Protein 5GPE (pdb70)

Organism: Cupriavidus metallidurans (strain ATCC 43123 / DSM 2839 / NBRC 102507 / CH34) (NCBI:txid266264)

Foldseek 3Di:
DACLCVLCVLLVHDSVVLVVCVVLVQADAACGHHDPRRSVSSNLVVVCVVVVDDSVLSVVVSVCVVPVPDDCVVVVVSVVVVVVVVVVVVVVVVVVVVVVVVLVVQADDDDDPVPGRNNVVVD/DDDLCVLCVLLVHDSVVLVVCVVLVQADAAPDPGHHDPRRSVSSNLVVVCVVVVDDSVLSVVVVVVVVVVPDDCVVVVVSVVVVVVVVVVVVVVVVVVVVVVVVLVVQADPDDPVPGRNNVVVD/DDDLCVLCVLLVHDSVVLVVCVVLVQADAAPDCPPVGGHHDPRRSVSSNLVVVCVVVVDDSVLSVVVSVCVVVVPDDCVVVVVSVVVVVVVVVVVVVVVVVVVVVVVVLVVQADPDDPVPGRNNVVVD/DADLCVLCVLLVHDSVVLVVCVVLVQADAAPDDDVVDGHHDPRRSVSSNLVVVCVVVVDDSVLSVVVSVCVVPVPDDCVVVVVSVVVVVVVVVVVVVVVVVVVVVVVVLVVQADDDDDPVPGRNNVVVD/DDDLCVLCVLLVHDSVVLVVCVVLVQADDDVHHDPRRSVSSNLVVVCVVVVDDSVLSVVVSVCVVPVPDDCVVVVVSVVVVVVVVVVVVVVVVVVVVVVVVLVVQADDDDDPVPGRNNVVVD/DDDLCVLCVLLVHDSVVLVVCVVLVQADAAPDDVGGHHDPRRSVSSNLVVVCVVVVHDSVLSVVVSVVVVVVPDDCVVVVVSVVVVVVVVVVVVVVVVVVVVVVVVLVVQADPDDPVPGRNNVVVD/DADLCVLCVLLVHDSVVLVVCVVLVQADAAPDDDVVDGHHDPRRSVSSNLVVVCVVVVDDSVLSVVVSVCVVPVPDDCVVVVVSVVVVVVVVVVVVVVVVVVVVVVVVLVVQADDDDDPVPGRNNVVVD/DDDLCVLCVLLVHDSVVLVVCVVLVQADAAPDCPPVGGHHDPRRSVSSNLVVVCVVVVDDSVLSVVVSVVVVVVPDDCVVVVVSVVVVVVVVVVVVVVVVVVVVVVVVLVVQADPDDPVPGRNNVVVD

B-factor: mean 28.52, std 12.25, range [12.33, 99.63]

Sequence (1009 aa):
MMRIGELGKKADCLVQTVRFYESEGLLPEPFRLYDEVHLQRLLFIRRCRAKDMTLDEIRQLLNLRDRPELGCGEVNALVDAHIAQVRTKMKELRALERELMDLRRSCDSARTSRECGILNSLAMMRIGELGKKADCLVQTVRFYESEGLLPEPARFRLYDEVHLQRLLFIRRCRAKDMTLDEIRQLLNLRDRPELGCGEVNALVDAHIAQVRTKMKELRALERELMDLRRSCDARTSRECGILNSLAMMRIGELGKKADCLVQTVRFYESEGLLPEPARSEGNFRLYDEVHLQRLLFIRRCRAKDMTLDEIRQLLNNLRDRPELGCGEVNALVDAHIAQVRTKMKELRALERELMDLRRSCDARTSRECGILNSLAMMRIGELGKKADCLVQTVRFYESEGLLPEPARSEGNFRLYDEVHLQRLLFIRRCRAKDMTLDEIRQLLNLRDRPELGCGEVNALVDAHIAQVRTKMKELRALERELMDLRRSCDSARTSRECGILNSLAMMRIGELGKKADCLVQTVRFYESEGLLPEPRLYDEVHLQRLLFIRRCRAKDMTLDEIRQLLNLRDRPELGCGEVNALVDAHIAQVRTKMKELRALERELMDLRRSCDSARTSRECGILNSLAMMRIGELGKKADCLVQTVRFYESEGLLPEPARSNFRLYDEVHLQRLLFIRRCRAKDMTLDEIRQLLNLRDRPELGCGEVNALVDAHIAQVRTKMKELRALERELMDLRRSCDARTSRECGILNSLAMMRIGELGKKADCLVQTVRFYESEGLLPEPARSEGNFRLYDEVHLQRLLFIRRCRAKDMTLDEIRQLLNLRDRPELGCGEVNALVDAHIAQVRTKMKELRALERELMDLRRSCDSARTSRECGILNSLAMMRIGELGKKADCLVQTVRFYESEGLLPEPARSEGNFRLYDEVHLQRLLFIRRCRAKDMTLDEIRQLLNLRDRPELGCGEVNALVDAHIAQVRTKMKELRALERELMDLRRSCDARTSRECGILNSLA

Secondary structure (DSSP, 8-state):
-B-HHHHHHHHTS-HHHHHHHHHTT-S------B-HHHHHHHHHHHHHHHTT--HHHHHHHHHHHT-TTSB-HHHHHHHHHHHHHHHHHHHHHHHHHHHHHHHHHT--SS-BGGG-HHHHHH-/-B-HHHHHHHHTS-HHHHHHHHHTT-SPPP-----B-HHHHHHHHHHHHHHHTT--HHHHHHHHHHHT-TTSB-HHHHHHHHHHHHHHHHHHHHHHHHHHHHHHHHHT----BGGG-HHHHHH-/-B-HHHHHHHHTS-HHHHHHHHHTT-SPPPSB-GGG--BB-HHHHHHHHHHHHHHHTT--HHHHHHHHHHHT-TTSB-HHHHHHHHHHHHHHHHHHHHHHHHHHHHHHHHHT----BGGG-HHHHHH-/-B-HHHHHHHHTS-HHHHHHHHHTT-SPPPSEEETTEEEB-HHHHHHHHHHHHHHHTT--HHHHHHHHHHHT-TTSB-HHHHHHHHHHHHHHHHHHHHHHHHHHHHHHHHHT--SS-BGGG-HHHHHH-/-B-HHHHHHHHTS-HHHHHHHHHTT-S-----B-HHHHHHHHHHHHHHHTT--HHHHHHHHHHHT-TTSB-HHHHHHHHHHHHHHHHHHHHHHHHHHHHHHHHHT--SS-BGGG-HHHHHH-/-B-HHHHHHHHTS-HHHHHHHHHTT-SPPPSB----BB-HHHHHHHHHHHHHHHTT--HHHHHHHHHHHT-TTSB-HHHHHHHHHHHHHHHHHHHHHHHHHHHHHHHHHT----BGGG-HHHHHH-/-B-HHHHHHHHTS-HHHHHHHHHTT-SPPPSEEETTEEEB-HHHHHHHHHHHHHHHTT--HHHHHHHHHHHT-TTSB-HHHHHHHHHHHHHHHHHHHHHHHHHHHHHHHHHT--SS-BGGG-HHHHHH-/-B-HHHHHHHHTS-HHHHHHHHHTT-SPPPSB-GGG--BB-HHHHHHHHHHHHHHHTT--HHHHHHHHHHHT-TTSB-HHHHHHHHHHHHHHHHHHHHHHHHHHHHHHHHHT----BGGG-HHHHHH-

Radius of gyration: 35.72 Å; Cα contacts (8 Å, |Δi|>4): 1188; chains: 8; bounding box: 90×91×87 Å

InterPro domains:
  IPR000551 MerR-type HTH domain [PF00376] (3-40)
  IPR000551 MerR-type HTH domain [PR00040] (3-14)
  IPR000551 MerR-type HTH domain [PR00040] (14-27)
  IPR000551 MerR-type HTH domain [PR00040] (38-58)
  IPR000551 MerR-type HTH domain [PS50937] (1-70)
  IPR000551 MerR-type HTH domain [SM00422] (2-71)
  IPR009061 Putative DNA-binding domain superfamily [SSF46955] (2-128)
  IPR011791 Cd(II)/Pb(II)-responsive transcriptional regulator [TIGR02047] (2-128)
  IPR011791 Cd(II)/Pb(II)-responsive transcriptional regulator [cd04784] (2-128)
  IPR015358 Transcription regulator MerR, DNA binding [PF09278] (45-109)
  IPR047057 MerR transcriptional regulator [PTHR30204] (1-109)

Solvent-accessible surface area: 50642 Å² total; per-residue (Å²): 166,16,161,27,34,81,0,2,181,132,4,67,40,52,50,45,16,0,137,32,14,40,89,27,57,0,20,41,147,73,239,128,63,2,56,105,92,9,17,62,28,5,27,0,0,54,42,0,75,70,28,72,5,50,0,64,28,0,71,73,0,4,71,7,68,70,107,38,122,75,47,2,48,83,0,23,59,16,0,62,58,5,10,52,100,6,103,15,84,16,106,26,13,123,21,20,9,114,28,0,64,43,9,63,159,42,7,72,105,94,81,46,5,163,73,0,12,0,6,82,63,0,67,98,11,36,19,35,59,0,1,180,116,4,70,40,54,49,40,18,0,137,31,14,44,90,22,59,0,18,47,144,28,43,180,81,124,2,3,44,102,90,6,16,60,19,5,27,0,0,60,40,0,75,70,30,72,5,50,0,56,28,0,67,110,0,7,94,17,67,86,120,62,113,55,48,1,40,115,0,10,59,18,0,63,57,5,11,52,103,7,104,15,86,34,106,26,14,118,22,20,13,136,29,0,68,44,9,68,147,43,2,132,147,80,50,4,166,96,0,12,0,5,83,62,1,70,129,12,111,23,39,81,0,1,173,117,5,72,38,53,52,39,17,0,134,31,14,39,91,22,56,0,19,45,143,17,43,139,65,113,73,156,98,103,30,2,45,103,92,6,17,76,40,6,26,8,0,57,40,0,74,70,29,70,5,50,0,64,28,0,72,79,0,6,90,4,95,76,44,62,15,8,38,1,40,56,0,9,60,16,0,64,58,6,11,54,101,7,104,17,84,35,106,26,14,119,20,19,13,138,28,0,68,44,9,68,149,42,2,127,142,83,51,4,146,96,0,12,0,5,81,63,0,72,110,13,148,26,34,82,0,1,179,116,4,67,42,55,48,49,19,0,136,32,14,39,90,27,57,0,18,45,149,20,43,148,65,140,75,154,83,91,19,2,44,102,92,5,16,63,25,6,25,0,0,58,41,0,73,71,29,70,5,51,0,63,30,0,75,73,0,4,71,9,69,71,119,36,141,84,48,2,48,82,0,16,58,17,0,62,57,6,10,52,101,7,102,14,84,15,107,26,13,125,22,20,11,117,28,0,80,37,9,64,186,43,7,74,104,92,82,11,2,111,70,0,12,0,0,69,62,0,63,166,16,160,26,34,74,0,2,183,132,4,68,40,54,50,51,16,0,136,33,14,58,90,28,56,0,19,46,149,61,229,79,13,55,103,91,9,18,62,22,5,27,0,0,56,40,0,75,72,30,73,5,49,0,62,30,0,76,56,0,4,34,0,70,68,72,66,150,4,30,2,46,38,0,22,58,17,0,62,57,4,11,53,101,6,100,15,84,15,106,26,12,125,22,19,10,116,29,0,65,43,10,61,160,48,7,72,106,94,81,46,5,162,74,0,10,0,6,81,58,2,66,110,12,111,20,39,82,0,2,177,119,4,71,40,52,52,43,17,0,121,31,14,35,90,22,56,0,19,46,147,22,44,151,98,190,120,94,26,1,42,104,90,5,18,62,26,4,27,0,0,56,40,0,74,70,30,71,7,50,0,57,28,0,74,109,0,4,92,11,67,76,118,61,116,53,46,1,40,114,0,9,59,18,1,63,58,6,10,52,103,6,104,17,85,33,105,24,14,118,21,19,12,139,28,0,66,44,9,67,148,48,3,144,143,79,46,5,161,75,0,10,0,4,82,60,0,70,109,12,134,27,35,85,0,2,180,116,3,68,39,52,48,41,18,0,137,31,14,40,90,23,55,0,19,46,150,19,44,147,66,140,72,156,82,92,18,2,46,104,90,5,17,61,24,5,26,0,0,58,39,0,74,72,29,71,5,50,0,66,30,0,71,73,0,5,71,7,67,72,121,49,149,85,48,2,48,81,0,23,58,16,0,62,56,6,10,52,99,6,102,14,88,15,105,19,10,47,22,20,0,108,29,0,64,44,9,63,158,43,7,73,103,92,83,45,5,163,75,0,12,0,6,82,62,0,66,110,13,113,20,39,84,0,1,175,118,4,71,40,54,53,39,18,0,127,30,13,44,89,25,56,0,19,46,145,18,42,130,65,139,75,160,101,108,26,2,43,100,92,6,17,60,26,5,26,0,0,58,40,0,74,71,29,70,5,50,0,56,27,0,73,110,0,4,93,12,67,76,118,62,114,54,47,1,39,114,0,8,58,17,0,62,59,5,11,54,101,7,83,18,92,5,72,24,13,33,22,19,12,87,28,0,62,43,8,68,153,49,2,137,143,77,44,5,132,96,0,9,0,4,83,62,0,72

Structure (mmCIF, N/CA/C/O backbone):
data_5GPE
#
_entry.id   5GPE
#
_cell.length_a   62.938
_cell.length_b   67.903
_cell.length_c   89.723
_cell.angle_alpha   109.33
_cell.angle_beta   89.82
_cell.angle_gamma   90.32
#
_symmetry.space_group_name_H-M   'P 1'
#
loop_
_entity.id
_entity.type
_entity.pdbx_description
1 polymer 'Transcriptional regulator, MerR-family'
2 non-polymer 'LEAD (II) ION'
3 water water
#
loop_
_atom_site.group_PDB
_atom_site.id
_atom_site.type_symbol
_atom_site.label_atom_id
_atom_site.label_alt_id
_atom_site.label_comp_id
_atom_site.label_asym_id
_atom_site.label_entity_id
_atom_site.label_seq_id
_atom_site.pdbx_PDB_ins_code
_atom_site.Cartn_x
_atom_site.Cartn_y
_atom_site.Cartn_z
_atom_site.occupancy
_atom_site.B_iso_or_equiv
_atom_site.auth_seq_id
_atom_site.auth_comp_id
_atom_site.auth_asym_id
_atom_site.auth_atom_id
_atom_site.pdbx_PDB_model_num
ATOM 1 N N . MET A 1 1 ? 43.709 2.244 90.758 1.00 49.08 1 MET A N 1
ATOM 2 C CA . MET A 1 1 ? 43.017 1.784 89.517 1.00 46.83 1 MET A CA 1
ATOM 3 C C . MET A 1 1 ? 42.046 2.870 89.063 1.00 42.09 1 MET A C 1
ATOM 4 O O . MET A 1 1 ? 41.424 3.531 89.897 1.00 37.93 1 MET A O 1
ATOM 9 N N . MET A 1 2 ? 41.915 3.015 87.744 1.00 30.18 2 MET A N 1
ATOM 10 C CA . MET A 1 2 ? 41.156 4.098 87.111 1.00 26.86 2 MET A CA 1
ATOM 11 C C . MET A 1 2 ? 40.263 3.593 85.992 1.00 31.50 2 MET A C 1
ATOM 12 O O . MET A 1 2 ? 40.623 2.656 85.276 1.00 31.15 2 MET A O 1
ATOM 17 N N . ARG A 1 3 ? 39.111 4.236 85.826 1.00 24.61 3 ARG A N 1
ATOM 18 C CA . ARG A 1 3 ? 38.307 4.030 84.625 1.00 32.24 3 ARG A CA 1
ATOM 19 C C . ARG A 1 3 ? 38.888 4.899 83.526 1.00 29.77 3 ARG A C 1
ATOM 20 O O . ARG A 1 3 ? 39.687 5.807 83.793 1.00 25.80 3 ARG A O 1
ATOM 28 N N . ILE A 1 4 ? 38.470 4.615 82.305 1.00 28.16 4 ILE A N 1
ATOM 29 C CA . ILE A 1 4 ? 39.025 5.266 81.119 1.00 28.83 4 ILE A CA 1
ATOM 30 C C . ILE A 1 4 ? 38.898 6.797 81.164 1.00 28.27 4 ILE A C 1
ATOM 31 O O . ILE A 1 4 ? 39.827 7.513 80.778 1.00 29.97 4 ILE A O 1
ATOM 36 N N . GLY A 1 5 ? 37.770 7.287 81.674 1.00 29.62 5 GLY A N 1
ATOM 37 C CA . GLY A 1 5 ? 37.555 8.726 81.867 1.00 30.78 5 GLY A CA 1
ATOM 38 C C . GLY A 1 5 ? 38.620 9.395 82.738 1.00 29.88 5 GLY A C 1
ATOM 39 O O . GLY A 1 5 ? 39.099 10.487 82.416 1.00 29.16 5 GLY A O 1
ATOM 40 N N . GLU A 1 6 ? 38.974 8.736 83.843 1.00 29.33 6 GLU A N 1
ATOM 41 C CA . GLU A 1 6 ? 39.957 9.242 84.829 1.00 30.97 6 GLU A CA 1
ATOM 42 C C . GLU A 1 6 ? 41.360 9.160 84.204 1.00 29.20 6 GLU A C 1
ATOM 43 O O . GLU A 1 6 ? 42.167 10.095 84.328 1.00 26.69 6 GLU A O 1
ATOM 49 N N . LEU A 1 7 ? 41.621 8.079 83.469 1.00 28.94 7 LEU A N 1
ATOM 50 C CA . LEU A 1 7 ? 42.873 7.928 82.709 1.00 27.98 7 LEU A CA 1
ATOM 51 C C . LEU A 1 7 ? 43.056 9.069 81.713 1.00 27.32 7 LEU A C 1
ATOM 52 O O . LEU A 1 7 ? 44.123 9.670 81.642 1.00 23.57 7 LEU A O 1
ATOM 57 N N . GLY A 1 8 ? 42.012 9.330 80.928 1.00 28.48 8 GLY A N 1
ATOM 58 C CA . GLY A 1 8 ? 42.003 10.427 79.961 1.00 29.77 8 GLY A CA 1
ATOM 59 C C . GLY A 1 8 ? 42.285 11.788 80.587 1.00 30.26 8 GLY A C 1
ATOM 60 O O . GLY A 1 8 ? 43.077 12.574 80.065 1.00 29.75 8 GLY A O 1
ATOM 61 N N . LYS A 1 9 ? 41.612 12.064 81.700 1.00 30.89 9 LYS A N 1
ATOM 62 C CA . LYS A 1 9 ? 41.843 13.273 82.503 1.00 31.78 9 LYS A CA 1
ATOM 63 C C . LYS A 1 9 ? 43.313 13.416 82.904 1.00 28.88 9 LYS A C 1
ATOM 64 O O . LYS A 1 9 ? 43.922 14.465 82.705 1.00 27.92 9 LYS A O 1
ATOM 70 N N . LYS A 1 10 ? 43.870 12.344 83.462 1.00 30.03 10 LYS A N 1
ATOM 71 C CA . LYS A 1 10 ? 45.274 12.329 83.910 1.00 30.29 10 LYS A CA 1
ATOM 72 C C . LYS A 1 10 ? 46.293 12.452 82.779 1.00 28.43 10 LYS A C 1
ATOM 73 O O . LYS A 1 10 ? 47.347 13.053 82.961 1.00 29.96 10 LYS A O 1
ATOM 79 N N . ALA A 1 11 ? 45.975 11.885 81.620 1.00 28.39 11 ALA A N 1
ATOM 80 C CA . ALA A 1 11 ? 46.853 11.977 80.449 1.00 29.29 11 ALA A CA 1
ATOM 81 C C . ALA A 1 11 ? 46.611 13.236 79.600 1.00 29.29 11 ALA A C 1
ATOM 82 O O . ALA A 1 11 ? 47.325 13.472 78.628 1.00 30.67 11 ALA A O 1
ATOM 84 N N . ASP A 1 12 ? 45.604 14.026 79.960 1.00 28.86 12 ASP A N 1
ATOM 85 C CA . ASP A 1 12 ? 45.187 15.217 79.207 1.00 30.46 12 ASP A CA 1
ATOM 86 C C . ASP A 1 12 ? 44.809 14.871 77.755 1.00 29.39 12 ASP A C 1
ATOM 87 O O . ASP A 1 12 ? 45.256 15.507 76.802 1.00 30.22 12 ASP A O 1
ATOM 92 N N . CYS A 1 13 ? 43.997 13.829 77.604 1.00 29.78 13 CYS A N 1
ATOM 93 C CA . CYS A 1 13 ? 43.471 13.443 76.300 1.00 29.58 13 CYS A CA 1
ATOM 94 C C . CYS A 1 13 ? 42.054 12.896 76.404 1.00 28.84 13 CYS A C 1
ATOM 95 O O . CYS A 1 13 ? 41.603 12.504 77.480 1.00 29.12 13 CYS A O 1
ATOM 98 N N . LEU A 1 14 ? 41.364 12.873 75.270 1.00 26.38 14 LEU A N 1
ATOM 99 C CA . LEU A 1 14 ? 39.993 12.385 75.198 1.00 24.44 14 LEU A CA 1
ATOM 100 C C . LEU A 1 14 ? 39.910 10.867 75.368 1.00 23.74 14 LEU A C 1
ATOM 101 O O . LEU A 1 14 ? 40.836 10.139 75.017 1.00 23.76 14 LEU A O 1
ATOM 106 N N . VAL A 1 15 ? 38.781 10.415 75.915 1.00 23.50 15 VAL A N 1
ATOM 107 C CA . VAL A 1 15 ? 38.441 8.991 75.988 1.00 23.92 15 VAL A CA 1
ATOM 108 C C . VAL A 1 15 ? 38.505 8.355 74.591 1.00 23.67 15 VAL A C 1
ATOM 109 O O . VAL A 1 15 ? 39.118 7.300 74.417 1.00 22.35 15 VAL A O 1
ATOM 113 N N . GLN A 1 16 ? 37.904 9.009 73.602 1.00 22.68 16 GLN A N 1
ATOM 114 C CA . GLN A 1 16 ? 37.972 8.507 72.213 1.00 23.29 16 GLN A CA 1
ATOM 115 C C . GLN A 1 16 ? 39.417 8.350 71.682 1.00 22.36 16 GLN A C 1
ATOM 116 O O . GLN A 1 16 ? 39.699 7.465 70.872 1.00 21.46 16 GLN A O 1
ATOM 122 N N . THR A 1 17 ? 40.326 9.201 72.154 1.00 21.57 17 THR A N 1
ATOM 123 C CA . THR A 1 17 ? 41.741 9.097 71.783 1.00 22.46 17 THR A CA 1
ATOM 124 C C . THR A 1 17 ? 42.384 7.867 72.412 1.00 21.13 17 THR A C 1
ATOM 125 O O . THR A 1 17 ? 43.129 7.161 71.753 1.00 19.46 17 THR A O 1
ATOM 129 N N . VAL A 1 18 ? 42.093 7.621 73.686 1.00 21.54 18 VAL A N 1
ATOM 130 C CA . VAL A 1 18 ? 42.550 6.406 74.355 1.00 22.55 18 VAL A CA 1
ATOM 131 C C . VAL A 1 18 ? 42.046 5.165 73.596 1.00 21.25 18 VAL A C 1
ATOM 132 O O . VAL A 1 18 ? 42.818 4.252 73.337 1.00 23.09 18 VAL A O 1
ATOM 136 N N . ARG A 1 19 ? 40.769 5.161 73.230 1.00 20.00 19 ARG A N 1
ATOM 137 C CA . ARG A 1 19 ? 40.173 4.040 72.491 1.00 23.03 19 ARG A CA 1
ATOM 138 C C . ARG A 1 19 ? 40.762 3.865 71.094 1.00 20.89 19 ARG A C 1
ATOM 139 O O . ARG A 1 19 ? 40.916 2.750 70.620 1.00 19.04 19 ARG A O 1
ATOM 147 N N . PHE A 1 20 ? 41.106 4.972 70.454 1.00 20.82 20 PHE A N 1
ATOM 148 C CA . PHE A 1 20 ? 41.832 4.926 69.165 1.00 20.82 20 PHE A CA 1
ATOM 149 C C . PHE A 1 20 ? 43.179 4.202 69.321 1.00 20.00 20 PHE A C 1
ATOM 150 O O . PHE A 1 20 ? 43.506 3.297 68.548 1.00 20.93 20 PHE A O 1
ATOM 158 N N . TYR A 1 21 ? 43.939 4.588 70.338 1.00 18.91 21 TYR A N 1
ATOM 159 C CA . TYR A 1 21 ? 45.227 3.960 70.613 1.00 19.98 21 TYR A CA 1
ATOM 160 C C . TYR A 1 21 ? 45.078 2.484 70.945 1.00 20.00 21 TYR A C 1
ATOM 161 O O . TYR A 1 21 ? 45.924 1.682 70.550 1.00 21.72 21 TYR A O 1
ATOM 170 N N . GLU A 1 22 ? 44.019 2.132 71.668 1.00 20.84 22 GLU A N 1
ATOM 171 C CA . GLU A 1 22 ? 43.702 0.726 71.950 1.00 24.33 22 GLU A CA 1
ATOM 172 C C . GLU A 1 22 ? 43.440 -0.055 70.672 1.00 23.53 22 GLU A C 1
ATOM 173 O O . GLU A 1 22 ? 44.012 -1.121 70.475 1.00 23.81 22 GLU A O 1
ATOM 179 N N . SER A 1 23 ? 42.586 0.489 69.808 1.00 23.76 23 SER A N 1
ATOM 180 C CA . SER A 1 23 ? 42.260 -0.158 68.531 1.00 27.86 23 SER A CA 1
ATOM 181 C C . SER A 1 23 ? 43.494 -0.324 67.629 1.00 28.20 23 SER A C 1
ATOM 182 O O . SER A 1 23 ? 43.561 -1.261 66.852 1.00 29.53 23 SER A O 1
ATOM 185 N N . GLU A 1 24 ? 44.478 0.564 67.780 1.00 28.65 24 GLU A N 1
ATOM 186 C CA . GLU A 1 24 ? 45.741 0.493 67.029 1.00 29.56 24 GLU A CA 1
ATOM 187 C C . GLU A 1 24 ? 46.858 -0.353 67.678 1.00 29.44 24 GLU A C 1
ATOM 188 O O . GLU A 1 24 ? 47.987 -0.385 67.176 1.00 30.69 24 GLU A O 1
ATOM 194 N N . GLY A 1 25 ? 46.557 -1.010 68.797 1.00 27.15 25 GLY A N 1
ATOM 195 C CA . GLY A 1 25 ? 47.520 -1.877 69.466 1.00 24.63 25 GLY A CA 1
ATOM 196 C C . GLY A 1 25 ? 48.640 -1.166 70.205 1.00 24.68 25 GLY A C 1
ATOM 197 O O . GLY A 1 25 ? 49.689 -1.760 70.452 1.00 27.99 25 GLY A O 1
ATOM 198 N N . LEU A 1 26 ? 48.433 0.099 70.563 1.00 23.23 26 LEU A N 1
ATOM 199 C CA . LEU A 1 26 ? 49.470 0.889 71.263 1.00 26.09 26 LEU A CA 1
ATOM 200 C C . LEU A 1 26 ? 49.389 0.822 72.785 1.00 27.92 26 LEU A C 1
ATOM 201 O O . LEU A 1 26 ? 50.288 1.319 73.461 1.00 27.46 26 LEU A O 1
ATOM 206 N N . LEU A 1 27 ? 48.318 0.244 73.327 1.00 30.93 27 LEU A N 1
ATOM 207 C CA . LEU A 1 27 ? 48.167 0.130 74.790 1.00 35.70 27 LEU A CA 1
ATOM 208 C C . LEU A 1 27 ? 48.155 -1.316 75.275 1.00 40.35 27 LEU A C 1
ATOM 209 O O . LEU A 1 27 ? 47.556 -2.169 74.645 1.00 44.82 27 LEU A O 1
ATOM 214 N N . PRO A 1 28 ? 48.788 -1.586 76.432 1.00 46.62 28 PRO A N 1
ATOM 215 C CA . PRO A 1 28 ? 48.700 -2.939 76.967 1.00 50.29 28 PRO A CA 1
ATOM 216 C C . PRO A 1 28 ? 47.288 -3.214 77.462 1.00 53.92 28 PRO A C 1
ATOM 217 O O . PRO A 1 28 ? 46.494 -2.281 77.647 1.00 46.27 28 PRO A O 1
ATOM 221 N N . GLU A 1 29 ? 46.990 -4.486 77.699 1.00 59.13 29 GLU A N 1
ATOM 222 C CA . GLU A 1 29 ? 45.660 -4.892 78.173 1.00 62.75 29 GLU A CA 1
ATOM 223 C C . GLU A 1 29 ? 45.296 -4.177 79.481 1.00 58.87 29 GLU A C 1
ATOM 224 O O . GLU A 1 29 ? 46.197 -3.814 80.257 1.00 57.02 29 GLU A O 1
ATOM 230 N N . PRO A 1 30 ? 43.986 -3.960 79.727 1.00 59.21 30 PRO A N 1
ATOM 231 C CA . PRO A 1 30 ? 43.557 -3.308 80.982 1.00 60.83 30 PRO A CA 1
ATOM 232 C C . PRO A 1 30 ? 43.947 -4.079 82.247 1.00 60.94 30 PRO A C 1
ATOM 233 O O . PRO A 1 30 ? 44.113 -5.300 82.195 1.00 58.54 30 PRO A O 1
ATOM 237 N N . PHE A 1 37 ? 33.503 -4.450 82.513 1.00 84.09 37 PHE A N 1
ATOM 238 C CA . PHE A 1 37 ? 34.246 -3.195 82.716 1.00 80.73 37 PHE A CA 1
ATOM 239 C C . PHE A 1 37 ? 35.755 -3.452 82.805 1.00 76.89 37 PHE A C 1
ATOM 240 O O . PHE A 1 37 ? 36.237 -4.560 83.096 1.00 83.98 37 PHE A O 1
ATOM 248 N N . ARG A 1 38 ? 36.468 -2.381 82.503 1.00 71.33 38 ARG A N 1
ATOM 249 C CA . ARG A 1 38 ? 37.882 -2.336 82.184 1.00 63.80 38 ARG A CA 1
ATOM 250 C C . ARG A 1 38 ? 38.484 -1.319 83.125 1.00 52.39 38 ARG A C 1
ATOM 251 O O . ARG A 1 38 ? 37.911 -0.247 83.302 1.00 48.81 38 ARG A O 1
ATOM 259 N N . LEU A 1 39 ? 39.590 -1.682 83.770 1.00 42.40 39 LEU A N 1
ATOM 260 C CA . LEU A 1 39 ? 40.308 -0.769 84.657 1.00 42.31 39 LEU A CA 1
ATOM 261 C C . LEU A 1 39 ? 41.750 -0.600 84.210 1.00 40.90 39 LEU A C 1
ATOM 262 O O . LEU A 1 39 ? 42.355 -1.526 83.674 1.00 45.37 39 LEU A O 1
ATOM 267 N N . TYR A 1 40 ? 42.272 0.603 84.433 1.00 35.85 40 TYR A N 1
ATOM 268 C CA . TYR A 1 40 ? 43.618 0.989 84.019 1.00 36.13 40 TYR A CA 1
ATOM 269 C C . TYR A 1 40 ? 44.397 1.478 85.231 1.00 36.60 40 TYR A C 1
ATOM 270 O O . TYR A 1 40 ? 43.820 1.790 86.270 1.00 37.46 40 TYR A O 1
ATOM 279 N N . ASP A 1 41 ? 45.711 1.540 85.090 1.00 36.91 41 ASP A N 1
ATOM 280 C CA . ASP A 1 41 ? 46.608 1.957 86.172 1.00 41.97 41 ASP A CA 1
ATOM 281 C C . ASP A 1 41 ? 47.775 2.811 85.647 1.00 37.60 41 ASP A C 1
ATOM 282 O O . ASP A 1 41 ? 47.753 3.259 84.486 1.00 37.14 41 ASP A O 1
ATOM 287 N N . GLU A 1 42 ? 48.775 3.027 86.507 1.00 34.23 42 GLU A N 1
ATOM 288 C CA . GLU A 1 42 ? 49.918 3.913 86.240 1.00 36.75 42 GLU A CA 1
ATOM 289 C C . GLU A 1 42 ? 50.692 3.567 84.958 1.00 34.66 42 GLU A C 1
ATOM 290 O O . GLU A 1 42 ? 51.174 4.466 84.265 1.00 30.47 42 GLU A O 1
ATOM 296 N N . VAL A 1 43 ? 50.783 2.276 84.649 1.00 35.73 43 VAL A N 1
ATOM 297 C CA . VAL A 1 43 ? 51.472 1.802 83.435 1.00 37.34 43 VAL A CA 1
ATOM 298 C C . VAL A 1 43 ? 50.822 2.375 82.164 1.00 32.07 43 VAL A C 1
ATOM 299 O O . VAL A 1 43 ? 51.515 2.792 81.237 1.00 32.54 43 VAL A O 1
ATOM 303 N N . HIS A 1 44 ? 49.493 2.386 82.140 1.00 29.78 44 HIS A N 1
ATOM 304 C CA . HIS A 1 44 ? 48.732 2.916 80.999 1.00 30.54 44 HIS A CA 1
ATOM 305 C C . HIS A 1 44 ? 48.913 4.421 80.857 1.00 27.65 44 HIS A C 1
ATOM 306 O O . HIS A 1 44 ? 49.035 4.929 79.741 1.00 24.51 44 HIS A O 1
ATOM 313 N N . LEU A 1 45 ? 48.922 5.126 81.988 1.00 25.83 45 LEU A N 1
ATOM 314 C CA . LEU A 1 45 ? 49.150 6.567 81.994 1.00 25.95 45 LEU A CA 1
ATOM 315 C C . LEU A 1 45 ? 50.520 6.902 81.412 1.00 24.15 45 LEU A C 1
ATOM 316 O O . LEU A 1 45 ? 50.626 7.756 80.535 1.00 25.20 45 LEU A O 1
ATOM 321 N N . GLN A 1 46 ? 51.554 6.215 81.888 1.00 23.67 46 GLN A N 1
ATOM 322 C CA . GLN A 1 46 ? 52.924 6.458 81.403 1.00 26.54 46 GLN A CA 1
ATOM 323 C C . GLN A 1 46 ? 53.075 6.112 79.918 1.00 23.78 46 GLN A C 1
ATOM 324 O O . GLN A 1 46 ? 53.793 6.784 79.183 1.00 22.21 46 GLN A O 1
ATOM 330 N N . ARG A 1 47 ? 52.343 5.095 79.486 1.00 22.91 47 ARG A N 1
ATOM 331 C CA . ARG A 1 47 ? 52.266 4.741 78.073 1.00 23.85 47 ARG A CA 1
ATOM 332 C C . ARG A 1 47 ? 51.665 5.875 77.210 1.00 22.01 47 ARG A C 1
ATOM 333 O O . ARG A 1 47 ? 52.199 6.225 76.156 1.00 19.20 47 ARG A O 1
ATOM 341 N N . LEU A 1 48 ? 50.542 6.420 77.664 1.00 21.49 48 LEU A N 1
ATOM 342 C CA . LEU A 1 48 ? 49.887 7.540 76.978 1.00 21.76 48 LEU A CA 1
ATOM 343 C C . LEU A 1 48 ? 50.779 8.780 76.885 1.00 20.66 48 LEU A C 1
ATOM 344 O O . LEU A 1 48 ? 50.790 9.470 75.866 1.00 21.17 48 LEU A O 1
ATOM 349 N N . LEU A 1 49 ? 51.507 9.062 77.957 1.00 20.79 49 LEU A N 1
ATOM 350 C CA . LEU A 1 49 ? 52.432 10.190 77.971 1.00 21.60 49 LEU A CA 1
ATOM 351 C C . LEU A 1 49 ? 53.574 9.978 76.985 1.00 21.02 49 LEU A C 1
ATOM 352 O O . LEU A 1 49 ? 53.954 10.911 76.287 1.00 19.51 49 LEU A O 1
ATOM 357 N N . PHE A 1 50 ? 54.074 8.743 76.905 1.00 19.55 50 PHE A N 1
ATOM 358 C CA . PHE A 1 50 ? 55.096 8.376 75.929 1.00 20.36 50 PHE A CA 1
ATOM 359 C C . PHE A 1 50 ? 54.583 8.603 74.513 1.00 19.63 50 PHE A C 1
ATOM 360 O O . PHE A 1 50 ? 55.260 9.225 73.693 1.00 19.81 50 PHE A O 1
ATOM 368 N N . ILE A 1 51 ? 53.387 8.100 74.233 1.00 18.59 51 ILE A N 1
ATOM 369 C CA . ILE A 1 51 ? 52.732 8.300 72.916 1.00 18.58 51 ILE A CA 1
ATOM 370 C C . ILE A 1 51 ? 52.571 9.792 72.592 1.00 18.30 51 ILE A C 1
ATOM 371 O O . ILE A 1 51 ? 52.852 10.229 71.467 1.00 20.25 51 ILE A O 1
ATOM 376 N N . ARG A 1 52 ? 52.139 10.565 73.568 1.00 18.14 52 ARG A N 1
ATOM 377 C CA . ARG A 1 52 ? 51.966 11.987 73.420 1.00 19.43 52 ARG A CA 1
ATOM 378 C C . ARG A 1 52 ? 53.254 12.674 72.998 1.00 19.36 52 ARG A C 1
ATOM 379 O O . ARG A 1 52 ? 53.267 13.446 72.131 1.00 21.10 52 ARG A O 1
ATOM 387 N N . ARG A 1 53 ? 54.337 12.359 73.646 1.00 17.76 53 ARG A N 1
ATOM 388 C CA . ARG A 1 53 ? 55.629 12.997 73.342 1.00 18.87 53 ARG A CA 1
ATOM 389 C C . ARG A 1 53 ? 56.135 12.614 71.940 1.00 18.38 53 ARG A C 1
ATOM 390 O O . ARG A 1 53 ? 56.684 13.451 71.231 1.00 19.16 53 ARG A O 1
ATOM 398 N N . CYS A 1 54 ? 55.905 11.364 71.548 1.00 17.33 54 CYS A N 1
ATOM 399 C CA . CYS A 1 54 ? 56.260 10.902 70.206 1.00 17.75 54 CYS A CA 1
ATOM 400 C C . CYS A 1 54 ? 55.467 11.611 69.116 1.00 17.28 54 CYS A C 1
ATOM 401 O O . CYS A 1 54 ? 56.025 12.059 68.128 1.00 17.54 54 CYS A O 1
ATOM 404 N N . ARG A 1 55 ? 54.160 11.737 69.318 1.00 17.33 55 ARG A N 1
ATOM 405 C CA . ARG A 1 55 ? 53.305 12.401 68.332 1.00 18.28 55 ARG A CA 1
ATOM 406 C C . ARG A 1 55 ? 53.639 13.872 68.194 1.00 18.18 55 ARG A C 1
ATOM 407 O O . ARG A 1 55 ? 53.584 14.406 67.101 1.00 17.34 55 ARG A O 1
ATOM 415 N N . ALA A 1 56 ? 54.025 14.511 69.293 1.00 19.59 56 ALA A N 1
ATOM 416 C CA . ALA A 1 56 ? 54.495 15.912 69.264 1.00 20.79 56 ALA A CA 1
ATOM 417 C C . ALA A 1 56 ? 55.833 16.104 68.538 1.00 20.69 56 ALA A C 1
ATOM 418 O O . ALA A 1 56 ? 56.166 17.212 68.166 1.00 22.80 56 ALA A O 1
ATOM 420 N N . LYS A 1 57 ? 56.606 15.029 68.379 1.00 21.35 57 LYS A N 1
ATOM 421 C CA . LYS A 1 57 ? 57.806 15.037 67.535 1.00 21.12 57 LYS A CA 1
ATOM 422 C C . LYS A 1 57 ? 57.535 14.476 66.132 1.00 20.21 57 LYS A C 1
ATOM 423 O O . LYS A 1 57 ? 58.450 13.969 65.475 1.00 22.11 57 LYS A O 1
ATOM 429 N N . ASP A 1 58 ? 56.282 14.553 65.686 1.00 18.83 58 ASP A N 1
ATOM 430 C CA . ASP A 1 58 ? 55.880 14.231 64.295 1.00 19.47 58 ASP A CA 1
ATOM 431 C C . ASP A 1 58 ? 55.924 12.728 63.972 1.00 17.70 58 ASP A C 1
ATOM 432 O O . ASP A 1 58 ? 55.864 12.337 62.816 1.00 17.04 58 ASP A O 1
ATOM 437 N N . MET A 1 59 ? 56.021 11.878 64.985 1.00 18.79 59 MET A N 1
ATOM 438 C CA . MET A 1 59 ? 56.072 10.442 64.724 1.00 20.57 59 MET A CA 1
ATOM 439 C C . MET A 1 59 ? 54.713 9.862 64.338 1.00 19.10 59 MET A C 1
ATOM 440 O O . MET A 1 59 ? 53.694 10.167 64.932 1.00 20.34 59 MET A O 1
ATOM 445 N N . THR A 1 60 ? 54.726 8.991 63.344 1.00 18.32 60 THR A N 1
ATOM 446 C CA . THR A 1 60 ? 53.518 8.290 62.910 1.00 17.92 60 THR A CA 1
ATOM 447 C C . THR A 1 60 ? 53.225 7.142 63.866 1.00 18.96 60 THR A C 1
ATOM 448 O O . THR A 1 60 ? 54.092 6.734 64.652 1.00 19.86 60 THR A O 1
ATOM 452 N N . LEU A 1 61 ? 52.017 6.602 63.761 1.00 16.12 61 LEU A N 1
ATOM 453 C CA . LEU A 1 61 ? 51.624 5.434 64.547 1.00 20.36 61 LEU A CA 1
ATOM 454 C C . LEU A 1 61 ? 52.548 4.214 64.320 1.00 19.19 61 LEU A C 1
ATOM 455 O O . LEU A 1 61 ? 52.777 3.439 65.243 1.00 18.29 61 LEU A O 1
ATOM 460 N N . ASP A 1 62 ? 53.045 4.052 63.098 1.00 18.50 62 ASP A N 1
ATOM 461 C CA . ASP A 1 62 ? 53.977 2.953 62.772 1.00 20.03 62 ASP A CA 1
ATOM 462 C C . ASP A 1 62 ? 55.324 3.103 63.480 1.00 18.84 62 ASP A C 1
ATOM 463 O O . ASP A 1 62 ? 55.862 2.125 64.009 1.00 19.44 62 ASP A O 1
ATOM 468 N N . GLU A 1 63 ? 55.863 4.319 63.475 1.00 15.64 63 GLU A N 1
ATOM 469 C CA . GLU A 1 63 ? 57.099 4.622 64.194 1.00 18.97 63 GLU A CA 1
ATOM 470 C C . GLU A 1 63 ? 56.927 4.419 65.708 1.00 18.65 63 GLU A C 1
ATOM 471 O O . GLU A 1 63 ? 57.813 3.886 66.376 1.00 17.74 63 GLU A O 1
ATOM 477 N N . ILE A 1 64 ? 55.776 4.827 66.231 1.00 18.11 64 ILE A N 1
ATOM 478 C CA . ILE A 1 64 ? 55.492 4.707 67.666 1.00 18.64 64 ILE A CA 1
ATOM 479 C C . ILE A 1 64 ? 55.344 3.252 68.098 1.00 18.03 64 ILE A C 1
ATOM 480 O O . ILE A 1 64 ? 55.839 2.865 69.159 1.00 18.49 64 ILE A O 1
ATOM 485 N N . ARG A 1 65 ? 54.702 2.463 67.274 1.00 17.61 65 ARG A N 1
ATOM 486 C CA . ARG A 1 65 ? 54.543 1.058 67.510 1.00 19.42 65 ARG A CA 1
ATOM 487 C C . ARG A 1 65 ? 55.924 0.408 67.566 1.00 19.91 65 ARG A C 1
ATOM 488 O O . ARG A 1 65 ? 56.173 -0.347 68.415 1.00 21.46 65 ARG A O 1
ATOM 496 N N . GLN A 1 66 ? 56.818 0.744 66.647 1.00 21.41 66 GLN A N 1
ATOM 497 C CA . GLN A 1 66 ? 58.180 0.247 66.690 1.00 22.96 66 GLN A CA 1
ATOM 498 C C . GLN A 1 66 ? 58.929 0.670 67.965 1.00 22.87 66 GLN A C 1
ATOM 499 O O . GLN A 1 66 ? 59.617 -0.149 68.558 1.00 24.88 66 GLN A O 1
ATOM 505 N N . LEU A 1 67 ? 58.814 1.938 68.358 1.00 17.59 67 LEU A N 1
ATOM 506 C CA . LEU A 1 67 ? 59.498 2.423 69.559 1.00 21.91 67 LEU A CA 1
ATOM 507 C C . LEU A 1 67 ? 58.965 1.724 70.817 1.00 22.29 67 LEU A C 1
ATOM 508 O O . LEU A 1 67 ? 59.750 1.355 71.687 1.00 22.83 67 LEU A O 1
ATOM 513 N N . LEU A 1 68 ? 57.646 1.539 70.889 1.00 22.13 68 LEU A N 1
ATOM 514 C CA . LEU A 1 68 ? 57.005 0.829 72.012 1.00 22.38 68 LEU A CA 1
ATOM 515 C C . LEU A 1 68 ? 57.462 -0.621 72.121 1.00 21.97 68 LEU A C 1
ATOM 516 O O . LEU A 1 68 ? 57.751 -1.112 73.224 1.00 23.56 68 LEU A O 1
ATOM 521 N N . ASN A 1 69 ? 57.554 -1.293 70.984 1.00 20.92 69 ASN A N 1
ATOM 522 C CA . ASN A 1 69 ? 58.070 -2.661 70.966 1.00 22.84 69 ASN A CA 1
ATOM 523 C C . ASN A 1 69 ? 59.501 -2.753 71.530 1.00 23.20 69 ASN A C 1
ATOM 524 O O . ASN A 1 69 ? 59.830 -3.690 72.253 1.00 26.75 69 ASN A O 1
ATOM 529 N N . LEU A 1 70 ? 60.348 -1.784 71.180 1.00 25.11 70 LEU A N 1
ATOM 530 C CA . LEU A 1 70 ? 61.719 -1.706 71.701 1.00 26.13 70 LEU A CA 1
ATOM 531 C C . LEU A 1 70 ? 61.733 -1.365 73.188 1.00 27.64 70 LEU A C 1
ATOM 532 O O . LEU A 1 70 ? 62.508 -1.935 73.934 1.00 28.03 70 LEU A O 1
ATOM 537 N N . ARG A 1 71 ? 60.882 -0.435 73.599 1.00 28.94 71 ARG A N 1
ATOM 538 C CA . ARG A 1 71 ? 60.744 -0.060 75.015 1.00 31.30 71 ARG A CA 1
ATOM 539 C C . ARG A 1 71 ? 60.309 -1.254 75.882 1.00 31.03 71 ARG A C 1
ATOM 540 O O . ARG A 1 71 ? 60.825 -1.442 76.982 1.00 34.47 71 ARG A O 1
ATOM 548 N N . ASP A 1 72 ? 59.409 -2.083 75.354 1.00 30.73 72 ASP A N 1
ATOM 549 C CA . ASP A 1 72 ? 58.945 -3.298 76.049 1.00 31.43 72 ASP A CA 1
ATOM 550 C C . ASP A 1 72 ? 59.992 -4.416 76.168 1.00 30.65 72 ASP A C 1
ATOM 551 O O . ASP A 1 72 ? 59.766 -5.392 76.882 1.00 30.13 72 ASP A O 1
ATOM 556 N N . ARG A 1 73 ? 61.109 -4.284 75.449 1.00 32.06 73 ARG A N 1
ATOM 557 C CA . ARG A 1 73 ? 62.162 -5.302 75.397 1.00 30.58 73 ARG A CA 1
ATOM 558 C C . ARG A 1 73 ? 63.493 -4.640 75.702 1.00 30.63 73 ARG A C 1
ATOM 559 O O . ARG A 1 73 ? 64.286 -4.381 74.790 1.00 32.74 73 ARG A O 1
ATOM 567 N N . PRO A 1 74 ? 63.734 -4.337 76.987 1.00 31.74 74 PRO A N 1
ATOM 568 C CA . PRO A 1 74 ? 64.926 -3.587 77.388 1.00 32.52 74 PRO A CA 1
ATOM 569 C C . PRO A 1 74 ? 66.261 -4.258 77.041 1.00 31.61 74 PRO A C 1
ATOM 570 O O . PRO A 1 74 ? 67.273 -3.572 76.944 1.00 32.66 74 PRO A O 1
ATOM 574 N N . GLU A 1 75 ? 66.250 -5.575 76.840 1.00 32.10 75 GLU A N 1
ATOM 575 C CA . GLU A 1 75 ? 67.456 -6.338 76.483 1.00 37.14 75 GLU A CA 1
ATOM 576 C C . GLU A 1 75 ? 67.922 -6.168 75.030 1.00 34.56 75 GLU A C 1
ATOM 577 O O . GLU A 1 75 ? 69.056 -6.541 74.726 1.00 38.02 75 GLU A O 1
ATOM 583 N N . LEU A 1 76 ? 67.055 -5.653 74.147 1.00 31.89 76 LEU A N 1
ATOM 584 C CA . LEU A 1 76 ? 67.382 -5.508 72.704 1.00 29.83 76 LEU A CA 1
ATOM 585 C C . LEU A 1 76 ? 68.249 -4.294 72.428 1.00 25.87 76 LEU A C 1
ATOM 586 O O . LEU A 1 76 ? 68.227 -3.320 73.177 1.00 29.04 76 LEU A O 1
ATOM 591 N N . GLY A 1 77 ? 69.054 -4.375 71.368 1.00 22.43 77 GLY A N 1
ATOM 592 C CA . GLY A 1 77 ? 69.910 -3.274 70.980 1.00 24.06 77 GLY A CA 1
ATOM 593 C C . GLY A 1 77 ? 69.047 -2.099 70.596 1.00 25.08 77 GLY A C 1
ATOM 594 O O . GLY A 1 77 ? 67.945 -2.291 70.067 1.00 23.77 77 GLY A O 1
ATOM 595 N N . CYS A 1 78 ? 69.527 -0.888 70.873 1.00 25.39 78 CYS A N 1
ATOM 596 C CA . CYS A 1 78 ? 68.757 0.318 70.537 1.00 26.37 78 CYS A CA 1
ATOM 597 C C . CYS A 1 78 ? 69.209 1.064 69.263 1.00 26.53 78 CYS A C 1
ATOM 598 O O . CYS A 1 78 ? 68.688 2.144 68.977 1.00 22.54 78 CYS A O 1
ATOM 601 N N . GLY A 1 79 ? 70.136 0.478 68.501 1.00 23.67 79 GLY A N 1
ATOM 602 C CA . GLY A 1 79 ? 70.622 1.061 67.238 1.00 22.79 79 GLY A CA 1
ATOM 603 C C . GLY A 1 79 ? 69.530 1.441 66.253 1.00 22.46 79 GLY A C 1
ATOM 604 O O . GLY A 1 79 ? 69.598 2.479 65.599 1.00 21.44 79 GLY A O 1
ATOM 605 N N . GLU A 1 80 ? 68.493 0.619 66.164 1.00 22.19 80 GLU A N 1
ATOM 606 C CA . GLU A 1 80 ? 67.369 0.923 65.291 1.00 22.83 80 GLU A CA 1
ATOM 607 C C . GLU A 1 80 ? 66.557 2.142 65.712 1.00 21.28 80 GLU A C 1
ATOM 608 O O . GLU A 1 80 ? 65.851 2.703 64.897 1.00 21.37 80 GLU A O 1
ATOM 614 N N . VAL A 1 81 ? 66.623 2.522 66.978 1.00 20.59 81 VAL A N 1
ATOM 615 C CA . VAL A 1 81 ? 65.988 3.755 67.454 1.00 21.82 81 VAL A CA 1
ATOM 616 C C . VAL A 1 81 ? 66.689 4.973 66.828 1.00 19.83 81 VAL A C 1
ATOM 617 O O . VAL A 1 81 ? 66.021 5.891 66.364 1.00 20.26 81 VAL A O 1
ATOM 621 N N . ASN A 1 82 ? 68.019 4.967 66.853 1.00 19.23 82 ASN A N 1
ATOM 622 C CA . ASN A 1 82 ? 68.843 6.016 66.227 1.00 20.86 82 ASN A CA 1
ATOM 623 C C . ASN A 1 82 ? 68.540 6.126 64.733 1.00 20.37 82 ASN A C 1
ATOM 624 O O . ASN A 1 82 ? 68.371 7.221 64.220 1.00 20.36 82 ASN A O 1
ATOM 629 N N . ALA A 1 83 ? 68.446 4.974 64.068 1.00 21.30 83 ALA A N 1
ATOM 630 C CA . ALA A 1 83 ? 68.140 4.911 62.633 1.00 22.31 83 ALA A CA 1
ATOM 631 C C . ALA A 1 83 ? 66.750 5.474 62.310 1.00 21.25 83 ALA A C 1
ATOM 632 O O . ALA A 1 83 ? 66.554 6.120 61.289 1.00 18.95 83 ALA A O 1
ATOM 634 N N . LEU A 1 84 ? 65.788 5.224 63.188 1.00 20.73 84 LEU A N 1
ATOM 635 C CA . LEU A 1 84 ? 64.426 5.722 63.010 1.00 19.58 84 LEU A CA 1
ATOM 636 C C . LEU A 1 84 ? 64.412 7.258 63.064 1.00 18.24 84 LEU A C 1
ATOM 637 O O . LEU A 1 84 ? 63.773 7.909 62.255 1.00 16.29 84 LEU A O 1
ATOM 642 N N . VAL A 1 85 ? 65.096 7.821 64.056 1.00 16.23 85 VAL A N 1
ATOM 643 C CA . VAL A 1 85 ? 65.164 9.272 64.205 1.00 18.88 85 VAL A CA 1
ATOM 644 C C . VAL A 1 85 ? 65.963 9.904 63.055 1.00 17.72 85 VAL A C 1
ATOM 645 O O . VAL A 1 85 ? 65.574 10.934 62.546 1.00 16.63 85 VAL A O 1
ATOM 649 N N . ASP A 1 86 ? 67.078 9.285 62.675 1.00 18.48 86 ASP A N 1
ATOM 650 C CA . ASP A 1 86 ? 67.864 9.757 61.527 1.00 19.41 86 ASP A CA 1
ATOM 651 C C . ASP A 1 86 ? 67.051 9.793 60.240 1.00 17.87 86 ASP A C 1
ATOM 652 O O . ASP A 1 86 ? 67.151 10.747 59.480 1.00 18.47 86 ASP A O 1
ATOM 657 N N . ALA A 1 87 ? 66.263 8.749 59.997 1.00 17.73 87 ALA A N 1
ATOM 658 C CA . ALA A 1 87 ? 65.432 8.684 58.793 1.00 18.58 87 ALA A CA 1
ATOM 659 C C . ALA A 1 87 ? 64.356 9.769 58.824 1.00 18.23 87 ALA A C 1
ATOM 660 O O . ALA A 1 87 ? 64.018 10.348 57.789 1.00 17.85 87 ALA A O 1
ATOM 662 N N . HIS A 1 88 ? 63.828 10.053 60.013 1.00 17.20 88 HIS A N 1
ATOM 663 C CA . HIS A 1 88 ? 62.825 11.096 60.147 1.00 17.64 88 HIS A CA 1
ATOM 664 C C . HIS A 1 88 ? 63.416 12.476 59.866 1.00 16.82 88 HIS A C 1
ATOM 665 O O . HIS A 1 88 ? 62.806 13.289 59.184 1.00 18.06 88 HIS A O 1
ATOM 672 N N . ILE A 1 89 ? 64.608 12.723 60.403 1.00 16.53 89 ILE A N 1
ATOM 673 C CA . ILE A 1 89 ? 65.337 13.967 60.140 1.00 16.89 89 ILE A CA 1
ATOM 674 C C . ILE A 1 89 ? 65.579 14.147 58.625 1.00 17.89 89 ILE A C 1
ATOM 675 O O . ILE A 1 89 ? 65.330 15.229 58.078 1.00 16.18 89 ILE A O 1
ATOM 680 N N . ALA A 1 90 ? 66.035 13.090 57.963 1.00 18.35 90 ALA A N 1
ATOM 681 C CA . ALA A 1 90 ? 66.250 13.119 56.493 1.00 19.58 90 ALA A CA 1
ATOM 682 C C . ALA A 1 90 ? 64.962 13.471 55.738 1.00 20.53 90 ALA A C 1
ATOM 683 O O . ALA A 1 90 ? 64.976 14.276 54.804 1.00 21.01 90 ALA A O 1
ATOM 685 N N . GLN A 1 91 ? 63.857 12.859 56.159 1.00 21.61 91 GLN A N 1
ATOM 686 C CA . GLN A 1 91 ? 62.521 13.148 55.602 1.00 23.12 91 GLN A CA 1
ATOM 687 C C . GLN A 1 91 ? 62.108 14.619 55.714 1.00 18.57 91 GLN A C 1
ATOM 688 O O . GLN A 1 91 ? 61.607 15.213 54.763 1.00 17.51 91 GLN A O 1
ATOM 694 N N . VAL A 1 92 ? 62.307 15.179 56.893 1.00 16.33 92 VAL A N 1
ATOM 695 C CA . VAL A 1 92 ? 61.963 16.560 57.160 1.00 17.33 92 VAL A CA 1
ATOM 696 C C . VAL A 1 92 ? 62.820 17.525 56.322 1.00 16.10 92 VAL A C 1
ATOM 697 O O . VAL A 1 92 ? 62.315 18.529 55.819 1.00 16.00 92 VAL A O 1
ATOM 701 N N . ARG A 1 93 ? 64.095 17.203 56.169 1.00 15.50 93 ARG A N 1
ATOM 702 C CA . ARG A 1 93 ? 65.017 18.022 55.367 1.00 16.10 93 ARG A CA 1
ATOM 703 C C . ARG A 1 93 ? 64.622 18.066 53.889 1.00 16.87 93 ARG A C 1
ATOM 704 O O . ARG A 1 93 ? 64.663 19.116 53.261 1.00 17.21 93 ARG A O 1
ATOM 712 N N . THR A 1 94 ? 64.209 16.929 53.355 1.00 16.65 94 THR A N 1
ATOM 713 C CA . THR A 1 94 ? 63.736 16.864 51.968 1.00 17.45 94 THR A CA 1
ATOM 714 C C . THR A 1 94 ? 62.441 17.668 51.802 1.00 16.70 94 THR A C 1
ATOM 715 O O . THR A 1 94 ? 62.276 18.385 50.824 1.00 17.94 94 THR A O 1
ATOM 719 N N . LYS A 1 95 ? 61.529 17.541 52.756 1.00 14.25 95 LYS A N 1
ATOM 720 C CA . LYS A 1 95 ? 60.266 18.288 52.730 1.00 17.50 95 LYS A CA 1
ATOM 721 C C . LYS A 1 95 ? 60.507 19.805 52.759 1.00 17.01 95 LYS A C 1
ATOM 722 O O . LYS A 1 95 ? 59.861 20.536 52.029 1.00 17.01 95 LYS A O 1
ATOM 728 N N . MET A 1 96 ? 61.470 20.256 53.560 1.00 17.24 96 MET A N 1
ATOM 729 C CA . MET A 1 96 ? 61.830 21.686 53.611 1.00 18.52 96 MET A CA 1
ATOM 730 C C . MET A 1 96 ? 62.330 22.224 52.247 1.00 18.80 96 MET A C 1
ATOM 731 O O . MET A 1 96 ? 61.975 23.341 51.825 1.00 18.64 96 MET A O 1
ATOM 736 N N . LYS A 1 97 ? 63.135 21.425 51.562 1.00 17.57 97 LYS A N 1
ATOM 737 C CA . LYS A 1 97 ? 63.603 21.783 50.216 1.00 18.20 97 LYS A CA 1
ATOM 738 C C . LYS A 1 97 ? 62.451 21.905 49.232 1.00 17.40 97 LYS A C 1
ATOM 739 O O . LYS A 1 97 ? 62.377 22.867 48.470 1.00 16.32 97 LYS A O 1
ATOM 745 N N . GLU A 1 98 ? 61.559 20.920 49.258 1.00 16.05 98 GLU A N 1
ATOM 746 C CA . GLU A 1 98 ? 60.379 20.905 48.398 1.00 16.50 98 GLU A CA 1
ATOM 747 C C . GLU A 1 98 ? 59.463 22.100 48.678 1.00 15.55 98 GLU A C 1
ATOM 748 O O . GLU A 1 98 ? 58.972 22.731 47.747 1.00 14.54 98 GLU A O 1
ATOM 754 N N . LEU A 1 99 ? 59.241 22.409 49.955 1.00 14.54 99 LEU A N 1
ATOM 755 C CA . LEU A 1 99 ? 58.407 23.558 50.325 1.00 15.55 99 LEU A CA 1
ATOM 756 C C . LEU A 1 99 ? 58.984 24.900 49.901 1.00 14.94 99 LEU A C 1
ATOM 757 O O . LEU A 1 99 ? 58.233 25.770 49.481 1.00 16.10 99 LEU A O 1
ATOM 762 N N . ARG A 1 100 ? 60.296 25.071 49.988 1.00 14.06 100 ARG A N 1
ATOM 763 C CA . ARG A 1 100 ? 60.919 26.319 49.549 1.00 15.92 100 ARG A CA 1
ATOM 764 C C . ARG A 1 100 ? 60.742 26.473 48.037 1.00 16.19 100 ARG A C 1
ATOM 765 O O . ARG A 1 100 ? 60.428 27.562 47.558 1.00 15.87 100 ARG A O 1
ATOM 773 N N . ALA A 1 101 ? 60.933 25.384 47.304 1.00 16.43 101 ALA A N 1
ATOM 774 C CA . ALA A 1 101 ? 60.722 25.420 45.845 1.00 16.99 101 ALA A CA 1
ATOM 775 C C . ALA A 1 101 ? 59.262 25.752 45.534 1.00 16.27 101 ALA A C 1
ATOM 776 O O . ALA A 1 101 ? 58.988 26.516 44.631 1.00 16.58 101 ALA A O 1
ATOM 778 N N . LEU A 1 102 ? 58.332 25.202 46.316 1.00 14.98 102 LEU A N 1
ATOM 779 C CA . LEU A 1 102 ? 56.911 25.505 46.149 1.00 16.24 102 LEU A CA 1
ATOM 780 C C . LEU A 1 102 ? 56.640 26.984 46.405 1.00 16.58 102 LEU A C 1
ATOM 781 O O . LEU A 1 102 ? 55.915 27.631 45.638 1.00 18.52 102 LEU A O 1
ATOM 786 N N . GLU A 1 103 ? 57.214 27.519 47.483 1.00 14.29 103 GLU A N 1
ATOM 787 C CA . GLU A 1 103 ? 57.071 28.950 47.802 1.00 16.94 103 GLU A CA 1
ATOM 788 C C . GLU A 1 103 ? 57.503 29.819 46.616 1.00 16.77 103 GLU A C 1
ATOM 789 O O . GLU A 1 103 ? 56.790 30.743 46.235 1.00 16.02 103 GLU A O 1
ATOM 795 N N . ARG A 1 104 ? 58.668 29.520 46.059 1.00 16.37 104 ARG A N 1
ATOM 796 C CA . ARG A 1 104 ? 59.206 30.299 44.936 1.00 17.64 104 ARG A CA 1
ATOM 797 C C . ARG A 1 104 ? 58.306 30.176 43.701 1.00 17.18 104 ARG A C 1
ATOM 798 O O . ARG A 1 104 ? 58.123 31.135 42.963 1.00 17.72 104 ARG A O 1
ATOM 806 N N . GLU A 1 105 ? 57.746 28.987 43.498 1.00 16.96 105 GLU A N 1
ATOM 807 C CA . GLU A 1 105 ? 56.815 28.720 42.395 1.00 17.56 105 GLU A CA 1
ATOM 808 C C . GLU A 1 105 ? 55.534 29.560 42.538 1.00 16.85 105 GLU A C 1
ATOM 809 O O . GLU A 1 105 ? 55.059 30.164 41.586 1.00 16.25 105 GLU A O 1
ATOM 815 N N . LEU A 1 106 ? 54.988 29.588 43.748 1.00 14.41 106 LEU A N 1
ATOM 816 C CA . LEU A 1 106 ? 53.796 30.365 44.039 1.00 14.50 106 LEU A CA 1
ATOM 817 C C . LEU A 1 106 ? 54.031 31.862 43.952 1.00 14.73 106 LEU A C 1
ATOM 818 O O . LEU A 1 106 ? 53.168 32.591 43.502 1.00 14.77 106 LEU A O 1
ATOM 823 N N . MET A 1 107 ? 55.202 32.322 44.380 1.00 16.30 107 MET A N 1
ATOM 824 C CA . MET A 1 107 ? 55.584 33.740 44.226 1.00 17.81 107 MET A CA 1
ATOM 825 C C . MET A 1 107 ? 55.627 34.151 42.746 1.00 18.12 107 MET A C 1
ATOM 826 O O . MET A 1 107 ? 55.158 35.224 42.373 1.00 18.54 107 MET A O 1
ATOM 831 N N . ASP A 1 108 ? 56.164 33.276 41.908 1.00 18.91 108 ASP A N 1
ATOM 832 C CA . ASP A 1 108 ? 56.172 33.511 40.454 1.00 20.65 108 ASP A CA 1
ATOM 833 C C . ASP A 1 108 ? 54.734 33.576 39.898 1.00 19.59 108 ASP A C 1
ATOM 834 O O . ASP A 1 108 ? 54.406 34.462 39.117 1.00 19.73 108 ASP A O 1
ATOM 839 N N . LEU A 1 109 ? 53.881 32.652 40.344 1.00 19.04 109 LEU A N 1
ATOM 840 C CA . LEU A 1 109 ? 52.466 32.641 39.964 1.00 18.81 109 LEU A CA 1
ATOM 841 C C . LEU A 1 109 ? 51.794 33.956 40.341 1.00 17.90 109 LEU A C 1
ATOM 842 O O . LEU A 1 109 ? 51.195 34.607 39.494 1.00 17.60 109 LEU A O 1
ATOM 847 N N . ARG A 1 110 ? 51.977 34.386 41.592 1.00 18.24 110 ARG A N 1
ATOM 848 C CA . ARG A 1 110 ? 51.410 35.654 42.063 1.00 18.79 110 ARG A CA 1
ATOM 849 C C . ARG A 1 110 ? 51.859 36.878 41.252 1.00 19.95 110 ARG A C 1
ATOM 850 O O . ARG A 1 110 ? 51.049 37.782 40.988 1.00 21.40 110 ARG A O 1
ATOM 858 N N . ARG A 1 111 ? 53.139 36.915 40.879 1.00 21.15 111 ARG A N 1
ATOM 859 C CA . ARG A 1 111 ? 53.713 38.008 40.056 1.00 24.03 111 ARG A CA 1
ATOM 860 C C . ARG A 1 111 ? 53.083 38.140 38.664 1.00 22.58 111 ARG A C 1
ATOM 861 O O . ARG A 1 111 ? 53.204 39.193 38.042 1.00 22.87 111 ARG A O 1
ATOM 869 N N . SER A 1 112 ? 52.421 37.078 38.195 1.00 21.80 112 SER A N 1
ATOM 870 C CA . SER A 1 112 ? 51.828 37.045 36.861 1.00 22.41 112 SER A CA 1
ATOM 871 C C . SER A 1 112 ? 50.556 37.920 36.791 1.00 22.14 112 SER A C 1
ATOM 872 O O . SER A 1 112 ? 50.061 38.157 35.720 1.00 21.99 112 SER A O 1
ATOM 875 N N . CYS A 1 113 ? 50.010 38.375 37.918 1.00 22.23 113 CYS A N 1
ATOM 876 C CA . CYS A 1 113 ? 48.822 39.247 37.894 1.00 23.17 113 CYS A CA 1
ATOM 877 C C . CYS A 1 113 ? 48.929 40.435 38.835 1.00 28.47 113 CYS A C 1
ATOM 878 O O . CYS A 1 113 ? 49.577 40.360 39.850 1.00 28.96 113 CYS A O 1
ATOM 881 N N . ASP A 1 114 ? 48.148 41.466 38.526 1.00 38.07 114 ASP A N 1
ATOM 882 C CA . ASP A 1 114 ? 48.146 42.756 39.264 1.00 39.00 114 ASP A CA 1
ATOM 883 C C . ASP A 1 114 ? 46.793 42.974 39.961 1.00 44.09 114 ASP A C 1
ATOM 884 O O . ASP A 1 114 ? 45.938 42.096 39.893 1.00 34.47 114 ASP A O 1
ATOM 889 N N . SER A 1 115 ? 46.594 44.154 40.562 1.00 45.90 115 SER A N 1
ATOM 890 C CA . SER A 1 115 ? 45.368 44.502 41.311 1.00 47.74 115 SER A CA 1
ATOM 891 C C . SER A 1 115 ? 44.098 44.797 40.509 1.00 46.38 115 SER A C 1
ATOM 892 O O . SER A 1 115 ? 43.003 44.626 41.053 1.00 54.06 115 SER A O 1
ATOM 895 N N . ALA A 1 116 ? 44.212 45.257 39.259 1.00 42.21 116 ALA A N 1
ATOM 896 C CA . ALA A 1 116 ? 43.036 45.765 38.560 1.00 38.51 116 ALA A CA 1
ATOM 897 C C . ALA A 1 116 ? 42.741 45.042 37.229 1.00 32.41 116 ALA A C 1
ATOM 898 O O . ALA A 1 116 ? 42.894 45.623 36.179 1.00 30.71 116 ALA A O 1
ATOM 900 N N . ARG A 1 117 ? 42.268 43.795 37.297 1.00 29.80 117 ARG A N 1
ATOM 901 C CA . ARG A 1 117 ? 41.879 43.010 36.107 1.00 26.49 117 ARG A CA 1
ATOM 902 C C . ARG A 1 117 ? 40.605 42.201 36.308 1.00 21.38 117 ARG A C 1
ATOM 903 O O . ARG A 1 117 ? 40.118 42.026 37.423 1.00 21.66 117 ARG A O 1
ATOM 911 N N . THR A 1 118 ? 40.100 41.673 35.199 1.00 19.03 118 THR A N 1
ATOM 912 C CA . THR A 1 118 ? 38.981 40.749 35.207 1.00 18.88 118 THR A CA 1
ATOM 913 C C . THR A 1 118 ? 39.506 39.324 35.161 1.00 18.19 118 THR A C 1
ATOM 914 O O . THR A 1 118 ? 40.663 39.086 34.790 1.00 18.51 118 THR A O 1
ATOM 918 N N . SER A 1 119 ? 38.634 38.385 35.502 1.00 16.69 119 SER A N 1
ATOM 919 C CA . SER A 1 119 ? 38.910 36.956 35.407 1.00 17.40 119 SER A CA 1
ATOM 920 C C . SER A 1 119 ? 39.385 36.551 34.003 1.00 19.21 119 SER A C 1
ATOM 921 O O . SER A 1 119 ? 40.326 35.763 33.869 1.00 19.20 119 SER A O 1
ATOM 924 N N . ARG A 1 120 ? 38.740 37.093 32.974 1.00 20.41 120 ARG A N 1
ATOM 925 C CA . ARG A 1 120 ? 39.149 36.846 31.566 1.00 22.87 120 ARG A CA 1
ATOM 926 C C . ARG A 1 120 ? 40.636 37.164 31.318 1.00 22.47 120 ARG A C 1
ATOM 927 O O . ARG A 1 120 ? 41.310 36.446 30.598 1.00 22.99 120 ARG A O 1
ATOM 935 N N . GLU A 1 121 ? 41.121 38.249 31.917 1.00 23.05 121 GLU A N 1
ATOM 936 C CA . GLU A 1 121 ? 42.510 38.721 31.732 1.00 24.26 121 GLU A CA 1
ATOM 937 C C . GLU A 1 121 ? 43.480 38.276 32.841 1.00 22.86 121 GLU A C 1
ATOM 938 O O . GLU A 1 121 ? 44.664 38.608 32.804 1.00 22.54 121 GLU A O 1
ATOM 944 N N . CYS A 1 122 ? 42.976 37.566 33.842 1.00 21.00 122 CYS A N 1
ATOM 945 C CA . CYS A 1 122 ? 43.782 37.188 35.009 1.00 19.68 122 CYS A CA 1
ATOM 946 C C . CYS A 1 122 ? 45.038 36.375 34.642 1.00 17.83 122 CYS A C 1
ATOM 947 O O . CYS A 1 122 ? 44.946 35.329 34.017 1.00 18.31 122 CYS A O 1
ATOM 950 N N . GLY A 1 123 ? 46.204 36.886 35.031 1.00 16.22 123 GLY A N 1
ATOM 951 C CA . GLY A 1 123 ? 47.471 36.274 34.668 1.00 17.65 123 GLY A CA 1
ATOM 952 C C . GLY A 1 123 ? 47.672 34.927 35.350 1.00 17.87 123 GLY A C 1
ATOM 953 O O . GLY A 1 123 ? 48.314 34.042 34.793 1.00 18.10 123 GLY A O 1
ATOM 954 N N . ILE A 1 124 ? 47.112 34.781 36.556 1.00 18.62 124 ILE A N 1
ATOM 955 C CA . ILE A 1 124 ? 47.171 33.522 37.284 1.00 18.20 124 ILE A CA 1
ATOM 956 C C . ILE A 1 124 ? 46.305 32.446 36.612 1.00 17.81 124 ILE A C 1
ATOM 957 O O . ILE A 1 124 ? 46.800 31.356 36.306 1.00 18.79 124 ILE A O 1
ATOM 962 N N . LEU A 1 125 ? 45.037 32.766 36.362 1.00 16.93 125 LEU A N 1
ATOM 963 C CA . LEU A 1 125 ? 44.122 31.846 35.666 1.00 18.58 125 LEU A CA 1
ATOM 964 C C . LEU A 1 125 ? 44.628 31.500 34.264 1.00 18.47 125 LEU A C 1
ATOM 965 O O . LEU A 1 125 ? 44.549 30.348 33.848 1.00 17.85 125 LEU A O 1
ATOM 970 N N . ASN A 1 126 ? 45.159 32.491 33.563 1.00 18.50 126 ASN A N 1
ATOM 971 C CA . ASN A 1 126 ? 45.675 32.261 32.203 1.00 21.21 126 ASN A CA 1
ATOM 972 C C . ASN A 1 126 ? 46.949 31.411 32.179 1.00 20.78 126 ASN A C 1
ATOM 973 O O . ASN A 1 126 ? 47.123 30.610 31.274 1.00 22.64 126 ASN A O 1
ATOM 978 N N . SER A 1 127 ? 47.807 31.541 33.195 1.00 22.25 127 SER A N 1
ATOM 979 C CA . SER A 1 127 ? 49.006 30.692 33.273 1.00 24.44 127 SER A CA 1
ATOM 980 C C . SER A 1 127 ? 48.683 29.239 33.673 1.00 23.72 127 SER A C 1
ATOM 981 O O . SER A 1 127 ? 49.433 28.328 33.351 1.00 23.92 127 SER A O 1
ATOM 984 N N . LEU A 1 128 ? 47.565 29.035 34.357 1.00 24.49 128 LEU A N 1
ATOM 985 C CA . LEU A 1 128 ? 47.086 27.685 34.695 1.00 25.95 128 LEU A CA 1
ATOM 986 C C . LEU A 1 128 ? 46.295 27.019 33.563 1.00 28.00 128 LEU A C 1
ATOM 987 O O . LEU A 1 128 ? 46.065 25.814 33.597 1.00 25.39 128 LEU A O 1
ATOM 992 N N . ALA A 1 129 ? 45.853 27.808 32.593 1.00 30.17 129 ALA A N 1
ATOM 993 C CA . ALA A 1 129 ? 45.182 27.279 31.398 1.00 37.55 129 ALA A CA 1
ATOM 994 C C . ALA A 1 129 ? 46.196 26.894 30.311 1.00 46.24 129 ALA A C 1
ATOM 995 O O . ALA A 1 129 ? 47.415 26.988 30.468 1.00 49.46 129 ALA A O 1
ATOM 998 N N . MET B 1 1 ? 34.569 14.008 19.837 1.00 43.10 1 MET B N 1
ATOM 999 C CA . MET B 1 1 ? 33.951 13.468 21.089 1.00 40.08 1 MET B CA 1
ATOM 1000 C C . MET B 1 1 ? 34.716 12.222 21.519 1.00 34.37 1 MET B C 1
ATOM 1001 O O . MET B 1 1 ? 35.177 11.452 20.676 1.00 32.39 1 MET B O 1
ATOM 1006 N N . MET B 1 2 ? 34.837 12.047 22.831 1.00 31.90 2 MET B N 1
ATOM 1007 C CA . MET B 1 2 ? 35.677 11.011 23.442 1.00 30.24 2 MET B CA 1
ATOM 1008 C C . MET B 1 2 ? 34.945 10.292 24.558 1.00 24.09 2 MET B C 1
ATOM 1009 O O . MET B 1 2 ? 34.196 10.909 25.310 1.00 19.66 2 MET B O 1
ATOM 1014 N N . ARG B 1 3 ? 35.235 9.004 24.712 1.00 23.38 3 ARG B N 1
ATOM 1015 C CA . ARG B 1 3 ? 34.861 8.299 25.938 1.00 22.45 3 ARG B CA 1
ATOM 1016 C C . ARG B 1 3 ? 35.890 8.621 27.012 1.00 21.27 3 ARG B C 1
ATOM 1017 O O . ARG B 1 3 ? 36.990 9.114 26.731 1.00 18.66 3 ARG B O 1
ATOM 1025 N N . ILE B 1 4 ? 35.524 8.310 28.248 1.00 22.02 4 ILE B N 1
ATOM 1026 C CA . ILE B 1 4 ? 36.344 8.640 29.415 1.00 22.15 4 ILE B CA 1
ATOM 1027 C C . ILE B 1 4 ? 37.777 8.077 29.327 1.00 21.92 4 ILE B C 1
ATOM 1028 O O . ILE B 1 4 ? 38.732 8.754 29.717 1.00 24.45 4 ILE B O 1
ATOM 1033 N N . GLY B 1 5 ? 37.919 6.851 28.818 1.00 21.74 5 GLY B N 1
ATOM 1034 C CA . GLY B 1 5 ? 39.236 6.222 28.612 1.00 23.55 5 GLY B CA 1
ATOM 1035 C C . GLY B 1 5 ? 40.168 7.047 27.724 1.00 23.86 5 GLY B C 1
ATOM 1036 O O . GLY B 1 5 ? 41.349 7.222 28.031 1.00 23.75 5 GLY B O 1
ATOM 1037 N N . GLU B 1 6 ? 39.619 7.580 26.645 1.00 23.93 6 GLU B N 1
ATOM 1038 C CA . GLU B 1 6 ? 40.397 8.401 25.720 1.00 23.71 6 GLU B CA 1
ATOM 1039 C C . GLU B 1 6 ? 40.716 9.759 26.344 1.00 23.79 6 GLU B C 1
ATOM 1040 O O . GLU B 1 6 ? 41.809 10.286 26.144 1.00 25.99 6 GLU B O 1
ATOM 1046 N N . LEU B 1 7 ? 39.747 10.328 27.055 1.00 23.70 7 LEU B N 1
ATOM 1047 C CA . LEU B 1 7 ? 39.953 11.574 27.796 1.00 24.49 7 LEU B CA 1
ATOM 1048 C C . LEU B 1 7 ? 41.108 11.429 28.792 1.00 22.53 7 LEU B C 1
ATOM 1049 O O . LEU B 1 7 ? 41.995 12.269 28.836 1.00 20.44 7 LEU B O 1
ATOM 1054 N N . GLY B 1 8 ? 41.085 10.345 29.555 1.00 21.11 8 GLY B N 1
ATOM 1055 C CA . GLY B 1 8 ? 42.165 10.009 30.492 1.00 22.97 8 GLY B CA 1
ATOM 1056 C C . GLY B 1 8 ? 43.541 9.879 29.859 1.00 24.90 8 GLY B C 1
ATOM 1057 O O . GLY B 1 8 ? 44.521 10.439 30.362 1.00 26.20 8 GLY B O 1
ATOM 1058 N N . LYS B 1 9 ? 43.604 9.156 28.747 1.00 25.59 9 LYS B N 1
ATOM 1059 C CA . LYS B 1 9 ? 44.809 9.057 27.910 1.00 29.51 9 LYS B CA 1
ATOM 1060 C C . LYS B 1 9 ? 45.348 10.434 27.505 1.00 26.72 9 LYS B C 1
ATOM 1061 O O . LYS B 1 9 ? 46.526 10.730 27.687 1.00 25.24 9 LYS B O 1
ATOM 1067 N N . LYS B 1 10 ? 44.465 11.274 26.979 1.00 28.33 10 LYS B N 1
ATOM 1068 C CA . LYS B 1 10 ? 44.840 12.625 26.526 1.00 29.61 10 LYS B CA 1
ATOM 1069 C C . LYS B 1 10 ? 45.264 13.565 27.657 1.00 28.65 10 LYS B C 1
ATOM 1070 O O . LYS B 1 10 ? 46.128 14.414 27.457 1.00 27.46 10 LYS B O 1
ATOM 1076 N N . ALA B 1 11 ? 44.654 13.413 28.829 1.00 26.72 11 ALA B N 1
ATOM 1077 C CA . ALA B 1 11 ? 45.002 14.227 29.992 1.00 26.24 11 ALA B CA 1
ATOM 1078 C C . ALA B 1 11 ? 46.153 13.638 30.819 1.00 26.57 11 ALA B C 1
ATOM 1079 O O . ALA B 1 11 ? 46.598 14.256 31.783 1.00 24.66 11 ALA B O 1
ATOM 1081 N N . ASP B 1 12 ? 46.628 12.451 30.435 1.00 28.04 12 ASP B N 1
ATOM 1082 C CA . ASP B 1 12 ? 47.665 11.719 31.164 1.00 28.79 12 ASP B CA 1
ATOM 1083 C C . ASP B 1 12 ? 47.248 11.457 32.632 1.00 27.94 12 ASP B C 1
ATOM 1084 O O . ASP B 1 12 ? 48.005 11.696 33.570 1.00 27.47 12 ASP B O 1
ATOM 1089 N N . CYS B 1 13 ? 46.023 10.972 32.805 1.00 27.67 13 CYS B N 1
ATOM 1090 C CA . CYS B 1 13 ? 45.531 10.581 34.116 1.00 29.14 13 CYS B CA 1
ATOM 1091 C C . CYS B 1 13 ? 44.595 9.382 34.025 1.00 26.89 13 CYS B C 1
ATOM 1092 O O . CYS B 1 13 ? 44.080 9.051 32.951 1.00 30.51 13 CYS B O 1
ATOM 1095 N N . LEU B 1 14 ? 44.397 8.726 35.161 1.00 22.97 14 LEU B N 1
ATOM 1096 C CA . LEU B 1 14 ? 43.560 7.540 35.230 1.00 22.57 14 LEU B CA 1
ATOM 1097 C C . LEU B 1 14 ? 42.087 7.881 35.073 1.00 20.06 14 LEU B C 1
ATOM 1098 O O . LEU B 1 14 ? 41.639 8.969 35.449 1.00 22.82 14 LEU B O 1
ATOM 1103 N N . VAL B 1 15 ? 41.332 6.928 34.532 1.00 19.02 15 VAL B N 1
ATOM 1104 C CA . VAL B 1 15 ? 39.867 7.008 34.493 1.00 21.04 15 VAL B CA 1
ATOM 1105 C C . VAL B 1 15 ? 39.306 7.262 35.898 1.00 20.62 15 VAL B C 1
ATOM 1106 O O . VAL B 1 15 ? 38.440 8.116 36.086 1.00 20.53 15 VAL B O 1
ATOM 1110 N N . GLN B 1 16 ? 39.787 6.506 36.877 1.00 19.79 16 GLN B N 1
ATOM 1111 C CA . GLN B 1 16 ? 39.320 6.680 38.268 1.00 20.96 16 GLN B CA 1
ATOM 1112 C C . GLN B 1 16 ? 39.580 8.106 38.812 1.00 20.27 16 GLN B C 1
ATOM 1113 O O . GLN B 1 16 ? 38.813 8.613 39.626 1.00 18.70 16 GLN B O 1
ATOM 1119 N N . THR B 1 17 ? 40.658 8.737 38.349 1.00 20.04 17 THR B N 1
ATOM 1120 C CA . THR B 1 17 ? 40.956 10.117 38.709 1.00 19.79 17 THR B CA 1
ATOM 1121 C C . THR B 1 17 ? 39.949 11.093 38.086 1.00 18.68 17 THR B C 1
ATOM 1122 O O . THR B 1 17 ? 39.472 11.995 38.756 1.00 16.94 17 THR B O 1
ATOM 1126 N N . VAL B 1 18 ? 39.612 10.890 36.813 1.00 18.54 18 VAL B N 1
ATOM 1127 C CA . VAL B 1 18 ? 38.562 11.666 36.171 1.00 18.56 18 VAL B CA 1
ATOM 1128 C C . VAL B 1 18 ? 37.243 11.526 36.947 1.00 17.73 18 VAL B C 1
ATOM 1129 O O . VAL B 1 18 ? 36.565 12.521 37.208 1.00 17.97 18 VAL B O 1
ATOM 1133 N N . ARG B 1 19 ? 36.872 10.290 37.292 1.00 17.20 19 ARG B N 1
ATOM 1134 C CA . ARG B 1 19 ? 35.627 10.037 38.036 1.00 19.07 19 ARG B CA 1
ATOM 1135 C C . ARG B 1 19 ? 35.646 10.650 39.435 1.00 17.82 19 ARG B C 1
ATOM 1136 O O . ARG B 1 19 ? 34.623 11.104 39.935 1.00 19.66 19 ARG B O 1
ATOM 1144 N N . PHE B 1 20 ? 36.809 10.661 40.062 1.00 17.11 20 PHE B N 1
ATOM 1145 C CA . PHE B 1 20 ? 36.976 11.361 41.358 1.00 17.67 20 PHE B CA 1
ATOM 1146 C C . PHE B 1 20 ? 36.667 12.866 41.223 1.00 17.78 20 PHE B C 1
ATOM 1147 O O . PHE B 1 20 ? 35.896 13.426 41.999 1.00 17.73 20 PHE B O 1
ATOM 1155 N N . TYR B 1 21 ? 37.260 13.500 40.209 1.00 18.33 21 TYR B N 1
ATOM 1156 C CA . TYR B 1 21 ? 37.007 14.917 39.934 1.00 19.12 21 TYR B CA 1
ATOM 1157 C C . TYR B 1 21 ? 35.542 15.196 39.593 1.00 19.89 21 TYR B C 1
ATOM 1158 O O . TYR B 1 21 ? 34.994 16.210 40.018 1.00 22.81 21 TYR B O 1
ATOM 1167 N N . GLU B 1 22 ? 34.901 14.283 38.872 1.00 21.07 22 GLU B N 1
ATOM 1168 C CA . GLU B 1 22 ? 33.454 14.366 38.625 1.00 25.09 22 GLU B CA 1
ATOM 1169 C C . GLU B 1 22 ? 32.645 14.322 39.911 1.00 24.68 22 GLU B C 1
ATOM 1170 O O . GLU B 1 22 ? 31.770 15.159 40.126 1.00 27.89 22 GLU B O 1
ATOM 1176 N N . SER B 1 23 ? 32.935 13.340 40.761 1.00 25.12 23 SER B N 1
ATOM 1177 C CA . SER B 1 23 ? 32.231 13.204 42.051 1.00 28.06 23 SER B CA 1
ATOM 1178 C C . SER B 1 23 ? 32.423 14.435 42.953 1.00 28.93 23 SER B C 1
ATOM 1179 O O . SER B 1 23 ? 31.552 14.751 43.751 1.00 29.19 23 SER B O 1
ATOM 1182 N N . GLU B 1 24 ? 33.554 15.127 42.794 1.00 28.60 24 GLU B N 1
ATOM 1183 C CA . GLU B 1 24 ? 33.853 16.358 43.548 1.00 29.47 24 GLU B CA 1
ATOM 1184 C C . GLU B 1 24 ? 33.361 17.668 42.890 1.00 27.35 24 GLU B C 1
ATOM 1185 O O . GLU B 1 24 ? 33.616 18.749 43.409 1.00 27.35 24 GLU B O 1
ATOM 1191 N N . GLY B 1 25 ? 32.635 17.573 41.781 1.00 26.28 25 GLY B N 1
ATOM 1192 C CA . GLY B 1 25 ? 32.041 18.743 41.140 1.00 27.75 25 GLY B CA 1
ATOM 1193 C C . GLY B 1 25 ? 33.032 19.628 40.404 1.00 27.49 25 GLY B C 1
ATOM 1194 O O . GLY B 1 25 ? 32.738 20.792 40.155 1.00 29.52 25 GLY B O 1
ATOM 1195 N N . LEU B 1 26 ? 34.178 19.073 40.016 1.00 25.49 26 LEU B N 1
ATOM 1196 C CA . LEU B 1 26 ? 35.215 19.838 39.314 1.00 24.84 26 LEU B CA 1
ATOM 1197 C C . LEU B 1 26 ? 35.112 19.794 37.800 1.00 24.36 26 LEU B C 1
ATOM 1198 O O . LEU B 1 26 ? 35.829 20.519 37.116 1.00 23.14 26 LEU B O 1
ATOM 1203 N N . LEU B 1 27 ? 34.245 18.977 37.248 1.00 26.49 27 LEU B N 1
ATOM 1204 C CA . LEU B 1 27 ? 34.109 18.890 35.799 1.00 28.78 27 LEU B CA 1
ATOM 1205 C C . LEU B 1 27 ? 32.722 19.251 35.301 1.00 31.45 27 LEU B C 1
ATOM 1206 O O . LEU B 1 27 ? 31.777 18.869 35.882 1.00 32.23 27 LEU B O 1
ATOM 1211 N N . PRO B 1 28 ? 32.611 19.973 34.202 1.00 37.44 28 PRO B N 1
ATOM 1212 C CA . PRO B 1 28 ? 31.280 20.271 33.670 1.00 42.18 28 PRO B CA 1
ATOM 1213 C C . PRO B 1 28 ? 30.607 18.998 33.170 1.00 47.00 28 PRO B C 1
ATOM 1214 O O . PRO B 1 28 ? 31.271 17.959 32.999 1.00 46.54 28 PRO B O 1
ATOM 1218 N N . GLU B 1 29 ? 29.301 19.083 32.953 1.00 50.09 29 GLU B N 1
ATOM 1219 C CA . GLU B 1 29 ? 28.512 17.934 32.503 1.00 51.45 29 GLU B CA 1
ATOM 1220 C C . GLU B 1 29 ? 29.079 17.364 31.198 1.00 51.00 29 GLU B C 1
ATOM 1221 O O . GLU B 1 29 ? 29.675 18.113 30.409 1.00 42.04 29 GLU B O 1
ATOM 1227 N N . PRO B 1 30 ? 28.926 16.039 30.974 1.00 48.92 30 PRO B N 1
ATOM 1228 C CA . PRO B 1 30 ? 29.404 15.446 29.712 1.00 48.42 30 PRO B CA 1
ATOM 1229 C C . PRO B 1 30 ? 28.768 16.089 28.469 1.00 47.74 30 PRO B C 1
ATOM 1230 O O . PRO B 1 30 ? 27.623 16.532 28.521 1.00 43.52 30 PRO B O 1
ATOM 1234 N N . ALA B 1 31 ? 29.523 16.134 27.374 1.00 49.51 31 ALA B N 1
ATOM 1235 C CA . ALA B 1 31 ? 29.073 16.754 26.117 1.00 55.77 31 ALA B CA 1
ATOM 1236 C C . ALA B 1 31 ? 27.786 16.118 25.563 1.00 58.15 31 ALA B C 1
ATOM 1237 O O . ALA B 1 31 ? 26.930 16.812 25.020 1.00 58.41 31 ALA B O 1
ATOM 1239 N N . ARG B 1 32 ? 27.676 14.799 25.705 1.00 62.44 32 ARG B N 1
ATOM 1240 C CA . ARG B 1 32 ? 26.436 14.046 25.432 1.00 61.84 32 ARG B CA 1
ATOM 1241 C C . ARG B 1 32 ? 26.306 12.970 26.509 1.00 55.50 32 ARG B C 1
ATOM 1242 O O . ARG B 1 32 ? 27.316 12.391 26.928 1.00 47.46 32 ARG B O 1
ATOM 1250 N N . PHE B 1 37 ? 25.008 6.916 28.093 1.00 38.13 37 PHE B N 1
ATOM 1251 C CA . PHE B 1 37 ? 26.273 6.912 27.338 1.00 35.16 37 PHE B CA 1
ATOM 1252 C C . PHE B 1 37 ? 27.018 8.266 27.361 1.00 34.49 37 PHE B C 1
ATOM 1253 O O . PHE B 1 37 ? 26.772 9.131 26.529 1.00 34.49 37 PHE B O 1
ATOM 1261 N N . ARG B 1 38 ? 27.880 8.469 28.342 1.00 32.74 38 ARG B N 1
ATOM 1262 C CA . ARG B 1 38 ? 28.580 9.720 28.520 1.00 28.76 38 ARG B CA 1
ATOM 1263 C C . ARG B 1 38 ? 29.724 9.981 27.544 1.00 24.11 38 ARG B C 1
ATOM 1264 O O . ARG B 1 38 ? 30.541 9.161 27.383 1.00 24.71 38 ARG B O 1
ATOM 1272 N N . LEU B 1 39 ? 29.746 11.147 26.923 1.00 21.89 39 LEU B N 1
ATOM 1273 C CA . LEU B 1 39 ? 30.819 11.580 26.021 1.00 23.32 39 LEU B CA 1
ATOM 1274 C C . LEU B 1 39 ? 31.409 12.909 26.450 1.00 23.75 39 LEU B C 1
ATOM 1275 O O . LEU B 1 39 ? 30.716 13.762 27.000 1.00 25.39 39 LEU B O 1
ATOM 1280 N N . TYR B 1 40 ? 32.704 13.065 26.191 1.00 24.26 40 TYR B N 1
ATOM 1281 C CA . TYR B 1 40 ? 33.471 14.247 26.588 1.00 26.03 40 TYR B CA 1
ATOM 1282 C C . TYR B 1 40 ? 34.135 14.863 25.363 1.00 28.63 40 TYR B C 1
ATOM 1283 O O . TYR B 1 40 ? 34.263 14.225 24.328 1.00 28.25 40 TYR B O 1
ATOM 1292 N N . ASP B 1 41 ? 34.579 16.102 25.500 1.00 31.07 41 ASP B N 1
ATOM 1293 C CA . ASP B 1 41 ? 35.224 16.844 24.412 1.00 32.96 41 ASP B CA 1
ATOM 1294 C C . ASP B 1 41 ? 36.390 17.711 24.923 1.00 31.79 41 ASP B C 1
ATOM 1295 O O . ASP B 1 41 ? 36.826 17.569 26.083 1.00 28.52 41 ASP B O 1
ATOM 1300 N N . GLU B 1 42 ? 36.870 18.608 24.062 1.00 31.29 42 GLU B N 1
ATOM 1301 C CA . GLU B 1 42 ? 38.044 19.456 24.323 1.00 31.76 42 GLU B CA 1
ATOM 1302 C C . GLU B 1 42 ? 37.948 20.287 25.612 1.00 29.57 42 GLU B C 1
ATOM 1303 O O . GLU B 1 42 ? 38.959 20.507 26.288 1.00 26.97 42 GLU B O 1
ATOM 1309 N N . VAL B 1 43 ? 36.743 20.742 25.940 1.00 28.71 43 VAL B N 1
ATOM 1310 C CA . VAL B 1 43 ? 36.503 21.541 27.155 1.00 29.76 43 VAL B CA 1
ATOM 1311 C C . VAL B 1 43 ? 36.894 20.749 28.416 1.00 27.75 43 VAL B C 1
ATOM 1312 O O . VAL B 1 43 ? 37.495 21.300 29.338 1.00 27.11 43 VAL B O 1
ATOM 1316 N N . HIS B 1 44 ? 36.535 19.466 28.442 1.00 27.46 44 HIS B N 1
ATOM 1317 C CA . HIS B 1 44 ? 36.838 18.584 29.573 1.00 26.02 44 HIS B CA 1
ATOM 1318 C C . HIS B 1 44 ? 38.325 18.308 29.694 1.00 24.90 44 HIS B C 1
ATOM 1319 O O . HIS B 1 44 ? 38.863 18.307 30.802 1.00 25.36 44 HIS B O 1
ATOM 1326 N N . LEU B 1 45 ? 38.985 18.114 28.557 1.00 23.40 45 LEU B N 1
ATOM 1327 C CA . LEU B 1 45 ? 40.436 17.947 28.521 1.00 25.08 45 LEU B CA 1
ATOM 1328 C C . LEU B 1 45 ? 41.151 19.174 29.098 1.00 23.22 45 LEU B C 1
ATOM 1329 O O . LEU B 1 45 ? 42.010 19.038 29.967 1.00 22.05 45 LEU B O 1
ATOM 1334 N N . GLN B 1 46 ? 40.783 20.365 28.631 1.00 22.26 46 GLN B N 1
ATOM 1335 C CA . GLN B 1 46 ? 41.402 21.600 29.117 1.00 24.28 46 GLN B CA 1
ATOM 1336 C C . GLN B 1 46 ? 41.143 21.823 30.611 1.00 22.71 46 GLN B C 1
ATOM 1337 O O . GLN B 1 46 ? 41.990 22.350 31.331 1.00 20.81 46 GLN B O 1
ATOM 1343 N N . ARG B 1 47 ? 40.002 21.360 31.094 1.00 22.57 47 ARG B N 1
ATOM 1344 C CA . ARG B 1 47 ? 39.660 21.437 32.494 1.00 23.66 47 ARG B CA 1
ATOM 1345 C C . ARG B 1 47 ? 40.580 20.527 33.307 1.00 22.79 47 ARG B C 1
ATOM 1346 O O . ARG B 1 47 ? 41.119 20.918 34.275 1.00 21.83 47 ARG B O 1
ATOM 1354 N N . LEU B 1 48 ? 40.766 19.316 32.859 1.00 22.70 48 LEU B N 1
ATOM 1355 C CA . LEU B 1 48 ? 41.657 18.368 33.527 1.00 22.43 48 LEU B CA 1
ATOM 1356 C C . LEU B 1 48 ? 43.094 18.854 33.592 1.00 21.96 48 LEU B C 1
ATOM 1357 O O . LEU B 1 48 ? 43.760 18.699 34.618 1.00 21.35 48 LEU B O 1
ATOM 1362 N N . LEU B 1 49 ? 43.554 19.477 32.512 1.00 21.05 49 LEU B N 1
ATOM 1363 C CA . LEU B 1 49 ? 44.883 20.060 32.495 1.00 22.28 49 LEU B CA 1
ATOM 1364 C C . LEU B 1 49 ? 45.004 21.216 33.498 1.00 20.89 49 LEU B C 1
ATOM 1365 O O . LEU B 1 49 ? 46.020 21.330 34.178 1.00 20.38 49 LEU B O 1
ATOM 1370 N N . PHE B 1 50 ? 43.968 22.046 33.598 1.00 18.65 50 PHE B N 1
ATOM 1371 C CA . PHE B 1 50 ? 43.914 23.143 34.573 1.00 19.29 50 PHE B CA 1
ATOM 1372 C C . PHE B 1 50 ? 44.001 22.590 35.988 1.00 18.44 50 PHE B C 1
ATOM 1373 O O . PHE B 1 50 ? 44.792 23.058 36.787 1.00 20.12 50 PHE B O 1
ATOM 1381 N N . ILE B 1 51 ? 43.207 21.572 36.272 1.00 15.54 51 ILE B N 1
ATOM 1382 C CA . ILE B 1 51 ? 43.219 20.887 37.574 1.00 19.05 51 ILE B CA 1
ATOM 1383 C C . ILE B 1 51 ? 44.608 20.305 37.893 1.00 18.50 51 ILE B C 1
ATOM 1384 O O . ILE B 1 51 ? 45.106 20.464 39.010 1.00 19.29 51 ILE B O 1
ATOM 1389 N N . ARG B 1 52 ? 45.228 19.653 36.933 1.00 18.84 52 ARG B N 1
ATOM 1390 C CA . ARG B 1 52 ? 46.538 19.069 37.072 1.00 19.98 52 ARG B CA 1
ATOM 1391 C C . ARG B 1 52 ? 47.561 20.122 37.461 1.00 19.70 52 ARG B C 1
ATOM 1392 O O . ARG B 1 52 ? 48.316 19.903 38.328 1.00 20.21 52 ARG B O 1
ATOM 1400 N N . ARG B 1 53 ? 47.550 21.260 36.797 1.00 18.92 53 ARG B N 1
ATOM 1401 C CA . ARG B 1 53 ? 48.523 22.330 37.099 1.00 19.83 53 ARG B CA 1
ATOM 1402 C C . ARG B 1 53 ? 48.306 22.919 38.498 1.00 19.44 53 ARG B C 1
ATOM 1403 O O . ARG B 1 53 ? 49.271 23.232 39.201 1.00 21.29 53 ARG B O 1
ATOM 1411 N N . CYS B 1 54 ? 47.041 23.067 38.892 1.00 18.42 54 CYS B N 1
ATOM 1412 C CA . CYS B 1 54 ? 46.712 23.540 40.229 1.00 18.59 54 CYS B CA 1
ATOM 1413 C C . CYS B 1 54 ? 47.201 22.580 41.307 1.00 18.57 54 CYS B C 1
ATOM 1414 O O . CYS B 1 54 ? 47.776 23.009 42.319 1.00 18.82 54 CYS B O 1
ATOM 1417 N N . ARG B 1 55 ? 46.967 21.287 41.111 1.00 16.85 55 ARG B N 1
ATOM 1418 C CA . ARG B 1 55 ? 47.354 20.298 42.119 1.00 20.80 55 ARG B CA 1
ATOM 1419 C C . ARG B 1 55 ? 48.859 20.197 42.256 1.00 20.40 55 ARG B C 1
ATOM 1420 O O . ARG B 1 55 ? 49.356 20.011 43.347 1.00 20.05 55 ARG B O 1
ATOM 1428 N N . ALA B 1 56 ? 49.571 20.387 41.152 1.00 20.74 56 ALA B N 1
ATOM 1429 C CA . ALA B 1 56 ? 51.037 20.450 41.168 1.00 21.62 56 ALA B CA 1
ATOM 1430 C C . ALA B 1 56 ? 51.600 21.685 41.879 1.00 22.14 56 ALA B C 1
ATOM 1431 O O . ALA B 1 56 ? 52.758 21.700 42.242 1.00 22.11 56 ALA B O 1
ATOM 1433 N N . LYS B 1 57 ? 50.780 22.722 42.045 1.00 23.14 57 LYS B N 1
ATOM 1434 C CA . LYS B 1 57 ? 51.126 23.888 42.883 1.00 22.09 57 LYS B CA 1
ATOM 1435 C C . LYS B 1 57 ? 50.521 23.801 44.298 1.00 20.12 57 LYS B C 1
ATOM 1436 O O . LYS B 1 57 ? 50.301 24.818 44.940 1.00 20.17 57 LYS B O 1
ATOM 1442 N N . ASP B 1 58 ? 50.259 22.577 44.759 1.00 19.93 58 ASP B N 1
ATOM 1443 C CA . ASP B 1 58 ? 49.855 22.279 46.143 1.00 21.97 58 ASP B CA 1
ATOM 1444 C C . ASP B 1 58 ? 48.418 22.709 46.465 1.00 20.47 58 ASP B C 1
ATOM 1445 O O . ASP B 1 58 ? 48.032 22.786 47.629 1.00 20.57 58 ASP B O 1
ATOM 1450 N N . MET B 1 59 ? 47.617 23.017 45.461 1.00 18.87 59 MET B N 1
ATOM 1451 C CA . MET B 1 59 ? 46.273 23.482 45.766 1.00 21.62 59 MET B CA 1
ATOM 1452 C C . MET B 1 59 ? 45.345 22.339 46.167 1.00 17.87 59 MET B C 1
ATOM 1453 O O . MET B 1 59 ? 45.330 21.296 45.541 1.00 16.28 59 MET B O 1
ATOM 1458 N N . THR B 1 60 ? 44.523 22.597 47.166 1.00 16.98 60 THR B N 1
ATOM 1459 C CA . THR B 1 60 ? 43.519 21.632 47.589 1.00 17.45 60 THR B CA 1
ATOM 1460 C C . THR B 1 60 ? 42.329 21.666 46.63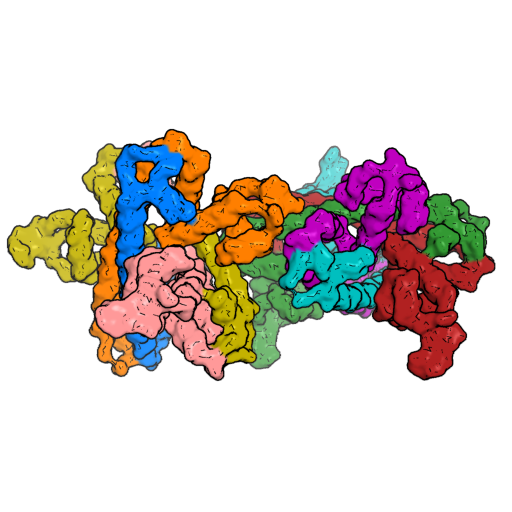8 1.00 17.91 60 THR B C 1
ATOM 1461 O O . THR B 1 60 ? 42.151 22.619 45.865 1.00 19.22 60 THR B O 1
ATOM 1465 N N . LEU B 1 61 ? 41.481 20.656 46.748 1.00 18.68 61 LEU B N 1
ATOM 1466 C CA . LEU B 1 61 ? 40.233 20.608 45.972 1.00 20.61 61 LEU B CA 1
ATOM 1467 C C . LEU B 1 61 ? 39.316 21.815 46.218 1.00 18.95 61 LEU B C 1
ATOM 1468 O O . LEU B 1 61 ? 38.641 22.271 45.307 1.00 17.20 61 LEU B O 1
ATOM 1473 N N . ASP B 1 62 ? 39.303 22.330 47.451 1.00 20.19 62 ASP B N 1
ATOM 1474 C CA . ASP B 1 62 ? 38.512 23.537 47.797 1.00 21.48 62 ASP B CA 1
ATOM 1475 C C . ASP B 1 62 ? 39.023 24.803 47.098 1.00 19.61 62 ASP B C 1
ATOM 1476 O O . ASP B 1 62 ? 38.236 25.596 46.575 1.00 18.99 62 ASP B O 1
ATOM 1481 N N . GLU B 1 63 ? 40.341 24.981 47.077 1.00 17.93 63 GLU B N 1
ATOM 1482 C CA . GLU B 1 63 ? 40.959 26.096 46.331 1.00 17.37 63 GLU B CA 1
ATOM 1483 C C . GLU B 1 63 ? 40.700 25.991 44.832 1.00 16.37 63 GLU B C 1
ATOM 1484 O O . GLU B 1 63 ? 40.441 26.984 44.158 1.00 16.18 63 GLU B O 1
ATOM 1490 N N . ILE B 1 64 ? 40.769 24.778 44.311 1.00 16.58 64 ILE B N 1
ATOM 1491 C CA . ILE B 1 64 ? 40.571 24.548 42.877 1.00 16.93 64 ILE B CA 1
ATOM 1492 C C . ILE B 1 64 ? 39.129 24.841 42.468 1.00 17.08 64 ILE B C 1
ATOM 1493 O O . ILE B 1 64 ? 38.880 25.392 41.408 1.00 17.81 64 ILE B O 1
ATOM 1498 N N . ARG B 1 65 ? 38.206 24.460 43.333 1.00 18.08 65 ARG B N 1
ATOM 1499 C CA . ARG B 1 65 ? 36.788 24.688 43.175 1.00 19.74 65 ARG B CA 1
ATOM 1500 C C . ARG B 1 65 ? 36.586 26.229 43.068 1.00 18.22 65 ARG B C 1
ATOM 1501 O O . ARG B 1 65 ? 35.928 26.703 42.214 1.00 15.55 65 ARG B O 1
ATOM 1509 N N . GLN B 1 66 ? 37.203 26.960 43.967 1.00 18.91 66 GLN B N 1
ATOM 1510 C CA . GLN B 1 66 ? 37.156 28.442 43.987 1.00 20.27 66 GLN B CA 1
ATOM 1511 C C . GLN B 1 66 ? 37.722 29.045 42.702 1.00 19.46 66 GLN B C 1
ATOM 1512 O O . GLN B 1 66 ? 37.077 29.891 42.083 1.00 18.89 66 GLN B O 1
ATOM 1518 N N . LEU B 1 67 ? 38.885 28.554 42.271 1.00 19.15 67 LEU B N 1
ATOM 1519 C CA . LEU B 1 67 ? 39.500 29.045 41.028 1.00 18.88 67 LEU B CA 1
ATOM 1520 C C . LEU B 1 67 ? 38.654 28.748 39.795 1.00 18.80 67 LEU B C 1
ATOM 1521 O O . LEU B 1 67 ? 38.496 29.618 38.930 1.00 19.81 67 LEU B O 1
ATOM 1526 N N . LEU B 1 68 ? 38.106 27.528 39.724 1.00 19.06 68 LEU B N 1
ATOM 1527 C CA . LEU B 1 68 ? 37.216 27.141 38.622 1.00 20.68 68 LEU B CA 1
ATOM 1528 C C . LEU B 1 68 ? 35.967 28.032 38.549 1.00 20.50 68 LEU B C 1
ATOM 1529 O O . LEU B 1 68 ? 35.540 28.420 37.459 1.00 19.42 68 LEU B O 1
ATOM 1534 N N . ASN B 1 69 ? 35.369 28.318 39.701 1.00 20.90 69 ASN B N 1
ATOM 1535 C CA . ASN B 1 69 ? 34.181 29.188 39.760 1.00 23.26 69 ASN B CA 1
ATOM 1536 C C . ASN B 1 69 ? 34.470 30.608 39.238 1.00 23.61 69 ASN B C 1
ATOM 1537 O O . ASN B 1 69 ? 33.678 31.169 38.484 1.00 23.76 69 ASN B O 1
ATOM 1542 N N . LEU B 1 70 ? 35.637 31.145 39.588 1.00 22.69 70 LEU B N 1
ATOM 1543 C CA . LEU B 1 70 ? 36.103 32.425 39.045 1.00 23.25 70 LEU B CA 1
ATOM 1544 C C . LEU B 1 70 ? 36.459 32.349 37.536 1.00 21.75 70 LEU B C 1
ATOM 1545 O O . LEU B 1 70 ? 36.105 33.254 36.756 1.00 21.95 70 LEU B O 1
ATOM 1550 N N . ARG B 1 71 ? 37.112 31.270 37.116 1.00 20.41 71 ARG B N 1
ATOM 1551 C CA . ARG B 1 71 ? 37.376 31.022 35.672 1.00 22.54 71 ARG B CA 1
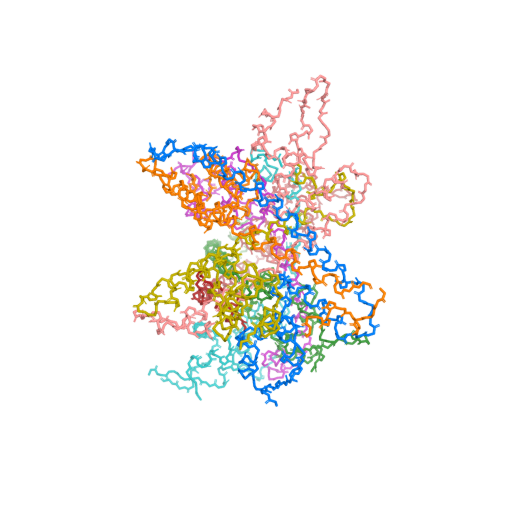ATOM 1552 C C . ARG B 1 71 ? 36.074 30.984 34.845 1.00 22.29 71 ARG B C 1
ATOM 1553 O O . ARG B 1 71 ? 36.022 31.485 33.723 1.00 25.66 71 ARG B O 1
ATOM 1561 N N . ASP B 1 72 ? 35.034 30.375 35.397 1.00 21.93 72 ASP B N 1
ATOM 1562 C CA . ASP B 1 72 ? 33.722 30.271 34.735 1.00 24.52 72 ASP B CA 1
ATOM 1563 C C . ASP B 1 72 ? 32.937 31.594 34.692 1.00 22.82 72 ASP B C 1
ATOM 1564 O O . ASP B 1 72 ? 31.927 31.657 33.995 1.00 29.59 72 ASP B O 1
ATOM 1569 N N . ARG B 1 73 ? 33.427 32.633 35.385 1.00 20.42 73 ARG B N 1
ATOM 1570 C CA . ARG B 1 73 ? 32.828 33.977 35.419 1.00 21.63 73 ARG B CA 1
ATOM 1571 C C . ARG B 1 73 ? 33.856 35.050 34.949 1.00 19.90 73 ARG B C 1
ATOM 1572 O O . ARG B 1 73 ? 34.392 35.816 35.748 1.00 19.24 73 ARG B O 1
ATOM 1580 N N . PRO B 1 74 ? 34.141 35.109 33.634 1.00 20.17 74 PRO B N 1
ATOM 1581 C CA . PRO B 1 74 ? 35.158 36.029 33.086 1.00 19.87 74 PRO B CA 1
ATOM 1582 C C . PRO B 1 74 ? 34.897 37.534 33.314 1.00 19.44 74 PRO B C 1
ATOM 1583 O O . PRO B 1 74 ? 35.842 38.310 33.297 1.00 19.28 74 PRO B O 1
ATOM 1587 N N . GLU B 1 75 ? 33.638 37.912 33.555 1.00 20.05 75 GLU B N 1
ATOM 1588 C CA . GLU B 1 75 ? 33.250 39.302 33.822 1.00 21.82 75 GLU B CA 1
ATOM 1589 C C . GLU B 1 75 ? 33.622 39.824 35.210 1.00 21.84 75 GLU B C 1
ATOM 1590 O O . GLU B 1 75 ? 33.613 41.029 35.420 1.00 21.60 75 GLU B O 1
ATOM 1596 N N . LEU B 1 76 ? 33.944 38.926 36.151 1.00 23.69 76 LEU B N 1
ATOM 1597 C CA . LEU B 1 76 ? 34.274 39.329 37.537 1.00 22.43 76 LEU B CA 1
ATOM 1598 C C . LEU B 1 76 ? 35.682 39.863 37.669 1.00 22.01 76 LEU B C 1
ATOM 1599 O O . LEU B 1 76 ? 36.581 39.460 36.940 1.00 20.99 76 LEU B O 1
ATOM 1604 N N . GLY B 1 77 ? 35.883 40.712 38.668 1.00 23.69 77 GLY B N 1
ATOM 1605 C CA . GLY B 1 77 ? 37.224 41.058 39.122 1.00 22.93 77 GLY B CA 1
ATOM 1606 C C . GLY B 1 77 ? 37.950 39.792 39.568 1.00 21.21 77 GLY B C 1
ATOM 1607 O O . GLY B 1 77 ? 37.344 38.852 40.103 1.00 24.64 77 GLY B O 1
ATOM 1608 N N . CYS B 1 78 ? 39.255 39.737 39.316 1.00 20.27 78 CYS B N 1
ATOM 1609 C CA . CYS B 1 78 ? 40.085 38.567 39.704 1.00 19.85 78 CYS B CA 1
ATOM 1610 C C . CYS B 1 78 ? 40.923 38.780 40.978 1.00 20.03 78 CYS B C 1
ATOM 1611 O O . CYS B 1 78 ? 41.797 37.947 41.304 1.00 19.85 78 CYS B O 1
ATOM 1614 N N . GLY B 1 79 ? 40.629 39.844 41.726 1.00 19.54 79 GLY B N 1
ATOM 1615 C CA . GLY B 1 79 ? 41.285 40.120 43.030 1.00 20.47 79 GLY B CA 1
ATOM 1616 C C . GLY B 1 79 ? 41.302 38.955 44.013 1.00 21.75 79 GLY B C 1
ATOM 1617 O O . GLY B 1 79 ? 42.322 38.739 44.695 1.00 23.31 79 GLY B O 1
ATOM 1618 N N . GLU B 1 80 ? 40.200 38.192 44.072 1.00 21.05 80 GLU B N 1
ATOM 1619 C CA . GLU B 1 80 ? 40.127 37.008 44.977 1.00 22.51 80 GLU B CA 1
ATOM 1620 C C . GLU B 1 80 ? 41.079 35.868 44.577 1.00 19.08 80 GLU B C 1
ATOM 1621 O O . GLU B 1 80 ? 41.475 35.077 45.429 1.00 20.23 80 GLU B O 1
ATOM 1627 N N . VAL B 1 81 ? 41.486 35.815 43.307 1.00 16.45 81 VAL B N 1
ATOM 1628 C CA . VAL B 1 81 ? 42.522 34.867 42.860 1.00 16.47 81 VAL B CA 1
ATOM 1629 C C . VAL B 1 81 ? 43.885 35.205 43.461 1.00 16.30 81 VAL B C 1
ATOM 1630 O O . VAL B 1 81 ? 44.587 34.322 43.997 1.00 19.86 81 VAL B O 1
ATOM 1634 N N . ASN B 1 82 ? 44.253 36.485 43.403 1.00 17.01 82 ASN B N 1
ATOM 1635 C CA . ASN B 1 82 ? 45.481 36.991 44.058 1.00 18.80 82 ASN B CA 1
ATOM 1636 C C . ASN B 1 82 ? 45.489 36.679 45.563 1.00 19.40 82 ASN B C 1
ATOM 1637 O O . ASN B 1 82 ? 46.508 36.238 46.112 1.00 19.93 82 ASN B O 1
ATOM 1642 N N . ALA B 1 83 ? 44.356 36.926 46.217 1.00 19.15 83 ALA B N 1
ATOM 1643 C CA . ALA B 1 83 ? 44.213 36.671 47.671 1.00 19.67 83 ALA B CA 1
ATOM 1644 C C . ALA B 1 83 ? 44.368 35.187 48.029 1.00 18.97 83 ALA B C 1
ATOM 1645 O O . ALA B 1 83 ? 44.933 34.842 49.065 1.00 20.54 83 ALA B O 1
ATOM 1647 N N . LEU B 1 84 ? 43.850 34.320 47.174 1.00 18.28 84 LEU B N 1
ATOM 1648 C CA . LEU B 1 84 ? 43.969 32.866 47.361 1.00 18.97 84 LEU B CA 1
ATOM 1649 C C . LEU B 1 84 ? 45.429 32.404 47.293 1.00 19.04 84 LEU B C 1
ATOM 1650 O O . LEU B 1 84 ? 45.907 31.665 48.158 1.00 16.62 84 LEU B O 1
ATOM 1655 N N . VAL B 1 85 ? 46.154 32.887 46.286 1.00 18.45 85 VAL B N 1
ATOM 1656 C CA . VAL B 1 85 ? 47.570 32.573 46.162 1.00 18.61 85 VAL B CA 1
ATOM 1657 C C . VAL B 1 85 ? 48.391 33.190 47.310 1.00 18.11 85 VAL B C 1
ATOM 1658 O O . VAL B 1 85 ? 49.298 32.545 47.836 1.00 17.89 85 VAL B O 1
ATOM 1662 N N . ASP B 1 86 ? 48.101 34.436 47.675 1.00 16.05 86 ASP B N 1
ATOM 1663 C CA . ASP B 1 86 ? 48.787 35.077 48.814 1.00 19.11 86 ASP B CA 1
ATOM 1664 C C . ASP B 1 86 ? 48.589 34.299 50.115 1.00 18.24 86 ASP B C 1
ATOM 1665 O O . ASP B 1 86 ? 49.540 34.137 50.890 1.00 18.40 86 ASP B O 1
ATOM 1670 N N . ALA B 1 87 ? 47.363 33.834 50.355 1.00 17.08 87 ALA B N 1
ATOM 1671 C CA . ALA B 1 87 ? 47.061 33.048 51.583 1.00 18.92 87 ALA B CA 1
ATOM 1672 C C . ALA B 1 87 ? 47.792 31.696 51.566 1.00 17.58 87 ALA B C 1
ATOM 1673 O O . ALA B 1 87 ? 48.281 31.241 52.598 1.00 16.00 87 ALA B O 1
ATOM 1675 N N . HIS B 1 88 ? 47.924 31.102 50.380 1.00 17.61 88 HIS B N 1
ATOM 1676 C CA . HIS B 1 88 ? 48.670 29.857 50.244 1.00 18.71 88 HIS B CA 1
ATOM 1677 C C . HIS B 1 88 ? 50.163 30.045 50.516 1.00 17.69 88 HIS B C 1
ATOM 1678 O O . HIS B 1 88 ? 50.778 29.246 51.227 1.00 18.57 88 HIS B O 1
ATOM 1685 N N . ILE B 1 89 ? 50.731 31.112 49.969 1.00 16.87 89 ILE B N 1
ATOM 1686 C CA . ILE B 1 89 ? 52.128 31.477 50.250 1.00 17.64 89 ILE B CA 1
ATOM 1687 C C . ILE B 1 89 ? 52.353 31.653 51.769 1.00 17.33 89 ILE B C 1
ATOM 1688 O O . ILE B 1 89 ? 53.330 31.140 52.326 1.00 15.58 89 ILE B O 1
ATOM 1693 N N . ALA B 1 90 ? 51.467 32.392 52.424 1.00 17.67 90 ALA B N 1
ATOM 1694 C CA . ALA B 1 90 ? 51.555 32.612 53.890 1.00 19.65 90 ALA B CA 1
ATOM 1695 C C . ALA B 1 90 ? 51.527 31.287 54.663 1.00 19.72 90 ALA B C 1
ATOM 1696 O O . ALA B 1 90 ? 52.303 31.075 55.600 1.00 21.95 90 ALA B O 1
ATOM 1698 N N . GLN B 1 91 ? 50.621 30.405 54.255 1.00 19.90 91 GLN B N 1
ATOM 1699 C CA . GLN B 1 91 ? 50.530 29.042 54.806 1.00 21.85 91 GLN B CA 1
ATOM 1700 C C . GLN B 1 91 ? 51.834 28.231 54.695 1.00 17.66 91 GLN B C 1
ATOM 1701 O O . GLN B 1 91 ? 52.263 27.574 55.653 1.00 16.22 91 GLN B O 1
ATOM 1707 N N . VAL B 1 92 ? 52.431 28.263 53.512 1.00 15.67 92 VAL B N 1
ATOM 1708 C CA . VAL B 1 92 ? 53.669 27.538 53.259 1.00 16.21 92 VAL B CA 1
ATOM 1709 C C . VAL B 1 92 ? 54.812 28.090 54.097 1.00 16.38 92 VAL B C 1
ATOM 1710 O O . VAL B 1 92 ? 55.647 27.326 54.606 1.00 17.09 92 VAL B O 1
ATOM 1714 N N . ARG B 1 93 ? 54.860 29.412 54.244 1.00 16.11 93 ARG B N 1
ATOM 1715 C CA . ARG B 1 93 ? 55.900 30.061 55.045 1.00 17.54 93 ARG B CA 1
ATOM 1716 C C . ARG B 1 93 ? 55.831 29.660 56.525 1.00 17.72 93 ARG B C 1
ATOM 1717 O O . ARG B 1 93 ? 56.855 29.421 57.165 1.00 16.62 93 ARG B O 1
ATOM 1725 N N . THR B 1 94 ? 54.617 29.573 57.053 1.00 18.18 94 THR B N 1
ATOM 1726 C CA . THR B 1 94 ? 54.426 29.151 58.452 1.00 18.52 94 THR B CA 1
ATOM 1727 C C . THR B 1 94 ? 54.837 27.679 58.627 1.00 17.75 94 THR B C 1
ATOM 1728 O O . THR B 1 94 ? 55.490 27.318 59.601 1.00 17.74 94 THR B O 1
ATOM 1732 N N . LYS B 1 95 ? 54.465 26.846 57.668 1.00 17.62 95 LYS B N 1
ATOM 1733 C CA . LYS B 1 95 ? 54.831 25.427 57.699 1.00 18.57 95 LYS B CA 1
ATOM 1734 C C . LYS B 1 95 ? 56.355 25.237 57.681 1.00 17.41 95 LYS B C 1
ATOM 1735 O O . LYS B 1 95 ? 56.879 24.399 58.393 1.00 16.55 95 LYS B O 1
ATOM 1741 N N . MET B 1 96 ? 57.057 26.034 56.885 1.00 16.02 96 MET B N 1
ATOM 1742 C CA . MET B 1 96 ? 58.530 25.971 56.822 1.00 19.96 96 MET B CA 1
ATOM 1743 C C . MET B 1 96 ? 59.189 26.302 58.168 1.00 19.58 96 MET B C 1
ATOM 1744 O O . MET B 1 96 ? 60.153 25.645 58.581 1.00 19.95 96 MET B O 1
ATOM 1749 N N . LYS B 1 97 ? 58.650 27.300 58.855 1.00 18.84 97 LYS B N 1
ATOM 1750 C CA . LYS B 1 97 ? 59.125 27.644 60.209 1.00 19.90 97 LYS B CA 1
ATOM 1751 C C . LYS B 1 97 ? 58.928 26.496 61.190 1.00 18.05 97 LYS B C 1
ATOM 1752 O O . LYS B 1 97 ? 59.836 26.150 61.933 1.00 17.70 97 LYS B O 1
ATOM 1758 N N . GLU B 1 98 ? 57.732 25.920 61.180 1.00 15.48 98 GLU B N 1
ATOM 1759 C CA . GLU B 1 98 ? 57.393 24.771 62.030 1.00 17.89 98 GLU B CA 1
ATOM 1760 C C . GLU B 1 98 ? 58.258 23.545 61.735 1.00 16.09 98 GLU B C 1
ATOM 1761 O O . GLU B 1 98 ? 58.770 22.909 62.656 1.00 14.54 98 GLU B O 1
ATOM 1767 N N . LEU B 1 99 ? 58.468 23.250 60.458 1.00 15.55 99 LEU B N 1
ATOM 1768 C CA . LEU B 1 99 ? 59.365 22.142 60.073 1.00 16.47 99 LEU B CA 1
ATOM 1769 C C . LEU B 1 99 ? 60.823 22.321 60.472 1.00 14.99 99 LEU B C 1
ATOM 1770 O O . LEU B 1 99 ? 61.474 21.360 60.887 1.00 14.56 99 LEU B O 1
ATOM 1775 N N . ARG B 1 100 ? 61.348 23.541 60.355 1.00 14.52 100 ARG B N 1
ATOM 1776 C CA . ARG B 1 100 ? 62.718 23.791 60.778 1.00 14.67 100 ARG B CA 1
ATOM 1777 C C . ARG B 1 100 ? 62.856 23.574 62.291 1.00 14.94 100 ARG B C 1
ATOM 1778 O O . ARG B 1 100 ? 63.835 22.970 62.763 1.00 14.63 100 ARG B O 1
ATOM 1786 N N . ALA B 1 101 ? 61.883 24.068 63.046 1.00 14.44 101 ALA B N 1
ATOM 1787 C CA . ALA B 1 101 ? 61.879 23.849 64.499 1.00 15.09 101 ALA B CA 1
ATOM 1788 C C . ALA B 1 101 ? 61.803 22.350 64.812 1.00 15.30 101 ALA B C 1
ATOM 1789 O O . ALA B 1 101 ? 62.480 21.883 65.719 1.00 15.99 101 ALA B O 1
ATOM 1791 N N . LEU B 1 102 ? 61.012 21.601 64.035 1.00 15.47 102 LEU B N 1
ATOM 1792 C CA . LEU B 1 102 ? 60.920 20.148 64.212 1.00 16.34 102 LEU B CA 1
ATOM 1793 C C . LEU B 1 102 ? 62.265 19.477 63.942 1.00 16.35 102 LEU B C 1
ATOM 1794 O O . LEU B 1 102 ? 62.702 18.622 64.714 1.00 15.99 102 LEU B O 1
ATOM 1799 N N . GLU B 1 103 ? 62.919 19.879 62.848 1.00 16.57 103 GLU B N 1
ATOM 1800 C CA . GLU B 1 103 ? 64.252 19.368 62.520 1.00 17.27 103 GLU B CA 1
ATOM 1801 C C . GLU B 1 103 ? 65.243 19.560 63.680 1.00 16.43 103 GLU B C 1
ATOM 1802 O O . GLU B 1 103 ? 65.922 18.613 64.073 1.00 15.65 103 GLU B O 1
ATOM 1808 N N . ARG B 1 104 ? 65.282 20.770 64.228 1.00 15.24 104 ARG B N 1
ATOM 1809 C CA . ARG B 1 104 ? 66.178 21.078 65.346 1.00 17.65 104 ARG B CA 1
ATOM 1810 C C . ARG B 1 104 ? 65.840 20.261 66.607 1.00 18.01 104 ARG B C 1
ATOM 1811 O O . ARG B 1 104 ? 66.727 19.798 67.330 1.00 18.88 104 ARG B O 1
ATOM 1819 N N . GLU B 1 105 ? 64.552 20.059 66.837 1.00 18.24 105 GLU B N 1
ATOM 1820 C CA . GLU B 1 105 ? 64.061 19.212 67.943 1.00 21.14 105 GLU B CA 1
ATOM 1821 C C . GLU B 1 105 ? 64.522 17.742 67.793 1.00 19.71 105 GLU B C 1
ATOM 1822 O O . GLU B 1 105 ? 64.986 17.114 68.740 1.00 20.17 105 GLU B O 1
ATOM 1828 N N . LEU B 1 106 ? 64.373 17.212 66.588 1.00 19.37 106 LEU B N 1
ATOM 1829 C CA . LEU B 1 106 ? 64.774 15.836 66.294 1.00 18.97 106 LEU B CA 1
ATOM 1830 C C . LEU B 1 106 ? 66.293 15.655 66.353 1.00 18.75 106 LEU B C 1
ATOM 1831 O O . LEU B 1 106 ? 66.766 14.623 66.801 1.00 18.86 106 LEU B O 1
ATOM 1836 N N . MET B 1 107 ? 67.045 16.664 65.920 1.00 18.13 107 MET B N 1
ATOM 1837 C CA . MET B 1 107 ? 68.513 16.638 66.049 1.00 20.46 107 MET B CA 1
ATOM 1838 C C . MET B 1 107 ? 68.947 16.553 67.521 1.00 20.29 107 MET B C 1
ATOM 1839 O O . MET B 1 107 ? 69.861 15.810 67.877 1.00 20.65 107 MET B O 1
ATOM 1844 N N . ASP B 1 108 ? 68.274 17.313 68.372 1.00 17.75 108 ASP B N 1
ATOM 1845 C CA . ASP B 1 108 ? 68.536 17.258 69.813 1.00 22.88 108 ASP B CA 1
ATOM 1846 C C . ASP B 1 108 ? 68.221 15.855 70.376 1.00 22.07 108 ASP B C 1
ATOM 1847 O O . ASP B 1 108 ? 68.992 15.289 71.155 1.00 23.30 108 ASP B O 1
ATOM 1852 N N . LEU B 1 109 ? 67.092 15.292 69.956 1.00 17.39 109 LEU B N 1
ATOM 1853 C CA . LEU B 1 109 ? 66.704 13.938 70.353 1.00 23.19 109 LEU B CA 1
ATOM 1854 C C . LEU B 1 109 ? 67.794 12.936 69.961 1.00 21.91 109 LEU B C 1
ATOM 1855 O O . LEU B 1 109 ? 68.246 12.155 70.792 1.00 20.65 109 LEU B O 1
ATOM 1860 N N . ARG B 1 110 ? 68.231 12.995 68.698 1.00 21.35 110 ARG B N 1
ATOM 1861 C CA . ARG B 1 110 ? 69.262 12.085 68.203 1.00 22.43 110 ARG B CA 1
ATOM 1862 C C . ARG B 1 110 ? 70.571 12.163 69.003 1.00 25.55 110 ARG B C 1
ATOM 1863 O O . ARG B 1 110 ? 71.216 11.130 69.227 1.00 23.84 110 ARG B O 1
ATOM 1871 N N . ARG B 1 111 ? 70.960 13.382 69.384 1.00 28.42 111 ARG B N 1
ATOM 1872 C CA . ARG B 1 111 ? 72.191 13.635 70.167 1.00 29.29 111 ARG B CA 1
ATOM 1873 C C . ARG B 1 111 ? 72.170 12.979 71.553 1.00 28.57 111 ARG B C 1
ATOM 1874 O O . ARG B 1 111 ? 73.220 12.791 72.143 1.00 30.68 111 ARG B O 1
ATOM 1882 N N . SER B 1 112 ? 70.983 12.623 72.045 1.00 27.49 112 SER B N 1
ATOM 1883 C CA . SER B 1 112 ? 70.815 12.024 73.366 1.00 28.44 112 SER B CA 1
ATOM 1884 C C . SER B 1 112 ? 71.289 10.538 73.416 1.00 26.69 112 SER B C 1
ATOM 1885 O O . SER B 1 112 ? 71.418 9.987 74.482 1.00 27.39 112 SER B O 1
ATOM 1888 N N . CYS B 1 113 ? 71.547 9.901 72.275 1.00 27.05 113 CYS B N 1
ATOM 1889 C CA . CYS B 1 113 ? 72.068 8.524 72.275 1.00 29.05 113 CYS B CA 1
ATOM 1890 C C . CYS B 1 113 ? 73.306 8.452 71.376 1.00 33.16 113 CYS B C 1
ATOM 1891 O O . CYS B 1 113 ? 73.279 8.948 70.281 1.00 29.90 113 CYS B O 1
ATOM 1894 N N . ASP B 1 114 ? 74.423 7.927 71.868 1.00 40.17 114 ASP B N 1
ATOM 1895 C CA . ASP B 1 114 ? 75.654 7.844 71.057 1.00 45.95 114 ASP B CA 1
ATOM 1896 C C . ASP B 1 114 ? 76.677 6.786 71.535 1.00 46.19 114 ASP B C 1
ATOM 1897 O O . ASP B 1 114 ? 76.333 5.744 72.115 1.00 46.59 114 ASP B O 1
ATOM 1902 N N . ALA B 1 116 ? 75.981 1.645 70.484 1.00 44.72 116 ALA B N 1
ATOM 1903 C CA . ALA B 1 116 ? 76.308 0.511 71.334 1.00 47.38 116 ALA B CA 1
ATOM 1904 C C . ALA B 1 116 ? 75.679 0.657 72.715 1.00 47.72 116 ALA B C 1
ATOM 1905 O O . ALA B 1 116 ? 76.361 0.782 73.746 1.00 53.56 116 ALA B O 1
ATOM 1907 N N . ARG B 1 117 ? 74.354 0.689 72.700 1.00 41.74 117 ARG B N 1
ATOM 1908 C CA . ARG B 1 117 ? 73.554 0.621 73.917 1.00 41.97 117 ARG B CA 1
ATOM 1909 C C . ARG B 1 117 ? 72.408 -0.349 73.740 1.00 35.99 117 ARG B C 1
ATOM 1910 O O . ARG B 1 117 ? 72.062 -0.731 72.635 1.00 33.36 117 ARG B O 1
ATOM 1918 N N . THR B 1 118 ? 71.803 -0.689 74.866 1.00 35.17 118 THR B N 1
ATOM 1919 C CA . THR B 1 118 ? 70.589 -1.471 74.902 1.00 32.49 118 THR B CA 1
ATOM 1920 C C . THR B 1 118 ? 69.396 -0.527 75.015 1.00 27.86 118 THR B C 1
ATOM 1921 O O . THR B 1 118 ? 69.539 0.657 75.366 1.00 26.40 118 THR B O 1
ATOM 1925 N N . SER B 1 119 ? 68.227 -1.075 74.707 1.00 25.59 119 SER B N 1
ATOM 1926 C CA . SER B 1 119 ? 66.950 -0.368 74.826 1.00 26.89 119 SER B CA 1
ATOM 1927 C C . SER B 1 119 ? 66.742 0.204 76.227 1.00 26.54 119 SER B C 1
ATOM 1928 O O . SER B 1 119 ? 66.303 1.341 76.374 1.00 24.52 119 SER B O 1
ATOM 1931 N N . ARG B 1 120 ? 67.095 -0.577 77.244 1.00 30.16 120 ARG B N 1
ATOM 1932 C CA . ARG B 1 120 ? 67.040 -0.112 78.649 1.00 32.78 120 ARG B CA 1
ATOM 1933 C C . ARG B 1 120 ? 67.801 1.207 78.873 1.00 30.44 120 ARG B C 1
ATOM 1934 O O . ARG B 1 120 ? 67.350 2.052 79.621 1.00 33.01 120 ARG B O 1
ATOM 1942 N N . GLU B 1 121 ? 68.962 1.344 78.242 1.00 30.87 121 GLU B N 1
ATOM 1943 C CA . GLU B 1 121 ? 69.850 2.517 78.411 1.00 34.02 121 GLU B CA 1
ATOM 1944 C C . GLU B 1 121 ? 69.696 3.573 77.311 1.00 31.82 121 GLU B C 1
ATOM 1945 O O . GLU B 1 121 ? 70.350 4.617 77.351 1.00 32.26 121 GLU B O 1
ATOM 1951 N N . CYS B 1 122 ? 68.836 3.311 76.333 1.00 26.86 122 CYS B N 1
ATOM 1952 C CA . CYS B 1 122 ? 68.677 4.205 75.187 1.00 25.58 122 CYS B CA 1
ATOM 1953 C C . CYS B 1 122 ? 68.293 5.645 75.596 1.00 24.90 122 CYS B C 1
ATOM 1954 O O . CYS B 1 122 ? 67.269 5.870 76.232 1.00 26.02 122 CYS B O 1
ATOM 1957 N N . GLY B 1 123 ? 69.129 6.615 75.216 1.00 25.72 123 GLY B N 1
ATOM 1958 C CA . GLY B 1 123 ? 68.905 8.021 75.586 1.00 23.78 123 GLY B CA 1
ATOM 1959 C C . GLY B 1 123 ? 67.660 8.611 74.942 1.00 24.25 123 GLY B C 1
ATOM 1960 O O . GLY B 1 123 ? 66.998 9.482 75.512 1.00 21.72 123 GLY B O 1
ATOM 1961 N N . ILE B 1 124 ? 67.324 8.127 73.749 1.00 24.22 124 ILE B N 1
ATOM 1962 C CA . ILE B 1 124 ? 66.117 8.571 73.051 1.00 23.35 124 ILE B CA 1
ATOM 1963 C C . ILE B 1 124 ? 64.862 8.052 73.758 1.00 22.56 124 ILE B C 1
ATOM 1964 O O . ILE B 1 124 ? 63.955 8.825 74.053 1.00 22.21 124 ILE B O 1
ATOM 1969 N N . LEU B 1 125 ? 64.807 6.744 73.986 1.00 23.46 125 LEU B N 1
ATOM 1970 C CA . LEU B 1 125 ? 63.665 6.124 74.678 1.00 24.35 125 LEU B CA 1
ATOM 1971 C C . LEU B 1 125 ? 63.506 6.680 76.077 1.00 24.38 125 LEU B C 1
ATOM 1972 O O . LEU B 1 125 ? 62.390 6.933 76.521 1.00 25.93 125 LEU B O 1
ATOM 1977 N N . ASN B 1 126 ? 64.628 6.893 76.758 1.00 25.55 126 ASN B N 1
ATOM 1978 C CA . ASN B 1 126 ? 64.588 7.437 78.122 1.00 28.76 126 ASN B CA 1
ATOM 1979 C C . ASN B 1 126 ? 64.130 8.892 78.167 1.00 27.18 126 ASN B C 1
ATOM 1980 O O . ASN B 1 126 ? 63.440 9.285 79.104 1.00 25.88 126 ASN B O 1
ATOM 1985 N N . SER B 1 127 ? 64.483 9.688 77.165 1.00 24.77 127 SER B N 1
ATOM 1986 C CA . SER B 1 127 ? 64.016 11.086 77.116 1.00 28.01 127 SER B CA 1
ATOM 1987 C C . 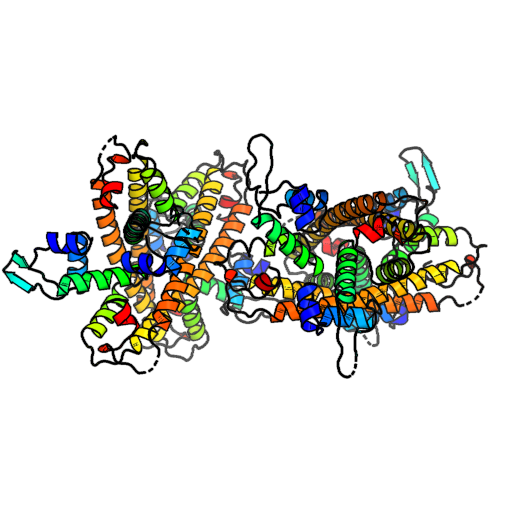SER B 1 127 ? 62.520 11.190 76.760 1.00 27.49 127 SER B C 1
ATOM 1988 O O . SER B 1 127 ? 61.874 12.177 77.095 1.00 27.84 127 SER B O 1
ATOM 1991 N N . LEU B 1 128 ? 61.987 10.185 76.066 1.00 28.75 128 LEU B N 1
ATOM 1992 C CA . LEU B 1 128 ? 60.551 10.123 75.752 1.00 28.90 128 LEU B CA 1
ATOM 1993 C C . LEU B 1 128 ? 59.707 9.546 76.895 1.00 30.60 128 LEU B C 1
ATOM 1994 O O . LEU B 1 128 ? 58.487 9.673 76.887 1.00 28.70 128 LEU B O 1
ATOM 1999 N N . ALA B 1 129 ? 60.356 8.884 77.846 1.00 34.79 129 ALA B N 1
ATOM 2000 C CA . ALA B 1 129 ? 59.682 8.377 79.048 1.00 41.96 129 ALA B CA 1
ATOM 2001 C C . ALA B 1 129 ? 59.624 9.448 80.142 1.00 47.95 129 ALA B C 1
ATOM 2002 O O . ALA B 1 129 ? 60.067 10.592 79.995 1.00 51.69 129 ALA B O 1
ATOM 2005 N N . MET C 1 1 ? 36.919 -19.982 72.559 1.00 46.03 1 MET C N 1
ATOM 2006 C CA . MET C 1 1 ? 37.543 -20.509 71.306 1.00 45.04 1 MET C CA 1
ATOM 2007 C C . MET C 1 1 ? 36.795 -21.764 70.870 1.00 40.27 1 MET C C 1
ATOM 2008 O O . MET C 1 1 ? 36.341 -22.543 71.712 1.00 38.11 1 MET C O 1
ATOM 2013 N N . MET C 1 2 ? 36.677 -21.939 69.557 1.00 34.06 2 MET C N 1
ATOM 2014 C CA . MET C 1 2 ? 35.844 -22.976 68.945 1.00 31.67 2 MET C CA 1
ATOM 2015 C C . MET C 1 2 ? 36.585 -23.682 67.823 1.00 26.74 2 MET C C 1
ATOM 2016 O O . MET C 1 2 ? 37.321 -23.052 67.069 1.00 22.04 2 MET C O 1
ATOM 2021 N N . ARG C 1 3 ? 36.310 -24.973 67.664 1.00 24.46 3 ARG C N 1
ATOM 2022 C CA . ARG C 1 3 ? 36.678 -25.671 66.435 1.00 24.72 3 ARG C CA 1
ATOM 2023 C C . ARG C 1 3 ? 35.639 -25.368 65.365 1.00 23.22 3 ARG C C 1
ATOM 2024 O O . ARG C 1 3 ? 34.542 -24.863 65.645 1.00 21.43 3 ARG C O 1
ATOM 2032 N N . ILE C 1 4 ? 36.007 -25.665 64.129 1.00 23.73 4 ILE C N 1
ATOM 2033 C CA . ILE C 1 4 ? 35.188 -25.314 62.964 1.00 23.46 4 ILE C CA 1
ATOM 2034 C C . ILE C 1 4 ? 33.755 -25.882 63.050 1.00 22.82 4 ILE C C 1
ATOM 2035 O O . ILE C 1 4 ? 32.800 -25.216 62.661 1.00 24.53 4 ILE C O 1
ATOM 2040 N N . GLY C 1 5 ? 33.622 -27.108 63.557 1.00 24.02 5 GLY C N 1
ATOM 2041 C CA . GLY C 1 5 ? 32.311 -27.754 63.758 1.00 24.92 5 GLY C CA 1
ATOM 2042 C C . GLY C 1 5 ? 31.371 -26.946 64.649 1.00 24.97 5 GLY C C 1
ATOM 2043 O O . GLY C 1 5 ? 30.191 -26.778 64.344 1.00 22.47 5 GLY C O 1
ATOM 2044 N N . GLU C 1 6 ? 31.920 -26.419 65.738 1.00 26.19 6 GLU C N 1
ATOM 2045 C CA . GLU C 1 6 ? 31.144 -25.606 66.666 1.00 26.52 6 GLU C CA 1
ATOM 2046 C C . GLU C 1 6 ? 30.812 -24.247 66.047 1.00 26.48 6 GLU C C 1
ATOM 2047 O O . GLU C 1 6 ? 29.715 -23.731 66.251 1.00 25.45 6 GLU C O 1
ATOM 2053 N N . LEU C 1 7 ? 31.775 -23.668 65.327 1.00 26.97 7 LEU C N 1
ATOM 2054 C CA . LEU C 1 7 ? 31.558 -22.419 64.595 1.00 26.19 7 LEU C CA 1
ATOM 2055 C C . LEU C 1 7 ? 30.405 -22.566 63.608 1.00 23.84 7 LEU C C 1
ATOM 2056 O O . LEU C 1 7 ? 29.507 -21.734 63.571 1.00 23.29 7 LEU C O 1
ATOM 2061 N N . GLY C 1 8 ? 30.441 -23.642 62.836 1.00 23.02 8 GLY C N 1
ATOM 2062 C CA . GLY C 1 8 ? 29.364 -23.980 61.895 1.00 24.21 8 GLY C CA 1
ATOM 2063 C C . GLY C 1 8 ? 27.992 -24.121 62.529 1.00 26.10 8 GLY C C 1
ATOM 2064 O O . GLY C 1 8 ? 26.996 -23.572 62.035 1.00 25.18 8 GLY C O 1
ATOM 2065 N N . LYS C 1 9 ? 27.933 -24.845 63.637 1.00 27.34 9 LYS C N 1
ATOM 2066 C CA . LYS C 1 9 ? 26.685 -24.952 64.408 1.00 29.98 9 LYS C CA 1
ATOM 2067 C C . LYS C 1 9 ? 26.169 -23.603 64.870 1.00 28.36 9 LYS C C 1
ATOM 2068 O O . LYS C 1 9 ? 24.998 -23.331 64.712 1.00 28.33 9 LYS C O 1
ATOM 2074 N N . LYS C 1 10 ? 27.047 -22.771 65.423 1.00 29.28 10 LYS C N 1
ATOM 2075 C CA . LYS C 1 10 ? 26.668 -21.425 65.888 1.00 29.97 10 LYS C CA 1
ATOM 2076 C C . LYS C 1 10 ? 26.238 -20.474 64.769 1.00 27.53 10 LYS C C 1
ATOM 2077 O O . LYS C 1 10 ? 25.361 -19.639 64.970 1.00 28.00 10 LYS C O 1
ATOM 2083 N N . ALA C 1 11 ? 26.849 -20.610 63.598 1.00 26.39 11 ALA C N 1
ATOM 2084 C CA . ALA C 1 11 ? 26.480 -19.793 62.430 1.00 26.63 11 ALA C CA 1
ATOM 2085 C C . ALA C 1 11 ? 25.325 -20.389 61.603 1.00 27.30 11 ALA C C 1
ATOM 2086 O O . ALA C 1 11 ? 24.877 -19.772 60.645 1.00 28.15 11 ALA C O 1
ATOM 2088 N N . ASP C 1 12 ? 24.858 -21.583 61.979 1.00 29.04 12 ASP C N 1
ATOM 2089 C CA . ASP C 1 12 ? 23.830 -22.326 61.245 1.00 30.02 12 ASP C CA 1
ATOM 2090 C C . ASP C 1 12 ? 24.250 -22.576 59.772 1.00 30.13 12 ASP C C 1
ATOM 2091 O O . ASP C 1 12 ? 23.491 -22.346 58.838 1.00 30.60 12 ASP C O 1
ATOM 2096 N N . CYS C 1 13 ? 25.482 -23.041 59.597 1.00 29.26 13 CYS C N 1
ATOM 2097 C CA . CYS C 1 13 ? 25.977 -23.421 58.289 1.00 29.01 13 CYS C CA 1
ATOM 2098 C C . CYS C 1 13 ? 26.929 -24.613 58.376 1.00 25.76 13 CYS C C 1
ATOM 2099 O O . CYS C 1 13 ? 27.441 -24.946 59.444 1.00 24.89 13 CYS C O 1
ATOM 2102 N N . LEU C 1 14 ? 27.131 -25.261 57.235 1.00 23.64 14 LEU C N 1
ATOM 2103 C CA . LEU C 1 14 ? 27.977 -26.445 57.159 1.00 24.14 14 LEU C CA 1
ATOM 2104 C C . LEU C 1 14 ? 29.450 -26.093 57.304 1.00 22.79 14 LEU C C 1
ATOM 2105 O O . LEU C 1 14 ? 29.876 -24.997 56.941 1.00 22.81 14 LEU C O 1
ATOM 2110 N N . VAL C 1 15 ? 30.216 -27.042 57.836 1.00 22.09 15 VAL C N 1
ATOM 2111 C CA . VAL C 1 15 ? 31.675 -26.951 57.886 1.00 22.46 15 VAL C CA 1
ATOM 2112 C C . VAL C 1 15 ? 32.237 -26.696 56.477 1.00 22.10 15 VAL C C 1
ATOM 2113 O O . VAL C 1 15 ? 33.078 -25.820 56.290 1.00 21.25 15 VAL C O 1
ATOM 2117 N N . GLN C 1 16 ? 31.766 -27.464 55.497 1.00 21.90 16 GLN C N 1
ATOM 2118 C CA . GLN C 1 16 ? 32.209 -27.267 54.102 1.00 23.03 16 GLN C CA 1
ATOM 2119 C C . GLN C 1 16 ? 31.934 -25.834 53.574 1.00 21.92 16 GLN C C 1
ATOM 2120 O O . GLN C 1 16 ? 32.687 -25.315 52.754 1.00 20.99 16 GLN C O 1
ATOM 2126 N N . THR C 1 17 ? 30.858 -25.212 54.060 1.00 19.73 17 THR C N 1
ATOM 2127 C CA . THR C 1 17 ? 30.540 -23.835 53.693 1.00 20.26 17 THR C CA 1
ATOM 2128 C C . THR C 1 17 ? 31.537 -22.856 54.312 1.00 19.81 17 THR C C 1
ATOM 2129 O O . THR C 1 17 ? 32.001 -21.942 53.639 1.00 19.40 17 THR C O 1
ATOM 2133 N N . VAL C 1 18 ? 31.878 -23.060 55.585 1.00 18.43 18 VAL C N 1
ATOM 2134 C CA . VAL C 1 18 ? 32.924 -22.273 56.225 1.00 19.85 18 VAL C CA 1
ATOM 2135 C C . VAL C 1 18 ? 34.241 -22.395 55.441 1.00 19.21 18 VAL C C 1
ATOM 2136 O O . VAL C 1 18 ? 34.906 -21.394 55.180 1.00 19.52 18 VAL C O 1
ATOM 2140 N N . ARG C 1 19 ? 34.616 -23.623 55.089 1.00 18.96 19 ARG C N 1
ATOM 2141 C CA . ARG C 1 19 ? 35.864 -23.862 54.341 1.00 20.31 19 ARG C CA 1
ATOM 2142 C C . ARG C 1 19 ? 35.833 -23.238 52.955 1.00 18.73 19 ARG C C 1
ATOM 2143 O O . ARG C 1 19 ? 36.854 -22.784 52.444 1.00 19.30 19 ARG C O 1
ATOM 2151 N N . PHE C 1 20 ? 34.660 -23.236 52.333 1.00 17.99 20 PHE C N 1
ATOM 2152 C CA . PHE C 1 20 ? 34.483 -22.543 51.037 1.00 18.44 20 PHE C CA 1
ATOM 2153 C C . PHE C 1 20 ? 34.785 -21.038 51.170 1.00 19.24 20 PHE C C 1
ATOM 2154 O O . PHE C 1 20 ? 35.549 -20.467 50.388 1.00 17.33 20 PHE C O 1
ATOM 2162 N N . TYR C 1 21 ? 34.195 -20.413 52.185 1.00 19.82 21 TYR C N 1
ATOM 2163 C CA . TYR C 1 21 ? 34.434 -18.996 52.459 1.00 19.80 21 TYR C CA 1
ATOM 2164 C C . TYR C 1 21 ? 35.903 -18.704 52.789 1.00 20.60 21 TYR C C 1
ATOM 2165 O O . TYR C 1 21 ? 36.432 -17.682 52.376 1.00 21.05 21 TYR C O 1
ATOM 2174 N N . GLU C 1 22 ? 36.552 -19.614 53.508 1.00 22.87 22 GLU C N 1
ATOM 2175 C CA . GLU C 1 22 ? 37.996 -19.514 53.756 1.00 27.11 22 GLU C CA 1
ATOM 2176 C C . GLU C 1 22 ? 38.800 -19.544 52.468 1.00 26.29 22 GLU C C 1
ATOM 2177 O O . GLU C 1 22 ? 39.665 -18.701 52.254 1.00 27.11 22 GLU C O 1
ATOM 2183 N N . SER C 1 23 ? 38.515 -20.524 51.615 1.00 26.19 23 SER C N 1
ATOM 2184 C CA . SER C 1 23 ? 39.214 -20.654 50.326 1.00 28.13 23 SER C CA 1
ATOM 2185 C C . SER C 1 23 ? 39.014 -19.424 49.436 1.00 27.48 23 SER C C 1
ATOM 2186 O O . SER C 1 23 ? 39.874 -19.101 48.630 1.00 30.06 23 SER C O 1
ATOM 2189 N N . GLU C 1 24 ? 37.878 -18.741 49.604 1.00 27.47 24 GLU C N 1
ATOM 2190 C CA . GLU C 1 24 ? 37.567 -17.517 48.850 1.00 29.62 24 GLU C CA 1
ATOM 2191 C C . GLU C 1 24 ? 38.059 -16.203 49.488 1.00 28.49 24 GLU C C 1
ATOM 2192 O O . GLU C 1 24 ? 37.771 -15.118 48.977 1.00 27.86 24 GLU C O 1
ATOM 2198 N N . GLY C 1 25 ? 38.793 -16.296 50.591 1.00 28.34 25 GLY C N 1
ATOM 2199 C CA . GLY C 1 25 ? 39.363 -15.124 51.247 1.00 29.44 25 GLY C CA 1
ATOM 2200 C C . GLY C 1 25 ? 38.370 -14.252 51.998 1.00 30.15 25 GLY C C 1
ATOM 2201 O O . GLY C 1 25 ? 38.647 -13.084 52.241 1.00 32.33 25 GLY C O 1
ATOM 2202 N N . LEU C 1 26 ? 37.228 -14.815 52.384 1.00 27.58 26 LEU C N 1
ATOM 2203 C CA . LEU C 1 26 ? 36.187 -14.061 53.095 1.00 26.79 26 LEU C CA 1
ATOM 2204 C C . LEU C 1 26 ? 36.295 -14.112 54.615 1.00 26.76 26 LEU C C 1
ATOM 2205 O O . LEU C 1 26 ? 35.576 -13.392 55.301 1.00 27.76 26 LEU C O 1
ATOM 2210 N N . LEU C 1 27 ? 37.167 -14.959 55.145 1.00 26.95 27 LEU C N 1
ATOM 2211 C CA . LEU C 1 27 ? 37.337 -15.062 56.605 1.00 30.27 27 LEU C CA 1
ATOM 2212 C C . LEU C 1 27 ? 38.729 -14.631 57.058 1.00 32.49 27 LEU C C 1
ATOM 2213 O O . LEU C 1 27 ? 39.712 -14.973 56.416 1.00 32.79 27 LEU C O 1
ATOM 2218 N N . PRO C 1 28 ? 38.817 -13.941 58.215 1.00 38.22 28 PRO C N 1
ATOM 2219 C CA . PRO C 1 28 ? 40.149 -13.640 58.745 1.00 44.20 28 PRO C CA 1
ATOM 2220 C C . PRO C 1 28 ? 40.837 -14.911 59.239 1.00 49.69 28 PRO C C 1
ATOM 2221 O O . PRO C 1 28 ? 40.184 -15.954 59.409 1.00 46.15 28 PRO C O 1
ATOM 2225 N N . GLU C 1 29 ? 42.144 -14.817 59.457 1.00 53.08 29 GLU C N 1
ATOM 2226 C CA . GLU C 1 29 ? 42.943 -15.962 59.905 1.00 53.94 29 GLU C CA 1
ATOM 2227 C C . GLU C 1 29 ? 42.388 -16.538 61.213 1.00 54.88 29 GLU C C 1
ATOM 2228 O O . GLU C 1 29 ? 41.778 -15.798 61.998 1.00 46.01 29 GLU C O 1
ATOM 2234 N N . PRO C 1 30 ? 42.564 -17.859 61.440 1.00 54.80 30 PRO C N 1
ATOM 2235 C CA . PRO C 1 30 ? 42.075 -18.464 62.690 1.00 53.42 30 PRO C CA 1
ATOM 2236 C C . PRO C 1 30 ? 42.703 -17.824 63.930 1.00 52.38 30 PRO C C 1
ATOM 2237 O O . PRO C 1 30 ? 43.844 -17.373 63.879 1.00 52.65 30 PRO C O 1
ATOM 2241 N N . ALA C 1 31 ? 41.944 -17.784 65.023 1.00 54.60 31 ALA C N 1
ATOM 2242 C CA . ALA C 1 31 ? 42.390 -17.163 66.284 1.00 59.99 31 ALA C CA 1
ATOM 2243 C C . ALA C 1 31 ? 43.683 -17.788 66.832 1.00 63.64 31 ALA C C 1
ATOM 2244 O O . ALA C 1 31 ? 44.535 -17.094 67.386 1.00 67.94 31 ALA C O 1
ATOM 2246 N N . ARG C 1 32 ? 43.800 -19.104 66.678 1.00 69.75 32 ARG C N 1
ATOM 2247 C CA . ARG C 1 32 ? 45.042 -19.844 66.931 1.00 71.71 32 ARG C CA 1
ATOM 2248 C C . ARG C 1 32 ? 45.182 -20.937 65.886 1.00 68.01 32 ARG C C 1
ATOM 2249 O O . ARG C 1 32 ? 44.182 -21.510 65.467 1.00 54.62 32 ARG C O 1
ATOM 2257 N N . SER C 1 33 ? 46.417 -21.227 65.478 1.00 71.05 33 SER C N 1
ATOM 2258 C CA . SER C 1 33 ? 46.684 -22.324 64.534 1.00 75.64 33 SER C CA 1
ATOM 2259 C C . SER C 1 33 ? 48.117 -22.914 64.722 1.00 77.05 33 SER C C 1
ATOM 2260 O O . SER C 1 33 ? 48.843 -23.231 63.762 1.00 82.87 33 SER C O 1
ATOM 2263 N N . GLU C 1 34 ? 48.510 -23.030 65.988 1.00 75.29 34 GLU C N 1
ATOM 2264 C CA . GLU C 1 34 ? 49.761 -23.672 66.399 1.00 55.62 34 GLU C CA 1
ATOM 2265 C C . GLU C 1 34 ? 49.433 -25.149 66.481 1.00 60.04 34 GLU C C 1
ATOM 2266 O O . GLU C 1 34 ? 48.273 -25.508 66.692 1.00 58.44 34 GLU C O 1
ATOM 2272 N N . GLY C 1 35 ? 50.439 -25.998 66.301 1.00 69.34 35 GLY C N 1
ATOM 2273 C CA . GLY C 1 35 ? 50.245 -27.445 66.379 1.00 69.07 35 GLY C CA 1
ATOM 2274 C C . GLY C 1 35 ? 49.380 -28.050 65.295 1.00 67.85 35 GLY C C 1
ATOM 2275 O O . GLY C 1 35 ? 48.745 -29.067 65.558 1.00 65.55 35 GLY C O 1
ATOM 2276 N N . ASN C 1 36 ? 49.298 -27.416 64.112 1.00 63.71 36 ASN C N 1
ATOM 2277 C CA . ASN C 1 36 ? 48.455 -27.901 63.024 1.00 64.27 36 ASN C CA 1
ATOM 2278 C C . ASN C 1 36 ? 46.991 -27.879 63.467 1.00 49.81 36 ASN C C 1
ATOM 2279 O O . ASN C 1 36 ? 46.239 -28.658 62.951 1.00 54.78 36 ASN C O 1
ATOM 2284 N N . PHE C 1 37 ? 46.618 -27.027 64.442 1.00 28.00 37 PHE C N 1
ATOM 2285 C CA . PHE C 1 37 ? 45.285 -27.003 65.067 1.00 35.29 37 PHE C CA 1
ATOM 2286 C C . PHE C 1 37 ? 44.533 -25.642 65.034 1.00 33.38 37 PHE C C 1
ATOM 2287 O O . PHE C 1 37 ? 44.764 -24.770 65.854 1.00 33.40 37 PHE C O 1
ATOM 2295 N N . ARG C 1 38 ? 43.576 -25.515 64.122 1.00 33.81 38 ARG C N 1
ATOM 2296 C CA . ARG C 1 38 ? 42.896 -24.231 63.838 1.00 31.64 38 ARG C CA 1
ATOM 2297 C C . ARG C 1 38 ? 41.742 -23.951 64.823 1.00 27.24 38 ARG C C 1
ATOM 2298 O O . ARG C 1 38 ? 40.860 -24.790 65.025 1.00 26.89 38 ARG C O 1
ATOM 2306 N N . LEU C 1 39 ? 41.765 -22.777 65.452 1.00 25.49 39 LEU C N 1
ATOM 2307 C CA . LEU C 1 39 ? 40.686 -22.350 66.360 1.00 26.26 39 LEU C CA 1
ATOM 2308 C C . LEU C 1 39 ? 40.082 -21.026 65.925 1.00 25.76 39 LEU C C 1
ATOM 2309 O O . LEU C 1 39 ? 40.771 -20.167 65.391 1.00 25.24 39 LEU C O 1
ATOM 2314 N N . TYR C 1 40 ? 38.790 -20.882 66.187 1.00 25.53 40 TYR C N 1
ATOM 2315 C CA . TYR C 1 40 ? 38.018 -19.705 65.801 1.00 26.69 40 TYR C CA 1
ATOM 2316 C C . TYR C 1 40 ? 37.351 -19.099 67.033 1.00 28.56 40 TYR C C 1
ATOM 2317 O O . TYR C 1 40 ? 37.227 -19.742 68.067 1.00 27.88 40 TYR C O 1
ATOM 2326 N N . ASP C 1 41 ? 36.902 -17.862 66.903 1.00 30.62 41 ASP C N 1
ATOM 2327 C CA . ASP C 1 41 ? 36.251 -17.135 67.999 1.00 32.35 41 ASP C CA 1
ATOM 2328 C C . ASP C 1 41 ? 35.080 -16.272 67.496 1.00 30.22 41 ASP C C 1
ATOM 2329 O O . ASP C 1 41 ? 34.638 -16.410 66.335 1.00 27.94 41 ASP C O 1
ATOM 2334 N N . GLU C 1 42 ? 34.601 -15.380 68.363 1.00 29.23 42 GLU C N 1
ATOM 2335 C CA . GLU C 1 42 ? 33.413 -14.540 68.109 1.00 32.12 42 GLU C CA 1
ATOM 2336 C C . GLU C 1 42 ? 33.500 -13.702 66.823 1.00 30.41 42 GLU C C 1
ATOM 2337 O O . GLU C 1 42 ? 32.483 -13.486 66.150 1.00 28.97 42 GLU C O 1
ATOM 2343 N N . VAL C 1 43 ? 34.703 -13.238 66.494 1.00 27.68 43 VAL C N 1
ATOM 2344 C CA . VAL C 1 43 ? 34.937 -12.431 65.283 1.00 30.18 43 VAL C CA 1
ATOM 2345 C C . VAL C 1 43 ? 34.557 -13.216 64.013 1.00 29.33 43 VAL C C 1
ATOM 2346 O O . VAL C 1 43 ? 33.934 -12.667 63.100 1.00 28.36 43 VAL C O 1
ATOM 2350 N N . HIS C 1 44 ? 34.922 -14.498 63.981 1.00 28.18 44 HIS C N 1
ATOM 2351 C CA . HIS C 1 44 ? 34.613 -15.377 62.848 1.00 26.77 44 HIS C CA 1
ATOM 2352 C C . HIS C 1 44 ? 33.124 -15.650 62.733 1.00 24.98 44 HIS C C 1
ATOM 2353 O O . HIS C 1 44 ? 32.583 -15.659 61.625 1.00 25.36 44 HIS C O 1
ATOM 2360 N N . LEU C 1 45 ? 32.468 -15.855 63.871 1.00 23.12 45 LEU C N 1
ATOM 2361 C CA . LEU C 1 45 ? 31.021 -16.043 63.909 1.00 24.90 45 LEU C CA 1
ATOM 2362 C C . LEU C 1 45 ? 30.288 -14.825 63.344 1.00 23.45 45 LEU C C 1
ATOM 2363 O O . LEU C 1 45 ? 29.433 -14.960 62.472 1.00 23.31 45 LEU C O 1
ATOM 2368 N N . GLN C 1 46 ? 30.644 -13.639 63.821 1.00 22.96 46 GLN C N 1
ATOM 2369 C CA . GLN C 1 46 ? 30.016 -12.407 63.337 1.00 24.71 46 GLN C CA 1
ATOM 2370 C C . GLN C 1 46 ? 30.266 -12.183 61.838 1.00 23.31 46 GLN C C 1
ATOM 2371 O O . GLN C 1 46 ? 29.420 -11.640 61.121 1.00 23.14 46 GLN C O 1
ATOM 2377 N N . ARG C 1 47 ? 31.436 -12.592 61.382 1.00 23.13 47 ARG C N 1
ATOM 2378 C CA . ARG C 1 47 ? 31.785 -12.518 59.961 1.00 24.51 47 ARG C CA 1
ATOM 2379 C C . ARG C 1 47 ? 30.870 -13.416 59.114 1.00 22.77 47 ARG C C 1
ATOM 2380 O O . ARG C 1 47 ? 30.368 -12.996 58.075 1.00 22.87 47 ARG C O 1
ATOM 2388 N N . LEU C 1 48 ? 30.675 -14.650 59.569 1.00 22.54 48 LEU C N 1
ATOM 2389 C CA . LEU C 1 48 ? 29.784 -15.605 58.906 1.00 21.95 48 LEU C CA 1
ATOM 2390 C C . LEU C 1 48 ? 28.344 -15.127 58.846 1.00 21.58 48 LEU C C 1
ATOM 2391 O O . LEU C 1 48 ? 27.669 -15.287 57.820 1.00 22.47 48 LEU C O 1
ATOM 2396 N N . LEU C 1 49 ? 27.887 -14.509 59.928 1.00 20.66 49 LEU C N 1
ATOM 2397 C CA . LEU C 1 49 ? 26.542 -13.940 59.948 1.00 21.47 49 LEU C CA 1
ATOM 2398 C C . LEU C 1 49 ? 26.406 -12.786 58.954 1.00 20.51 49 LEU C C 1
ATOM 2399 O O . LEU C 1 49 ? 25.387 -12.676 58.279 1.00 20.33 49 LEU C O 1
ATOM 2404 N N . PHE C 1 50 ? 27.439 -11.950 58.856 1.00 20.31 50 PHE C N 1
ATOM 2405 C CA . PHE C 1 50 ? 27.480 -10.849 57.873 1.00 19.94 50 PHE C CA 1
ATOM 2406 C C . PHE C 1 50 ? 27.390 -11.394 56.455 1.00 19.03 50 PHE C C 1
ATOM 2407 O O . PHE C 1 50 ? 26.589 -10.927 55.667 1.00 19.14 50 PHE C O 1
ATOM 2415 N N . ILE C 1 51 ? 28.199 -12.404 56.163 1.00 18.83 51 ILE C N 1
ATOM 2416 C CA . ILE C 1 51 ? 28.191 -13.086 54.859 1.00 18.73 51 ILE C CA 1
ATOM 2417 C C . ILE C 1 51 ? 26.802 -13.684 54.543 1.00 18.82 51 ILE C C 1
ATOM 2418 O O . ILE C 1 51 ? 26.286 -13.513 53.436 1.00 18.04 51 ILE C O 1
ATOM 2423 N N . ARG C 1 52 ? 26.191 -14.351 55.501 1.00 19.78 52 ARG C N 1
ATOM 2424 C CA . ARG C 1 52 ? 24.877 -14.916 55.349 1.00 21.72 52 ARG C CA 1
ATOM 2425 C C . ARG C 1 52 ? 23.845 -13.850 54.973 1.00 22.59 52 ARG C C 1
ATOM 2426 O O . ARG C 1 52 ? 23.087 -14.032 54.069 1.00 22.51 52 ARG C O 1
ATOM 2434 N N . ARG C 1 53 ? 23.840 -12.737 55.668 1.00 20.88 53 ARG C N 1
ATOM 2435 C CA . ARG C 1 53 ? 22.867 -11.672 55.368 1.00 20.33 53 ARG C CA 1
ATOM 2436 C C . ARG C 1 53 ? 23.079 -11.071 53.970 1.00 19.98 53 ARG C C 1
ATOM 2437 O O . ARG C 1 53 ? 22.106 -10.765 53.274 1.00 20.71 53 ARG C O 1
ATOM 2445 N N . CYS C 1 54 ? 24.342 -10.924 53.562 1.00 18.89 54 CYS C N 1
ATOM 2446 C CA . CYS C 1 54 ? 24.660 -10.440 52.225 1.00 18.77 54 CYS C CA 1
ATOM 2447 C C . CYS C 1 54 ? 24.179 -11.399 51.137 1.00 18.71 54 CYS C C 1
ATOM 2448 O O . CYS C 1 54 ? 23.585 -10.973 50.143 1.00 17.41 54 CYS C O 1
ATOM 2451 N N . ARG C 1 55 ? 24.425 -12.695 51.333 1.00 18.28 55 ARG C N 1
ATOM 2452 C CA . ARG C 1 55 ? 24.030 -13.689 50.338 1.00 20.70 55 ARG C CA 1
ATOM 2453 C C . ARG C 1 55 ? 22.520 -13.788 50.209 1.00 20.59 55 ARG C C 1
ATOM 2454 O O . ARG C 1 55 ? 22.017 -13.969 49.116 1.00 19.43 55 ARG C O 1
ATOM 2462 N N . ALA C 1 56 ? 21.813 -13.610 51.323 1.00 21.89 56 ALA C N 1
ATOM 2463 C CA . ALA C 1 56 ? 20.345 -13.548 51.315 1.00 24.02 56 ALA C CA 1
ATOM 2464 C C . ALA C 1 56 ? 19.772 -12.305 50.610 1.00 24.73 56 ALA C C 1
ATOM 2465 O O . ALA C 1 56 ? 18.610 -12.297 50.249 1.00 24.30 56 ALA C O 1
ATOM 2467 N N . LYS C 1 57 ? 20.587 -11.263 50.440 1.00 24.19 57 LYS C N 1
ATOM 2468 C CA . LYS C 1 57 ? 20.232 -10.098 49.613 1.00 22.70 57 LYS C CA 1
ATOM 2469 C C . LYS C 1 57 ? 20.839 -10.174 48.197 1.00 20.14 57 LYS C C 1
ATOM 2470 O O . LYS C 1 57 ? 21.039 -9.154 47.550 1.00 19.55 57 LYS C O 1
ATOM 2476 N N . ASP C 1 58 ? 21.103 -11.395 47.723 1.00 20.40 58 ASP C N 1
ATOM 2477 C CA . ASP C 1 58 ? 21.489 -11.683 46.328 1.00 20.94 58 ASP C CA 1
ATOM 2478 C C . ASP C 1 58 ? 22.918 -11.235 45.996 1.00 19.29 58 ASP C C 1
ATOM 2479 O O . ASP C 1 58 ? 23.294 -11.163 44.834 1.00 18.74 58 ASP C O 1
ATOM 2484 N N . MET C 1 59 ? 23.733 -10.940 46.998 1.00 19.56 59 MET C N 1
ATOM 2485 C CA . MET C 1 59 ? 25.085 -10.460 46.710 1.00 20.81 59 MET C CA 1
ATOM 2486 C C . MET C 1 59 ? 26.017 -11.600 46.306 1.00 17.18 59 MET C C 1
ATOM 2487 O O . MET C 1 59 ? 26.015 -12.661 46.904 1.00 17.36 59 MET C O 1
ATOM 2492 N N . THR C 1 60 ? 26.823 -11.343 45.290 1.00 17.35 60 THR C N 1
ATOM 2493 C CA . THR C 1 60 ? 27.822 -12.298 44.859 1.00 17.59 60 THR C CA 1
ATOM 2494 C C . THR C 1 60 ? 29.017 -12.258 45.808 1.00 17.64 60 THR C C 1
ATOM 2495 O O . THR C 1 60 ? 29.184 -11.304 46.582 1.00 18.76 60 THR C O 1
ATOM 2499 N N . LEU C 1 61 ? 29.873 -13.263 45.690 1.00 18.20 61 LEU C N 1
ATOM 2500 C CA . LEU C 1 61 ? 31.121 -13.303 46.453 1.00 20.70 61 LEU C CA 1
ATOM 2501 C C . LEU C 1 61 ? 32.024 -12.084 46.211 1.00 19.08 61 LEU C C 1
ATOM 2502 O O . LEU C 1 61 ? 32.716 -11.633 47.123 1.00 16.94 61 LEU C O 1
ATOM 2507 N N . ASP C 1 62 ? 32.034 -11.565 44.986 1.00 19.70 62 ASP C N 1
ATOM 2508 C CA . ASP C 1 62 ? 32.815 -10.353 44.650 1.00 20.96 62 ASP C CA 1
ATOM 2509 C C . ASP C 1 62 ? 32.302 -9.093 45.349 1.00 19.06 62 ASP C C 1
ATOM 2510 O O . ASP C 1 62 ? 33.091 -8.299 45.873 1.00 19.52 62 ASP C O 1
ATOM 2515 N N . GLU C 1 63 ? 30.983 -8.924 45.371 1.00 18.17 63 GLU C N 1
ATOM 2516 C CA . GLU C 1 63 ? 30.354 -7.819 46.117 1.00 18.38 63 GLU C CA 1
ATOM 2517 C C . GLU C 1 63 ? 30.620 -7.926 47.625 1.00 16.72 63 GLU C C 1
ATOM 2518 O O . GLU C 1 63 ? 30.881 -6.935 48.292 1.00 15.79 63 GLU C O 1
ATOM 2524 N N . ILE C 1 64 ? 30.561 -9.145 48.142 1.00 17.20 64 ILE C N 1
ATOM 2525 C CA . ILE C 1 64 ? 30.766 -9.385 49.574 1.00 17.65 64 ILE C CA 1
ATOM 2526 C C . ILE C 1 64 ? 32.207 -9.096 49.983 1.00 17.44 64 ILE C C 1
ATOM 2527 O O . ILE C 1 64 ? 32.455 -8.529 51.038 1.00 18.28 64 ILE C O 1
ATOM 2532 N N . ARG C 1 65 ? 33.141 -9.502 49.137 1.00 18.22 65 ARG C N 1
ATOM 2533 C CA . ARG C 1 65 ? 34.565 -9.219 49.322 1.00 20.35 65 ARG C CA 1
ATOM 2534 C C . ARG C 1 65 ? 34.791 -7.701 49.390 1.00 18.61 65 ARG C C 1
ATOM 2535 O O . ARG C 1 65 ? 35.497 -7.198 50.269 1.00 16.62 65 ARG C O 1
ATOM 2543 N N . GLN C 1 66 ? 34.149 -6.977 48.487 1.00 17.95 66 GLN C N 1
ATOM 2544 C CA . GLN C 1 66 ? 34.237 -5.516 48.517 1.00 20.18 66 GLN C CA 1
ATOM 2545 C C . GLN C 1 66 ? 33.620 -4.900 49.780 1.00 19.12 66 GLN C C 1
ATOM 2546 O O . GLN C 1 66 ? 34.239 -4.022 50.387 1.00 18.47 66 GLN C O 1
ATOM 2552 N N . LEU C 1 67 ? 32.446 -5.390 50.194 1.00 18.17 67 LEU C N 1
ATOM 2553 C CA . LEU C 1 67 ? 31.803 -4.891 51.431 1.00 18.47 67 LEU C CA 1
ATOM 2554 C C . LEU C 1 67 ? 32.641 -5.187 52.676 1.00 18.25 67 LEU C C 1
ATOM 2555 O O . LEU C 1 67 ? 32.808 -4.317 53.531 1.00 17.87 67 LEU C O 1
ATOM 2560 N N . LEU C 1 68 ? 33.195 -6.401 52.744 1.00 17.53 68 LEU C N 1
ATOM 2561 C CA . LEU C 1 68 ? 34.094 -6.792 53.842 1.00 18.82 68 LEU C CA 1
ATOM 2562 C C . LEU C 1 68 ? 35.338 -5.896 53.923 1.00 19.30 68 LEU C C 1
ATOM 2563 O O . LEU C 1 68 ? 35.760 -5.508 55.017 1.00 19.39 68 LEU C O 1
ATOM 2568 N N . ASN C 1 69 ? 35.945 -5.601 52.779 1.00 20.05 69 ASN C N 1
ATOM 2569 C CA A ASN C 1 69 ? 37.119 -4.729 52.735 0.50 23.19 69 ASN C CA 1
ATOM 2570 C CA B ASN C 1 69 ? 37.105 -4.690 52.762 0.50 23.23 69 ASN C CA 1
ATOM 2571 C C . ASN C 1 69 ? 36.802 -3.321 53.293 1.00 23.12 69 ASN C C 1
ATOM 2572 O O . ASN C 1 69 ? 37.607 -2.754 54.008 1.00 23.54 69 ASN C O 1
ATOM 2581 N N . LEU C 1 70 ? 35.636 -2.792 52.932 1.00 21.58 70 LEU C N 1
ATOM 2582 C CA . LEU C 1 70 ? 35.166 -1.502 53.458 1.00 22.69 70 LEU C CA 1
ATOM 2583 C C . LEU C 1 70 ? 34.804 -1.576 54.955 1.00 21.80 70 LEU C C 1
ATOM 2584 O O . LEU C 1 70 ? 35.161 -0.679 55.735 1.00 22.17 70 LEU C O 1
ATOM 2589 N N . ARG C 1 71 ? 34.169 -2.669 55.366 1.00 21.00 71 ARG C N 1
ATOM 2590 C CA . ARG C 1 71 ? 33.907 -2.913 56.796 1.00 23.44 71 ARG C CA 1
ATOM 2591 C C . ARG C 1 71 ? 35.207 -2.947 57.632 1.00 23.62 71 ARG C C 1
ATOM 2592 O O . ARG C 1 71 ? 35.246 -2.453 58.757 1.00 24.75 71 ARG C O 1
ATOM 2600 N N . ASP C 1 72 ? 36.249 -3.561 57.088 1.00 25.18 72 ASP C N 1
ATOM 2601 C CA . ASP C 1 72 ? 37.554 -3.667 57.766 1.00 27.22 72 ASP C CA 1
ATOM 2602 C C . ASP C 1 72 ? 38.323 -2.329 57.820 1.00 26.57 72 ASP C C 1
ATOM 2603 O O . ASP C 1 72 ? 39.336 -2.260 58.508 1.00 28.96 72 ASP C O 1
ATOM 2608 N N . ARG C 1 73 ? 37.828 -1.295 57.111 1.00 23.18 73 ARG C N 1
ATOM 2609 C CA . ARG C 1 73 ? 38.419 0.046 57.069 1.00 24.62 73 ARG C CA 1
ATOM 2610 C C . ARG C 1 73 ? 37.370 1.105 57.534 1.00 22.98 73 ARG C C 1
ATOM 2611 O O . ARG C 1 73 ? 36.850 1.881 56.728 1.00 22.60 73 ARG C O 1
ATOM 2619 N N . PRO C 1 74 ? 37.073 1.162 58.844 1.00 21.74 74 PRO C N 1
ATOM 2620 C CA . PRO C 1 74 ? 36.062 2.088 59.378 1.00 21.61 74 PRO C CA 1
ATOM 2621 C C . PRO C 1 74 ? 36.318 3.588 59.137 1.00 21.14 74 PRO C C 1
ATOM 2622 O O . PRO C 1 74 ? 35.372 4.368 59.165 1.00 20.76 74 PRO C O 1
ATOM 2626 N N . GLU C 1 75 ? 37.571 3.973 58.899 1.00 20.38 75 GLU C N 1
ATOM 2627 C CA . GLU C 1 75 ? 37.956 5.368 58.648 1.00 20.91 75 GLU C CA 1
ATOM 2628 C C . GLU C 1 75 ? 37.589 5.889 57.258 1.00 19.85 75 GLU C C 1
ATOM 2629 O O . GLU C 1 75 ? 37.601 7.100 57.051 1.00 18.38 75 GLU C O 1
ATOM 2635 N N . LEU C 1 76 ? 37.282 4.989 56.318 1.00 19.90 76 LEU C N 1
ATOM 2636 C CA . LEU C 1 76 ? 36.965 5.390 54.937 1.00 21.22 76 LEU C CA 1
ATOM 2637 C C . LEU C 1 76 ? 35.549 5.932 54.810 1.00 20.41 76 LEU C C 1
ATOM 2638 O O . LEU C 1 76 ? 34.650 5.519 55.528 1.00 20.39 76 LEU C O 1
ATOM 2643 N N . GLY C 1 77 ? 35.343 6.786 53.815 1.00 22.41 77 GLY C N 1
ATOM 2644 C CA . GLY C 1 77 ? 34.001 7.125 53.369 1.00 21.39 77 GLY C CA 1
ATOM 2645 C C . GLY C 1 77 ? 33.276 5.851 52.920 1.00 20.89 77 GLY C C 1
ATOM 2646 O O . GLY C 1 77 ? 33.888 4.919 52.369 1.00 22.19 77 GLY C O 1
ATOM 2647 N N . CYS C 1 78 ? 31.971 5.796 53.165 1.00 19.30 78 CYS C N 1
ATOM 2648 C CA . CYS C 1 78 ? 31.138 4.633 52.772 1.00 20.06 78 CYS C CA 1
ATOM 2649 C C . CYS C 1 78 ? 30.292 4.848 51.497 1.00 20.53 78 CYS C C 1
ATOM 2650 O O . CYS C 1 78 ? 29.444 4.011 51.169 1.00 18.39 78 CYS C O 1
ATOM 2653 N N . GLY C 1 79 ? 30.592 5.909 50.741 1.00 21.26 79 GLY C N 1
ATOM 2654 C CA . GLY C 1 79 ? 29.948 6.185 49.440 1.00 21.09 79 GLY C CA 1
ATOM 2655 C C . GLY C 1 79 ? 29.933 5.014 48.460 1.00 22.05 79 GLY C C 1
ATOM 2656 O O . GLY C 1 79 ? 28.922 4.804 47.777 1.00 23.03 79 GLY C O 1
ATOM 2657 N N . GLU C 1 80 ? 31.039 4.259 48.397 1.00 21.61 80 GLU C N 1
ATOM 2658 C CA . GLU C 1 80 ? 31.143 3.086 47.498 1.00 22.70 80 GLU C CA 1
ATOM 2659 C C . GLU C 1 80 ? 30.186 1.947 47.891 1.00 19.22 80 GLU C C 1
ATOM 2660 O O . GLU C 1 80 ? 29.789 1.151 47.040 1.00 18.63 80 GLU C O 1
ATOM 2666 N N . VAL C 1 81 ? 29.778 1.894 49.161 1.00 17.97 81 VAL C N 1
ATOM 2667 C CA . VAL C 1 81 ? 28.747 0.934 49.602 1.00 17.94 81 VAL C CA 1
ATOM 2668 C C . VAL C 1 81 ? 27.380 1.268 48.981 1.00 16.81 81 VAL C C 1
ATOM 2669 O O . VAL C 1 81 ? 26.677 0.379 48.473 1.00 17.76 81 VAL C O 1
ATOM 2673 N N . ASN C 1 82 ? 27.006 2.547 49.041 1.00 14.89 82 ASN C N 1
ATOM 2674 C CA . ASN C 1 82 ? 25.769 3.048 48.407 1.00 18.23 82 ASN C CA 1
ATOM 2675 C C . ASN C 1 82 ? 25.762 2.744 46.909 1.00 18.46 82 ASN C C 1
ATOM 2676 O O . ASN C 1 82 ? 24.748 2.293 46.361 1.00 20.56 82 ASN C O 1
ATOM 2681 N N . ALA C 1 83 ? 26.894 2.996 46.257 1.00 17.29 83 ALA C N 1
ATOM 2682 C CA . ALA C 1 83 ? 27.045 2.741 44.798 1.00 18.41 83 ALA C CA 1
ATOM 2683 C C . ALA C 1 83 ? 26.898 1.255 44.440 1.00 17.14 83 ALA C C 1
ATOM 2684 O O . ALA C 1 83 ? 26.330 0.908 43.412 1.00 17.96 83 ALA C O 1
ATOM 2686 N N . LEU C 1 84 ? 27.417 0.391 45.298 1.00 17.47 84 LEU C N 1
ATOM 2687 C CA . LEU C 1 84 ? 27.301 -1.065 45.106 1.00 18.90 84 LEU C CA 1
ATOM 2688 C C . LEU C 1 84 ? 25.847 -1.529 45.179 1.00 18.51 84 LEU C C 1
ATOM 2689 O O . LEU C 1 84 ? 25.368 -2.275 44.311 1.00 17.04 84 LEU C O 1
ATOM 2694 N N . VAL C 1 85 ? 25.125 -1.052 46.186 1.00 17.15 85 VAL C N 1
ATOM 2695 C CA . VAL C 1 85 ? 23.707 -1.374 46.307 1.00 17.87 85 VAL C CA 1
ATOM 2696 C C . VAL C 1 85 ? 22.889 -0.759 45.147 1.00 17.16 85 VAL C C 1
ATOM 2697 O O . VAL C 1 85 ? 21.978 -1.404 44.629 1.00 17.17 85 VAL C O 1
ATOM 2701 N N . ASP C 1 86 ? 23.181 0.489 44.779 1.00 17.97 86 ASP C N 1
ATOM 2702 C CA . ASP C 1 86 ? 22.487 1.130 43.651 1.00 19.75 86 ASP C CA 1
ATOM 2703 C C . ASP C 1 86 ? 22.681 0.361 42.347 1.00 18.60 86 ASP C C 1
ATOM 2704 O O . ASP C 1 86 ? 21.732 0.198 41.579 1.00 18.32 86 ASP C O 1
ATOM 2709 N N . ALA C 1 87 ? 23.905 -0.102 42.106 1.00 17.64 87 ALA C N 1
ATOM 2710 C CA . ALA C 1 87 ? 24.213 -0.877 40.887 1.00 18.26 87 ALA C CA 1
ATOM 2711 C C . ALA C 1 87 ? 23.489 -2.230 40.898 1.00 16.82 87 ALA C C 1
ATOM 2712 O O . ALA C 1 87 ? 23.002 -2.687 39.864 1.00 16.04 87 ALA C O 1
ATOM 2714 N N . HIS C 1 88 ? 23.353 -2.823 42.085 1.00 15.91 88 HIS C N 1
ATOM 2715 C CA . HIS C 1 88 ? 22.614 -4.078 42.211 1.00 17.50 88 HIS C CA 1
ATOM 2716 C C . HIS C 1 88 ? 21.129 -3.888 41.929 1.00 16.42 88 HIS C C 1
ATOM 2717 O O . HIS C 1 88 ? 20.512 -4.695 41.229 1.00 17.30 88 HIS C O 1
ATOM 2724 N N . ILE C 1 89 ? 20.559 -2.819 42.478 1.00 12.46 89 ILE C N 1
ATOM 2725 C CA . ILE C 1 89 ? 19.158 -2.465 42.203 1.00 16.79 89 ILE C CA 1
ATOM 2726 C C . ILE C 1 89 ? 18.930 -2.289 40.683 1.00 17.43 89 ILE C C 1
ATOM 2727 O O . ILE C 1 89 ? 17.953 -2.808 40.134 1.00 18.92 89 ILE C O 1
ATOM 2732 N N . ALA C 1 90 ? 19.814 -1.539 40.028 1.00 14.90 90 ALA C N 1
ATOM 2733 C CA . ALA C 1 90 ? 19.724 -1.322 38.562 1.00 18.67 90 ALA C CA 1
ATOM 2734 C C . ALA C 1 90 ? 19.757 -2.637 37.789 1.00 18.06 90 ALA C C 1
ATOM 2735 O O . ALA C 1 90 ? 18.979 -2.854 36.863 1.00 19.29 90 ALA C O 1
ATOM 2737 N N . GLN C 1 91 ? 20.661 -3.520 38.203 1.00 19.37 91 GLN C N 1
ATOM 2738 C CA . GLN C 1 91 ? 20.756 -4.887 37.649 1.00 21.73 91 GLN C CA 1
ATOM 2739 C C . GLN C 1 91 ? 19.465 -5.703 37.760 1.00 19.18 91 GLN C C 1
ATOM 2740 O O . GLN C 1 91 ? 19.032 -6.349 36.800 1.00 17.33 91 GLN C O 1
ATOM 2746 N N . VAL C 1 92 ? 18.876 -5.689 38.945 1.00 16.81 92 VAL C N 1
ATOM 2747 C CA . VAL C 1 92 ? 17.636 -6.410 39.196 1.00 16.88 92 VAL C CA 1
ATOM 2748 C C . VAL C 1 92 ? 16.480 -5.855 38.351 1.00 16.35 92 VAL C C 1
ATOM 2749 O O . VAL C 1 92 ? 15.651 -6.618 37.847 1.00 17.20 92 VAL C O 1
ATOM 2753 N N . ARG C 1 93 ? 16.425 -4.534 38.213 1.00 16.43 93 ARG C N 1
ATOM 2754 C CA . ARG C 1 93 ? 15.381 -3.883 37.416 1.00 16.73 93 ARG C CA 1
ATOM 2755 C C . ARG C 1 93 ? 15.455 -4.278 35.930 1.00 17.21 93 ARG C C 1
ATOM 2756 O O . ARG C 1 93 ? 14.430 -4.520 35.289 1.00 16.47 93 ARG C O 1
ATOM 2764 N N . THR C 1 94 ? 16.667 -4.357 35.399 1.00 17.65 94 THR C N 1
ATOM 2765 C CA . THR C 1 94 ? 16.861 -4.774 34.000 1.00 18.21 94 THR C CA 1
ATOM 2766 C C . THR C 1 94 ? 16.466 -6.246 33.826 1.00 17.41 94 THR C C 1
ATOM 2767 O O . THR C 1 94 ? 15.814 -6.613 32.855 1.00 17.68 94 THR C O 1
ATOM 2771 N N . LYS C 1 95 ? 16.843 -7.076 34.792 1.00 17.10 95 LYS C N 1
ATOM 2772 C CA . LYS C 1 95 ? 16.487 -8.496 34.758 1.00 18.05 95 LYS C CA 1
ATOM 2773 C C . LYS C 1 95 ? 14.960 -8.695 34.773 1.00 17.21 95 LYS C C 1
ATOM 2774 O O . LYS C 1 95 ? 14.442 -9.544 34.060 1.00 16.75 95 LYS C O 1
ATOM 2780 N N . MET C 1 96 ? 14.254 -7.904 35.569 1.00 17.29 96 MET C N 1
ATOM 2781 C CA . MET C 1 96 ? 12.776 -7.984 35.623 1.00 17.92 96 MET C CA 1
ATOM 2782 C C . MET C 1 96 ? 12.120 -7.668 34.266 1.00 18.12 96 MET C C 1
ATOM 2783 O O . MET C 1 96 ? 11.158 -8.324 33.868 1.00 16.25 96 MET C O 1
ATOM 2788 N N . LYS C 1 97 ? 12.651 -6.660 33.577 1.00 18.13 97 LYS C N 1
ATOM 2789 C CA . LYS C 1 97 ? 12.173 -6.315 32.238 1.00 19.35 97 LYS C CA 1
ATOM 2790 C C . LYS C 1 97 ? 12.380 -7.464 31.266 1.00 18.17 97 LYS C C 1
ATOM 2791 O O . LYS C 1 97 ? 11.478 -7.812 30.520 1.00 17.09 97 LYS C O 1
ATOM 2797 N N . GLU C 1 98 ? 13.577 -8.036 31.284 1.00 17.21 98 GLU C N 1
ATOM 2798 C CA . GLU C 1 98 ? 13.923 -9.171 30.427 1.00 17.63 98 GLU C CA 1
ATOM 2799 C C . GLU C 1 98 ? 13.057 -10.398 30.719 1.00 16.08 98 GLU C C 1
ATOM 2800 O O . GLU C 1 98 ? 12.571 -11.043 29.796 1.00 15.83 98 GLU C O 1
ATOM 2806 N N . LEU C 1 99 ? 12.834 -10.695 31.998 1.00 14.18 99 LEU C N 1
ATOM 2807 C CA . LEU C 1 99 ? 11.964 -11.823 32.382 1.00 15.79 99 LEU C CA 1
ATOM 2808 C C . LEU C 1 99 ? 10.508 -11.651 31.984 1.00 14.46 99 LEU C C 1
ATOM 2809 O O . LEU C 1 99 ? 9.872 -12.610 31.559 1.00 14.32 99 LEU C O 1
ATOM 2814 N N . ARG C 1 100 ? 9.972 -10.439 32.113 1.00 13.95 100 ARG C N 1
ATOM 2815 C CA . ARG C 1 100 ? 8.605 -10.188 31.682 1.00 13.68 100 ARG C CA 1
ATOM 2816 C C . ARG C 1 100 ? 8.480 -10.403 30.167 1.00 14.48 100 ARG C C 1
ATOM 2817 O O . ARG C 1 100 ? 7.505 -11.014 29.679 1.00 14.36 100 ARG C O 1
ATOM 2825 N N . ALA C 1 101 ? 9.456 -9.911 29.419 1.00 14.33 101 ALA C N 1
ATOM 2826 C CA . ALA C 1 101 ? 9.464 -10.132 27.953 1.00 14.92 101 ALA C CA 1
ATOM 2827 C C . ALA C 1 101 ? 9.545 -11.617 27.637 1.00 14.61 101 ALA C C 1
ATOM 2828 O O . ALA C 1 101 ? 8.879 -12.090 26.727 1.00 16.25 101 ALA C O 1
ATOM 2830 N N . LEU C 1 102 ? 10.344 -12.356 28.404 1.00 14.88 102 LEU C N 1
ATOM 2831 C CA . LEU C 1 102 ? 10.443 -13.806 28.226 1.00 16.63 102 LEU C CA 1
ATOM 2832 C C . LEU C 1 102 ? 9.099 -14.490 28.498 1.00 16.16 102 LEU C C 1
ATOM 2833 O O . LEU C 1 102 ? 8.679 -15.353 27.730 1.00 16.00 102 LEU C O 1
ATOM 2838 N N . GLU C 1 103 ? 8.437 -14.085 29.590 1.00 14.48 103 GLU C N 1
ATOM 2839 C CA . GLU C 1 103 ? 7.111 -14.618 29.925 1.00 17.27 103 GLU C CA 1
ATOM 2840 C C . GLU C 1 103 ? 6.130 -14.439 28.759 1.00 17.00 103 GLU C C 1
ATOM 2841 O O . GLU C 1 103 ? 5.458 -15.388 28.362 1.00 16.10 103 GLU C O 1
ATOM 2847 N N . ARG C 1 104 ? 6.064 -13.231 28.209 1.00 16.25 104 ARG C N 1
ATOM 2848 C CA . ARG C 1 104 ? 5.174 -12.958 27.087 1.00 18.06 104 ARG C CA 1
ATOM 2849 C C . ARG C 1 104 ? 5.528 -13.846 25.895 1.00 19.18 104 ARG C C 1
ATOM 2850 O O . ARG C 1 104 ? 4.650 -14.422 25.253 1.00 19.67 104 ARG C O 1
ATOM 2858 N N . GLU C 1 105 ? 6.822 -13.948 25.611 1.00 16.35 105 GLU C N 1
ATOM 2859 C CA . GLU C 1 105 ? 7.330 -14.774 24.490 1.00 21.16 105 GLU C CA 1
ATOM 2860 C C . GLU C 1 105 ? 6.886 -16.242 24.634 1.00 20.10 105 GLU C C 1
ATOM 2861 O O . GLU C 1 105 ? 6.427 -16.871 23.690 1.00 19.23 105 GLU C O 1
ATOM 2867 N N . LEU C 1 106 ? 7.035 -16.771 25.844 1.00 20.30 106 LEU C N 1
ATOM 2868 C CA . LEU C 1 106 ? 6.635 -18.149 26.135 1.00 20.19 106 LEU C CA 1
ATOM 2869 C C . LEU C 1 106 ? 5.117 -18.338 26.064 1.00 19.15 106 LEU C C 1
ATOM 2870 O O . LEU C 1 106 ? 4.659 -19.377 25.614 1.00 19.40 106 LEU C O 1
ATOM 2875 N N . MET C 1 107 ? 4.354 -17.340 26.503 1.00 19.11 107 MET C N 1
ATOM 2876 C CA . MET C 1 107 ? 2.888 -17.377 26.374 1.00 21.15 107 MET C CA 1
ATOM 2877 C C . MET C 1 107 ? 2.467 -17.459 24.901 1.00 20.89 107 MET C C 1
ATOM 2878 O O . MET C 1 107 ? 1.561 -18.214 24.533 1.00 20.98 107 MET C O 1
ATOM 2883 N N . ASP C 1 108 ? 3.143 -16.698 24.058 1.00 21.06 108 ASP C N 1
ATOM 2884 C CA . ASP C 1 108 ? 2.891 -16.763 22.609 1.00 23.14 108 ASP C CA 1
ATOM 2885 C C . ASP C 1 108 ? 3.212 -18.158 22.042 1.00 21.02 108 ASP C C 1
ATOM 2886 O O . ASP C 1 108 ? 2.451 -18.722 21.259 1.00 22.42 108 ASP C O 1
ATOM 2891 N N . LEU C 1 109 ? 4.350 -18.711 22.465 1.00 15.45 109 LEU C N 1
ATOM 2892 C CA . LEU C 1 109 ? 4.751 -20.058 22.068 1.00 21.44 109 LEU C CA 1
ATOM 2893 C C . LEU C 1 109 ? 3.666 -21.068 22.454 1.00 21.51 109 LEU C C 1
ATOM 2894 O O . LEU C 1 109 ? 3.226 -21.851 21.616 1.00 21.08 109 LEU C O 1
ATOM 2899 N N . ARG C 1 110 ? 3.208 -21.003 23.705 1.00 18.86 110 ARG C N 1
ATOM 2900 C CA . ARG C 1 110 ? 2.183 -21.920 24.206 1.00 22.15 110 ARG C CA 1
ATOM 2901 C C . ARG C 1 110 ? 0.873 -21.852 23.423 1.00 24.54 110 ARG C C 1
ATOM 2902 O O . ARG C 1 110 ? 0.257 -22.892 23.166 1.00 22.31 110 ARG C O 1
ATOM 2910 N N . ARG C 1 111 ? 0.471 -20.635 23.049 1.00 25.00 111 ARG C N 1
ATOM 2911 C CA . ARG C 1 111 ? -0.742 -20.397 22.236 1.00 30.15 111 ARG C CA 1
ATOM 2912 C C . ARG C 1 111 ? -0.703 -21.055 20.844 1.00 30.31 111 ARG C C 1
ATOM 2913 O O . ARG C 1 111 ? -1.747 -21.249 20.241 1.00 32.58 111 ARG C O 1
ATOM 2921 N N . SER C 1 112 ? 0.492 -21.399 20.354 1.00 30.20 112 SER C N 1
ATOM 2922 C CA . SER C 1 112 ? 0.666 -21.999 19.029 1.00 30.72 112 SER C CA 1
ATOM 2923 C C . SER C 1 112 ? 0.203 -23.486 18.976 1.00 29.55 112 SER C C 1
ATOM 2924 O O . SER C 1 112 ? 0.086 -24.046 17.910 1.00 29.06 112 SER C O 1
ATOM 2927 N N . CYS C 1 113 ? -0.044 -24.128 20.112 1.00 30.08 113 CYS C N 1
ATOM 2928 C CA . CYS C 1 113 ? -0.557 -25.513 20.112 1.00 31.51 113 CYS C CA 1
ATOM 2929 C C . CYS C 1 113 ? -1.800 -25.588 21.018 1.00 35.26 113 CYS C C 1
ATOM 2930 O O . CYS C 1 113 ? -1.781 -25.052 22.082 1.00 31.35 113 CYS C O 1
ATOM 2933 N N . ASP C 1 114 ? -2.912 -26.142 20.538 1.00 41.85 114 ASP C N 1
ATOM 2934 C CA . ASP C 1 114 ? -4.186 -26.207 21.287 1.00 41.21 114 ASP C CA 1
ATOM 2935 C C . ASP C 1 114 ? -4.577 -27.677 21.759 1.00 26.28 114 ASP C C 1
ATOM 2936 O O . ASP C 1 114 ? -3.918 -28.398 22.626 1.00 41.85 114 ASP C O 1
ATOM 2941 N N . ALA C 1 116 ? -4.451 -32.458 21.921 1.00 43.12 116 ALA C N 1
ATOM 2942 C CA . ALA C 1 116 ? -4.741 -33.597 21.058 1.00 47.84 116 ALA C CA 1
ATOM 2943 C C . ALA C 1 116 ? -4.105 -33.426 19.683 1.00 45.45 116 ALA C C 1
ATOM 2944 O O . ALA C 1 116 ? -4.780 -33.316 18.644 1.00 50.20 116 ALA C O 1
ATOM 2946 N N . ARG C 1 117 ? -2.781 -33.370 19.707 1.00 39.95 117 ARG C N 1
ATOM 2947 C CA . ARG C 1 117 ? -1.976 -33.434 18.494 1.00 42.63 117 ARG C CA 1
ATOM 2948 C C . ARG C 1 117 ? -0.824 -34.394 18.674 1.00 39.63 117 ARG C C 1
ATOM 2949 O O . ARG C 1 117 ? -0.473 -34.772 19.782 1.00 34.52 117 ARG C O 1
ATOM 2957 N N . THR C 1 118 ? -0.215 -34.731 17.548 1.00 39.89 118 THR C N 1
ATOM 2958 C CA . THR C 1 118 ? 1.012 -35.503 17.515 1.00 35.13 118 THR C CA 1
ATOM 2959 C C . THR C 1 118 ? 2.199 -34.548 17.400 1.00 27.89 118 THR C C 1
ATOM 2960 O O . THR C 1 118 ? 2.045 -33.368 17.055 1.00 25.01 118 THR C O 1
ATOM 2964 N N . SER C 1 119 ? 3.370 -35.085 17.712 1.00 26.17 119 SER C N 1
ATOM 2965 C CA . SER C 1 119 ? 4.638 -34.367 17.604 1.00 29.71 119 SER C CA 1
ATOM 2966 C C . SER C 1 119 ? 4.846 -33.797 16.199 1.00 28.71 119 SER C C 1
ATOM 2967 O O . SER C 1 119 ? 5.277 -32.658 16.054 1.00 26.48 119 SER C O 1
ATOM 2970 N N . ARG C 1 120 ? 4.500 -34.583 15.181 1.00 30.45 120 ARG C N 1
ATOM 2971 C CA . ARG C 1 120 ? 4.550 -34.125 13.779 1.00 33.73 120 ARG C CA 1
ATOM 2972 C C . ARG C 1 120 ? 3.776 -32.816 13.540 1.00 33.05 120 ARG C C 1
ATOM 2973 O O . ARG C 1 120 ? 4.232 -31.966 12.800 1.00 35.59 120 ARG C O 1
ATOM 2981 N N . GLU C 1 121 ? 2.611 -32.685 14.169 1.00 31.86 121 GLU C N 1
ATOM 2982 C CA . GLU C 1 121 ? 1.722 -31.518 14.006 1.00 33.65 121 GLU C CA 1
ATOM 2983 C C . GLU C 1 121 ? 1.868 -30.455 15.111 1.00 30.99 121 GLU C C 1
ATOM 2984 O O . GLU C 1 121 ? 1.206 -29.418 15.063 1.00 28.50 121 GLU C O 1
ATOM 2990 N N . CYS C 1 122 ? 2.728 -30.701 16.093 1.00 26.62 122 CYS C N 1
ATOM 2991 C CA . CYS C 1 122 ? 2.871 -29.807 17.226 1.00 27.26 122 CYS C CA 1
ATOM 2992 C C . CYS C 1 122 ? 3.241 -28.364 16.812 1.00 26.00 122 CYS C C 1
ATOM 2993 O O . CYS C 1 122 ? 4.273 -28.135 16.186 1.00 26.57 122 CYS C O 1
ATOM 2996 N N . GLY C 1 123 ? 2.397 -27.399 17.188 1.00 24.92 123 GLY C N 1
ATOM 2997 C CA . GLY C 1 123 ? 2.620 -26.005 16.818 1.00 25.20 123 GLY C CA 1
ATOM 2998 C C . GLY C 1 123 ? 3.868 -25.407 17.463 1.00 24.70 123 GLY C C 1
ATOM 2999 O O . GLY C 1 123 ? 4.517 -24.523 16.898 1.00 22.98 123 GLY C O 1
ATOM 3000 N N . ILE C 1 124 ? 4.198 -25.873 18.665 1.00 23.79 124 ILE C N 1
ATOM 3001 C CA . ILE C 1 124 ? 5.397 -25.422 19.368 1.00 23.37 124 ILE C CA 1
ATOM 3002 C C . ILE C 1 124 ? 6.661 -25.938 18.673 1.00 23.18 124 ILE C C 1
ATOM 3003 O O . ILE C 1 124 ? 7.559 -25.152 18.372 1.00 21.65 124 ILE C O 1
ATOM 3008 N N . LEU C 1 125 ? 6.732 -27.249 18.456 1.00 22.64 125 LEU C N 1
ATOM 3009 C CA . LEU C 1 125 ? 7.876 -27.859 17.763 1.00 24.59 125 LEU C CA 1
ATOM 3010 C C . LEU C 1 125 ? 8.034 -27.309 16.350 1.00 25.01 125 LEU C C 1
ATOM 3011 O O . LEU C 1 125 ? 9.147 -27.039 15.914 1.00 25.21 125 LEU C O 1
ATOM 3016 N N . ASN C 1 126 ? 6.915 -27.109 15.663 1.00 26.87 126 ASN C N 1
ATOM 3017 C CA . ASN C 1 126 ? 6.956 -26.567 14.300 1.00 30.07 126 ASN C CA 1
ATOM 3018 C C . ASN C 1 126 ? 7.404 -25.105 14.253 1.00 29.51 126 ASN C C 1
ATOM 3019 O O . ASN C 1 126 ? 8.090 -24.709 13.319 1.00 29.69 126 ASN C O 1
ATOM 3024 N N . SER C 1 127 ? 7.040 -24.308 15.253 1.00 28.73 127 SER C N 1
ATOM 3025 C CA . SER C 1 127 ? 7.497 -22.908 15.298 1.00 29.71 127 SER C CA 1
ATOM 3026 C C . SER C 1 127 ? 8.991 -22.790 15.651 1.00 28.41 127 SER C C 1
ATOM 3027 O O . SER C 1 127 ? 9.626 -21.797 15.321 1.00 27.80 127 SER C O 1
ATOM 3030 N N . LEU C 1 128 ? 9.529 -23.786 16.354 1.00 29.09 128 LEU C N 1
ATOM 3031 C CA . LEU C 1 128 ? 10.964 -23.831 16.682 1.00 29.04 128 LEU C CA 1
ATOM 3032 C C . LEU C 1 128 ? 11.813 -24.409 15.544 1.00 31.92 128 LEU C C 1
ATOM 3033 O O . LEU C 1 128 ? 13.027 -24.263 15.549 1.00 31.41 128 LEU C O 1
ATOM 3038 N N . ALA C 1 129 ? 11.173 -25.083 14.596 1.00 36.23 129 ALA C N 1
ATOM 3039 C CA . ALA C 1 129 ? 11.850 -25.591 13.393 1.00 41.75 129 ALA C CA 1
ATOM 3040 C C . ALA C 1 129 ? 11.899 -24.527 12.283 1.00 46.43 129 ALA C C 1
ATOM 3041 O O . ALA C 1 129 ? 11.451 -23.382 12.427 1.00 49.19 129 ALA C O 1
ATOM 3044 N N . MET D 1 1 ? 27.894 -31.816 1.738 1.00 42.08 1 MET D N 1
ATOM 3045 C CA . MET D 1 1 ? 28.589 -32.262 2.986 1.00 43.16 1 MET D CA 1
ATOM 3046 C C . MET D 1 1 ? 29.562 -31.172 3.426 1.00 39.04 1 MET D C 1
ATOM 3047 O O . MET D 1 1 ? 30.183 -30.516 2.584 1.00 40.77 1 MET D O 1
ATOM 3052 N N . MET D 1 2 ? 29.701 -31.019 4.740 1.00 35.24 2 MET D N 1
ATOM 3053 C CA . MET D 1 2 ? 30.463 -29.932 5.357 1.00 36.18 2 MET D CA 1
ATOM 3054 C C . MET D 1 2 ? 31.370 -30.442 6.470 1.00 32.63 2 MET D C 1
ATOM 3055 O O . MET D 1 2 ? 30.989 -31.344 7.217 1.00 27.50 2 MET D O 1
ATOM 3060 N N . ARG D 1 3 ? 32.527 -29.806 6.628 1.00 30.61 3 ARG D N 1
ATOM 3061 C CA . ARG D 1 3 ? 33.317 -29.972 7.849 1.00 31.73 3 ARG D CA 1
ATOM 3062 C C . ARG D 1 3 ? 32.709 -29.088 8.942 1.00 28.69 3 ARG D C 1
ATOM 3063 O O . ARG D 1 3 ? 31.910 -28.173 8.672 1.00 25.13 3 ARG D O 1
ATOM 3071 N N . ILE D 1 4 ? 33.107 -29.368 10.173 1.00 26.70 4 ILE D N 1
ATOM 3072 C CA . ILE D 1 4 ? 32.551 -28.691 11.346 1.00 26.33 4 ILE D CA 1
ATOM 3073 C C . ILE D 1 4 ? 32.676 -27.156 11.278 1.00 25.79 4 ILE D C 1
ATOM 3074 O O . ILE D 1 4 ? 31.752 -26.438 11.672 1.00 25.37 4 ILE D O 1
ATOM 3079 N N . GLY D 1 5 ? 33.809 -26.668 10.766 1.00 26.22 5 GLY D N 1
ATOM 3080 C CA . GLY D 1 5 ? 34.034 -25.228 10.572 1.00 27.54 5 GLY D CA 1
ATOM 3081 C C . GLY D 1 5 ? 32.980 -24.563 9.699 1.00 27.81 5 GLY D C 1
ATOM 3082 O O . GLY D 1 5 ? 32.475 -23.477 10.015 1.00 28.15 5 GLY D O 1
ATOM 3083 N N . GLU D 1 6 ? 32.629 -25.229 8.605 1.00 28.30 6 GLU D N 1
ATOM 3084 C CA . GLU D 1 6 ? 31.625 -24.708 7.671 1.00 30.79 6 GLU D CA 1
ATOM 3085 C C . GLU D 1 6 ? 30.227 -24.805 8.277 1.00 29.57 6 GLU D C 1
ATOM 3086 O O . GLU D 1 6 ? 29.411 -23.894 8.106 1.00 31.80 6 GLU D O 1
ATOM 3092 N N . LEU D 1 7 ? 29.960 -25.905 8.981 1.00 27.64 7 LEU D N 1
ATOM 3093 C CA . LEU D 1 7 ? 28.702 -26.066 9.730 1.00 27.98 7 LEU D CA 1
ATOM 3094 C C . LEU D 1 7 ? 28.515 -24.919 10.725 1.00 26.77 7 LEU D C 1
ATOM 3095 O O . LEU D 1 7 ? 27.450 -24.307 10.787 1.00 25.42 7 LEU D O 1
ATOM 3100 N N . GLY D 1 8 ? 29.558 -24.646 11.503 1.00 26.30 8 GLY D N 1
ATOM 3101 C CA . GLY D 1 8 ? 29.561 -23.527 12.463 1.00 27.97 8 GLY D CA 1
ATOM 3102 C C . GLY D 1 8 ? 29.274 -22.169 11.825 1.00 28.89 8 GLY D C 1
ATOM 3103 O O . GLY D 1 8 ? 28.477 -21.382 12.341 1.00 29.63 8 GLY D O 1
ATOM 3104 N N . LYS D 1 9 ? 29.950 -21.898 10.711 1.00 30.49 9 LYS D N 1
ATOM 3105 C CA . LYS D 1 9 ? 29.717 -20.697 9.894 1.00 32.99 9 LYS D CA 1
ATOM 3106 C C . LYS D 1 9 ? 28.254 -20.561 9.476 1.00 28.81 9 LYS D C 1
ATOM 3107 O O . LYS D 1 9 ? 27.632 -19.516 9.681 1.00 28.01 9 LYS D O 1
ATOM 3113 N N . LYS D 1 10 ? 27.706 -21.640 8.930 1.00 28.17 10 LYS D N 1
ATOM 3114 C CA . LYS D 1 10 ? 26.298 -21.673 8.481 1.00 29.29 10 LYS D CA 1
ATOM 3115 C C . LYS D 1 10 ? 25.264 -21.559 9.611 1.00 27.94 10 LYS D C 1
ATOM 3116 O O . LYS D 1 10 ? 24.215 -20.948 9.428 1.00 32.50 10 LYS D O 1
ATOM 3122 N N . ALA D 1 11 ? 25.580 -22.115 10.776 1.00 27.86 11 ALA D N 1
ATOM 3123 C CA . ALA D 1 11 ? 24.701 -22.007 11.951 1.00 27.66 11 ALA D CA 1
ATOM 3124 C C . ALA D 1 11 ? 24.936 -20.740 12.786 1.00 27.84 11 ALA D C 1
ATOM 3125 O O . ALA D 1 11 ? 24.220 -20.493 13.765 1.00 29.40 11 ALA D O 1
ATOM 3127 N N . ASP D 1 12 ? 25.937 -19.946 12.416 1.00 26.30 12 ASP D N 1
ATOM 3128 C CA . ASP D 1 12 ? 26.340 -18.749 13.167 1.00 29.12 12 ASP D CA 1
ATOM 3129 C C . ASP D 1 12 ? 26.704 -19.092 14.631 1.00 29.10 12 ASP D C 1
ATOM 3130 O O . ASP D 1 12 ? 26.267 -18.436 15.576 1.00 32.00 12 ASP D O 1
ATOM 3135 N N . CYS D 1 13 ? 27.523 -20.125 14.792 1.00 27.99 13 CYS D N 1
ATOM 3136 C CA . CYS D 1 13 ? 28.053 -20.490 16.097 1.00 29.22 13 CYS D CA 1
ATOM 3137 C C . CYS D 1 13 ? 29.475 -21.034 16.003 1.00 27.05 13 CYS D C 1
ATOM 3138 O O . CYS D 1 13 ? 29.939 -21.424 14.930 1.00 27.17 13 CYS D O 1
ATOM 3141 N N . LEU D 1 14 ? 30.158 -21.051 17.139 1.00 22.28 14 LEU D N 1
ATOM 3142 C CA . LEU D 1 14 ? 31.528 -21.520 17.207 1.00 22.37 14 LEU D CA 1
ATOM 3143 C C . LEU D 1 14 ? 31.618 -23.032 17.036 1.00 22.45 14 LEU D C 1
ATOM 3144 O O . LEU D 1 14 ? 30.709 -23.765 17.416 1.00 23.52 14 LEU D O 1
ATOM 3149 N N . VAL D 1 15 ? 32.750 -23.480 16.502 1.00 22.04 15 VAL D N 1
ATOM 3150 C CA . VAL D 1 15 ? 33.102 -24.904 16.455 1.00 23.58 15 VAL D CA 1
ATOM 3151 C C . VAL D 1 15 ? 33.022 -25.524 17.867 1.00 22.31 15 VAL D C 1
ATOM 3152 O O . VAL D 1 15 ? 32.435 -26.592 18.042 1.00 21.48 15 VAL D O 1
ATOM 3156 N N . GLN D 1 16 ? 33.626 -24.865 18.852 1.00 21.43 16 GLN D N 1
ATOM 3157 C CA . GLN D 1 16 ? 33.565 -25.360 20.242 1.00 21.45 16 GLN D CA 1
ATOM 3158 C C . GLN D 1 16 ? 32.121 -25.525 20.773 1.00 20.55 16 GLN D C 1
ATOM 3159 O O . GLN D 1 16 ? 31.842 -26.403 21.583 1.00 18.63 16 GLN D O 1
ATOM 3165 N N . THR D 1 17 ? 31.208 -24.684 20.289 1.00 21.20 17 THR D N 1
ATOM 3166 C CA . THR D 1 17 ? 29.788 -24.781 20.659 1.00 20.95 17 THR D CA 1
ATOM 3167 C C . THR D 1 17 ? 29.153 -26.012 20.032 1.00 20.16 17 THR D C 1
ATOM 3168 O O . THR D 1 17 ? 28.414 -26.726 20.698 1.00 21.44 17 THR D O 1
ATOM 3172 N N . VAL D 1 18 ? 29.452 -26.266 18.766 1.00 19.71 18 VAL D N 1
ATOM 3173 C CA . VAL D 1 18 ? 29.009 -27.495 18.108 1.00 21.05 18 VAL D CA 1
ATOM 3174 C C . VAL D 1 18 ? 29.510 -28.724 18.882 1.00 20.52 18 VAL D C 1
ATOM 3175 O O . VAL D 1 18 ? 28.742 -29.648 19.135 1.00 20.93 18 VAL D O 1
ATOM 3179 N N . ARG D 1 19 ? 30.790 -28.721 19.245 1.00 20.06 19 ARG D N 1
ATOM 3180 C CA . ARG D 1 19 ? 31.388 -29.844 19.985 1.00 21.60 19 ARG D CA 1
ATOM 3181 C C . ARG D 1 19 ? 30.781 -30.011 21.381 1.00 19.90 19 ARG D C 1
ATOM 3182 O O . ARG D 1 19 ? 30.639 -31.123 21.863 1.00 17.92 19 ARG D O 1
ATOM 3190 N N . PHE D 1 20 ? 30.427 -28.899 22.011 1.00 19.66 20 PHE D N 1
ATOM 3191 C CA . PHE D 1 20 ? 29.710 -28.939 23.296 1.00 19.31 20 PHE D CA 1
ATOM 3192 C C . PHE D 1 20 ? 28.362 -29.672 23.151 1.00 19.06 20 PHE D C 1
ATOM 3193 O O . PHE D 1 20 ? 28.042 -30.574 23.924 1.00 18.69 20 PHE D O 1
ATOM 3201 N N . TYR D 1 21 ? 27.600 -29.295 22.131 1.00 18.61 21 TYR D N 1
ATOM 3202 C CA . TYR D 1 21 ? 26.319 -29.929 21.849 1.00 20.48 21 TYR D CA 1
ATOM 3203 C C . TYR D 1 21 ? 26.470 -31.410 21.514 1.00 21.53 21 TYR D C 1
ATOM 3204 O O . TYR D 1 21 ? 25.637 -32.216 21.923 1.00 23.06 21 TYR D O 1
ATOM 3213 N N . GLU D 1 22 ? 27.533 -31.761 20.793 1.00 22.92 22 GLU D N 1
ATOM 3214 C CA . GLU D 1 22 ? 27.858 -33.166 20.526 1.00 24.68 22 GLU D CA 1
ATOM 3215 C C . GLU D 1 22 ? 28.116 -33.932 21.819 1.00 24.02 22 GLU D C 1
ATOM 3216 O O . GLU D 1 22 ? 27.562 -35.010 22.019 1.00 22.33 22 GLU D O 1
ATOM 3222 N N . SER D 1 23 ? 28.962 -33.376 22.681 1.00 23.70 23 SER D N 1
ATOM 3223 C CA . SER D 1 23 ? 29.298 -34.025 23.961 1.00 26.76 23 SER D CA 1
ATOM 3224 C C . SER D 1 23 ? 28.064 -34.196 24.857 1.00 27.04 23 SER D C 1
ATOM 3225 O O . SER D 1 23 ? 28.004 -35.125 25.643 1.00 28.30 23 SER D O 1
ATOM 3228 N N . GLU D 1 24 ? 27.077 -33.308 24.700 1.00 28.12 24 GLU D N 1
ATOM 3229 C CA . GLU D 1 24 ? 25.813 -33.378 25.449 1.00 28.26 24 GLU D CA 1
ATOM 3230 C C . GLU D 1 24 ? 24.703 -34.232 24.798 1.00 28.53 24 GLU D C 1
ATOM 3231 O O . GLU D 1 24 ? 23.576 -34.275 25.303 1.00 31.36 24 GLU D O 1
ATOM 3237 N N . GLY D 1 25 ? 25.011 -34.897 23.683 1.00 26.32 25 GLY D N 1
ATOM 3238 C CA . GLY D 1 25 ? 24.057 -35.780 23.017 1.00 21.29 25 GLY D CA 1
ATOM 3239 C C . GLY D 1 25 ? 22.941 -35.082 22.263 1.00 24.99 25 GLY D C 1
ATOM 3240 O O . GLY D 1 25 ? 21.890 -35.676 22.029 1.00 30.23 25 GLY D O 1
ATOM 3241 N N . LEU D 1 26 ? 23.145 -33.819 21.894 1.00 24.03 26 LEU D N 1
ATOM 3242 C CA . LEU D 1 26 ? 22.098 -33.035 21.203 1.00 26.81 26 LEU D CA 1
ATOM 3243 C C . LEU D 1 26 ? 22.177 -33.112 19.686 1.00 26.97 26 LEU D C 1
ATOM 3244 O O . LEU D 1 26 ? 21.279 -32.620 19.008 1.00 26.03 26 LEU D O 1
ATOM 3249 N N . LEU D 1 27 ? 23.219 -33.733 19.161 1.00 29.20 27 LEU D N 1
ATOM 3250 C CA . LEU D 1 27 ? 23.406 -33.857 17.713 1.00 31.63 27 LEU D CA 1
ATOM 3251 C C . LEU D 1 27 ? 23.480 -35.292 17.150 1.00 33.46 27 LEU D C 1
ATOM 3252 O O . LEU D 1 27 ? 24.142 -36.136 17.681 1.00 33.41 27 LEU D O 1
ATOM 3257 N N . PRO D 1 28 ? 22.800 -35.536 16.054 1.00 34.05 28 PRO D N 1
ATOM 3258 C CA . PRO D 1 28 ? 22.889 -36.893 15.531 1.00 37.58 28 PRO D CA 1
ATOM 3259 C C . PRO D 1 28 ? 24.304 -37.163 15.038 1.00 42.01 28 PRO D C 1
ATOM 3260 O O . PRO D 1 28 ? 25.102 -36.222 14.872 1.00 37.24 28 PRO D O 1
ATOM 3264 N N . GLU D 1 29 ? 24.607 -38.436 14.812 1.00 45.71 29 GLU D N 1
ATOM 3265 C CA . GLU D 1 29 ? 25.937 -38.846 14.355 1.00 47.75 29 GLU D CA 1
ATOM 3266 C C . GLU D 1 29 ? 26.312 -38.138 13.047 1.00 43.87 29 GLU D C 1
ATOM 3267 O O . GLU D 1 29 ? 25.419 -37.780 12.269 1.00 40.32 29 GLU D O 1
ATOM 3273 N N . PRO D 1 30 ? 27.624 -37.917 12.808 1.00 43.54 30 PRO D N 1
ATOM 3274 C CA . PRO D 1 30 ? 28.048 -37.271 11.550 1.00 43.68 30 PRO D CA 1
ATOM 3275 C C . PRO D 1 30 ? 27.617 -38.054 10.307 1.00 45.52 30 PRO D C 1
ATOM 3276 O O . PRO D 1 30 ? 27.520 -39.280 10.357 1.00 43.88 30 PRO D O 1
ATOM 3280 N N . ALA D 1 31 ? 27.351 -37.336 9.219 1.00 43.47 31 ALA D N 1
ATOM 3281 C CA . ALA D 1 31 ? 26.880 -37.935 7.960 1.00 46.83 31 ALA D CA 1
ATOM 3282 C C . ALA D 1 31 ? 27.859 -38.975 7.392 1.00 48.02 31 ALA D C 1
ATOM 3283 O O . ALA D 1 31 ? 27.438 -39.995 6.846 1.00 50.20 31 ALA D O 1
ATOM 3285 N N . ARG D 1 32 ? 29.153 -38.696 7.532 1.00 43.30 32 ARG D N 1
ATOM 3286 C CA . ARG D 1 32 ? 30.220 -39.659 7.264 1.00 51.48 32 ARG D CA 1
ATOM 3287 C C . ARG D 1 32 ? 31.314 -39.484 8.303 1.00 53.05 32 ARG D C 1
ATOM 3288 O O . ARG D 1 32 ? 31.570 -38.364 8.743 1.00 51.21 32 ARG D O 1
ATOM 3296 N N . SER D 1 33 ? 31.950 -40.581 8.711 1.00 58.58 33 SER D N 1
ATOM 3297 C CA . SER D 1 33 ? 33.051 -40.490 9.682 1.00 61.44 33 SER D CA 1
ATOM 3298 C C . SER D 1 33 ? 34.090 -41.567 9.613 1.00 65.34 33 SER D C 1
ATOM 3299 O O . SER D 1 33 ? 33.736 -42.714 9.563 1.00 60.89 33 SER D O 1
ATOM 3302 N N . GLU D 1 34 ? 35.365 -41.174 9.642 1.00 68.65 34 GLU D N 1
ATOM 3303 C CA . GLU D 1 34 ? 36.494 -42.104 9.742 1.00 69.59 34 GLU D CA 1
ATOM 3304 C C . GLU D 1 34 ? 37.610 -41.459 10.563 1.00 68.06 34 GLU D C 1
ATOM 3305 O O . GLU D 1 34 ? 38.389 -40.690 10.018 1.00 70.17 34 GLU D O 1
ATOM 3311 N N . GLY D 1 35 ? 37.679 -41.756 11.863 1.00 67.88 35 GLY D N 1
ATOM 3312 C CA . GLY D 1 35 ? 38.721 -41.186 12.730 1.00 66.39 35 GLY D CA 1
ATOM 3313 C C . GLY D 1 35 ? 38.507 -39.684 12.928 1.00 64.80 35 GLY D C 1
ATOM 3314 O O . GLY D 1 35 ? 37.432 -39.247 13.369 1.00 62.44 35 GLY D O 1
ATOM 3315 N N . ASN D 1 36 ? 39.523 -38.896 12.574 1.00 63.21 36 ASN D N 1
ATOM 3316 C CA . ASN D 1 36 ? 39.430 -37.417 12.610 1.00 65.36 36 ASN D CA 1
ATOM 3317 C C . ASN D 1 36 ? 38.656 -36.762 11.467 1.00 60.84 36 ASN D C 1
ATOM 3318 O O . ASN D 1 36 ? 38.584 -35.528 11.394 1.00 62.49 36 ASN D O 1
ATOM 3323 N N . PHE D 1 37 ? 38.185 -37.583 10.536 1.00 54.27 37 PHE D N 1
ATOM 3324 C CA . PHE D 1 37 ? 37.398 -37.156 9.394 1.00 51.17 37 PHE D CA 1
ATOM 3325 C C . PHE D 1 37 ? 35.905 -37.406 9.643 1.00 48.22 37 PHE D C 1
ATOM 3326 O O . PHE D 1 37 ? 35.443 -38.523 9.523 1.00 51.31 37 PHE D O 1
ATOM 3334 N N . ARG D 1 38 ? 35.186 -36.343 10.001 1.00 48.75 38 ARG D N 1
ATOM 3335 C CA . ARG D 1 38 ? 33.759 -36.310 10.344 1.00 45.37 38 ARG D CA 1
ATOM 3336 C C . ARG D 1 38 ? 33.146 -35.308 9.390 1.00 39.24 38 ARG D C 1
ATOM 3337 O O . ARG D 1 38 ? 33.698 -34.226 9.212 1.00 34.94 38 ARG D O 1
ATOM 3345 N N . LEU D 1 39 ? 32.038 -35.674 8.758 1.00 31.57 39 LEU D N 1
ATOM 3346 C CA . LEU D 1 39 ? 31.317 -34.760 7.873 1.00 31.99 39 LEU D CA 1
ATOM 3347 C C . LEU D 1 39 ? 29.882 -34.585 8.331 1.00 28.53 39 LEU D C 1
ATOM 3348 O O . LEU D 1 39 ? 29.268 -35.508 8.855 1.00 33.58 39 LEU D O 1
ATOM 3353 N N . TYR D 1 40 ? 29.360 -33.388 8.097 1.00 28.65 40 TYR D N 1
ATOM 3354 C CA . TYR D 1 40 ? 27.997 -33.002 8.494 1.00 29.25 40 TYR D CA 1
ATOM 3355 C C . TYR D 1 40 ? 27.214 -32.521 7.268 1.00 29.94 40 TYR D C 1
ATOM 3356 O O . TYR D 1 40 ? 27.793 -32.224 6.225 1.00 30.60 40 TYR D O 1
ATOM 3365 N N . ASP D 1 41 ? 25.897 -32.463 7.403 1.00 29.88 41 ASP D N 1
ATOM 3366 C CA . ASP D 1 41 ? 25.006 -32.060 6.313 1.00 32.37 41 ASP D CA 1
ATOM 3367 C C . ASP D 1 41 ? 23.841 -31.203 6.828 1.00 31.95 41 ASP D C 1
ATOM 3368 O O . ASP D 1 41 ? 23.854 -30.751 7.988 1.00 29.92 41 ASP D O 1
ATOM 3373 N N . GLU D 1 42 ? 22.842 -30.999 5.969 1.00 31.71 42 GLU D N 1
ATOM 3374 C CA . GLU D 1 42 ? 21.696 -30.115 6.229 1.00 33.54 42 GLU D CA 1
ATOM 3375 C C . GLU D 1 42 ? 20.920 -30.455 7.513 1.00 31.20 42 GLU D C 1
ATOM 3376 O O . GLU D 1 42 ? 20.429 -29.553 8.190 1.00 30.03 42 GLU D O 1
ATOM 3382 N N . VAL D 1 43 ? 20.832 -31.745 7.835 1.00 31.65 43 VAL D N 1
ATOM 3383 C CA . VAL D 1 43 ? 20.141 -32.214 9.044 1.00 32.29 43 VAL D CA 1
ATOM 3384 C C . VAL D 1 43 ? 20.785 -31.634 10.317 1.00 28.97 43 VAL D C 1
ATOM 3385 O O . VAL D 1 43 ? 20.085 -31.204 11.230 1.00 27.59 43 VAL D O 1
ATOM 3389 N N . HIS D 1 44 ? 22.113 -31.617 10.346 1.00 28.77 44 HIS D N 1
ATOM 3390 C CA . HIS D 1 44 ? 22.870 -31.069 11.479 1.00 28.57 44 HIS D CA 1
ATOM 3391 C C . HIS D 1 44 ? 22.682 -29.565 11.603 1.00 26.60 44 HIS D C 1
ATOM 3392 O O . HIS D 1 44 ? 22.554 -29.047 12.716 1.00 26.55 44 HIS D O 1
ATOM 3399 N N . LEU D 1 45 ? 22.671 -28.871 10.468 1.00 24.06 45 LEU D N 1
ATOM 3400 C CA . LEU D 1 45 ? 22.439 -27.427 10.446 1.00 24.89 45 LEU D CA 1
ATOM 3401 C C . LEU D 1 45 ? 21.069 -27.092 11.020 1.00 22.57 45 LEU D C 1
ATOM 3402 O O . LEU D 1 45 ? 20.954 -26.234 11.893 1.00 22.89 45 LEU D O 1
ATOM 3407 N N . GLN D 1 46 ? 20.038 -27.779 10.538 1.00 21.67 46 GLN D N 1
ATOM 3408 C CA . GLN D 1 46 ? 18.666 -27.540 11.026 1.00 24.58 46 GLN D CA 1
ATOM 3409 C C . GLN D 1 46 ? 18.519 -27.869 12.516 1.00 21.49 46 GLN D C 1
ATOM 3410 O O . GLN D 1 46 ? 17.784 -27.204 13.242 1.00 20.22 46 GLN D O 1
ATOM 3416 N N . ARG D 1 47 ? 19.260 -28.871 12.964 1.00 21.49 47 ARG D N 1
ATOM 3417 C CA . ARG D 1 47 ? 19.318 -29.226 14.379 1.00 22.89 47 ARG D CA 1
ATOM 3418 C C . ARG D 1 47 ? 19.911 -28.088 15.234 1.00 21.32 47 ARG D C 1
ATOM 3419 O O . ARG D 1 47 ? 19.366 -27.736 16.279 1.00 19.97 47 ARG D O 1
ATOM 3427 N N . LEU D 1 48 ? 21.037 -27.539 14.778 1.00 20.56 48 LEU D N 1
ATOM 3428 C CA . LEU D 1 48 ? 21.686 -26.417 15.456 1.00 20.60 48 LEU D CA 1
ATOM 3429 C C . LEU D 1 48 ? 20.794 -25.178 15.531 1.00 19.89 48 LEU D C 1
ATOM 3430 O O . LEU D 1 48 ? 20.761 -24.487 16.552 1.00 20.37 48 LEU D O 1
ATOM 3435 N N . LEU D 1 49 ? 20.071 -24.904 14.456 1.00 19.43 49 LEU D N 1
ATOM 3436 C CA . LEU D 1 49 ? 19.131 -23.783 14.437 1.00 19.65 49 LEU D CA 1
ATOM 3437 C C . LEU D 1 49 ? 17.986 -23.997 15.424 1.00 19.52 49 LEU D C 1
ATOM 3438 O O . LEU D 1 49 ? 17.592 -23.061 16.110 1.00 19.10 49 LEU D O 1
ATOM 3443 N N . PHE D 1 50 ? 17.491 -25.233 15.507 1.00 18.98 50 PHE D N 1
ATOM 3444 C CA . PHE D 1 50 ? 16.465 -25.600 16.486 1.00 20.13 50 PHE D CA 1
ATOM 3445 C C . PHE D 1 50 ? 16.972 -25.351 17.907 1.00 19.41 50 PHE D C 1
ATOM 3446 O O . PHE D 1 50 ? 16.284 -24.735 18.716 1.00 19.36 50 PHE D O 1
ATOM 3454 N N . ILE D 1 51 ? 18.170 -25.837 18.193 1.00 18.70 51 ILE D N 1
ATOM 3455 C CA . ILE D 1 51 ? 18.814 -25.635 19.514 1.00 18.59 51 ILE D CA 1
ATOM 3456 C C . ILE D 1 51 ? 18.972 -24.152 19.832 1.00 18.10 51 ILE D C 1
ATOM 3457 O O . ILE D 1 51 ? 18.674 -23.706 20.945 1.00 19.19 51 ILE D O 1
ATOM 3462 N N . ARG D 1 52 ? 19.409 -23.375 18.848 1.00 18.46 52 ARG D N 1
ATOM 3463 C CA . ARG D 1 52 ? 19.588 -21.949 18.976 1.00 20.14 52 ARG D CA 1
ATOM 3464 C C . ARG D 1 52 ? 18.274 -21.280 19.406 1.00 20.13 52 ARG D C 1
ATOM 3465 O O . ARG D 1 52 ? 18.240 -20.527 20.336 1.00 21.01 52 ARG D O 1
ATOM 3473 N N . ARG D 1 53 ? 17.201 -21.572 18.702 1.00 18.74 53 ARG D N 1
ATOM 3474 C CA . ARG D 1 53 ? 15.899 -20.959 19.015 1.00 19.86 53 ARG D CA 1
ATOM 3475 C C . ARG D 1 53 ? 15.385 -21.340 20.428 1.00 19.56 53 ARG D C 1
ATOM 3476 O O . ARG D 1 53 ? 14.823 -20.506 21.142 1.00 19.49 53 ARG D O 1
ATOM 3484 N N . CYS D 1 54 ? 15.609 -22.585 20.827 1.00 18.48 54 CYS D N 1
ATOM 3485 C CA . CYS D 1 54 ? 15.252 -23.043 22.175 1.00 19.61 54 CYS D CA 1
ATOM 3486 C C . CYS D 1 54 ? 16.036 -22.323 23.267 1.00 18.49 54 CYS D C 1
ATOM 3487 O O . CYS D 1 54 ? 15.473 -21.876 24.265 1.00 17.86 54 CYS D O 1
ATOM 3490 N N . ARG D 1 55 ? 17.340 -22.193 23.070 1.00 17.61 55 ARG D N 1
ATOM 3491 C CA . ARG D 1 55 ? 18.185 -21.522 24.075 1.00 18.34 55 ARG D CA 1
ATOM 3492 C C . ARG D 1 55 ? 17.835 -20.051 24.202 1.00 17.46 55 ARG D C 1
ATOM 3493 O O . ARG D 1 55 ? 17.889 -19.508 25.291 1.00 16.34 55 ARG D O 1
ATOM 3501 N N . ALA D 1 56 ? 17.453 -19.425 23.094 1.00 17.37 56 ALA D N 1
ATOM 3502 C CA . ALA D 1 56 ? 16.982 -18.028 23.107 1.00 19.00 56 ALA D CA 1
ATOM 3503 C C . ALA D 1 56 ? 15.638 -17.839 23.825 1.00 19.76 56 ALA D C 1
ATOM 3504 O O . ALA D 1 56 ? 15.297 -16.728 24.182 1.00 22.08 56 ALA D O 1
ATOM 3506 N N . LYS D 1 57 ? 14.876 -18.921 23.999 1.00 19.59 57 LYS D N 1
ATOM 3507 C CA . LYS D 1 57 ? 13.666 -18.916 24.832 1.00 20.47 57 LYS D CA 1
ATOM 3508 C C . LYS D 1 57 ? 13.926 -19.467 26.246 1.00 20.07 57 LYS D C 1
ATOM 3509 O O . LYS D 1 57 ? 13.012 -19.972 26.889 1.00 21.24 57 LYS D O 1
ATOM 3515 N N . ASP D 1 58 ? 15.177 -19.381 26.707 1.00 19.94 58 ASP D N 1
ATOM 3516 C CA . ASP D 1 58 ? 15.571 -19.686 28.095 1.00 20.40 58 ASP D CA 1
ATOM 3517 C C . ASP D 1 58 ? 15.551 -21.183 28.421 1.00 18.82 58 ASP D C 1
ATOM 3518 O O . ASP D 1 58 ? 15.597 -21.568 29.583 1.00 19.09 58 ASP D O 1
ATOM 3523 N N . MET D 1 59 ? 15.474 -22.039 27.413 1.00 18.43 59 MET D N 1
ATOM 3524 C CA . MET D 1 59 ? 15.416 -23.475 27.684 1.00 19.63 59 MET D CA 1
ATOM 3525 C C . MET D 1 59 ? 16.787 -24.043 28.082 1.00 18.72 59 MET D C 1
ATOM 3526 O O . MET D 1 59 ? 17.801 -23.736 27.483 1.00 18.45 59 MET D O 1
ATOM 3531 N N . THR D 1 60 ? 16.773 -24.907 29.079 1.00 17.59 60 THR D N 1
ATOM 3532 C CA . THR D 1 60 ? 17.983 -25.608 29.512 1.00 16.96 60 THR D CA 1
ATOM 3533 C C . THR D 1 60 ? 18.282 -26.760 28.564 1.00 18.03 60 THR D C 1
ATOM 3534 O O . THR D 1 60 ? 17.423 -27.170 27.772 1.00 17.12 60 THR D O 1
ATOM 3538 N N . LEU D 1 61 ? 19.488 -27.299 28.677 1.00 19.01 61 LEU D N 1
ATOM 3539 C CA . LEU D 1 61 ? 19.887 -28.470 27.888 1.00 21.61 61 LEU D CA 1
ATOM 3540 C C . LEU D 1 61 ? 18.980 -29.688 28.124 1.00 19.37 61 LEU D C 1
ATOM 3541 O O . LEU D 1 61 ? 18.755 -30.464 27.200 1.00 19.59 61 LEU D O 1
ATOM 3546 N N . ASP D 1 62 ? 18.480 -29.847 29.348 1.00 18.78 62 ASP D N 1
ATOM 3547 C CA . ASP D 1 62 ? 17.557 -30.944 29.677 1.00 19.89 62 ASP D CA 1
ATOM 3548 C C . ASP D 1 62 ? 16.206 -30.803 28.963 1.00 19.08 62 ASP D C 1
ATOM 3549 O O . ASP D 1 62 ? 15.676 -31.786 28.433 1.00 18.45 62 ASP D O 1
ATOM 3554 N N . GLU D 1 63 ? 15.664 -29.587 28.956 1.00 17.58 63 GLU D N 1
ATOM 3555 C CA . GLU D 1 63 ? 14.430 -29.298 28.232 1.00 18.05 63 GLU D CA 1
ATOM 3556 C C . GLU D 1 63 ? 14.606 -29.504 26.716 1.00 17.43 63 GLU D C 1
ATOM 3557 O O . GLU D 1 63 ? 13.725 -30.046 26.049 1.00 16.42 63 GLU D O 1
ATOM 3563 N N . ILE D 1 64 ? 15.753 -29.094 26.197 1.00 16.73 64 ILE D N 1
ATOM 3564 C CA . ILE D 1 64 ? 16.045 -29.221 24.765 1.00 17.48 64 ILE D CA 1
ATOM 3565 C C . ILE D 1 64 ? 16.194 -30.679 24.339 1.00 18.12 64 ILE D C 1
ATOM 3566 O O . ILE D 1 64 ? 15.712 -31.069 23.281 1.00 19.04 64 ILE D O 1
ATOM 3571 N N . ARG D 1 65 ? 16.816 -31.463 25.179 1.00 18.33 65 ARG D N 1
ATOM 3572 C CA . ARG D 1 65 ? 16.998 -32.872 24.971 1.00 20.72 65 ARG D CA 1
ATOM 3573 C C . ARG D 1 65 ? 15.612 -33.504 24.880 1.00 21.40 65 ARG D C 1
ATOM 3574 O O . ARG D 1 65 ? 15.355 -34.246 24.012 1.00 24.60 65 ARG D O 1
ATOM 3582 N N . GLN D 1 66 ? 14.724 -33.167 25.792 1.00 20.66 66 GLN D N 1
ATOM 3583 C CA . GLN D 1 66 ? 13.369 -33.680 25.744 1.00 21.89 66 GLN D CA 1
ATOM 3584 C C . GLN D 1 66 ? 12.621 -33.275 24.469 1.00 21.13 66 GLN D C 1
ATOM 3585 O O . GLN D 1 66 ? 11.949 -34.097 23.877 1.00 21.85 66 GLN D O 1
ATOM 3591 N N . LEU D 1 67 ? 12.732 -32.012 24.068 1.00 16.36 67 LEU D N 1
ATOM 3592 C CA . LEU D 1 67 ? 12.054 -31.533 22.866 1.00 21.26 67 LEU D CA 1
ATOM 3593 C C . LEU D 1 67 ? 12.596 -32.229 21.612 1.00 23.27 67 LEU D C 1
ATOM 3594 O O . LEU D 1 67 ? 11.816 -32.605 20.743 1.00 24.69 67 LEU D O 1
ATOM 3599 N N . LEU D 1 68 ? 13.917 -32.411 21.547 1.00 20.69 68 LEU D N 1
ATOM 3600 C CA . LEU D 1 68 ? 14.568 -33.126 20.432 1.00 24.11 68 LEU D CA 1
ATOM 3601 C C . LEU D 1 68 ? 14.115 -34.577 20.320 1.00 23.70 68 LEU D C 1
ATOM 3602 O O . LEU D 1 68 ? 13.833 -35.071 19.220 1.00 24.29 68 LEU D O 1
ATOM 3607 N N . ASN D 1 69 ? 14.014 -35.244 21.462 1.00 23.68 69 ASN D N 1
ATOM 3608 C CA . ASN D 1 69 ? 13.506 -36.617 21.482 1.00 25.97 69 ASN D CA 1
ATOM 3609 C C . ASN D 1 69 ? 12.080 -36.719 20.913 1.00 26.51 69 ASN D C 1
ATOM 3610 O O . ASN D 1 69 ? 11.759 -37.655 20.195 1.00 29.58 69 ASN D O 1
ATOM 3615 N N . LEU D 1 70 ? 11.233 -35.753 21.253 1.00 23.66 70 LEU D N 1
ATOM 3616 C CA . LEU D 1 70 ? 9.867 -35.677 20.727 1.00 29.43 70 LEU D CA 1
ATOM 3617 C C . LEU D 1 70 ? 9.853 -35.341 19.239 1.00 29.74 70 LEU D C 1
ATOM 3618 O O . LEU D 1 70 ? 9.081 -35.919 18.494 1.00 28.62 70 LEU D O 1
ATOM 3623 N N . ARG D 1 71 ? 10.696 -34.401 18.831 1.00 31.06 71 ARG D N 1
ATOM 3624 C CA . ARG D 1 71 ? 10.840 -34.031 17.412 1.00 33.41 71 ARG D CA 1
ATOM 3625 C C . ARG D 1 71 ? 11.285 -35.229 16.551 1.00 31.96 71 ARG D C 1
ATOM 3626 O O . ARG D 1 71 ? 10.770 -35.424 15.454 1.00 38.49 71 ARG D O 1
ATOM 3634 N N . ASP D 1 72 ? 12.188 -36.051 17.087 1.00 30.67 72 ASP D N 1
ATOM 3635 C CA . ASP D 1 72 ? 12.656 -37.270 16.402 1.00 33.09 72 ASP D CA 1
ATOM 3636 C C . ASP D 1 72 ? 11.612 -38.386 16.284 1.00 33.99 72 ASP D C 1
ATOM 3637 O O . ASP D 1 72 ? 11.838 -39.367 15.568 1.00 33.09 72 ASP D O 1
ATOM 3642 N N . ARG D 1 73 ? 10.497 -38.254 17.002 1.00 36.09 73 ARG D N 1
ATOM 3643 C CA . ARG D 1 73 ? 9.441 -39.277 17.051 1.00 34.60 73 ARG D CA 1
ATOM 3644 C C . ARG D 1 73 ? 8.110 -38.621 16.741 1.00 31.94 73 ARG D C 1
ATOM 3645 O O . ARG D 1 73 ? 7.307 -38.376 17.646 1.00 37.01 73 ARG D O 1
ATOM 3653 N N . PRO D 1 74 ? 7.872 -38.320 15.455 1.00 31.37 74 PRO D N 1
ATOM 3654 C CA . PRO D 1 74 ? 6.670 -37.589 15.049 1.00 31.88 74 PRO D CA 1
ATOM 3655 C C . PRO D 1 74 ? 5.336 -38.273 15.387 1.00 32.80 74 PRO D C 1
ATOM 3656 O O . PRO D 1 74 ? 4.321 -37.581 15.485 1.00 29.77 74 PRO D O 1
ATOM 3660 N N . GLU D 1 75 ? 5.347 -39.597 15.581 1.00 32.47 75 GLU D N 1
ATOM 3661 C CA . GLU D 1 75 ? 4.124 -40.361 15.919 1.00 36.07 75 GLU D CA 1
ATOM 3662 C C . GLU D 1 75 ? 3.687 -40.224 17.398 1.00 32.94 75 GLU D C 1
ATOM 3663 O O . GLU D 1 75 ? 2.543 -40.554 17.710 1.00 34.43 75 GLU D O 1
ATOM 3669 N N . LEU D 1 76 ? 4.553 -39.698 18.278 1.00 31.44 76 LEU D N 1
ATOM 3670 C CA . LEU D 1 76 ? 4.217 -39.527 19.723 1.00 29.05 76 LEU D CA 1
ATOM 3671 C C . LEU D 1 76 ? 3.340 -38.304 20.000 1.00 25.16 76 LEU D C 1
ATOM 3672 O O . LEU D 1 76 ? 3.362 -37.332 19.248 1.00 26.73 76 LEU D O 1
ATOM 3677 N N . GLY D 1 77 ? 2.535 -38.378 21.069 1.00 21.46 77 GLY D N 1
ATOM 3678 C CA . GLY D 1 77 ? 1.675 -37.291 21.452 1.00 21.41 77 GLY D CA 1
ATOM 3679 C C . GLY D 1 77 ? 2.533 -36.110 21.842 1.00 23.05 77 GLY D C 1
ATOM 3680 O O . GLY D 1 77 ? 3.634 -36.300 22.357 1.00 23.95 77 GLY D O 1
ATOM 3681 N N . CYS D 1 78 ? 2.056 -34.899 21.560 1.00 25.20 78 CYS D N 1
ATOM 3682 C CA . CYS D 1 78 ? 2.816 -33.692 21.885 1.00 25.23 78 CYS D CA 1
ATOM 3683 C C . CYS D 1 78 ? 2.355 -32.943 23.150 1.00 25.01 78 CYS D C 1
ATOM 3684 O O . CYS D 1 78 ? 2.868 -31.866 23.434 1.00 22.40 78 CYS D O 1
ATOM 3687 N N . GLY D 1 79 ? 1.429 -33.532 23.909 1.00 23.75 79 GLY D N 1
ATOM 3688 C CA . GLY D 1 79 ? 0.934 -32.955 25.165 1.00 22.01 79 GLY D CA 1
ATOM 3689 C C . GLY D 1 79 ? 2.023 -32.570 26.151 1.00 21.53 79 GLY D C 1
ATOM 3690 O O . GLY D 1 79 ? 1.944 -31.538 26.807 1.00 22.28 79 GLY D O 1
ATOM 3691 N N . GLU D 1 80 ? 3.068 -33.385 26.238 1.00 20.88 80 GLU D N 1
ATOM 3692 C CA . GLU D 1 80 ? 4.192 -33.067 27.116 1.00 22.32 80 GLU D CA 1
ATOM 3693 C C . GLU D 1 80 ? 4.998 -31.848 26.696 1.00 21.84 80 GLU D C 1
ATOM 3694 O O . GLU D 1 80 ? 5.692 -31.285 27.513 1.00 22.37 80 GLU D O 1
ATOM 3700 N N . VAL D 1 81 ? 4.936 -31.472 25.426 1.00 21.70 81 VAL D N 1
ATOM 3701 C CA . VAL D 1 81 ? 5.561 -30.232 24.953 1.00 21.48 81 VAL D CA 1
ATOM 3702 C C . VAL D 1 81 ? 4.843 -29.024 25.580 1.00 20.67 81 VAL D C 1
ATOM 3703 O O . VAL D 1 81 ? 5.499 -28.100 26.048 1.00 19.77 81 VAL D O 1
ATOM 3707 N N . ASN D 1 82 ? 3.508 -29.042 25.552 1.00 21.63 82 ASN D N 1
ATOM 3708 C CA . ASN D 1 82 ? 2.675 -27.999 26.188 1.00 22.01 82 ASN D CA 1
ATOM 3709 C C . ASN D 1 82 ? 2.973 -27.886 27.676 1.00 21.49 82 ASN D C 1
ATOM 3710 O O . ASN D 1 82 ? 3.136 -26.790 28.191 1.00 20.47 82 ASN D O 1
ATOM 3715 N N . ALA D 1 83 ? 3.079 -29.035 28.338 1.00 22.82 83 ALA D N 1
ATOM 3716 C CA . ALA D 1 83 ? 3.386 -29.101 29.780 1.00 22.97 83 ALA D CA 1
ATOM 3717 C C . ALA D 1 83 ? 4.770 -28.536 30.107 1.00 21.50 83 ALA D C 1
ATOM 3718 O O . ALA D 1 83 ? 4.959 -27.884 31.119 1.00 20.21 83 ALA D O 1
ATOM 3720 N N . LEU D 1 84 ? 5.735 -28.779 29.230 1.00 21.06 84 LEU D N 1
ATOM 3721 C CA . LEU D 1 84 ? 7.092 -28.262 29.402 1.00 19.96 84 LEU D CA 1
ATOM 3722 C C . LEU D 1 84 ? 7.087 -26.735 29.353 1.00 17.99 84 LEU D C 1
ATOM 3723 O O . LEU D 1 84 ? 7.730 -26.071 30.160 1.00 18.44 84 LEU D O 1
ATOM 3728 N N . VAL D 1 85 ? 6.403 -26.177 28.368 1.00 15.40 85 VAL D N 1
ATOM 3729 C CA . VAL D 1 85 ? 6.325 -24.720 28.217 1.00 17.89 85 VAL D CA 1
ATOM 3730 C C . VAL D 1 85 ? 5.518 -24.092 29.351 1.00 17.70 85 VAL D C 1
ATOM 3731 O O . VAL D 1 85 ? 5.900 -23.061 29.868 1.00 17.25 85 VAL D O 1
ATOM 3735 N N . ASP D 1 86 ? 4.410 -24.722 29.733 1.00 19.15 86 ASP D N 1
ATOM 3736 C CA . ASP D 1 86 ? 3.612 -24.264 30.876 1.00 20.06 86 ASP D CA 1
ATOM 3737 C C . ASP D 1 86 ? 4.418 -24.227 32.169 1.00 18.16 86 ASP D C 1
ATOM 3738 O O . ASP D 1 86 ? 4.316 -23.268 32.929 1.00 18.74 86 ASP D O 1
ATOM 3743 N N . ALA D 1 87 ? 5.209 -25.262 32.410 1.00 17.83 87 ALA D N 1
ATOM 3744 C CA . ALA D 1 87 ? 6.042 -25.320 33.624 1.00 19.01 87 ALA D CA 1
ATOM 3745 C C . ALA D 1 87 ? 7.111 -24.225 33.595 1.00 18.68 87 ALA D C 1
ATOM 3746 O O . ALA D 1 87 ? 7.443 -23.644 34.629 1.00 18.61 87 ALA D O 1
ATOM 3748 N N . HIS D 1 88 ? 7.645 -23.936 32.407 1.00 18.54 88 HIS D N 1
ATOM 3749 C CA . HIS D 1 88 ? 8.641 -22.887 32.279 1.00 18.75 88 HIS D CA 1
ATOM 3750 C C . HIS D 1 88 ? 8.036 -21.509 32.560 1.00 17.26 88 HIS D C 1
ATOM 3751 O O . HIS D 1 88 ? 8.637 -20.690 33.243 1.00 18.31 88 HIS D O 1
ATOM 3758 N N . ILE D 1 89 ? 6.846 -21.271 32.017 1.00 16.70 89 ILE D N 1
ATOM 3759 C CA . ILE D 1 89 ? 6.104 -20.034 32.290 1.00 16.83 89 ILE D CA 1
ATOM 3760 C C . ILE D 1 89 ? 5.867 -19.858 33.805 1.00 17.67 89 ILE D C 1
ATOM 3761 O O . ILE D 1 89 ? 6.091 -18.775 34.343 1.00 19.23 89 ILE D O 1
ATOM 3766 N N . ALA D 1 90 ? 5.419 -20.919 34.465 1.00 18.07 90 ALA D N 1
ATOM 3767 C CA . ALA D 1 90 ? 5.190 -20.895 35.927 1.00 19.08 90 ALA D CA 1
ATOM 3768 C C . ALA D 1 90 ? 6.471 -20.535 36.690 1.00 19.45 90 ALA D C 1
ATOM 3769 O O . ALA D 1 90 ? 6.443 -19.731 37.614 1.00 20.39 90 ALA D O 1
ATOM 3771 N N . GLN D 1 91 ? 7.580 -21.140 36.277 1.00 20.59 91 GLN D N 1
ATOM 3772 C CA . GLN D 1 91 ? 8.912 -20.842 36.830 1.00 22.23 91 GLN D CA 1
ATOM 3773 C C . GLN D 1 91 ? 9.322 -19.373 36.710 1.00 17.76 91 GLN D C 1
ATOM 3774 O O . GLN D 1 91 ? 9.800 -18.770 37.667 1.00 17.80 91 GLN D O 1
ATOM 3780 N N . VAL D 1 92 ? 9.124 -18.812 35.531 1.00 15.50 92 VAL D N 1
ATOM 3781 C CA . VAL D 1 92 ? 9.447 -17.421 35.271 1.00 16.89 92 VAL D CA 1
ATOM 3782 C C . VAL D 1 92 ? 8.576 -16.467 36.111 1.00 17.33 92 VAL D C 1
ATOM 3783 O O . VAL D 1 92 ? 9.068 -15.458 36.614 1.00 17.52 92 VAL D O 1
ATOM 3787 N N . ARG D 1 93 ? 7.301 -16.802 36.257 1.00 17.70 93 ARG D N 1
ATOM 3788 C CA . ARG D 1 93 ? 6.373 -15.991 37.055 1.00 18.81 93 ARG D CA 1
ATOM 3789 C C . ARG D 1 93 ? 6.772 -15.943 38.537 1.00 19.00 93 ARG D C 1
ATOM 3790 O O . ARG D 1 93 ? 6.707 -14.894 39.166 1.00 19.86 93 ARG D O 1
ATOM 3798 N N . THR D 1 94 ? 7.196 -17.076 39.071 1.00 18.16 94 THR D N 1
ATOM 3799 C CA . THR D 1 94 ? 7.651 -17.143 40.456 1.00 18.63 94 THR D CA 1
ATOM 3800 C C . THR D 1 94 ? 8.945 -16.336 40.639 1.00 17.97 94 THR D C 1
ATOM 3801 O O . THR D 1 94 ? 9.090 -15.610 41.608 1.00 18.92 94 THR D O 1
ATOM 3805 N N . LYS D 1 95 ? 9.857 -16.448 39.686 1.00 18.34 95 LYS D N 1
ATOM 3806 C CA . LYS D 1 95 ? 11.105 -15.692 39.713 1.00 18.62 95 LYS D CA 1
ATOM 3807 C C . LYS D 1 95 ? 10.850 -14.184 39.692 1.00 15.14 95 LYS D C 1
ATOM 3808 O O . LYS D 1 95 ? 11.496 -13.441 40.414 1.00 14.93 95 LYS D O 1
ATOM 3814 N N . MET D 1 96 ? 9.886 -13.739 38.896 1.00 12.33 96 MET D N 1
ATOM 3815 C CA . MET D 1 96 ? 9.525 -12.301 38.844 1.00 15.69 96 MET D CA 1
ATOM 3816 C C . MET D 1 96 ? 9.021 -11.770 40.207 1.00 16.38 96 MET D C 1
ATOM 3817 O O . MET D 1 96 ? 9.361 -10.652 40.613 1.00 16.03 96 MET D O 1
ATOM 3822 N N . LYS D 1 97 ? 8.213 -12.574 40.887 1.00 16.56 97 LYS D N 1
ATOM 3823 C CA . LYS D 1 97 ? 7.733 -12.218 42.231 1.00 17.67 97 LYS D CA 1
ATOM 3824 C C . LYS D 1 97 ? 8.881 -12.093 43.218 1.00 17.05 97 LYS D C 1
ATOM 3825 O O . LYS D 1 97 ? 8.956 -11.130 43.960 1.00 17.10 97 LYS D O 1
ATOM 3831 N N . GLU D 1 98 ? 9.781 -13.073 43.190 1.00 16.89 98 GLU D N 1
ATOM 3832 C CA . GLU D 1 98 ? 10.963 -13.076 44.046 1.00 16.85 98 GLU D CA 1
ATOM 3833 C C . GLU D 1 98 ? 11.868 -11.875 43.760 1.00 15.09 98 GLU D C 1
ATOM 3834 O O . GLU D 1 98 ? 12.357 -11.246 44.691 1.00 14.97 98 GLU D O 1
ATOM 3840 N N . LEU D 1 99 ? 12.093 -11.567 42.482 1.00 14.37 99 LEU D N 1
ATOM 3841 C CA . LEU D 1 99 ? 12.920 -10.409 42.112 1.00 15.22 99 LEU D CA 1
ATOM 3842 C C . LEU D 1 99 ? 12.335 -9.073 42.541 1.00 14.60 99 LEU D C 1
ATOM 3843 O O . LEU D 1 99 ? 13.080 -8.199 42.963 1.00 14.80 99 LEU D O 1
ATOM 3848 N N . ARG D 1 100 ? 11.020 -8.912 42.440 1.00 14.86 100 ARG D N 1
ATOM 3849 C CA . ARG D 1 100 ? 10.388 -7.674 42.878 1.00 16.37 100 ARG D CA 1
ATOM 3850 C C . ARG D 1 100 ? 10.555 -7.516 44.400 1.00 16.13 100 ARG D C 1
ATOM 3851 O O . ARG D 1 100 ? 10.870 -6.424 44.878 1.00 16.26 100 ARG D O 1
ATOM 3859 N N . ALA D 1 101 ? 10.365 -8.603 45.136 1.00 15.37 101 ALA D N 1
ATOM 3860 C CA . ALA D 1 101 ? 10.580 -8.571 46.579 1.00 16.62 101 ALA D CA 1
ATOM 3861 C C . ALA D 1 101 ? 12.040 -8.230 46.896 1.00 16.10 101 ALA D C 1
ATOM 3862 O O . ALA D 1 101 ? 12.310 -7.467 47.809 1.00 16.69 101 ALA D O 1
ATOM 3864 N N . LEU D 1 102 ? 12.973 -8.775 46.120 1.00 14.95 102 LEU D N 1
ATOM 3865 C CA . LEU D 1 102 ? 14.396 -8.458 46.293 1.00 17.55 102 LEU D CA 1
ATOM 3866 C C . LEU D 1 102 ? 14.661 -6.981 46.040 1.00 17.33 102 LEU D C 1
ATOM 3867 O O . LEU D 1 102 ? 15.378 -6.333 46.807 1.00 17.48 102 LEU D O 1
ATOM 3872 N N . GLU D 1 103 ? 14.090 -6.448 44.959 1.00 15.55 103 GLU D N 1
ATOM 3873 C CA . GLU D 1 103 ? 14.229 -5.024 44.645 1.00 17.48 103 GLU D CA 1
ATOM 3874 C C . GLU D 1 103 ? 13.789 -4.166 45.840 1.00 17.05 103 GLU D C 1
ATOM 3875 O O . GLU D 1 103 ? 14.485 -3.226 46.214 1.00 15.58 103 GLU D O 1
ATOM 3881 N N . ARG D 1 104 ? 12.620 -4.471 46.390 1.00 15.98 104 ARG D N 1
ATOM 3882 C CA . ARG D 1 104 ? 12.068 -3.691 47.504 1.00 17.26 104 ARG D CA 1
ATOM 3883 C C . ARG D 1 104 ? 12.968 -3.810 48.744 1.00 17.28 104 ARG D C 1
ATOM 3884 O O . ARG D 1 104 ? 13.142 -2.848 49.484 1.00 17.52 104 ARG D O 1
ATOM 3892 N N . GLU D 1 105 ? 13.534 -4.995 48.945 1.00 17.18 105 GLU D N 1
ATOM 3893 C CA . GLU D 1 105 ? 14.469 -5.258 50.055 1.00 18.48 105 GLU D CA 1
ATOM 3894 C C . GLU D 1 105 ? 15.748 -4.415 49.913 1.00 17.07 105 GLU D C 1
ATOM 3895 O O . GLU D 1 105 ? 16.208 -3.806 50.858 1.00 16.09 105 GLU D O 1
ATOM 3901 N N . LEU D 1 106 ? 16.287 -4.375 48.699 1.00 15.41 106 LEU D N 1
ATOM 3902 C CA . LEU D 1 106 ? 17.477 -3.596 48.403 1.00 15.71 106 LEU D CA 1
ATOM 3903 C C . LEU D 1 106 ? 17.231 -2.100 48.492 1.00 15.78 106 LEU D C 1
ATOM 3904 O O . LEU D 1 106 ? 18.092 -1.369 48.955 1.00 14.95 106 LEU D O 1
ATOM 3909 N N . MET D 1 107 ? 16.056 -1.648 48.060 1.00 16.52 107 MET D N 1
ATOM 3910 C CA . MET D 1 107 ? 15.673 -0.232 48.220 1.00 17.40 107 MET D CA 1
ATOM 3911 C C . MET D 1 107 ? 15.639 0.170 49.704 1.00 17.53 107 MET D C 1
ATOM 3912 O O . MET D 1 107 ? 16.088 1.253 50.079 1.00 19.27 107 MET D O 1
ATOM 3917 N N . ASP D 1 108 ? 15.109 -0.710 50.541 1.00 17.90 108 ASP D N 1
ATOM 3918 C CA . ASP D 1 108 ? 15.077 -0.468 52.000 1.00 18.28 108 ASP D CA 1
ATOM 3919 C C . ASP D 1 108 ? 16.512 -0.394 52.561 1.00 18.69 108 ASP D C 1
ATOM 3920 O O . ASP D 1 108 ? 16.831 0.498 53.332 1.00 19.41 108 ASP D O 1
ATOM 3925 N N . LEU D 1 109 ? 17.369 -1.320 52.124 1.00 18.50 109 LEU D N 1
ATOM 3926 C CA . LEU D 1 109 ? 18.770 -1.324 52.498 1.00 18.97 109 LEU D CA 1
ATOM 3927 C C . LEU D 1 109 ? 19.432 0.007 52.121 1.00 19.13 109 LEU D C 1
ATOM 3928 O O . LEU D 1 109 ? 20.040 0.643 52.967 1.00 18.74 109 LEU D O 1
ATOM 3933 N N . ARG D 1 110 ? 19.242 0.449 50.881 1.00 19.24 110 ARG D N 1
ATOM 3934 C CA . ARG D 1 110 ? 19.822 1.703 50.404 1.00 19.08 110 ARG D CA 1
ATOM 3935 C C . ARG D 1 110 ? 19.374 2.922 51.210 1.00 19.44 110 ARG D C 1
ATOM 3936 O O . ARG D 1 110 ? 20.182 3.820 51.469 1.00 19.18 110 ARG D O 1
ATOM 3944 N N . ARG D 1 111 ? 18.094 2.953 51.586 1.00 20.40 111 ARG D N 1
ATOM 3945 C CA . ARG D 1 111 ? 17.514 4.043 52.398 1.00 22.89 111 ARG D CA 1
ATOM 3946 C C . ARG D 1 111 ? 18.136 4.172 53.784 1.00 22.63 111 ARG D C 1
ATOM 3947 O O . ARG D 1 111 ? 18.010 5.222 54.412 1.00 22.60 111 ARG D O 1
ATOM 3955 N N . SER D 1 112 ? 18.802 3.111 54.250 1.00 22.61 112 SER D N 1
ATOM 3956 C CA . SER D 1 112 ? 19.389 3.073 55.595 1.00 24.00 112 SER D CA 1
ATOM 3957 C C . SER D 1 112 ? 20.653 3.950 55.667 1.00 22.61 112 SER D C 1
ATOM 3958 O O . SER D 1 112 ? 21.147 4.183 56.746 1.00 21.05 112 SER D O 1
ATOM 3961 N N . CYS D 1 113 ? 21.200 4.410 54.535 1.00 21.91 113 CYS D N 1
ATOM 3962 C CA . CYS D 1 113 ? 22.376 5.283 54.566 1.00 23.50 113 CYS D CA 1
ATOM 3963 C C . CYS D 1 113 ? 22.274 6.469 53.629 1.00 26.50 113 CYS D C 1
ATOM 3964 O O . CYS D 1 113 ? 21.642 6.393 52.611 1.00 24.41 113 CYS D O 1
ATOM 3967 N N . ASP D 1 114 ? 23.051 7.501 53.940 1.00 35.11 114 ASP D N 1
ATOM 3968 C CA . ASP D 1 114 ? 23.064 8.786 53.193 1.00 36.44 114 ASP D CA 1
ATOM 3969 C C . ASP D 1 114 ? 24.425 8.996 52.505 1.00 40.16 114 ASP D C 1
ATOM 3970 O O . ASP D 1 114 ? 25.283 8.128 52.592 1.00 28.01 114 ASP D O 1
ATOM 3975 N N . SER D 1 115 ? 24.626 10.164 51.883 1.00 42.14 115 SER D N 1
ATOM 3976 C CA . SER D 1 115 ? 25.847 10.461 51.125 1.00 44.69 115 SER D CA 1
ATOM 3977 C C . SER D 1 115 ? 27.092 10.854 51.945 1.00 45.42 115 SER D C 1
ATOM 3978 O O . SER D 1 115 ? 28.193 10.696 51.419 1.00 58.04 115 SER D O 1
ATOM 3981 N N . ALA D 1 116 ? 26.963 11.319 53.196 1.00 40.82 116 ALA D N 1
ATOM 3982 C CA . ALA D 1 116 ? 28.140 11.820 53.909 1.00 40.46 116 ALA D CA 1
ATOM 3983 C C . ALA D 1 116 ? 28.433 11.090 55.241 1.00 34.56 116 ALA D C 1
ATOM 3984 O O . ALA D 1 116 ? 28.286 11.672 56.296 1.00 33.64 116 ALA D O 1
ATOM 3986 N N . ARG D 1 117 ? 28.906 9.841 55.171 1.00 29.26 117 ARG D N 1
ATOM 3987 C CA . ARG D 1 117 ? 29.298 9.058 56.359 1.00 26.53 117 ARG D CA 1
ATOM 3988 C C . ARG D 1 117 ? 30.566 8.241 56.144 1.00 21.23 117 ARG D C 1
ATOM 3989 O O . ARG D 1 117 ? 31.064 8.080 55.035 1.00 21.05 117 ARG D O 1
ATOM 3997 N N . THR D 1 118 ? 31.074 7.716 57.243 1.00 20.44 118 THR D N 1
ATOM 3998 C CA . THR D 1 118 ? 32.207 6.806 57.234 1.00 20.76 118 THR D CA 1
ATOM 3999 C C . THR D 1 118 ? 31.687 5.382 57.282 1.00 20.94 118 THR D C 1
ATOM 4000 O O . THR D 1 118 ? 30.536 5.142 57.669 1.00 21.26 118 THR D O 1
ATOM 4004 N N . SER D 1 119 ? 32.562 4.445 56.936 1.00 18.82 119 SER D N 1
ATOM 4005 C CA . SER D 1 119 ? 32.292 3.015 57.046 1.00 19.33 119 SER D CA 1
ATOM 4006 C C . SER D 1 119 ? 31.818 2.614 58.456 1.00 19.54 119 SER D C 1
ATOM 4007 O O . SER D 1 119 ? 30.889 1.823 58.593 1.00 20.30 119 SER D O 1
ATOM 4010 N N . ARG D 1 120 ? 32.454 3.166 59.483 1.00 19.89 120 ARG D N 1
ATOM 4011 C CA . ARG D 1 120 ? 32.053 2.915 60.888 1.00 22.60 120 ARG D CA 1
ATOM 4012 C C . ARG D 1 120 ? 30.571 3.223 61.144 1.00 21.84 120 ARG D C 1
ATOM 4013 O O . ARG D 1 120 ? 29.905 2.500 61.866 1.00 22.55 120 ARG D O 1
ATOM 4021 N N . GLU D 1 121 ? 30.077 4.304 60.545 1.00 22.72 121 GLU D N 1
ATOM 4022 C CA . GLU D 1 121 ? 28.688 4.766 60.732 1.00 23.42 121 GLU D CA 1
ATOM 4023 C C . GLU D 1 121 ? 27.718 4.308 59.627 1.00 21.38 121 GLU D C 1
ATOM 4024 O O . GLU D 1 121 ? 26.540 4.648 59.662 1.00 21.44 121 GLU D O 1
ATOM 4030 N N . CYS D 1 122 ? 28.225 3.593 58.624 1.00 20.57 122 CYS D N 1
ATOM 4031 C CA . CYS D 1 122 ? 27.429 3.219 57.451 1.00 20.07 122 CYS D CA 1
ATOM 4032 C C . CYS D 1 122 ? 26.176 2.398 57.812 1.00 18.02 122 CYS D C 1
ATOM 4033 O O . CYS D 1 122 ? 26.272 1.367 58.447 1.00 18.04 122 CYS D O 1
ATOM 4036 N N . GLY D 1 123 ? 25.007 2.920 57.447 1.00 17.48 123 GLY D N 1
ATOM 4037 C CA . GLY D 1 123 ? 23.746 2.301 57.801 1.00 18.46 123 GLY D CA 1
ATOM 4038 C C . GLY D 1 123 ? 23.551 0.949 57.116 1.00 18.57 123 GLY D C 1
ATOM 4039 O O . GLY D 1 123 ? 22.910 0.066 57.672 1.00 17.20 123 GLY D O 1
ATOM 4040 N N . ILE D 1 124 ? 24.122 0.798 55.917 1.00 18.61 124 ILE D N 1
ATOM 4041 C CA . ILE D 1 124 ? 24.060 -0.448 55.187 1.00 18.40 124 ILE D CA 1
ATOM 4042 C C . ILE D 1 124 ? 24.929 -1.516 55.857 1.00 18.06 124 ILE D C 1
ATOM 4043 O O . ILE D 1 124 ? 24.440 -2.610 56.161 1.00 16.75 124 ILE D O 1
ATOM 4048 N N . LEU D 1 125 ? 26.201 -1.190 56.099 1.00 17.67 125 LEU D N 1
ATOM 4049 C CA . LEU D 1 125 ? 27.121 -2.108 56.798 1.00 18.89 125 LEU D CA 1
ATOM 4050 C C . LEU D 1 125 ? 26.621 -2.455 58.199 1.00 19.31 125 LEU D C 1
ATOM 4051 O O . LEU D 1 125 ? 26.700 -3.610 58.613 1.00 18.17 125 LEU D O 1
ATOM 4056 N N . ASN D 1 126 ? 26.085 -1.464 58.902 1.00 20.03 126 ASN D N 1
ATOM 4057 C CA . ASN D 1 126 ? 25.566 -1.699 60.265 1.00 22.27 126 ASN D CA 1
ATOM 4058 C C . ASN D 1 126 ? 24.301 -2.562 60.285 1.00 22.17 126 ASN D C 1
ATOM 4059 O O . ASN D 1 126 ? 24.129 -3.361 61.193 1.00 25.78 126 ASN D O 1
ATOM 4064 N N . SER D 1 127 ? 23.447 -2.440 59.269 1.00 22.64 127 SER D N 1
ATOM 4065 C CA . SER D 1 127 ? 22.253 -3.290 59.196 1.00 25.21 127 SER D CA 1
ATOM 4066 C C . SER D 1 127 ? 22.585 -4.742 58.804 1.00 24.45 127 SER D C 1
ATOM 4067 O O . SER D 1 127 ? 21.831 -5.654 59.121 1.00 24.68 127 SER D O 1
ATOM 4070 N N . LEU D 1 128 ? 23.703 -4.944 58.110 1.00 24.58 128 LEU D N 1
ATOM 4071 C CA . LEU D 1 128 ? 24.183 -6.289 57.769 1.00 25.75 128 LEU D CA 1
ATOM 4072 C C . LEU D 1 128 ? 24.980 -6.949 58.901 1.00 28.28 128 LEU D C 1
ATOM 4073 O O . LEU D 1 128 ? 25.218 -8.146 58.867 1.00 26.00 128 LEU D O 1
ATOM 4078 N N . ALA D 1 129 ? 25.408 -6.158 59.876 1.00 32.56 129 ALA D N 1
ATOM 4079 C CA . ALA D 1 129 ? 26.090 -6.676 61.072 1.00 39.66 129 ALA D CA 1
ATOM 4080 C C . ALA D 1 129 ? 25.085 -7.065 62.159 1.00 50.25 129 ALA D C 1
ATOM 4081 O O . ALA D 1 129 ? 23.862 -6.983 61.999 1.00 56.61 129 ALA D O 1
ATOM 4084 N N . MET E 1 1 ? 12.255 -2.015 1.675 1.00 44.87 1 MET E N 1
ATOM 4085 C CA . MET E 1 1 ? 11.568 -1.550 2.918 1.00 44.35 1 MET E CA 1
ATOM 4086 C C . MET E 1 1 ? 10.599 -2.635 3.377 1.00 38.95 1 MET E C 1
ATOM 4087 O O . MET E 1 1 ? 9.976 -3.298 2.546 1.00 34.74 1 MET E O 1
ATOM 4092 N N . MET E 1 2 ? 10.471 -2.776 4.696 1.00 37.11 2 MET E N 1
ATOM 4093 C CA . MET E 1 2 ? 9.713 -3.859 5.333 1.00 36.43 2 MET E CA 1
ATOM 4094 C C . MET E 1 2 ? 8.820 -3.350 6.447 1.00 32.07 2 MET E C 1
ATOM 4095 O O . MET E 1 2 ? 9.180 -2.416 7.165 1.00 31.65 2 MET E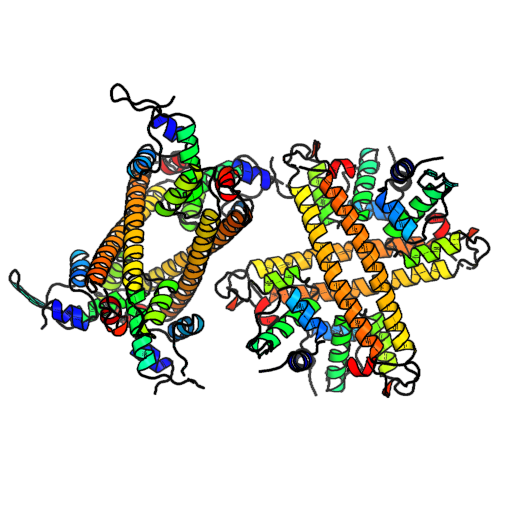 O 1
ATOM 4100 N N . ARG E 1 3 ? 7.665 -3.986 6.608 1.00 27.44 3 ARG E N 1
ATOM 4101 C CA . ARG E 1 3 ? 6.865 -3.785 7.802 1.00 32.73 3 ARG E CA 1
ATOM 4102 C C . ARG E 1 3 ? 7.451 -4.660 8.904 1.00 30.58 3 ARG E C 1
ATOM 4103 O O . ARG E 1 3 ? 8.251 -5.572 8.645 1.00 27.78 3 ARG E O 1
ATOM 4111 N N . ILE E 1 4 ? 7.038 -4.375 10.127 1.00 27.59 4 ILE E N 1
ATOM 4112 C CA . ILE E 1 4 ? 7.596 -5.034 11.307 1.00 27.97 4 ILE E CA 1
ATOM 4113 C C . ILE E 1 4 ? 7.471 -6.570 11.253 1.00 27.38 4 ILE E C 1
ATOM 4114 O O . ILE E 1 4 ? 8.398 -7.287 11.655 1.00 28.61 4 ILE E O 1
ATOM 4119 N N . GLY E 1 5 ? 6.344 -7.063 10.741 1.00 28.53 5 GLY E N 1
ATOM 4120 C CA . GLY E 1 5 ? 6.123 -8.505 10.558 1.00 30.83 5 GLY E CA 1
ATOM 4121 C C . GLY E 1 5 ? 7.182 -9.177 9.685 1.00 30.34 5 GLY E C 1
ATOM 4122 O O . GLY E 1 5 ? 7.678 -10.260 10.018 1.00 30.12 5 GLY E O 1
ATOM 4123 N N . GLU E 1 6 ? 7.536 -8.515 8.582 1.00 30.20 6 GLU E N 1
ATOM 4124 C CA . GLU E 1 6 ? 8.524 -9.011 7.598 1.00 31.07 6 GLU E CA 1
ATOM 4125 C C . GLU E 1 6 ? 9.935 -8.921 8.225 1.00 28.96 6 GLU E C 1
ATOM 4126 O O . GLU E 1 6 ? 10.744 -9.857 8.106 1.00 27.94 6 GLU E O 1
ATOM 4132 N N . LEU E 1 7 ? 10.195 -7.838 8.957 1.00 27.12 7 LEU E N 1
ATOM 4133 C CA . LEU E 1 7 ? 11.447 -7.682 9.723 1.00 27.20 7 LEU E CA 1
ATOM 4134 C C . LEU E 1 7 ? 11.637 -8.819 10.730 1.00 25.67 7 LEU E C 1
ATOM 4135 O O . LEU E 1 7 ? 12.702 -9.431 10.792 1.00 22.79 7 LEU E O 1
ATOM 4140 N N . GLY E 1 8 ? 10.594 -9.087 11.512 1.00 25.33 8 GLY E N 1
ATOM 4141 C CA . GLY E 1 8 ? 10.585 -10.198 12.469 1.00 25.46 8 GLY E CA 1
ATOM 4142 C C . GLY E 1 8 ? 10.861 -11.561 11.850 1.00 26.77 8 GLY E C 1
ATOM 4143 O O . GLY E 1 8 ? 11.664 -12.342 12.366 1.00 27.06 8 GLY E O 1
ATOM 4144 N N . LYS E 1 9 ? 10.189 -11.838 10.738 1.00 28.98 9 LYS E N 1
ATOM 4145 C CA . LYS E 1 9 ? 10.430 -13.043 9.929 1.00 31.14 9 LYS E CA 1
ATOM 4146 C C . LYS E 1 9 ? 11.899 -13.180 9.526 1.00 28.49 9 LYS E C 1
ATOM 4147 O O . LYS E 1 9 ? 12.514 -14.227 9.726 1.00 27.62 9 LYS E O 1
ATOM 4153 N N . LYS E 1 10 ? 12.451 -12.107 8.970 1.00 29.54 10 LYS E N 1
ATOM 4154 C CA . LYS E 1 10 ? 13.861 -12.086 8.520 1.00 29.53 10 LYS E CA 1
ATOM 4155 C C . LYS E 1 10 ? 14.883 -12.200 9.653 1.00 27.24 10 LYS E C 1
ATOM 4156 O O . LYS E 1 10 ? 15.935 -12.804 9.471 1.00 29.86 10 LYS E O 1
ATOM 4162 N N . ALA E 1 11 ? 14.562 -11.634 10.814 1.00 26.74 11 ALA E N 1
ATOM 4163 C CA . ALA E 1 11 ? 15.440 -11.728 11.987 1.00 27.90 11 ALA E CA 1
ATOM 4164 C C . ALA E 1 11 ? 15.199 -12.986 12.839 1.00 27.28 11 ALA E C 1
ATOM 4165 O O . ALA E 1 11 ? 15.920 -13.225 13.806 1.00 26.73 11 ALA E O 1
ATOM 4167 N N . ASP E 1 12 ? 14.193 -13.782 12.478 1.00 25.60 12 ASP E N 1
ATOM 4168 C CA . ASP E 1 12 ? 13.789 -14.974 13.223 1.00 27.75 12 ASP E CA 1
ATOM 4169 C C . ASP E 1 12 ? 13.417 -14.629 14.676 1.00 28.17 12 ASP E C 1
ATOM 4170 O O . ASP E 1 12 ? 13.864 -15.267 15.628 1.00 28.82 12 ASP E O 1
ATOM 4175 N N . CYS E 1 13 ? 12.601 -13.591 14.828 1.00 30.28 13 CYS E N 1
ATOM 4176 C CA . CYS E 1 13 ? 12.072 -13.208 16.135 1.00 29.85 13 CYS E CA 1
ATOM 4177 C C . CYS E 1 13 ? 10.657 -12.659 16.032 1.00 29.37 13 CYS E C 1
ATOM 4178 O O . CYS E 1 13 ? 10.197 -12.279 14.950 1.00 29.18 13 CYS E O 1
ATOM 4181 N N . LEU E 1 14 ? 9.970 -12.631 17.168 1.00 25.29 14 LEU E N 1
ATOM 4182 C CA . LEU E 1 14 ? 8.594 -12.161 17.231 1.00 25.27 14 LEU E CA 1
ATOM 4183 C C . LEU E 1 14 ? 8.500 -10.650 17.054 1.00 23.68 14 LEU E C 1
ATOM 4184 O O . LEU E 1 14 ? 9.420 -9.917 17.414 1.00 23.89 14 LEU E O 1
ATOM 4189 N N . VAL E 1 15 ? 7.370 -10.206 16.508 1.00 23.09 15 VAL E N 1
ATOM 4190 C CA . VAL E 1 15 ? 7.024 -8.782 16.440 1.00 22.83 15 VAL E CA 1
ATOM 4191 C C . VAL E 1 15 ? 7.094 -8.150 17.839 1.00 22.89 15 VAL E C 1
ATOM 4192 O O . VAL E 1 15 ? 7.693 -7.087 18.017 1.00 21.87 15 VAL E O 1
ATOM 4196 N N . GLN E 1 16 ? 6.494 -8.806 18.826 1.00 22.34 16 GLN E N 1
ATOM 4197 C CA . GLN E 1 16 ? 6.554 -8.300 20.211 1.00 22.40 16 GLN E CA 1
ATOM 4198 C C . GLN E 1 16 ? 8.000 -8.132 20.736 1.00 22.08 16 GLN E C 1
ATOM 4199 O O . GLN E 1 16 ? 8.275 -7.257 21.563 1.00 19.09 16 GLN E O 1
ATOM 4205 N N . THR E 1 17 ? 8.913 -8.979 20.259 1.00 21.32 17 THR E N 1
ATOM 4206 C CA . THR E 1 17 ? 10.321 -8.878 20.641 1.00 21.83 17 THR E CA 1
ATOM 4207 C C . THR E 1 17 ? 10.961 -7.649 20.017 1.00 21.34 17 THR E C 1
ATOM 4208 O O . THR E 1 17 ? 11.704 -6.942 20.685 1.00 19.90 17 THR E O 1
ATOM 4212 N N . VAL E 1 18 ? 10.673 -7.399 18.741 1.00 22.12 18 VAL E N 1
ATOM 4213 C CA . VAL E 1 18 ? 11.125 -6.181 18.075 1.00 22.71 18 VAL E CA 1
ATOM 4214 C C . VAL E 1 18 ? 10.614 -4.950 18.835 1.00 22.11 18 VAL E C 1
ATOM 4215 O O . VAL E 1 18 ? 11.384 -4.033 19.103 1.00 22.55 18 VAL E O 1
ATOM 4219 N N . ARG E 1 19 ? 9.329 -4.951 19.196 1.00 21.52 19 ARG E N 1
ATOM 4220 C CA . ARG E 1 19 ? 8.734 -3.830 19.947 1.00 22.61 19 ARG E CA 1
ATOM 4221 C C . ARG E 1 19 ? 9.327 -3.658 21.346 1.00 20.64 19 ARG E C 1
ATOM 4222 O O . ARG E 1 19 ? 9.479 -2.544 21.825 1.00 19.16 19 ARG E O 1
ATOM 4230 N N . PHE E 1 20 ? 9.676 -4.765 21.983 1.00 20.61 20 PHE E N 1
ATOM 4231 C CA . PHE E 1 20 ? 10.403 -4.721 23.274 1.00 20.10 20 PHE E CA 1
ATOM 4232 C C . PHE E 1 20 ? 11.745 -3.988 23.124 1.00 19.42 20 PHE E C 1
ATOM 4233 O O . PHE E 1 20 ? 12.071 -3.086 23.898 1.00 18.78 20 PHE E O 1
ATOM 4241 N N . TYR E 1 21 ? 12.508 -4.368 22.110 1.00 19.35 21 TYR E N 1
ATOM 4242 C CA . TYR E 1 21 ? 13.792 -3.737 21.834 1.00 20.37 21 TYR E CA 1
ATOM 4243 C C . TYR E 1 21 ? 13.643 -2.262 21.496 1.00 20.75 21 TYR E C 1
ATOM 4244 O O . TYR E 1 21 ? 14.481 -1.460 21.893 1.00 21.54 21 TYR E O 1
ATOM 4253 N N . GLU E 1 22 ? 12.585 -1.915 20.764 1.00 22.21 22 GLU E N 1
ATOM 4254 C CA . GLU E 1 22 ? 12.257 -0.509 20.491 1.00 24.74 22 GLU E CA 1
ATOM 4255 C C . GLU E 1 22 ? 11.992 0.267 21.776 1.00 24.88 22 GLU E C 1
ATOM 4256 O O . GLU E 1 22 ? 12.559 1.338 21.973 1.00 24.19 22 GLU E O 1
ATOM 4262 N N . SER E 1 23 ? 11.142 -0.284 22.643 1.00 24.31 23 SER E N 1
ATOM 4263 C CA . SER E 1 23 ? 10.815 0.363 23.918 1.00 27.70 23 SER E CA 1
ATOM 4264 C C . SER E 1 23 ? 12.051 0.541 24.811 1.00 27.93 23 SER E C 1
ATOM 4265 O O . SER E 1 23 ? 12.110 1.471 25.595 1.00 30.66 23 SER E O 1
ATOM 4268 N N . GLU E 1 24 ? 13.039 -0.344 24.661 1.00 28.95 24 GLU E N 1
ATOM 4269 C CA . GLU E 1 24 ? 14.295 -0.271 25.421 1.00 29.69 24 GLU E CA 1
ATOM 4270 C C . GLU E 1 24 ? 15.406 0.585 24.776 1.00 30.41 24 GLU E C 1
ATOM 4271 O O . GLU E 1 24 ? 16.537 0.612 25.268 1.00 34.00 24 GLU E O 1
ATOM 4277 N N . GLY E 1 25 ? 15.102 1.242 23.659 1.00 27.60 25 GLY E N 1
ATOM 4278 C CA . GLY E 1 25 ? 16.065 2.105 22.987 1.00 27.91 25 GLY E CA 1
ATOM 4279 C C . GLY E 1 25 ? 17.193 1.394 22.250 1.00 27.93 25 GLY E C 1
ATOM 4280 O O . GLY E 1 25 ? 18.233 1.997 21.993 1.00 30.71 25 GLY E O 1
ATOM 4281 N N . LEU E 1 26 ? 16.987 0.131 21.881 1.00 25.82 26 LEU E N 1
ATOM 4282 C CA . LEU E 1 26 ? 18.020 -0.652 21.179 1.00 27.76 26 LEU E CA 1
ATOM 4283 C C . LEU E 1 26 ? 17.934 -0.589 19.655 1.00 31.24 26 LEU E C 1
ATOM 4284 O O . LEU E 1 26 ? 18.838 -1.079 18.975 1.00 28.48 26 LEU E O 1
ATOM 4289 N N . LEU E 1 27 ? 16.861 -0.015 19.115 1.00 33.63 27 LEU E N 1
ATOM 4290 C CA . LEU E 1 27 ? 16.712 0.106 17.648 1.00 39.32 27 LEU E CA 1
ATOM 4291 C C . LEU E 1 27 ? 16.704 1.557 17.166 1.00 42.41 27 LEU E C 1
ATOM 4292 O O . LEU E 1 27 ? 16.100 2.407 17.796 1.00 48.85 27 LEU E O 1
ATOM 4297 N N . PRO E 1 28 ? 17.339 1.831 16.008 1.00 46.65 28 PRO E N 1
ATOM 4298 C CA . PRO E 1 28 ? 17.249 3.182 15.471 1.00 50.75 28 PRO E CA 1
ATOM 4299 C C . PRO E 1 28 ? 15.839 3.456 14.966 1.00 56.81 28 PRO E C 1
ATOM 4300 O O . PRO E 1 28 ? 15.042 2.523 14.791 1.00 50.57 28 PRO E O 1
ATOM 4304 N N . GLU E 1 29 ? 15.545 4.727 14.720 1.00 60.86 29 GLU E N 1
ATOM 4305 C CA . GLU E 1 29 ? 14.220 5.143 14.246 1.00 66.97 29 GLU E CA 1
ATOM 4306 C C . GLU E 1 29 ? 13.851 4.420 12.945 1.00 64.72 29 GLU E C 1
ATOM 4307 O O . GLU E 1 29 ? 14.751 4.051 12.174 1.00 61.65 29 GLU E O 1
ATOM 4313 N N . PRO E 1 30 ? 12.539 4.194 12.703 1.00 65.56 30 PRO E N 1
ATOM 4314 C CA . PRO E 1 30 ? 12.117 3.537 11.451 1.00 64.26 30 PRO E CA 1
ATOM 4315 C C . PRO E 1 30 ? 12.505 4.310 10.183 1.00 64.81 30 PRO E C 1
ATOM 4316 O O . PRO E 1 30 ? 12.670 5.531 10.233 1.00 61.95 30 PRO E O 1
ATOM 4320 N N . ARG E 1 38 ? 5.604 2.136 11.166 1.00 61.92 38 ARG E N 1
ATOM 4321 C CA . ARG E 1 38 ? 6.242 2.724 9.994 1.00 60.24 38 ARG E CA 1
ATOM 4322 C C . ARG E 1 38 ? 6.911 1.655 9.137 1.00 51.04 38 ARG E C 1
ATOM 4323 O O . ARG E 1 38 ? 6.362 0.572 8.936 1.00 45.11 38 ARG E O 1
ATOM 4331 N N . LEU E 1 39 ? 8.101 1.967 8.633 1.00 40.14 39 LEU E N 1
ATOM 4332 C CA . LEU E 1 39 ? 8.856 1.024 7.787 1.00 40.67 39 LEU E CA 1
ATOM 4333 C C . LEU E 1 39 ? 10.302 0.841 8.237 1.00 37.69 39 LEU E C 1
ATOM 4334 O O . LEU E 1 39 ? 10.925 1.766 8.753 1.00 41.48 39 LEU E O 1
ATOM 4339 N N . TYR E 1 40 ? 10.819 -0.366 8.013 1.00 33.21 40 TYR E N 1
ATOM 4340 C CA . TYR E 1 40 ? 12.169 -0.751 8.421 1.00 35.00 40 TYR E CA 1
ATOM 4341 C C . TYR E 1 40 ? 12.950 -1.235 7.204 1.00 36.51 40 TYR E C 1
ATOM 4342 O O . TYR E 1 40 ? 12.377 -1.551 6.167 1.00 38.92 40 TYR E O 1
ATOM 4351 N N . ASP E 1 41 ? 14.266 -1.294 7.343 1.00 37.30 41 ASP E N 1
ATOM 4352 C CA . ASP E 1 41 ? 15.161 -1.714 6.260 1.00 40.85 41 ASP E CA 1
ATOM 4353 C C . ASP E 1 41 ? 16.325 -2.575 6.783 1.00 36.21 41 ASP E C 1
ATOM 4354 O O . ASP E 1 41 ? 16.313 -3.012 7.947 1.00 32.05 41 ASP E O 1
ATOM 4359 N N . GLU E 1 42 ? 17.322 -2.791 5.921 1.00 35.18 42 GLU E N 1
ATOM 4360 C CA . GLU E 1 42 ? 18.473 -3.665 6.194 1.00 37.08 42 GLU E CA 1
ATOM 4361 C C . GLU E 1 42 ? 19.243 -3.313 7.479 1.00 34.02 42 GLU E C 1
ATOM 4362 O O . GLU E 1 42 ? 19.738 -4.209 8.173 1.00 28.53 42 GLU E O 1
ATOM 4368 N N . VAL E 1 43 ? 19.332 -2.021 7.788 1.00 33.25 43 VAL E N 1
ATOM 4369 C CA . VAL E 1 43 ? 20.026 -1.548 8.999 1.00 34.67 43 VAL E CA 1
ATOM 4370 C C . VAL E 1 43 ? 19.379 -2.128 10.268 1.00 32.27 43 VAL E C 1
ATOM 4371 O O . VAL E 1 43 ? 20.073 -2.535 11.200 1.00 29.92 43 VAL E O 1
ATOM 4375 N N . HIS E 1 44 ? 18.049 -2.148 10.292 1.00 31.75 44 HIS E N 1
ATOM 4376 C CA . HIS E 1 44 ? 17.290 -2.673 11.440 1.00 31.27 44 HIS E CA 1
ATOM 4377 C C . HIS E 1 44 ? 17.476 -4.177 11.579 1.00 28.41 44 HIS E C 1
ATOM 4378 O O . HIS E 1 44 ? 17.599 -4.684 12.692 1.00 24.44 44 HIS E O 1
ATOM 4385 N N . LEU E 1 45 ? 17.491 -4.879 10.442 1.00 26.50 45 LEU E N 1
ATOM 4386 C CA . LEU E 1 45 ? 17.721 -6.318 10.436 1.00 26.14 45 LEU E CA 1
ATOM 4387 C C . LEU E 1 45 ? 19.094 -6.647 11.022 1.00 25.71 45 LEU E C 1
ATOM 4388 O O . LEU E 1 45 ? 19.201 -7.503 11.899 1.00 27.91 45 LEU E O 1
ATOM 4393 N N . GLN E 1 46 ? 20.128 -5.961 10.545 1.00 24.58 46 GLN E N 1
ATOM 4394 C CA . GLN E 1 46 ? 21.500 -6.194 11.034 1.00 25.98 46 GLN E CA 1
ATOM 4395 C C . GLN E 1 46 ? 21.647 -5.852 12.521 1.00 22.97 46 GLN E C 1
ATOM 4396 O O . GLN E 1 46 ? 22.369 -6.518 13.248 1.00 21.58 46 GLN E O 1
ATOM 4402 N N . ARG E 1 47 ? 20.902 -4.847 12.955 1.00 21.98 47 ARG E N 1
ATOM 4403 C CA . ARG E 1 47 ? 20.827 -4.492 14.361 1.00 22.49 47 ARG E CA 1
ATOM 4404 C C . ARG E 1 47 ? 20.242 -5.633 15.219 1.00 21.60 47 ARG E C 1
ATOM 4405 O O . ARG E 1 47 ? 20.773 -5.971 16.276 1.00 20.98 47 ARG E O 1
ATOM 4413 N N . LEU E 1 48 ? 19.123 -6.189 14.764 1.00 22.02 48 LEU E N 1
ATOM 4414 C CA . LEU E 1 48 ? 18.468 -7.296 15.451 1.00 21.94 48 LEU E CA 1
ATOM 4415 C C . LEU E 1 48 ? 19.362 -8.526 15.541 1.00 20.56 48 LEU E C 1
ATOM 4416 O O . LEU E 1 48 ? 19.376 -9.218 16.564 1.00 21.95 48 LEU E O 1
ATOM 4421 N N . LEU E 1 49 ? 20.096 -8.802 14.472 1.00 20.14 49 LEU E N 1
ATOM 4422 C CA . LEU E 1 49 ? 21.017 -9.934 14.462 1.00 20.55 49 LEU E CA 1
ATOM 4423 C C . LEU E 1 49 ? 22.159 -9.715 15.444 1.00 19.95 49 LEU E C 1
ATOM 4424 O O . LEU E 1 49 ? 22.547 -10.650 16.141 1.00 20.12 49 LEU E O 1
ATOM 4429 N N . PHE E 1 50 ? 22.655 -8.476 15.523 1.00 18.78 50 PHE E N 1
ATOM 4430 C CA . PHE E 1 50 ? 23.681 -8.104 16.499 1.00 18.62 50 PHE E CA 1
ATOM 4431 C C . PHE E 1 50 ? 23.172 -8.337 17.916 1.00 18.39 50 PHE E C 1
ATOM 4432 O O . PHE E 1 50 ? 23.849 -8.960 18.733 1.00 18.67 50 PHE E O 1
ATOM 4440 N N . ILE E 1 51 ? 21.970 -7.849 18.194 1.00 17.96 51 ILE E N 1
ATOM 4441 C CA . ILE E 1 51 ? 21.320 -8.049 19.514 1.00 19.02 51 ILE E CA 1
ATOM 4442 C C . ILE E 1 51 ? 21.171 -9.536 19.848 1.00 18.89 51 ILE E C 1
ATOM 4443 O O . ILE E 1 51 ? 21.448 -9.976 20.965 1.00 19.78 51 ILE E O 1
ATOM 4448 N N . ARG E 1 52 ? 20.758 -10.317 18.857 1.00 19.83 52 ARG E N 1
ATOM 4449 C CA . ARG E 1 52 ? 20.576 -11.733 19.000 1.00 20.35 52 ARG E CA 1
ATOM 4450 C C . ARG E 1 52 ? 21.854 -12.392 19.446 1.00 19.33 52 ARG E C 1
ATOM 4451 O O . ARG E 1 52 ? 21.867 -13.148 20.355 1.00 22.36 52 ARG E O 1
ATOM 4459 N N . ARG E 1 53 ? 22.929 -12.098 18.768 1.00 18.17 53 ARG E N 1
ATOM 4460 C CA . ARG E 1 53 ? 24.232 -12.727 19.080 1.00 19.03 53 ARG E CA 1
ATOM 4461 C C . ARG E 1 53 ? 24.728 -12.344 20.485 1.00 19.06 53 ARG E C 1
ATOM 4462 O O . ARG E 1 53 ? 25.296 -13.182 21.194 1.00 19.91 53 ARG E O 1
ATOM 4470 N N . CYS E 1 54 ? 24.495 -11.096 20.881 1.00 17.22 54 CYS E N 1
ATOM 4471 C CA . CYS E 1 54 ? 24.861 -10.636 22.220 1.00 18.48 54 CYS E CA 1
ATOM 4472 C C . CYS E 1 54 ? 24.077 -11.348 23.318 1.00 17.28 54 CYS E C 1
ATOM 4473 O O . CYS E 1 54 ? 24.637 -11.794 24.301 1.00 17.00 54 CYS E O 1
ATOM 4476 N N . ARG E 1 55 ? 22.774 -11.475 23.122 1.00 17.94 55 ARG E N 1
ATOM 4477 C CA . ARG E 1 55 ? 21.926 -12.141 24.105 1.00 18.27 55 ARG E CA 1
ATOM 4478 C C . ARG E 1 55 ? 22.267 -13.614 24.239 1.00 17.55 55 ARG E C 1
ATOM 4479 O O . ARG E 1 55 ? 22.212 -14.152 25.334 1.00 16.24 55 ARG E O 1
ATOM 4487 N N . ALA E 1 56 ? 22.652 -14.248 23.134 1.00 18.01 56 ALA E N 1
ATOM 4488 C CA . ALA E 1 56 ? 23.129 -15.647 23.165 1.00 19.48 56 ALA E CA 1
ATOM 4489 C C . ALA E 1 56 ? 24.467 -15.832 23.890 1.00 19.81 56 ALA E C 1
ATOM 4490 O O . ALA E 1 56 ? 24.805 -16.941 24.258 1.00 22.58 56 ALA E O 1
ATOM 4492 N N . LYS E 1 57 ? 25.235 -14.755 24.050 1.00 19.78 57 LYS E N 1
ATOM 4493 C CA . LYS E 1 57 ? 26.440 -14.754 24.891 1.00 20.52 57 LYS E CA 1
ATOM 4494 C C . LYS E 1 57 ? 26.169 -14.188 26.294 1.00 20.37 57 LYS E C 1
ATOM 4495 O O . LYS E 1 57 ? 27.084 -13.685 26.945 1.00 20.59 57 LYS E O 1
ATOM 4501 N N . ASP E 1 58 ? 24.915 -14.274 26.750 1.00 20.26 58 ASP E N 1
ATOM 4502 C CA . ASP E 1 58 ? 24.520 -13.965 28.142 1.00 20.93 58 ASP E CA 1
ATOM 4503 C C . ASP E 1 58 ? 24.552 -12.462 28.462 1.00 19.42 58 ASP E C 1
ATOM 4504 O O . ASP E 1 58 ? 24.498 -12.071 29.618 1.00 18.25 58 ASP E O 1
ATOM 4509 N N . MET E 1 59 ? 24.629 -11.611 27.446 1.00 19.62 59 MET E N 1
ATOM 4510 C CA . MET E 1 59 ? 24.684 -10.176 27.708 1.00 20.67 59 MET E CA 1
ATOM 4511 C C . MET E 1 59 ? 23.319 -9.601 28.095 1.00 18.95 59 MET E C 1
ATOM 4512 O O . MET E 1 59 ? 22.303 -9.914 27.500 1.00 19.42 59 MET E O 1
ATOM 4517 N N . THR E 1 60 ? 23.331 -8.731 29.089 1.00 16.77 60 THR E N 1
ATOM 4518 C CA . THR E 1 60 ? 22.122 -8.032 29.525 1.00 17.11 60 THR E CA 1
ATOM 4519 C C . THR E 1 60 ? 21.827 -6.882 28.572 1.00 19.15 60 THR E C 1
ATOM 4520 O O . THR E 1 60 ? 22.687 -6.477 27.777 1.00 19.31 60 THR E O 1
ATOM 4524 N N . LEU E 1 61 ? 20.614 -6.352 28.667 1.00 16.24 61 LEU E N 1
ATOM 4525 C CA . LEU E 1 61 ? 20.212 -5.181 27.877 1.00 21.63 61 LEU E CA 1
ATOM 4526 C C . LEU E 1 61 ? 21.119 -3.961 28.109 1.00 19.09 61 LEU E C 1
ATOM 4527 O O . LEU E 1 61 ? 21.351 -3.190 27.186 1.00 17.38 61 LEU E O 1
ATOM 4532 N N . ASP E 1 62 ? 21.614 -3.797 29.332 1.00 18.52 62 ASP E N 1
ATOM 4533 C CA . ASP E 1 62 ? 22.545 -2.696 29.658 1.00 20.53 62 ASP E CA 1
ATOM 4534 C C . ASP E 1 62 ? 23.896 -2.837 28.954 1.00 19.54 62 ASP E C 1
ATOM 4535 O O . ASP E 1 62 ? 24.429 -1.859 28.417 1.00 19.53 62 ASP E O 1
ATOM 4540 N N . GLU E 1 63 ? 24.440 -4.050 28.963 1.00 18.23 63 GLU E N 1
ATOM 4541 C CA . GLU E 1 63 ? 25.671 -4.349 28.235 1.00 19.61 63 GLU E CA 1
ATOM 4542 C C . GLU E 1 63 ? 25.497 -4.153 26.715 1.00 19.59 63 GLU E C 1
ATOM 4543 O O . GLU E 1 63 ? 26.383 -3.613 26.044 1.00 20.19 63 GLU E O 1
ATOM 4549 N N . ILE E 1 64 ? 24.354 -4.570 26.197 1.00 18.27 64 ILE E N 1
ATOM 4550 C CA . ILE E 1 64 ? 24.062 -4.456 24.751 1.00 18.83 64 ILE E CA 1
ATOM 4551 C C . ILE E 1 64 ? 23.909 -2.996 24.324 1.00 19.20 64 ILE E C 1
ATOM 4552 O O . ILE E 1 64 ? 24.400 -2.605 23.265 1.00 20.69 64 ILE E O 1
ATOM 4557 N N . ARG E 1 65 ? 23.272 -2.217 25.163 1.00 18.88 65 ARG E N 1
ATOM 4558 C CA . ARG E 1 65 ? 23.096 -0.799 24.939 1.00 20.70 65 ARG E CA 1
ATOM 4559 C C . ARG E 1 65 ? 24.477 -0.148 24.856 1.00 21.14 65 ARG E C 1
ATOM 4560 O O . ARG E 1 65 ? 24.724 0.587 23.982 1.00 22.73 65 ARG E O 1
ATOM 4568 N N . GLN E 1 66 ? 25.374 -0.482 25.773 1.00 21.97 66 GLN E N 1
ATOM 4569 C CA . GLN E 1 66 ? 26.727 0.026 25.722 1.00 23.76 66 GLN E CA 1
ATOM 4570 C C . GLN E 1 66 ? 27.471 -0.389 24.442 1.00 23.90 66 GLN E C 1
ATOM 4571 O O . GLN E 1 66 ? 28.156 0.429 23.849 1.00 23.72 66 GLN E O 1
ATOM 4577 N N . LEU E 1 67 ? 27.359 -1.654 24.051 1.00 22.62 67 LEU E N 1
ATOM 4578 C CA . LEU E 1 67 ? 28.047 -2.141 22.851 1.00 23.06 67 LEU E CA 1
ATOM 4579 C C . LEU E 1 67 ? 27.511 -1.456 21.586 1.00 23.93 67 LEU E C 1
ATOM 4580 O O . LEU E 1 67 ? 28.294 -1.083 20.719 1.00 24.81 67 LEU E O 1
ATOM 4585 N N . LEU E 1 68 ? 26.190 -1.277 21.519 1.00 22.76 68 LEU E N 1
ATOM 4586 C CA . LEU E 1 68 ? 25.540 -0.566 20.401 1.00 22.82 68 LEU E CA 1
ATOM 4587 C C . LEU E 1 68 ? 25.981 0.884 20.281 1.00 22.86 68 LEU E C 1
ATOM 4588 O O . LEU E 1 68 ? 26.277 1.366 19.179 1.00 24.33 68 LEU E O 1
ATOM 4593 N N . ASN E 1 69 ? 26.075 1.557 21.417 1.00 24.74 69 ASN E N 1
ATOM 4594 C CA . ASN E 1 69 ? 26.590 2.928 21.433 1.00 27.28 69 ASN E CA 1
ATOM 4595 C C . ASN E 1 69 ? 28.019 3.025 20.861 1.00 27.38 69 ASN E C 1
ATOM 4596 O O . ASN E 1 69 ? 28.338 3.958 20.138 1.00 28.94 69 ASN E O 1
ATOM 4601 N N . LEU E 1 70 ? 28.870 2.065 21.209 1.00 25.76 70 LEU E N 1
ATOM 4602 C CA . LEU E 1 70 ? 30.238 1.990 20.690 1.00 28.69 70 LEU E CA 1
ATOM 4603 C C . LEU E 1 70 ? 30.256 1.641 19.205 1.00 28.26 70 LEU E C 1
ATOM 4604 O O . LEU E 1 70 ? 31.026 2.213 18.457 1.00 26.83 70 LEU E O 1
ATOM 4609 N N . ARG E 1 71 ? 29.379 0.764 18.764 1.00 29.64 71 ARG E N 1
ATOM 4610 C CA . ARG E 1 71 ? 29.263 0.358 17.359 1.00 32.60 71 ARG E CA 1
ATOM 4611 C C . ARG E 1 71 ? 28.827 1.555 16.518 1.00 31.46 71 ARG E C 1
ATOM 4612 O O . ARG E 1 71 ? 29.300 1.754 15.450 1.00 35.47 71 ARG E O 1
ATOM 4620 N N . ASP E 1 72 ? 27.913 2.333 17.036 1.00 31.06 72 ASP E N 1
ATOM 4621 C CA . ASP E 1 72 ? 27.446 3.542 16.345 1.00 32.56 72 ASP E CA 1
ATOM 4622 C C . ASP E 1 72 ? 28.488 4.664 16.218 1.00 32.37 72 ASP E C 1
ATOM 4623 O O . ASP E 1 72 ? 28.256 5.641 15.501 1.00 32.37 72 ASP E O 1
ATOM 4628 N N . ARG E 1 73 ? 29.605 4.538 16.935 1.00 31.87 73 ARG E N 1
ATOM 4629 C CA . ARG E 1 73 ? 30.649 5.567 16.989 1.00 30.93 73 ARG E CA 1
ATOM 4630 C C . ARG E 1 73 ? 31.979 4.913 16.690 1.00 30.75 73 ARG E C 1
ATOM 4631 O O . ARG E 1 73 ? 32.786 4.683 17.602 1.00 34.57 73 ARG E O 1
ATOM 4639 N N . PRO E 1 74 ? 32.218 4.604 15.408 1.00 32.80 74 PRO E N 1
ATOM 4640 C CA . PRO E 1 74 ? 33.429 3.884 15.011 1.00 34.26 74 PRO E CA 1
ATOM 4641 C C . PRO E 1 74 ? 34.753 4.580 15.372 1.00 31.79 74 PRO E C 1
ATOM 4642 O O . PRO E 1 74 ? 35.787 3.925 15.446 1.00 32.95 74 PRO E O 1
ATOM 4646 N N . GLU E 1 75 ? 34.722 5.890 15.583 1.00 29.27 75 GLU E N 1
ATOM 4647 C CA . GLU E 1 75 ? 35.931 6.649 15.942 1.00 34.55 75 GLU E CA 1
ATOM 4648 C C . GLU E 1 75 ? 36.406 6.499 17.388 1.00 31.77 75 GLU E C 1
ATOM 4649 O O . GLU E 1 75 ? 37.546 6.880 17.685 1.00 35.39 75 GLU E O 1
ATOM 4655 N N . LEU E 1 76 ? 35.536 5.990 18.265 1.00 29.45 76 LEU E N 1
ATOM 4656 C CA . LEU E 1 76 ? 35.861 5.840 19.699 1.00 28.20 76 LEU E CA 1
ATOM 4657 C C . LEU E 1 76 ? 36.740 4.628 19.971 1.00 25.25 76 LEU E C 1
ATOM 4658 O O . LEU E 1 76 ? 36.725 3.651 19.218 1.00 26.42 76 LEU E O 1
ATOM 4663 N N . GLY E 1 77 ? 37.548 4.715 21.026 1.00 22.87 77 GLY E N 1
ATOM 4664 C CA . GLY E 1 77 ? 38.413 3.624 21.416 1.00 25.11 77 GLY E CA 1
ATOM 4665 C C . GLY E 1 77 ? 37.558 2.439 21.809 1.00 25.80 77 GLY E C 1
ATOM 4666 O O . GLY E 1 77 ? 36.458 2.624 22.331 1.00 22.43 77 GLY E O 1
ATOM 4667 N N . CYS E 1 78 ? 38.046 1.228 21.529 1.00 26.82 78 CYS E N 1
ATOM 4668 C CA . CYS E 1 78 ? 37.291 0.019 21.865 1.00 26.01 78 CYS E CA 1
ATOM 4669 C C . CYS E 1 78 ? 37.756 -0.719 23.136 1.00 25.89 78 CYS E C 1
ATOM 4670 O O . CYS E 1 78 ? 37.239 -1.799 23.432 1.00 22.89 78 CYS E O 1
ATOM 4673 N N . GLY E 1 79 ? 38.682 -0.124 23.888 1.00 23.73 79 GLY E N 1
ATOM 4674 C CA . GLY E 1 79 ? 39.173 -0.699 25.159 1.00 22.88 79 GLY E CA 1
ATOM 4675 C C . GLY E 1 79 ? 38.080 -1.083 26.145 1.00 22.81 79 GLY E C 1
ATOM 4676 O O . GLY E 1 79 ? 38.157 -2.119 26.806 1.00 23.74 79 GLY E O 1
ATOM 4677 N N . GLU E 1 80 ? 37.035 -0.272 26.228 1.00 21.24 80 GLU E N 1
ATOM 4678 C CA . GLU E 1 80 ? 35.916 -0.587 27.108 1.00 22.11 80 GLU E CA 1
ATOM 4679 C C . GLU E 1 80 ? 35.116 -1.812 26.690 1.00 21.91 80 GLU E C 1
ATOM 4680 O O . GLU E 1 80 ? 34.413 -2.371 27.510 1.00 22.47 80 GLU E O 1
ATOM 4686 N N . VAL E 1 81 ? 35.179 -2.195 25.422 1.00 21.84 81 VAL E N 1
ATOM 4687 C CA . VAL E 1 81 ? 34.551 -3.429 24.948 1.00 22.32 81 VAL E CA 1
ATOM 4688 C C . VAL E 1 81 ? 35.265 -4.640 25.576 1.00 21.35 81 VAL E C 1
ATOM 4689 O O . VAL E 1 81 ? 34.604 -5.560 26.053 1.00 20.47 81 VAL E O 1
ATOM 4693 N N . ASN E 1 82 ? 36.596 -4.627 25.541 1.00 18.53 82 ASN E N 1
ATOM 4694 C CA . ASN E 1 82 ? 37.429 -5.665 26.180 1.00 22.40 82 ASN E CA 1
ATOM 4695 C C . ASN E 1 82 ? 37.126 -5.773 27.675 1.00 22.18 82 ASN E C 1
ATOM 4696 O O . ASN E 1 82 ? 36.969 -6.866 28.196 1.00 21.69 82 ASN E O 1
ATOM 4701 N N . ALA E 1 83 ? 37.020 -4.620 28.338 1.00 23.06 83 ALA E N 1
ATOM 4702 C CA . ALA E 1 83 ? 36.718 -4.554 29.779 1.00 23.14 83 ALA E CA 1
ATOM 4703 C C . ALA E 1 83 ? 35.335 -5.121 30.109 1.00 21.26 83 ALA E C 1
ATOM 4704 O O . ALA E 1 83 ? 35.145 -5.769 31.126 1.00 19.75 83 ALA E O 1
ATOM 4706 N N . LEU E 1 84 ? 34.371 -4.881 29.230 1.00 21.38 84 LEU E N 1
ATOM 4707 C CA . LEU E 1 84 ? 33.010 -5.393 29.404 1.00 20.96 84 LEU E CA 1
ATOM 4708 C C . LEU E 1 84 ? 33.011 -6.925 29.355 1.00 19.43 84 LEU E C 1
ATOM 4709 O O . LEU E 1 84 ? 32.377 -7.584 30.169 1.00 19.51 84 LEU E O 1
ATOM 4714 N N . VAL E 1 85 ? 33.709 -7.487 28.377 1.00 16.82 85 VAL E N 1
ATOM 4715 C CA . VAL E 1 85 ? 33.785 -8.941 28.228 1.00 18.68 85 VAL E CA 1
ATOM 4716 C C . VAL E 1 85 ? 34.590 -9.560 29.364 1.00 18.38 85 VAL E C 1
ATOM 4717 O O . VAL E 1 85 ? 34.206 -10.595 29.881 1.00 17.69 85 VAL E O 1
ATOM 4721 N N . ASP E 1 86 ? 35.701 -8.928 29.743 1.00 19.53 86 ASP E N 1
ATOM 4722 C CA . ASP E 1 86 ? 36.496 -9.393 30.889 1.00 20.40 86 ASP E CA 1
ATOM 4723 C C . ASP E 1 86 ? 35.684 -9.432 32.185 1.00 18.91 86 ASP E C 1
ATOM 4724 O O . ASP E 1 86 ? 35.788 -10.389 32.943 1.00 18.46 86 ASP E O 1
ATOM 4729 N N . ALA E 1 87 ? 34.888 -8.395 32.429 1.00 17.83 87 ALA E N 1
ATOM 4730 C CA . ALA E 1 87 ? 34.056 -8.341 33.643 1.00 18.16 87 ALA E CA 1
ATOM 4731 C C . ALA E 1 87 ? 32.995 -9.444 33.610 1.00 17.41 87 ALA E C 1
ATOM 4732 O O . ALA E 1 87 ? 32.656 -10.014 34.637 1.00 16.21 87 ALA E O 1
ATOM 4734 N N . HIS E 1 88 ? 32.468 -9.738 32.415 1.00 17.48 88 HIS E N 1
ATOM 4735 C CA . HIS E 1 88 ? 31.465 -10.780 32.279 1.00 17.44 88 HIS E CA 1
ATOM 4736 C C . HIS E 1 88 ? 32.064 -12.152 32.560 1.00 17.66 88 HIS E C 1
ATOM 4737 O O . HIS E 1 88 ? 31.464 -12.968 33.248 1.00 20.08 88 HIS E O 1
ATOM 4744 N N . ILE E 1 89 ? 33.258 -12.389 32.029 1.00 17.79 89 ILE E N 1
ATOM 4745 C CA . ILE E 1 89 ? 33.998 -13.629 32.297 1.00 17.80 89 ILE E CA 1
ATOM 4746 C C . ILE E 1 89 ? 34.238 -13.804 33.809 1.00 18.82 89 ILE E C 1
ATOM 4747 O O . ILE E 1 89 ? 34.005 -14.884 34.351 1.00 20.02 89 ILE E O 1
ATOM 4752 N N . ALA E 1 90 ? 34.695 -12.748 34.469 1.00 18.53 90 ALA E N 1
ATOM 4753 C CA . ALA E 1 90 ? 34.911 -12.769 35.934 1.00 19.10 90 ALA E CA 1
ATOM 4754 C C . ALA E 1 90 ? 33.631 -13.129 36.692 1.00 19.69 90 ALA E C 1
ATOM 4755 O O . ALA E 1 90 ? 33.651 -13.933 37.620 1.00 19.71 90 ALA E O 1
ATOM 4757 N N . GLN E 1 91 ? 32.524 -12.520 36.282 1.00 20.67 91 GLN E N 1
ATOM 4758 C CA . GLN E 1 91 ? 31.186 -12.818 36.834 1.00 22.03 91 GLN E CA 1
ATOM 4759 C C . GLN E 1 91 ? 30.783 -14.293 36.715 1.00 17.85 91 GLN E C 1
ATOM 4760 O O . GLN E 1 91 ? 30.290 -14.892 37.669 1.00 16.06 91 GLN E O 1
ATOM 4766 N N . VAL E 1 92 ? 30.982 -14.850 35.529 1.00 14.69 92 VAL E N 1
ATOM 4767 C CA . VAL E 1 92 ? 30.654 -16.239 35.261 1.00 16.34 92 VAL E CA 1
ATOM 4768 C C . VAL E 1 92 ? 31.522 -17.200 36.097 1.00 16.28 92 VAL E C 1
ATOM 4769 O O . VAL E 1 92 ? 31.024 -18.204 36.614 1.00 15.72 92 VAL E O 1
ATOM 4773 N N . ARG E 1 93 ? 32.796 -16.871 36.246 1.00 16.45 93 ARG E N 1
ATOM 4774 C CA . ARG E 1 93 ? 33.716 -17.681 37.051 1.00 17.10 93 ARG E CA 1
ATOM 4775 C C . ARG E 1 93 ? 33.316 -17.728 38.536 1.00 17.53 93 ARG E C 1
ATOM 4776 O O . ARG E 1 93 ? 33.381 -18.769 39.169 1.00 17.66 93 ARG E O 1
ATOM 4784 N N . THR E 1 94 ? 32.892 -16.597 39.067 1.00 17.35 94 THR E N 1
ATOM 4785 C CA . THR E 1 94 ? 32.439 -16.529 40.459 1.00 18.29 94 THR E CA 1
ATOM 4786 C C . THR E 1 94 ? 31.146 -17.338 40.635 1.00 17.48 94 THR E C 1
ATOM 4787 O O . THR E 1 94 ? 30.996 -18.052 41.610 1.00 18.11 94 THR E O 1
ATOM 4791 N N . LYS E 1 95 ? 30.234 -17.221 39.674 1.00 17.15 95 LYS E N 1
ATOM 4792 C CA . LYS E 1 95 ? 28.980 -17.970 39.702 1.00 18.43 95 LYS E CA 1
ATOM 4793 C C . LYS E 1 95 ? 29.232 -19.480 39.678 1.00 17.11 95 LYS E C 1
ATOM 4794 O O . LYS E 1 95 ? 28.595 -20.222 40.416 1.00 16.38 95 LYS E O 1
ATOM 4800 N N . MET E 1 96 ? 30.201 -19.925 38.884 1.00 16.92 96 MET E N 1
ATOM 4801 C CA . MET E 1 96 ? 30.568 -21.355 38.847 1.00 19.19 96 MET E CA 1
ATOM 4802 C C . MET E 1 96 ? 31.063 -21.885 40.214 1.00 18.63 96 MET E C 1
ATOM 4803 O O . MET E 1 96 ? 30.733 -23.010 40.611 1.00 17.65 96 MET E O 1
ATOM 4808 N N . LYS E 1 97 ? 31.857 -21.078 40.906 1.00 17.54 97 LYS E N 1
ATOM 4809 C CA . LYS E 1 97 ? 32.356 -21.445 42.234 1.00 18.00 97 LYS E CA 1
ATOM 4810 C C . LYS E 1 97 ? 31.216 -21.567 43.227 1.00 18.15 97 LYS E C 1
ATOM 4811 O O . LYS E 1 97 ? 31.143 -22.535 43.964 1.00 16.72 97 LYS E O 1
ATOM 4817 N N . GLU E 1 98 ? 30.313 -20.588 43.205 1.00 17.13 98 GLU E N 1
ATOM 4818 C CA . GLU E 1 98 ? 29.129 -20.588 44.050 1.00 17.15 98 GLU E CA 1
ATOM 4819 C C . GLU E 1 98 ? 28.229 -21.790 43.767 1.00 16.34 98 GLU E C 1
ATOM 4820 O O . GLU E 1 98 ? 27.742 -22.423 44.697 1.00 15.49 98 GLU E O 1
ATOM 4826 N N . LEU E 1 99 ? 28.011 -22.104 42.491 1.00 16.36 99 LEU E N 1
ATOM 4827 C CA . LEU E 1 99 ? 27.179 -23.257 42.120 1.00 16.57 99 LEU E CA 1
ATOM 4828 C C . LEU E 1 99 ? 27.764 -24.588 42.540 1.00 15.56 99 LEU E C 1
ATOM 4829 O O . LEU E 1 99 ? 27.019 -25.467 42.959 1.00 15.48 99 LEU E O 1
ATOM 4834 N N . ARG E 1 100 ? 29.080 -24.749 42.438 1.00 15.05 100 ARG E N 1
ATOM 4835 C CA . ARG E 1 100 ? 29.715 -25.996 42.874 1.00 16.34 100 ARG E CA 1
ATOM 4836 C C . ARG E 1 100 ? 29.542 -26.156 44.396 1.00 15.36 100 ARG E C 1
ATOM 4837 O O . ARG E 1 100 ? 29.235 -27.243 44.869 1.00 14.57 100 ARG E O 1
ATOM 4845 N N . ALA E 1 101 ? 29.726 -25.073 45.134 1.00 15.06 101 ALA E N 1
ATOM 4846 C CA . ALA E 1 101 ? 29.521 -25.105 46.588 1.00 15.15 101 ALA E CA 1
ATOM 4847 C C . ALA E 1 101 ? 28.062 -25.440 46.901 1.00 15.44 101 ALA E C 1
ATOM 4848 O O . ALA E 1 101 ? 27.799 -26.209 47.803 1.00 16.55 101 ALA E O 1
ATOM 4850 N N . LEU E 1 102 ? 27.125 -24.897 46.120 1.00 15.44 102 LEU E N 1
ATOM 4851 C CA . LEU E 1 102 ? 25.703 -25.214 46.284 1.00 16.62 102 LEU E CA 1
ATOM 4852 C C . LEU E 1 102 ? 25.442 -26.689 46.032 1.00 16.31 102 LEU E C 1
ATOM 4853 O O . LEU E 1 102 ? 24.732 -27.344 46.803 1.00 16.63 102 LEU E O 1
ATOM 4858 N N . GLU E 1 103 ? 26.021 -27.222 44.961 1.00 14.69 103 GLU E N 1
ATOM 4859 C CA . GLU E 1 103 ? 25.889 -28.651 44.641 1.00 17.16 103 GLU E CA 1
ATOM 4860 C C . GLU E 1 103 ? 26.327 -29.513 45.826 1.00 17.58 103 GLU E C 1
ATOM 4861 O O . GLU E 1 103 ? 25.630 -30.449 46.202 1.00 16.45 103 GLU E O 1
ATOM 4867 N N . ARG E 1 104 ? 27.490 -29.206 46.382 1.00 17.01 104 ARG E N 1
ATOM 4868 C CA . ARG E 1 104 ? 28.043 -29.982 47.496 1.00 18.92 104 ARG E CA 1
ATOM 4869 C C . ARG E 1 104 ? 27.149 -29.865 48.742 1.00 19.27 104 ARG E C 1
ATOM 4870 O O . ARG E 1 104 ? 26.980 -30.827 49.473 1.00 18.20 104 ARG E O 1
ATOM 4878 N N . GLU E 1 105 ? 26.582 -28.678 48.949 1.00 19.68 105 GLU E N 1
ATOM 4879 C CA . GLU E 1 105 ? 25.653 -28.414 50.047 1.00 20.28 105 GLU E CA 1
ATOM 4880 C C . GLU E 1 105 ? 24.371 -29.257 49.906 1.00 18.43 105 GLU E C 1
ATOM 4881 O O . GLU E 1 105 ? 23.918 -29.872 50.854 1.00 15.73 105 GLU E O 1
ATOM 4887 N N . LEU E 1 106 ? 23.826 -29.295 48.697 1.00 16.50 106 LEU E N 1
ATOM 4888 C CA . LEU E 1 106 ? 22.636 -30.084 48.398 1.00 16.22 106 LEU E CA 1
ATOM 4889 C C . LEU E 1 106 ? 22.886 -31.581 48.490 1.00 16.26 106 LEU E C 1
ATOM 4890 O O . LEU E 1 106 ? 22.036 -32.316 48.949 1.00 15.10 106 LEU E O 1
ATOM 4895 N N . MET E 1 107 ? 24.065 -32.030 48.067 1.00 18.10 107 MET E N 1
ATOM 4896 C CA . MET E 1 107 ? 24.459 -33.443 48.228 1.00 18.92 107 MET E CA 1
ATOM 4897 C C . MET E 1 107 ? 24.502 -33.849 49.712 1.00 18.75 107 MET E C 1
ATOM 4898 O O . MET E 1 107 ? 24.049 -34.931 50.079 1.00 18.17 107 MET E O 1
ATOM 4903 N N . ASP E 1 108 ? 25.041 -32.971 50.544 1.00 18.70 108 ASP E N 1
ATOM 4904 C CA . ASP E 1 108 ? 25.059 -33.199 51.994 1.00 20.40 108 ASP E CA 1
ATOM 4905 C C . ASP E 1 108 ? 23.622 -33.274 52.556 1.00 20.02 108 ASP E C 1
ATOM 4906 O O . ASP E 1 108 ? 23.305 -34.164 53.333 1.00 20.89 108 ASP E O 1
ATOM 4911 N N . LEU E 1 109 ? 22.761 -32.356 52.110 1.00 18.45 109 LEU E N 1
ATOM 4912 C CA . LEU E 1 109 ? 21.360 -32.354 52.488 1.00 19.52 109 LEU E CA 1
ATOM 4913 C C . LEU E 1 109 ? 20.701 -33.687 52.116 1.00 19.33 109 LEU E C 1
ATOM 4914 O O . LEU E 1 109 ? 20.097 -34.326 52.965 1.00 18.46 109 LEU E O 1
ATOM 4919 N N . ARG E 1 110 ? 20.887 -34.130 50.876 1.00 18.96 110 ARG E N 1
ATOM 4920 C CA . ARG E 1 110 ? 20.313 -35.393 50.404 1.00 20.20 110 ARG E CA 1
ATOM 4921 C C . ARG E 1 110 ? 20.770 -36.616 51.212 1.00 20.68 110 ARG E C 1
ATOM 4922 O O . ARG E 1 110 ? 19.963 -37.510 51.482 1.00 20.38 110 ARG E O 1
ATOM 4930 N N . ARG E 1 111 ? 22.053 -36.646 51.585 1.00 22.21 111 ARG E N 1
ATOM 4931 C CA . ARG E 1 111 ? 22.638 -37.725 52.403 1.00 23.42 111 ARG E CA 1
ATOM 4932 C C . ARG E 1 111 ? 22.008 -37.849 53.798 1.00 21.92 111 ARG E C 1
ATOM 4933 O O . ARG E 1 111 ? 22.143 -38.873 54.442 1.00 22.78 111 ARG E O 1
ATOM 4941 N N . SER E 1 112 ? 21.329 -36.801 54.250 1.00 22.48 112 SER E N 1
ATOM 4942 C CA . SER E 1 112 ? 20.731 -36.756 55.589 1.00 23.20 112 SER E CA 1
ATOM 4943 C C . SER E 1 112 ? 19.477 -37.641 55.680 1.00 21.96 112 SER E C 1
ATOM 4944 O O . SER E 1 112 ? 18.993 -37.890 56.758 1.00 22.01 112 SER E O 1
ATOM 4947 N N . CYS E 1 113 ? 18.944 -38.108 54.553 1.00 22.00 113 CYS E N 1
ATOM 4948 C CA . CYS E 1 113 ? 17.759 -38.981 54.587 1.00 23.66 113 CYS E CA 1
ATOM 4949 C C . CYS E 1 113 ? 17.864 -40.164 53.652 1.00 25.87 113 CYS E C 1
ATOM 4950 O O . CYS E 1 113 ? 18.508 -40.089 52.634 1.00 26.00 113 CYS E O 1
ATOM 4953 N N . ASP E 1 114 ? 17.094 -41.197 53.966 1.00 34.83 114 ASP E N 1
ATOM 4954 C CA . ASP E 1 114 ? 17.099 -42.490 53.235 1.00 36.05 114 ASP E CA 1
ATOM 4955 C C . ASP E 1 114 ? 15.745 -42.720 52.544 1.00 40.01 114 ASP E C 1
ATOM 4956 O O . ASP E 1 114 ? 14.887 -41.846 52.611 1.00 31.80 114 ASP E O 1
ATOM 4961 N N . SER E 1 115 ? 15.552 -43.905 51.947 1.00 39.54 115 SER E N 1
ATOM 4962 C CA . SER E 1 115 ? 14.333 -44.259 51.200 1.00 43.82 115 SER E CA 1
ATOM 4963 C C . SER E 1 115 ? 13.064 -44.554 52.005 1.00 43.54 115 SER E C 1
ATOM 4964 O O . SER E 1 115 ? 11.966 -44.387 51.457 1.00 53.37 115 SER E O 1
ATOM 4967 N N . ALA E 1 116 ? 13.179 -45.012 53.255 1.00 40.75 116 ALA E N 1
ATOM 4968 C CA . ALA E 1 116 ? 11.999 -45.517 53.954 1.00 37.67 116 ALA E CA 1
ATOM 4969 C C . ALA E 1 116 ? 11.707 -44.790 55.282 1.00 33.02 116 ALA E C 1
ATOM 4970 O O . ALA E 1 116 ? 11.864 -45.363 56.334 1.00 34.32 116 ALA E O 1
ATOM 4972 N N . ARG E 1 117 ? 11.241 -43.541 55.209 1.00 31.18 117 ARG E N 1
ATOM 4973 C CA . ARG E 1 117 ? 10.850 -42.752 56.399 1.00 26.82 117 ARG E CA 1
ATOM 4974 C C . ARG E 1 117 ? 9.576 -41.947 56.191 1.00 21.10 117 ARG E C 1
ATOM 4975 O O . ARG E 1 117 ? 9.084 -41.778 55.080 1.00 20.55 117 ARG E O 1
ATOM 4983 N N . THR E 1 118 ? 9.072 -41.414 57.293 1.00 20.94 118 THR E N 1
ATOM 4984 C CA . THR E 1 118 ? 7.948 -40.500 57.277 1.00 20.63 118 THR E CA 1
ATOM 4985 C C . THR E 1 118 ? 8.469 -39.074 57.310 1.00 20.35 118 THR E C 1
ATOM 4986 O O . THR E 1 118 ? 9.618 -38.831 57.703 1.00 20.78 118 THR E O 1
ATOM 4990 N N . SER E 1 119 ? 7.591 -38.137 56.967 1.00 17.56 119 SER E N 1
ATOM 4991 C CA . SER E 1 119 ? 7.854 -36.708 57.078 1.00 18.09 119 SER E CA 1
ATOM 4992 C C . SER E 1 119 ? 8.330 -36.301 58.482 1.00 18.67 119 SER E C 1
ATOM 4993 O O . SER E 1 119 ? 9.265 -35.511 58.621 1.00 18.56 119 SER E O 1
ATOM 4996 N N . ARG E 1 120 ? 7.691 -36.842 59.512 1.00 20.21 120 ARG E N 1
ATOM 4997 C CA . ARG E 1 120 ? 8.104 -36.593 60.919 1.00 22.52 120 ARG E CA 1
ATOM 4998 C C . ARG E 1 120 ? 9.593 -36.896 61.168 1.00 22.45 120 ARG E C 1
ATOM 4999 O O . ARG E 1 120 ? 10.257 -36.178 61.896 1.00 24.69 120 ARG E O 1
ATOM 5007 N N . GLU E 1 121 ? 10.089 -37.976 60.569 1.00 22.48 121 GLU E N 1
ATOM 5008 C CA . GLU E 1 121 ? 11.477 -38.444 60.760 1.00 23.70 121 GLU E CA 1
ATOM 5009 C C . GLU E 1 121 ? 12.440 -37.994 59.652 1.00 22.80 121 GLU E C 1
ATOM 5010 O O . GLU E 1 121 ? 13.618 -38.327 59.686 1.00 23.15 121 GLU E O 1
ATOM 5016 N N . CYS E 1 122 ? 11.931 -37.284 58.650 1.00 20.90 122 CYS E N 1
ATOM 5017 C CA . CYS E 1 122 ? 12.726 -36.903 57.473 1.00 19.68 122 CYS E CA 1
ATOM 5018 C C . CYS E 1 122 ? 13.976 -36.089 57.827 1.00 17.79 122 CYS E C 1
ATOM 5019 O O . CYS E 1 122 ? 13.883 -35.048 58.463 1.00 18.62 122 CYS E O 1
ATOM 5022 N N . GLY E 1 123 ? 15.140 -36.611 57.454 1.00 17.49 123 GLY E N 1
ATOM 5023 C CA . GLY E 1 123 ? 16.413 -35.988 57.812 1.00 17.77 123 GLY E CA 1
ATOM 5024 C C . GLY E 1 123 ? 16.609 -34.639 57.121 1.00 16.44 123 GLY E C 1
ATOM 5025 O O . GLY E 1 123 ? 17.241 -33.745 57.678 1.00 16.54 123 GLY E O 1
ATOM 5026 N N . ILE E 1 124 ? 16.032 -34.493 55.924 1.00 16.94 124 ILE E N 1
ATOM 5027 C CA . ILE E 1 124 ? 16.085 -33.239 55.195 1.00 17.53 124 ILE E CA 1
ATOM 5028 C C . ILE E 1 124 ? 15.217 -32.166 55.865 1.00 17.72 124 ILE E C 1
ATOM 5029 O O . ILE E 1 124 ? 15.701 -31.075 56.162 1.00 17.80 124 ILE E O 1
ATOM 5034 N N . LEU E 1 125 ? 13.948 -32.492 56.116 1.00 18.41 125 LEU E N 1
ATOM 5035 C CA . LEU E 1 125 ? 13.026 -31.573 56.812 1.00 20.07 125 LEU E CA 1
ATOM 5036 C C . LEU E 1 125 ? 13.535 -31.218 58.210 1.00 19.98 125 LEU E C 1
ATOM 5037 O O . LEU E 1 125 ? 13.449 -30.069 58.622 1.00 18.42 125 LEU E O 1
ATOM 5042 N N . ASN E 1 126 ? 14.082 -32.201 58.913 1.00 21.38 126 ASN E N 1
ATOM 5043 C CA . ASN E 1 126 ? 14.598 -31.965 60.272 1.00 23.43 126 ASN E CA 1
ATOM 5044 C C . ASN E 1 126 ? 15.859 -31.106 60.288 1.00 22.60 126 ASN E C 1
ATOM 5045 O O . ASN E 1 126 ? 16.028 -30.304 61.191 1.00 25.96 126 ASN E O 1
ATOM 5050 N N . SER E 1 127 ? 16.715 -31.230 59.271 1.00 23.42 127 SER E N 1
ATOM 5051 C CA . SER E 1 127 ? 17.907 -30.375 59.185 1.00 24.86 127 SER E CA 1
ATOM 5052 C C . SER E 1 127 ? 17.571 -28.929 58.776 1.00 23.42 127 SER E C 1
ATOM 5053 O O . SER E 1 127 ? 18.314 -28.013 59.096 1.00 22.99 127 SER E O 1
ATOM 5056 N N . LEU E 1 128 ? 16.446 -28.734 58.095 1.00 23.84 128 LEU E N 1
ATOM 5057 C CA . LEU E 1 128 ? 15.951 -27.390 57.754 1.00 25.47 128 LEU E CA 1
ATOM 5058 C C . LEU E 1 128 ? 15.147 -26.730 58.878 1.00 27.28 128 LEU E C 1
ATOM 5059 O O . LEU E 1 128 ? 14.911 -25.529 58.843 1.00 25.40 128 LEU E O 1
ATOM 5064 N N . ALA E 1 129 ? 14.728 -27.515 59.860 1.00 29.44 129 ALA E N 1
ATOM 5065 C CA . ALA E 1 129 ? 14.058 -26.991 61.055 1.00 36.98 129 ALA E CA 1
ATOM 5066 C C . ALA E 1 129 ? 15.067 -26.589 62.136 1.00 46.24 129 ALA E C 1
ATOM 5067 O O . ALA E 1 129 ? 16.289 -26.672 61.974 1.00 51.84 129 ALA E O 1
ATOM 5070 N N . MET F 1 1 ? 3.253 -13.727 72.584 1.00 40.70 1 MET F N 1
ATOM 5071 C CA . MET F 1 1 ? 2.625 -13.198 71.331 1.00 37.98 1 MET F CA 1
ATOM 5072 C C . MET F 1 1 ? 3.372 -11.941 70.895 1.00 32.93 1 MET F C 1
ATOM 5073 O O . MET F 1 1 ? 3.832 -11.166 71.738 1.00 30.18 1 MET F O 1
ATOM 5078 N N . MET F 1 2 ? 3.490 -11.765 69.582 1.00 29.42 2 MET F N 1
ATOM 5079 C CA . MET F 1 2 ? 4.320 -10.726 68.971 1.00 28.93 2 MET F CA 1
ATOM 5080 C C . MET F 1 2 ? 3.568 -10.016 67.858 1.00 23.98 2 MET F C 1
ATOM 5081 O O . MET F 1 2 ? 2.845 -10.651 67.101 1.00 20.15 2 MET F O 1
ATOM 5086 N N . ARG F 1 3 ? 3.843 -8.724 67.697 1.00 22.39 3 ARG F N 1
ATOM 5087 C CA . ARG F 1 3 ? 3.483 -8.030 66.473 1.00 21.72 3 ARG F CA 1
ATOM 5088 C C . ARG F 1 3 ? 4.524 -8.341 65.395 1.00 20.50 3 ARG F C 1
ATOM 5089 O O . ARG F 1 3 ? 5.623 -8.839 65.672 1.00 17.24 3 ARG F O 1
ATOM 5097 N N . ILE F 1 4 ? 4.156 -8.037 64.157 1.00 20.66 4 ILE F N 1
ATOM 5098 C CA . ILE F 1 4 ? 4.973 -8.381 62.986 1.00 20.63 4 ILE F CA 1
ATOM 5099 C C . ILE F 1 4 ? 6.405 -7.810 63.068 1.00 20.97 4 ILE F C 1
ATOM 5100 O O . ILE F 1 4 ? 7.362 -8.481 62.683 1.00 23.71 4 ILE F O 1
ATOM 5105 N N . GLY F 1 5 ? 6.539 -6.582 63.579 1.00 21.31 5 GLY F N 1
ATOM 5106 C CA . GLY F 1 5 ? 7.853 -5.947 63.779 1.00 23.26 5 GLY F CA 1
ATOM 5107 C C . GLY F 1 5 ? 8.791 -6.761 64.663 1.00 24.49 5 GLY F C 1
ATOM 5108 O O . GLY F 1 5 ? 9.973 -6.923 64.363 1.00 23.45 5 GLY F O 1
ATOM 5109 N N . GLU F 1 6 ? 8.246 -7.292 65.751 1.00 25.35 6 GLU F N 1
ATOM 5110 C CA . GLU F 1 6 ? 9.026 -8.096 66.678 1.00 25.59 6 GLU F CA 1
ATOM 5111 C C . GLU F 1 6 ? 9.358 -9.455 66.059 1.00 24.88 6 GLU F C 1
ATOM 5112 O O . GLU F 1 6 ? 10.453 -9.972 66.265 1.00 25.05 6 GLU F O 1
ATOM 5118 N N . LEU F 1 7 ? 8.393 -10.032 65.347 1.00 24.53 7 LEU F N 1
ATOM 5119 C CA . LEU F 1 7 ? 8.607 -11.280 64.613 1.00 23.95 7 LEU F CA 1
ATOM 5120 C C . LEU F 1 7 ? 9.759 -11.133 63.622 1.00 22.17 7 LEU F C 1
ATOM 5121 O O . LEU F 1 7 ? 10.652 -11.965 63.581 1.00 21.30 7 LEU F O 1
ATOM 5126 N N . GLY F 1 8 ? 9.725 -10.055 62.851 1.00 22.08 8 GLY F N 1
ATOM 5127 C CA . GLY F 1 8 ? 10.799 -9.719 61.911 1.00 23.83 8 GLY F CA 1
ATOM 5128 C C . GLY F 1 8 ? 12.173 -9.583 62.545 1.00 24.78 8 GLY F C 1
ATOM 5129 O O . GLY F 1 8 ? 13.164 -10.128 62.042 1.00 26.07 8 GLY F O 1
ATOM 5130 N N . LYS F 1 9 ? 12.239 -8.850 63.646 1.00 25.74 9 LYS F N 1
ATOM 5131 C CA . LYS F 1 9 ? 13.482 -8.748 64.409 1.00 28.55 9 LYS F CA 1
ATOM 5132 C C . LYS F 1 9 ? 13.999 -10.104 64.870 1.00 26.65 9 LYS F C 1
ATOM 5133 O O . LYS F 1 9 ? 15.169 -10.378 64.715 1.00 26.08 9 LYS F O 1
ATOM 5139 N N . LYS F 1 10 ? 13.119 -10.938 65.421 1.00 27.55 10 LYS F N 1
ATOM 5140 C CA . LYS F 1 10 ? 13.500 -12.283 65.888 1.00 28.28 10 LYS F CA 1
ATOM 5141 C C . LYS F 1 10 ? 13.927 -13.231 64.765 1.00 26.90 10 LYS F C 1
ATOM 5142 O O . LYS F 1 10 ? 14.801 -14.065 64.967 1.00 24.93 10 LYS F O 1
ATOM 5148 N N . ALA F 1 11 ? 13.312 -13.095 63.594 1.00 24.54 11 ALA F N 1
ATOM 5149 C CA . ALA F 1 11 ? 13.672 -13.909 62.429 1.00 24.29 11 ALA F CA 1
ATOM 5150 C C . ALA F 1 11 ? 14.823 -13.317 61.601 1.00 23.62 11 ALA F C 1
ATOM 5151 O O . ALA F 1 11 ? 15.271 -13.932 60.636 1.00 22.82 11 ALA F O 1
ATOM 5153 N N . ASP F 1 12 ? 15.288 -12.127 61.978 1.00 25.93 12 ASP F N 1
ATOM 5154 C CA . ASP F 1 12 ? 16.317 -11.391 61.240 1.00 28.14 12 ASP F CA 1
ATOM 5155 C C . ASP F 1 12 ? 15.900 -11.139 59.775 1.00 27.34 12 ASP F C 1
ATOM 5156 O O . ASP F 1 12 ? 16.661 -11.370 58.836 1.00 28.65 12 ASP F O 1
ATOM 5161 N N . CYS F 1 13 ? 14.672 -10.661 59.602 1.00 27.09 13 CYS F N 1
ATOM 5162 C CA . CYS F 1 13 ? 14.175 -10.275 58.294 1.00 29.00 13 CYS F CA 1
ATOM 5163 C C . CYS F 1 13 ? 13.227 -9.083 58.380 1.00 26.71 13 CYS F C 1
ATOM 5164 O O . CYS F 1 13 ? 12.714 -8.747 59.454 1.00 29.19 13 CYS F O 1
ATOM 5167 N N . LEU F 1 14 ? 13.025 -8.429 57.244 1.00 23.82 14 LEU F N 1
ATOM 5168 C CA . LEU F 1 14 ? 12.178 -7.245 57.172 1.00 24.13 14 LEU F CA 1
ATOM 5169 C C . LEU F 1 14 ? 10.706 -7.594 57.325 1.00 22.12 14 LEU F C 1
ATOM 5170 O O . LEU F 1 14 ? 10.271 -8.692 56.957 1.00 23.70 14 LEU F O 1
ATOM 5175 N N . VAL F 1 15 ? 9.945 -6.644 57.864 1.00 21.25 15 VAL F N 1
ATOM 5176 C CA . VAL F 1 15 ? 8.479 -6.738 57.910 1.00 22.56 15 VAL F CA 1
ATOM 5177 C C . VAL F 1 15 ? 7.912 -6.999 56.505 1.00 21.99 15 VAL F C 1
ATOM 5178 O O . VAL F 1 15 ? 7.066 -7.869 56.314 1.00 20.54 15 VAL F O 1
ATOM 5182 N N . GLN F 1 16 ? 8.383 -6.239 55.522 1.00 21.51 16 GLN F N 1
ATOM 5183 C CA . GLN F 1 16 ? 7.928 -6.428 54.129 1.00 22.10 16 GLN F CA 1
ATOM 5184 C C . GLN F 1 16 ? 8.197 -7.852 53.591 1.00 21.16 16 GLN F C 1
ATOM 5185 O O . GLN F 1 16 ? 7.446 -8.372 52.776 1.00 19.65 16 GLN F O 1
ATOM 5191 N N . THR F 1 17 ? 9.277 -8.473 54.062 1.00 21.46 17 THR F N 1
ATOM 5192 C CA . THR F 1 17 ? 9.590 -9.851 53.702 1.00 21.17 17 THR F CA 1
ATOM 5193 C C . THR F 1 17 ? 8.594 -10.832 54.326 1.00 20.03 17 THR F C 1
ATOM 5194 O O . THR F 1 17 ? 8.134 -11.746 53.658 1.00 18.79 17 THR F O 1
ATOM 5198 N N . VAL F 1 18 ? 8.254 -10.624 55.596 1.00 19.40 18 VAL F N 1
ATOM 5199 C CA . VAL F 1 18 ? 7.212 -11.414 56.244 1.00 19.47 18 VAL F CA 1
ATOM 5200 C C . VAL F 1 18 ? 5.891 -11.291 55.471 1.00 18.49 18 VAL F C 1
ATOM 5201 O O . VAL F 1 18 ? 5.231 -12.294 55.203 1.00 17.83 18 VAL F O 1
ATOM 5205 N N . ARG F 1 19 ? 5.509 -10.061 55.123 1.00 18.08 19 ARG F N 1
ATOM 5206 C CA . ARG F 1 19 ? 4.263 -9.825 54.376 1.00 20.08 19 ARG F CA 1
ATOM 5207 C C . ARG F 1 19 ? 4.294 -10.440 52.975 1.00 18.81 19 ARG F C 1
ATOM 5208 O O . ARG F 1 19 ? 3.280 -10.904 52.469 1.00 19.00 19 ARG F O 1
ATOM 5216 N N . PHE F 1 20 ? 5.461 -10.440 52.351 1.00 18.56 20 PHE F N 1
ATOM 5217 C CA . PHE F 1 20 ? 5.638 -11.140 51.051 1.00 18.41 20 PHE F CA 1
ATOM 5218 C C . PHE F 1 20 ? 5.339 -12.647 51.190 1.00 18.95 20 PHE F C 1
ATOM 5219 O O . PHE F 1 20 ? 4.583 -13.220 50.413 1.00 18.25 20 PHE F O 1
ATOM 5227 N N . TYR F 1 21 ? 5.935 -13.273 52.202 1.00 19.36 21 TYR F N 1
ATOM 5228 C CA . TYR F 1 21 ? 5.698 -14.691 52.482 1.00 20.32 21 TYR F CA 1
ATOM 5229 C C . TYR F 1 21 ? 4.236 -14.982 52.814 1.00 21.07 21 TYR F C 1
ATOM 5230 O O . TYR F 1 21 ? 3.704 -16.007 52.401 1.00 22.52 21 TYR F O 1
ATOM 5239 N N . GLU F 1 22 ? 3.586 -14.072 53.535 1.00 22.81 22 GLU F N 1
ATOM 5240 C CA . GLU F 1 22 ? 2.145 -14.172 53.785 1.00 25.09 22 GLU F CA 1
ATOM 5241 C C . GLU F 1 22 ? 1.339 -14.141 52.498 1.00 24.51 22 GLU F C 1
ATOM 5242 O O . GLU F 1 22 ? 0.471 -14.989 52.281 1.00 25.87 22 GLU F O 1
ATOM 5248 N N . SER F 1 23 ? 1.619 -13.158 51.648 1.00 24.53 23 SER F N 1
ATOM 5249 C CA . SER F 1 23 ? 0.918 -13.034 50.359 1.00 27.07 23 SER F CA 1
ATOM 5250 C C . SER F 1 23 ? 1.123 -14.263 49.458 1.00 27.45 23 SER F C 1
ATOM 5251 O O . SER F 1 23 ? 0.259 -14.587 48.655 1.00 30.02 23 SER F O 1
ATOM 5254 N N . GLU F 1 24 ? 2.262 -14.941 49.617 1.00 28.04 24 GLU F N 1
ATOM 5255 C CA . GLU F 1 24 ? 2.571 -16.170 48.867 1.00 28.88 24 GLU F CA 1
ATOM 5256 C C . GLU F 1 24 ? 2.082 -17.486 49.505 1.00 27.30 24 GLU F C 1
ATOM 5257 O O . GLU F 1 24 ? 2.363 -18.568 48.997 1.00 28.91 24 GLU F O 1
ATOM 5263 N N . GLY F 1 25 ? 1.352 -17.399 50.611 1.00 27.22 25 GLY F N 1
ATOM 5264 C CA . GLY F 1 25 ? 0.778 -18.571 51.259 1.00 28.51 25 GLY F CA 1
ATOM 5265 C C . GLY F 1 25 ? 1.773 -19.444 52.010 1.00 29.62 25 GLY F C 1
ATOM 5266 O O . GLY F 1 25 ? 1.491 -20.609 52.260 1.00 29.91 25 GLY F O 1
ATOM 5267 N N . LEU F 1 26 ? 2.913 -18.878 52.409 1.00 27.73 26 LEU F N 1
ATOM 5268 C CA . LEU F 1 26 ? 3.956 -19.630 53.115 1.00 26.25 26 LEU F CA 1
ATOM 5269 C C . LEU F 1 26 ? 3.849 -19.581 54.629 1.00 26.91 26 LEU F C 1
ATOM 5270 O O . LEU F 1 26 ? 4.565 -20.304 55.316 1.00 25.12 26 LEU F O 1
ATOM 5275 N N . LEU F 1 27 ? 2.980 -18.760 55.176 1.00 29.86 27 LEU F N 1
ATOM 5276 C CA . LEU F 1 27 ? 2.848 -18.688 56.621 1.00 31.90 27 LEU F CA 1
ATOM 5277 C C . LEU F 1 27 ? 1.453 -19.080 57.107 1.00 34.63 27 LEU F C 1
ATOM 5278 O O . LEU F 1 27 ? 0.498 -18.754 56.487 1.00 35.70 27 LEU F O 1
ATOM 5283 N N . PRO F 1 28 ? 1.341 -19.764 58.232 1.00 38.47 28 PRO F N 1
ATOM 5284 C CA . PRO F 1 28 ? 0.008 -20.060 58.765 1.00 42.86 28 PRO F CA 1
ATOM 5285 C C . PRO F 1 28 ? -0.676 -18.788 59.258 1.00 46.21 28 PRO F C 1
ATOM 5286 O O . PRO F 1 28 ? -0.021 -17.743 59.427 1.00 44.50 28 PRO F O 1
ATOM 5290 N N . GLU F 1 29 ? -1.981 -18.882 59.476 1.00 51.59 29 GLU F N 1
ATOM 5291 C CA . GLU F 1 29 ? -2.780 -17.736 59.929 1.00 52.52 29 GLU F CA 1
ATOM 5292 C C . GLU F 1 29 ? -2.216 -17.159 61.235 1.00 52.42 29 GLU F C 1
ATOM 5293 O O . GLU F 1 29 ? -1.613 -17.900 62.021 1.00 39.75 29 GLU F O 1
ATOM 5299 N N . PRO F 1 30 ? -2.385 -15.837 61.461 1.00 50.26 30 PRO F N 1
ATOM 5300 C CA . PRO F 1 30 ? -1.909 -15.238 62.718 1.00 49.57 30 PRO F CA 1
ATOM 5301 C C . PRO F 1 30 ? -2.536 -15.883 63.962 1.00 47.35 30 PRO F C 1
ATOM 5302 O O . PRO F 1 30 ? -3.676 -16.336 63.912 1.00 41.73 30 PRO F O 1
ATOM 5306 N N . ALA F 1 31 ? -1.777 -15.923 65.055 1.00 49.40 31 ALA F N 1
ATOM 5307 C CA . ALA F 1 31 ? -2.221 -16.543 66.314 1.00 56.26 31 ALA F CA 1
ATOM 5308 C C . ALA F 1 31 ? -3.515 -15.920 66.860 1.00 59.04 31 ALA F C 1
ATOM 5309 O O . ALA F 1 31 ? -4.365 -16.617 67.413 1.00 62.79 31 ALA F O 1
ATOM 5311 N N . ARG F 1 32 ? -3.634 -14.603 66.710 1.00 63.15 32 ARG F N 1
ATOM 5312 C CA . ARG F 1 32 ? -4.877 -13.863 66.971 1.00 65.25 32 ARG F CA 1
ATOM 5313 C C . ARG F 1 32 ? -5.022 -12.763 65.932 1.00 60.67 32 ARG F C 1
ATOM 5314 O O . ARG F 1 32 ? -4.018 -12.195 65.505 1.00 51.87 32 ARG F O 1
ATOM 5322 N N . SER F 1 33 ? -6.259 -12.462 65.532 1.00 66.79 33 SER F N 1
ATOM 5323 C CA . SER F 1 33 ? -6.515 -11.366 64.587 1.00 69.46 33 SER F CA 1
ATOM 5324 C C . SER F 1 33 ? -7.918 -10.723 64.775 1.00 69.40 33 SER F C 1
ATOM 5325 O O . SER F 1 33 ? -8.682 -10.474 63.817 1.00 76.41 33 SER F O 1
ATOM 5328 N N . ASN F 1 36 ? -9.128 -6.204 63.890 1.00 58.90 36 ASN F N 1
ATOM 5329 C CA . ASN F 1 36 ? -8.098 -5.907 62.882 1.00 59.08 36 ASN F CA 1
ATOM 5330 C C . ASN F 1 36 ? -6.632 -6.138 63.280 1.00 51.97 36 ASN F C 1
ATOM 5331 O O . ASN F 1 36 ? -5.739 -5.807 62.507 1.00 62.89 36 ASN F O 1
ATOM 5336 N N . PHE F 1 37 ? -6.391 -6.753 64.438 1.00 34.31 37 PHE F N 1
ATOM 5337 C CA . PHE F 1 37 ? -5.095 -6.719 65.103 1.00 36.41 37 PHE F CA 1
ATOM 5338 C C . PHE F 1 37 ? -4.348 -8.067 65.069 1.00 33.77 37 PHE F C 1
ATOM 5339 O O . PHE F 1 37 ? -4.597 -8.938 65.879 1.00 33.85 37 PHE F O 1
ATOM 5347 N N . ARG F 1 38 ? -3.400 -8.195 64.144 1.00 32.76 38 ARG F N 1
ATOM 5348 C CA . ARG F 1 38 ? -2.725 -9.473 63.867 1.00 29.43 38 ARG F CA 1
ATOM 5349 C C . ARG F 1 38 ? -1.574 -9.755 64.855 1.00 25.83 38 ARG F C 1
ATOM 5350 O O . ARG F 1 38 ? -0.695 -8.913 65.058 1.00 24.63 38 ARG F O 1
ATOM 5358 N N . LEU F 1 39 ? -1.599 -10.930 65.488 1.00 24.58 39 LEU F N 1
ATOM 5359 C CA . LEU F 1 39 ? -0.519 -11.354 66.396 1.00 25.70 39 LEU F CA 1
ATOM 5360 C C . LEU F 1 39 ? 0.083 -12.681 65.961 1.00 24.80 39 LEU F C 1
ATOM 5361 O O . LEU F 1 39 ? -0.606 -13.539 65.425 1.00 25.89 39 LEU F O 1
ATOM 5366 N N . TYR F 1 40 ? 1.380 -12.825 66.216 1.00 23.81 40 TYR F N 1
ATOM 5367 C CA . TYR F 1 40 ? 2.155 -14.002 65.828 1.00 25.86 40 TYR F CA 1
ATOM 5368 C C . TYR F 1 40 ? 2.823 -14.606 67.059 1.00 26.57 40 TYR F C 1
ATOM 5369 O O . TYR F 1 40 ? 2.942 -13.964 68.093 1.00 27.81 40 TYR F O 1
ATOM 5378 N N . ASP F 1 41 ? 3.272 -15.843 66.929 1.00 28.85 41 ASP F N 1
ATOM 5379 C CA . ASP F 1 41 ? 3.921 -16.577 68.015 1.00 32.12 41 ASP F CA 1
ATOM 5380 C C . ASP F 1 41 ? 5.089 -17.438 67.510 1.00 31.59 41 ASP F C 1
ATOM 5381 O O . ASP F 1 41 ? 5.530 -17.295 66.350 1.00 29.71 41 ASP F O 1
ATOM 5386 N N . GLU F 1 42 ? 5.573 -18.331 68.374 1.00 31.13 42 GLU F N 1
ATOM 5387 C CA . GLU F 1 42 ? 6.757 -19.166 68.116 1.00 33.59 42 GLU F CA 1
ATOM 5388 C C . GLU F 1 42 ? 6.670 -19.998 66.830 1.00 32.07 42 GLU F C 1
ATOM 5389 O O . GLU F 1 42 ? 7.685 -20.217 66.159 1.00 30.98 42 GLU F O 1
ATOM 5395 N N . VAL F 1 43 ? 5.467 -20.462 66.502 1.00 30.10 43 VAL F N 1
ATOM 5396 C CA . VAL F 1 43 ? 5.234 -21.270 65.299 1.00 30.04 43 VAL F CA 1
ATOM 5397 C C . VAL F 1 43 ? 5.618 -20.482 64.029 1.00 27.34 43 VAL F C 1
ATOM 5398 O O . VAL F 1 43 ? 6.226 -21.033 63.111 1.00 24.31 43 VAL F O 1
ATOM 5402 N N . HIS F 1 44 ? 5.250 -19.202 63.998 1.00 21.66 44 HIS F N 1
ATOM 5403 C CA . HIS F 1 44 ? 5.549 -18.319 62.859 1.00 23.98 44 HIS F CA 1
ATOM 5404 C C . HIS F 1 44 ? 7.032 -18.034 62.742 1.00 23.57 44 HIS F C 1
ATOM 5405 O O . HIS F 1 44 ? 7.572 -18.039 61.633 1.00 22.61 44 HIS F O 1
ATOM 5412 N N . LEU F 1 45 ? 7.691 -17.828 63.881 1.00 23.34 45 LEU F N 1
ATOM 5413 C CA . LEU F 1 45 ? 9.138 -17.650 63.915 1.00 24.16 45 LEU F CA 1
ATOM 5414 C C . LEU F 1 45 ? 9.865 -18.874 63.340 1.00 22.99 45 LEU F C 1
ATOM 5415 O O . LEU F 1 45 ? 10.724 -18.738 62.475 1.00 22.47 45 LEU F O 1
ATOM 5420 N N . GLN F 1 46 ? 9.509 -20.062 63.812 1.00 22.82 46 GLN F N 1
ATOM 5421 C CA . GLN F 1 46 ? 10.141 -21.291 63.333 1.00 24.98 46 GLN F CA 1
ATOM 5422 C C . GLN F 1 46 ? 9.884 -21.520 61.837 1.00 23.43 46 GLN F C 1
ATOM 5423 O O . GLN F 1 46 ? 10.734 -22.056 61.122 1.00 23.90 46 GLN F O 1
ATOM 5429 N N . ARG F 1 47 ? 8.711 -21.105 61.381 1.00 23.13 47 ARG F N 1
ATOM 5430 C CA . ARG F 1 47 ? 8.365 -21.176 59.967 1.00 24.32 47 ARG F CA 1
ATOM 5431 C C . ARG F 1 47 ? 9.280 -20.275 59.121 1.00 22.63 47 ARG F C 1
ATOM 5432 O O . ARG F 1 47 ? 9.780 -20.696 58.082 1.00 21.39 47 ARG F O 1
ATOM 5440 N N . LEU F 1 48 ? 9.478 -19.042 59.578 1.00 22.58 48 LEU F N 1
ATOM 5441 C CA . LEU F 1 48 ? 10.362 -18.089 58.913 1.00 21.86 48 LEU F CA 1
ATOM 5442 C C . LEU F 1 48 ? 11.809 -18.565 58.851 1.00 20.55 48 LEU F C 1
ATOM 5443 O O . LEU F 1 48 ? 12.475 -18.408 57.826 1.00 19.69 48 LEU F O 1
ATOM 5448 N N . LEU F 1 49 ? 12.275 -19.173 59.932 1.00 19.78 49 LEU F N 1
ATOM 5449 C CA . LEU F 1 49 ? 13.609 -19.747 59.951 1.00 20.77 49 LEU F CA 1
ATOM 5450 C C . LEU F 1 49 ? 13.743 -20.903 58.954 1.00 20.11 49 LEU F C 1
ATOM 5451 O O . LEU F 1 49 ? 14.761 -21.015 58.279 1.00 19.58 49 LEU F O 1
ATOM 5456 N N . PHE F 1 50 ? 12.712 -21.745 58.861 1.00 19.09 50 PHE F N 1
ATOM 5457 C CA . PHE F 1 50 ? 12.673 -22.842 57.882 1.00 19.22 50 PHE F CA 1
ATOM 5458 C C . PHE F 1 50 ? 12.762 -22.296 56.469 1.00 18.84 50 PHE F C 1
ATOM 5459 O O . PHE F 1 50 ? 13.558 -22.763 55.671 1.00 19.01 50 PHE F O 1
ATOM 5467 N N . ILE F 1 51 ? 11.950 -21.292 56.178 1.00 18.43 51 ILE F N 1
ATOM 5468 C CA . ILE F 1 51 ? 11.963 -20.613 54.870 1.00 19.19 51 ILE F CA 1
ATOM 5469 C C . ILE F 1 51 ? 13.344 -20.021 54.554 1.00 19.62 51 ILE F C 1
ATOM 5470 O O . ILE F 1 51 ? 13.856 -20.169 53.440 1.00 19.78 51 ILE F O 1
ATOM 5475 N N . ARG F 1 52 ? 13.961 -19.367 55.513 1.00 19.37 52 ARG F N 1
ATOM 5476 C CA . ARG F 1 52 ? 15.265 -18.791 55.350 1.00 20.20 52 ARG F CA 1
ATOM 5477 C C . ARG F 1 52 ? 16.290 -19.841 54.976 1.00 19.99 52 ARG F C 1
ATOM 5478 O O . ARG F 1 52 ? 17.027 -19.643 54.090 1.00 19.20 52 ARG F O 1
ATOM 5486 N N . ARG F 1 53 ? 16.305 -20.951 55.677 1.00 18.86 53 ARG F N 1
ATOM 5487 C CA . ARG F 1 53 ? 17.277 -22.014 55.372 1.00 19.78 53 ARG F CA 1
ATOM 5488 C C . ARG F 1 53 ? 17.067 -22.607 53.969 1.00 19.00 53 ARG F C 1
ATOM 5489 O O . ARG F 1 53 ? 18.035 -22.914 53.267 1.00 18.18 53 ARG F O 1
ATOM 5497 N N . CYS F 1 54 ? 15.802 -22.753 53.565 1.00 18.33 54 CYS F N 1
ATOM 5498 C CA . CYS F 1 54 ? 15.481 -23.236 52.224 1.00 18.38 54 CYS F CA 1
ATOM 5499 C C . CYS F 1 54 ? 15.961 -22.275 51.140 1.00 18.77 54 CYS F C 1
ATOM 5500 O O . CYS F 1 54 ? 16.550 -22.697 50.141 1.00 17.83 54 CYS F O 1
ATOM 5503 N N . ARG F 1 55 ? 15.710 -20.982 51.333 1.00 17.97 55 ARG F N 1
ATOM 5504 C CA . ARG F 1 55 ? 16.110 -19.983 50.338 1.00 20.75 55 ARG F CA 1
ATOM 5505 C C . ARG F 1 55 ? 17.615 -19.877 50.210 1.00 19.91 55 ARG F C 1
ATOM 5506 O O . ARG F 1 55 ? 18.117 -19.701 49.113 1.00 20.22 55 ARG F O 1
ATOM 5514 N N . ALA F 1 56 ? 18.320 -20.062 51.317 1.00 19.59 56 ALA F N 1
ATOM 5515 C CA . ALA F 1 56 ? 19.788 -20.126 51.305 1.00 22.41 56 ALA F CA 1
ATOM 5516 C C . ALA F 1 56 ? 20.359 -21.363 50.593 1.00 24.01 56 ALA F C 1
ATOM 5517 O O . ALA F 1 56 ? 21.522 -21.374 50.237 1.00 25.54 56 ALA F O 1
ATOM 5519 N N . LYS F 1 57 ? 19.545 -22.405 50.422 1.00 23.88 57 LYS F N 1
ATOM 5520 C CA . LYS F 1 57 ? 19.899 -23.571 49.588 1.00 23.37 57 LYS F CA 1
ATOM 5521 C C . LYS F 1 57 ? 19.299 -23.492 48.173 1.00 20.81 57 LYS F C 1
ATOM 5522 O O . LYS F 1 57 ? 19.081 -24.517 47.537 1.00 20.64 57 LYS F O 1
ATOM 5528 N N . ASP F 1 58 ? 19.036 -22.269 47.702 1.00 20.94 58 ASP F N 1
ATOM 5529 C CA . ASP F 1 58 ? 18.634 -21.986 46.317 1.00 21.16 58 ASP F CA 1
ATOM 5530 C C . ASP F 1 58 ? 17.202 -22.436 45.996 1.00 20.60 58 ASP F C 1
ATOM 5531 O O . ASP F 1 58 ? 16.821 -22.512 44.831 1.00 20.45 58 ASP F O 1
ATOM 5536 N N . MET F 1 59 ? 16.397 -22.735 47.005 1.00 18.98 59 MET F N 1
ATOM 5537 C CA . MET F 1 59 ? 15.039 -23.242 46.741 1.00 21.20 59 MET F CA 1
ATOM 5538 C C . MET F 1 59 ? 14.093 -22.098 46.333 1.00 18.19 59 MET F C 1
ATOM 5539 O O . MET F 1 59 ? 14.108 -21.015 46.905 1.00 17.78 59 MET F O 1
ATOM 5544 N N . THR F 1 60 ? 13.285 -22.355 45.317 1.00 18.14 60 THR F N 1
ATOM 5545 C CA . THR F 1 60 ? 12.291 -21.389 44.869 1.00 18.64 60 THR F CA 1
ATOM 5546 C C . THR F 1 60 ? 11.099 -21.434 45.801 1.00 18.78 60 THR F C 1
ATOM 5547 O O . THR F 1 60 ? 10.941 -22.377 46.590 1.00 18.63 60 THR F O 1
ATOM 5551 N N . LEU F 1 61 ? 10.242 -20.427 45.682 1.00 20.33 61 LEU F N 1
ATOM 5552 C CA . LEU F 1 61 ? 8.994 -20.380 46.464 1.00 21.66 61 LEU F CA 1
ATOM 5553 C C . LEU F 1 61 ? 8.087 -21.594 46.219 1.00 20.46 61 LEU F C 1
ATOM 5554 O O . LEU F 1 61 ? 7.408 -22.052 47.137 1.00 18.41 61 LEU F O 1
ATOM 5559 N N . ASP F 1 62 ? 8.087 -22.112 44.991 1.00 18.70 62 ASP F N 1
ATOM 5560 C CA . ASP F 1 62 ? 7.309 -23.328 44.649 1.00 22.77 62 ASP F CA 1
ATOM 5561 C C . ASP F 1 62 ? 7.824 -24.591 45.352 1.00 19.85 62 ASP F C 1
ATOM 5562 O O . ASP F 1 62 ? 7.041 -25.381 45.879 1.00 17.76 62 ASP F O 1
ATOM 5567 N N . GLU F 1 63 ? 9.144 -24.761 45.376 1.00 18.57 63 GLU F N 1
ATOM 5568 C CA . GLU F 1 63 ? 9.770 -25.864 46.125 1.00 17.77 63 GLU F CA 1
ATOM 5569 C C . GLU F 1 63 ? 9.508 -25.752 47.629 1.00 16.30 63 GLU F C 1
ATOM 5570 O O . GLU F 1 63 ? 9.256 -26.742 48.306 1.00 15.38 63 GLU F O 1
ATOM 5576 N N . ILE F 1 64 ? 9.568 -24.531 48.144 1.00 16.16 64 ILE F N 1
ATOM 5577 C CA . ILE F 1 64 ? 9.370 -24.294 49.580 1.00 16.33 64 ILE F CA 1
ATOM 5578 C C . ILE F 1 64 ? 7.930 -24.591 49.992 1.00 16.09 64 ILE F C 1
ATOM 5579 O O . ILE F 1 64 ? 7.687 -25.154 51.049 1.00 16.77 64 ILE F O 1
ATOM 5584 N N . ARG F 1 65 ? 6.992 -24.185 49.146 1.00 17.43 65 ARG F N 1
ATOM 5585 C CA . ARG F 1 65 ? 5.568 -24.470 49.330 1.00 19.04 65 ARG F CA 1
ATOM 5586 C C . ARG F 1 65 ? 5.350 -26.004 49.395 1.00 17.73 65 ARG F C 1
ATOM 5587 O O . ARG F 1 65 ? 4.650 -26.490 50.274 1.00 17.10 65 ARG F O 1
ATOM 5595 N N . GLN F 1 66 ? 6.005 -26.736 48.488 1.00 15.84 66 GLN F N 1
ATOM 5596 C CA . GLN F 1 66 ? 5.974 -28.215 48.481 1.00 19.19 66 GLN F CA 1
ATOM 5597 C C . GLN F 1 66 ? 6.548 -28.804 49.775 1.00 17.85 66 GLN F C 1
ATOM 5598 O O . GLN F 1 66 ? 5.916 -29.663 50.394 1.00 18.98 66 GLN F O 1
ATOM 5604 N N . LEU F 1 67 ? 7.707 -28.304 50.208 1.00 16.62 67 LEU F N 1
ATOM 5605 C CA . LEU F 1 67 ? 8.340 -28.797 51.440 1.00 16.96 67 LEU F CA 1
ATOM 5606 C C . LEU F 1 67 ? 7.497 -28.501 52.681 1.00 16.55 67 LEU F C 1
ATOM 5607 O O . LEU F 1 67 ? 7.343 -29.367 53.545 1.00 16.84 67 LEU F O 1
ATOM 5612 N N . LEU F 1 68 ? 6.943 -27.286 52.749 1.00 17.41 68 LEU F N 1
ATOM 5613 C CA . LEU F 1 68 ? 6.053 -26.897 53.850 1.00 18.84 68 LEU F CA 1
ATOM 5614 C C . LEU F 1 68 ? 4.810 -27.787 53.933 1.00 19.92 68 LEU F C 1
ATOM 5615 O O . LEU F 1 68 ? 4.390 -28.182 55.027 1.00 21.23 68 LEU F O 1
ATOM 5620 N N . ASN F 1 69 ? 4.209 -28.080 52.785 1.00 20.32 69 ASN F N 1
ATOM 5621 C CA . ASN F 1 69 ? 3.034 -28.965 52.736 1.00 24.50 69 ASN F CA 1
ATOM 5622 C C . ASN F 1 69 ? 3.340 -30.374 53.274 1.00 24.07 69 ASN F C 1
ATOM 5623 O O . ASN F 1 69 ? 2.546 -30.942 54.018 1.00 23.50 69 ASN F O 1
ATOM 5628 N N . LEU F 1 70 ? 4.508 -30.902 52.924 1.00 22.51 70 LEU F N 1
ATOM 5629 C CA . LEU F 1 70 ? 4.980 -32.181 53.458 1.00 22.98 70 LEU F CA 1
ATOM 5630 C C . LEU F 1 70 ? 5.342 -32.104 54.966 1.00 21.48 70 LEU F C 1
ATOM 5631 O O . LEU F 1 70 ? 4.997 -33.009 55.741 1.00 21.05 70 LEU F O 1
ATOM 5636 N N . ARG F 1 71 ? 5.987 -31.014 55.382 1.00 19.97 71 ARG F N 1
ATOM 5637 C CA . ARG F 1 71 ? 6.258 -30.763 56.813 1.00 21.60 71 ARG F CA 1
ATOM 5638 C C . ARG F 1 71 ? 4.958 -30.734 57.649 1.00 21.62 71 ARG F C 1
ATOM 5639 O O . ARG F 1 71 ? 4.915 -31.238 58.769 1.00 22.83 71 ARG F O 1
ATOM 5647 N N . ASP F 1 72 ? 3.908 -30.133 57.099 1.00 22.53 72 ASP F N 1
ATOM 5648 C CA . ASP F 1 72 ? 2.606 -30.029 57.765 1.00 24.44 72 ASP F CA 1
ATOM 5649 C C . ASP F 1 72 ? 1.833 -31.359 57.812 1.00 22.40 72 ASP F C 1
ATOM 5650 O O . ASP F 1 72 ? 0.824 -31.430 58.517 1.00 27.93 72 ASP F O 1
ATOM 5655 N N . ARG F 1 73 ? 2.329 -32.392 57.108 1.00 20.36 73 ARG F N 1
ATOM 5656 C CA . ARG F 1 73 ? 1.739 -33.739 57.080 1.00 21.97 73 ARG F CA 1
ATOM 5657 C C . ARG F 1 73 ? 2.787 -34.797 57.547 1.00 20.50 73 ARG F C 1
ATOM 5658 O O . ARG F 1 73 ? 3.307 -35.574 56.752 1.00 19.77 73 ARG F O 1
ATOM 5666 N N . PRO F 1 74 ? 3.085 -34.849 58.860 1.00 20.72 74 PRO F N 1
ATOM 5667 C CA . PRO F 1 74 ? 4.099 -35.774 59.400 1.00 20.72 74 PRO F CA 1
ATOM 5668 C C . PRO F 1 74 ? 3.848 -37.276 59.162 1.00 20.22 74 PRO F C 1
ATOM 5669 O O . PRO F 1 74 ? 4.793 -38.051 59.197 1.00 19.28 74 PRO F O 1
ATOM 5673 N N . GLU F 1 75 ? 2.589 -37.664 58.932 1.00 20.23 75 GLU F N 1
ATOM 5674 C CA . GLU F 1 75 ? 2.205 -39.059 58.689 1.00 20.60 75 GLU F CA 1
ATOM 5675 C C . GLU F 1 75 ? 2.570 -39.582 57.303 1.00 19.72 75 GLU F C 1
ATOM 5676 O O . GLU F 1 75 ? 2.560 -40.794 57.098 1.00 17.47 75 GLU F O 1
ATOM 5682 N N . LEU F 1 76 ? 2.875 -38.684 56.358 1.00 20.57 76 LEU F N 1
ATOM 5683 C CA . LEU F 1 76 ? 3.193 -39.090 54.971 1.00 21.25 76 LEU F CA 1
ATOM 5684 C C . LEU F 1 76 ? 4.608 -39.625 54.837 1.00 21.57 76 LEU F C 1
ATOM 5685 O O . LEU F 1 76 ? 5.508 -39.214 55.560 1.00 20.42 76 LEU F O 1
ATOM 5690 N N . GLY F 1 77 ? 4.811 -40.480 53.841 1.00 22.10 77 GLY F N 1
ATOM 5691 C CA . GLY F 1 77 ? 6.146 -40.823 53.388 1.00 21.15 77 GLY F CA 1
ATOM 5692 C C . GLY F 1 77 ? 6.869 -39.554 52.938 1.00 20.53 77 GLY F C 1
ATOM 5693 O O . GLY F 1 77 ? 6.255 -38.615 52.397 1.00 21.31 77 GLY F O 1
ATOM 5694 N N . CYS F 1 78 ? 8.173 -39.497 53.187 1.00 19.96 78 CYS F N 1
ATOM 5695 C CA . CYS F 1 78 ? 8.999 -38.318 52.793 1.00 20.52 78 CYS F CA 1
ATOM 5696 C C . CYS F 1 78 ? 9.825 -38.521 51.505 1.00 20.27 78 CYS F C 1
ATOM 5697 O O . CYS F 1 78 ? 10.691 -37.692 51.181 1.00 20.04 78 CYS F O 1
ATOM 5700 N N . GLY F 1 79 ? 9.523 -39.580 50.755 1.00 20.48 79 GLY F N 1
ATOM 5701 C CA . GLY F 1 79 ? 10.173 -39.859 49.454 1.00 20.17 79 GLY F CA 1
ATOM 5702 C C . GLY F 1 79 ? 10.187 -38.694 48.473 1.00 21.23 79 GLY F C 1
ATOM 5703 O O . GLY F 1 79 ? 11.201 -38.482 47.789 1.00 22.30 79 GLY F O 1
ATOM 5704 N N . GLU F 1 80 ? 9.077 -37.941 48.412 1.00 21.28 80 GLU F N 1
ATOM 5705 C CA . GLU F 1 80 ? 8.986 -36.764 47.504 1.00 22.08 80 GLU F CA 1
ATOM 5706 C C . GLU F 1 80 ? 9.939 -35.617 47.904 1.00 19.42 80 GLU F C 1
ATOM 5707 O O . GLU F 1 80 ? 10.335 -34.829 47.053 1.00 19.40 80 GLU F O 1
ATOM 5713 N N . VAL F 1 81 ? 10.349 -35.566 49.172 1.00 17.71 81 VAL F N 1
ATOM 5714 C CA . VAL F 1 81 ? 11.387 -34.619 49.620 1.00 17.05 81 VAL F CA 1
ATOM 5715 C C . VAL F 1 81 ? 12.758 -34.949 49.013 1.00 16.28 81 VAL F C 1
ATOM 5716 O O . VAL F 1 81 ? 13.450 -34.060 48.475 1.00 18.86 81 VAL F O 1
ATOM 5720 N N . ASN F 1 82 ? 13.131 -36.226 49.071 1.00 16.30 82 ASN F N 1
ATOM 5721 C CA . ASN F 1 82 ? 14.357 -36.726 48.416 1.00 17.85 82 ASN F CA 1
ATOM 5722 C C . ASN F 1 82 ? 14.358 -36.418 46.906 1.00 18.08 82 ASN F C 1
ATOM 5723 O O . ASN F 1 82 ? 15.371 -35.975 46.356 1.00 20.71 82 ASN F O 1
ATOM 5728 N N . ALA F 1 83 ? 13.223 -36.665 46.258 1.00 16.68 83 ALA F N 1
ATOM 5729 C CA . ALA F 1 83 ? 13.069 -36.419 44.802 1.00 17.31 83 ALA F CA 1
ATOM 5730 C C . ALA F 1 83 ? 13.210 -34.933 44.437 1.00 17.13 83 ALA F C 1
ATOM 5731 O O . ALA F 1 83 ? 13.782 -34.588 43.409 1.00 19.20 83 ALA F O 1
ATOM 5733 N N . LEU F 1 84 ? 12.688 -34.066 45.288 1.00 16.19 84 LEU F N 1
ATOM 5734 C CA . LEU F 1 84 ? 12.809 -32.613 45.105 1.00 17.44 84 LEU F CA 1
ATOM 5735 C C . LEU F 1 84 ? 14.274 -32.150 45.173 1.00 18.03 84 LEU F C 1
ATOM 5736 O O . LEU F 1 84 ? 14.746 -31.406 44.311 1.00 16.76 84 LEU F O 1
ATOM 5741 N N . VAL F 1 85 ? 15.002 -32.631 46.179 1.00 17.15 85 VAL F N 1
ATOM 5742 C CA . VAL F 1 85 ? 16.415 -32.308 46.304 1.00 17.31 85 VAL F CA 1
ATOM 5743 C C . VAL F 1 85 ? 17.235 -32.925 45.151 1.00 17.16 85 VAL F C 1
ATOM 5744 O O . VAL F 1 85 ? 18.139 -32.275 44.626 1.00 16.55 85 VAL F O 1
ATOM 5748 N N . ASP F 1 86 ? 16.950 -34.173 44.786 1.00 17.33 86 ASP F N 1
ATOM 5749 C CA . ASP F 1 86 ? 17.634 -34.815 43.646 1.00 18.57 86 ASP F CA 1
ATOM 5750 C C . ASP F 1 86 ? 17.429 -34.045 42.348 1.00 17.51 86 ASP F C 1
ATOM 5751 O O . ASP F 1 86 ? 18.379 -33.874 41.574 1.00 17.42 86 ASP F O 1
ATOM 5756 N N . ALA F 1 87 ? 16.203 -33.585 42.107 1.00 16.71 87 ALA F N 1
ATOM 5757 C CA . ALA F 1 87 ? 15.902 -32.800 40.885 1.00 17.98 87 ALA F CA 1
ATOM 5758 C C . ALA F 1 87 ? 16.625 -31.446 40.903 1.00 16.70 87 ALA F C 1
ATOM 5759 O O . ALA F 1 87 ? 17.107 -30.984 39.869 1.00 16.24 87 ALA F O 1
ATOM 5761 N N . HIS F 1 88 ? 16.756 -30.852 42.091 1.00 15.96 88 HIS F N 1
ATOM 5762 C CA . HIS F 1 88 ? 17.498 -29.599 42.223 1.00 17.09 88 HIS F CA 1
ATOM 5763 C C . HIS F 1 88 ? 18.986 -29.780 41.943 1.00 17.01 88 HIS F C 1
ATOM 5764 O O . HIS F 1 88 ? 19.597 -28.980 41.230 1.00 17.38 88 HIS F O 1
ATOM 5771 N N . ILE F 1 89 ? 19.558 -30.846 42.490 1.00 16.59 89 ILE F N 1
ATOM 5772 C CA . ILE F 1 89 ? 20.955 -31.205 42.206 1.00 17.60 89 ILE F CA 1
ATOM 5773 C C . ILE F 1 89 ? 21.177 -31.383 40.685 1.00 17.56 89 ILE F C 1
ATOM 5774 O O . ILE F 1 89 ? 22.152 -30.869 40.127 1.00 16.42 89 ILE F O 1
ATOM 5779 N N . ALA F 1 90 ? 20.290 -32.126 40.032 1.00 17.15 90 ALA F N 1
ATOM 5780 C CA . ALA F 1 90 ? 20.379 -32.346 38.573 1.00 19.18 90 ALA F CA 1
ATOM 5781 C C . ALA F 1 90 ? 20.355 -31.020 37.804 1.00 19.40 90 ALA F C 1
ATOM 5782 O O . ALA F 1 90 ? 21.117 -30.813 36.857 1.00 18.99 90 ALA F O 1
ATOM 5784 N N . GLN F 1 91 ? 19.449 -30.137 38.216 1.00 20.04 91 GLN F N 1
ATOM 5785 C CA . GLN F 1 91 ? 19.344 -28.778 37.654 1.00 22.29 91 GLN F CA 1
ATOM 5786 C C . GLN F 1 91 ? 20.633 -27.956 37.764 1.00 18.93 91 GLN F C 1
ATOM 5787 O O . GLN F 1 91 ? 21.067 -27.317 36.803 1.00 17.82 91 GLN F O 1
ATOM 5793 N N . VAL F 1 92 ? 21.226 -27.978 38.946 1.00 16.50 92 VAL F N 1
ATOM 5794 C CA . VAL F 1 92 ? 22.467 -27.266 39.193 1.00 16.76 92 VAL F CA 1
ATOM 5795 C C . VAL F 1 92 ? 23.607 -27.823 38.333 1.00 16.42 92 VAL F C 1
ATOM 5796 O O . VAL F 1 92 ? 24.451 -27.057 37.842 1.00 16.68 92 VAL F O 1
ATOM 5800 N N . ARG F 1 93 ? 23.663 -29.146 38.196 1.00 15.72 93 ARG F N 1
ATOM 5801 C CA . ARG F 1 93 ? 24.714 -29.793 37.411 1.00 17.16 93 ARG F CA 1
ATOM 5802 C C . ARG F 1 93 ? 24.642 -29.397 35.926 1.00 17.66 93 ARG F C 1
ATOM 5803 O O . ARG F 1 93 ? 25.664 -29.152 35.283 1.00 18.95 93 ARG F O 1
ATOM 5811 N N . THR F 1 94 ? 23.430 -29.317 35.400 1.00 17.78 94 THR F N 1
ATOM 5812 C CA . THR F 1 94 ? 23.238 -28.896 34.007 1.00 18.22 94 THR F CA 1
ATOM 5813 C C . THR F 1 94 ? 23.647 -27.425 33.834 1.00 17.43 94 THR F C 1
ATOM 5814 O O . THR F 1 94 ? 24.287 -27.055 32.852 1.00 17.59 94 THR F O 1
ATOM 5818 N N . LYS F 1 95 ? 23.274 -26.597 34.795 1.00 17.60 95 LYS F N 1
ATOM 5819 C CA . LYS F 1 95 ? 23.625 -25.177 34.754 1.00 18.70 95 LYS F CA 1
ATOM 5820 C C . LYS F 1 95 ? 25.149 -24.974 34.770 1.00 17.41 95 LYS F C 1
ATOM 5821 O O . LYS F 1 95 ? 25.662 -24.127 34.061 1.00 16.26 95 LYS F O 1
ATOM 5827 N N . MET F 1 96 ? 25.857 -25.774 35.559 1.00 17.03 96 MET F N 1
ATOM 5828 C CA . MET F 1 96 ? 27.324 -25.695 35.628 1.00 18.49 96 MET F CA 1
ATOM 5829 C C . MET F 1 96 ? 27.985 -26.016 34.282 1.00 18.40 96 MET F C 1
ATOM 5830 O O . MET F 1 96 ? 28.944 -25.356 33.873 1.00 18.23 96 MET F O 1
ATOM 5835 N N . LYS F 1 97 ? 27.452 -27.024 33.597 1.00 20.06 97 LYS F N 1
ATOM 5836 C CA . LYS F 1 97 ? 27.929 -27.365 32.243 1.00 19.70 97 LYS F CA 1
ATOM 5837 C C . LYS F 1 97 ? 27.721 -26.212 31.270 1.00 18.54 97 LYS F C 1
ATOM 5838 O O . LYS F 1 97 ? 28.628 -25.863 30.524 1.00 18.23 97 LYS F O 1
ATOM 5844 N N . GLU F 1 98 ? 26.522 -25.642 31.283 1.00 16.95 98 GLU F N 1
ATOM 5845 C CA . GLU F 1 98 ? 26.186 -24.500 30.443 1.00 17.45 98 GLU F CA 1
ATOM 5846 C C . GLU F 1 98 ? 27.063 -23.280 30.733 1.00 15.57 98 GLU F C 1
ATOM 5847 O O . GLU F 1 98 ? 27.544 -22.634 29.807 1.00 14.30 98 GLU F O 1
ATOM 5853 N N . LEU F 1 99 ? 27.273 -22.979 32.012 1.00 15.03 99 LEU F N 1
ATOM 5854 C CA . LEU F 1 99 ? 28.147 -21.857 32.396 1.00 15.01 99 LEU F CA 1
ATOM 5855 C C . LEU F 1 99 ? 29.601 -22.027 32.000 1.00 13.37 99 LEU F C 1
ATOM 5856 O O . LEU F 1 99 ? 30.232 -21.066 31.573 1.00 13.20 99 LEU F O 1
ATOM 5861 N N . ARG F 1 100 ? 30.133 -23.243 32.113 1.00 13.13 100 ARG F N 1
ATOM 5862 C CA . ARG F 1 100 ? 31.505 -23.493 31.681 1.00 13.92 100 ARG F CA 1
ATOM 5863 C C . ARG F 1 100 ? 31.637 -23.274 30.167 1.00 14.36 100 ARG F C 1
ATOM 5864 O O . ARG F 1 100 ? 32.601 -22.661 29.695 1.00 15.15 100 ARG F O 1
ATOM 5872 N N . ALA F 1 101 ? 30.660 -23.759 29.414 1.00 14.03 101 ALA F N 1
ATOM 5873 C CA . ALA F 1 101 ? 30.648 -23.544 27.966 1.00 14.91 101 ALA F CA 1
ATOM 5874 C C . ALA F 1 101 ? 30.560 -22.053 27.647 1.00 14.41 101 ALA F C 1
ATOM 5875 O O . ALA F 1 101 ? 31.234 -21.583 26.743 1.00 15.91 101 ALA F O 1
ATOM 5877 N N . LEU F 1 102 ? 29.757 -21.315 28.413 1.00 14.09 102 LEU F N 1
ATOM 5878 C CA . LEU F 1 102 ? 29.656 -19.867 28.242 1.00 15.45 102 LEU F CA 1
ATOM 5879 C C . LEU F 1 102 ? 30.997 -19.179 28.522 1.00 15.66 102 LEU F C 1
ATOM 5880 O O . LEU F 1 102 ? 31.427 -18.321 27.747 1.00 17.07 102 LEU F O 1
ATOM 5885 N N . GLU F 1 103 ? 31.654 -19.576 29.611 1.00 15.98 103 GLU F N 1
ATOM 5886 C CA . GLU F 1 103 ? 32.984 -19.052 29.943 1.00 17.42 103 GLU F CA 1
ATOM 5887 C C . GLU F 1 103 ? 33.970 -19.230 28.782 1.00 17.36 103 GLU F C 1
ATOM 5888 O O . GLU F 1 103 ? 34.645 -18.283 28.389 1.00 15.69 103 GLU F O 1
ATOM 5894 N N . ARG F 1 104 ? 34.024 -20.424 28.240 1.00 16.64 104 ARG F N 1
ATOM 5895 C CA . ARG F 1 104 ? 34.893 -20.764 27.134 1.00 18.76 104 ARG F CA 1
ATOM 5896 C C . ARG F 1 104 ? 34.553 -19.914 25.888 1.00 19.22 104 ARG F C 1
ATOM 5897 O O . ARG F 1 104 ? 35.414 -19.426 25.215 1.00 20.33 104 ARG F O 1
ATOM 5905 N N . GLU F 1 105 ? 33.281 -19.746 25.626 1.00 18.79 105 GLU F N 1
ATOM 5906 C CA . GLU F 1 105 ? 32.780 -18.904 24.518 1.00 21.34 105 GLU F CA 1
ATOM 5907 C C . GLU F 1 105 ? 33.223 -17.435 24.666 1.00 20.00 105 GLU F C 1
ATOM 5908 O O . GLU F 1 105 ? 33.684 -16.803 23.717 1.00 21.13 105 GLU F O 1
ATOM 5914 N N . LEU F 1 106 ? 33.076 -16.904 25.872 1.00 19.38 106 LEU F N 1
ATOM 5915 C CA . LEU F 1 106 ? 33.472 -15.522 26.161 1.00 18.74 106 LEU F CA 1
ATOM 5916 C C . LEU F 1 106 ? 34.988 -15.334 26.083 1.00 18.07 106 LEU F C 1
ATOM 5917 O O . LEU F 1 106 ? 35.441 -14.293 25.649 1.00 18.56 106 LEU F O 1
ATOM 5922 N N . MET F 1 107 ? 35.755 -16.337 26.511 1.00 18.23 107 MET F N 1
ATOM 5923 C CA . MET F 1 107 ? 37.223 -16.289 26.402 1.00 20.22 107 MET F CA 1
ATOM 5924 C C . MET F 1 107 ? 37.652 -16.209 24.938 1.00 20.14 107 MET F C 1
ATOM 5925 O O . MET F 1 107 ? 38.545 -15.449 24.575 1.00 19.47 107 MET F O 1
ATOM 5930 N N . ASP F 1 108 ? 36.978 -16.975 24.090 1.00 21.19 108 ASP F N 1
ATOM 5931 C CA . ASP F 1 108 ? 37.229 -16.914 22.649 1.00 24.45 108 ASP F CA 1
ATOM 5932 C C . ASP F 1 108 ? 36.903 -15.513 22.087 1.00 25.28 108 ASP F C 1
ATOM 5933 O O . ASP F 1 108 ? 37.659 -14.947 21.299 1.00 26.30 108 ASP F O 1
ATOM 5938 N N . LEU F 1 109 ? 35.773 -14.962 22.510 1.00 15.17 109 LEU F N 1
ATOM 5939 C CA . LEU F 1 109 ? 35.361 -13.618 22.105 1.00 21.15 109 LEU F CA 1
ATOM 5940 C C . LEU F 1 109 ? 36.438 -12.603 22.490 1.00 20.33 109 LEU F C 1
ATOM 5941 O O . LEU F 1 109 ? 36.875 -11.820 21.659 1.00 19.82 109 LEU F O 1
ATOM 5946 N N . ARG F 1 110 ? 36.880 -12.660 23.746 1.00 20.62 110 ARG F N 1
ATOM 5947 C CA . ARG F 1 110 ? 37.905 -11.742 24.242 1.00 21.89 110 ARG F CA 1
ATOM 5948 C C . ARG F 1 110 ? 39.214 -11.805 23.442 1.00 23.68 110 ARG F C 1
ATOM 5949 O O . ARG F 1 110 ? 39.842 -10.764 23.204 1.00 24.18 110 ARG F O 1
ATOM 5957 N N . ARG F 1 111 ? 39.617 -13.020 23.064 1.00 25.27 111 ARG F N 1
ATOM 5958 C CA . ARG F 1 111 ? 40.842 -13.257 22.265 1.00 28.79 111 ARG F CA 1
ATOM 5959 C C . ARG F 1 111 ? 40.799 -12.608 20.872 1.00 28.65 111 ARG F C 1
ATOM 5960 O O . ARG F 1 111 ? 41.824 -12.417 20.258 1.00 30.21 111 ARG F O 1
ATOM 5968 N N . SER F 1 112 ? 39.612 -12.254 20.399 1.00 28.46 112 SER F N 1
ATOM 5969 C CA . SER F 1 112 ? 39.426 -11.635 19.086 1.00 29.79 112 SER F CA 1
ATOM 5970 C C . SER F 1 112 ? 39.893 -10.151 19.014 1.00 27.28 112 SER F C 1
ATOM 5971 O O . SER F 1 112 ? 40.048 -9.597 17.943 1.00 25.62 112 SER F O 1
ATOM 5974 N N . CYS F 1 113 ? 40.150 -9.521 20.151 1.00 28.03 113 CYS F N 1
ATOM 5975 C CA . CYS F 1 113 ? 40.662 -8.142 20.146 1.00 30.02 113 CYS F CA 1
ATOM 5976 C C . CYS F 1 113 ? 41.903 -8.069 21.042 1.00 33.24 113 CYS F C 1
ATOM 5977 O O . CYS F 1 113 ? 41.893 -8.585 22.126 1.00 27.92 113 CYS F O 1
ATOM 5980 N N . ASP F 1 114 ? 43.003 -7.515 20.545 1.00 43.14 114 ASP F N 1
ATOM 5981 C CA . ASP F 1 114 ? 44.268 -7.459 21.292 1.00 48.49 114 ASP F CA 1
ATOM 5982 C C . ASP F 1 114 ? 45.011 -6.116 20.949 1.00 51.32 114 ASP F C 1
ATOM 5983 O O . ASP F 1 114 ? 46.249 -5.920 21.073 1.00 65.71 114 ASP F O 1
ATOM 5988 N N . ALA F 1 116 ? 44.438 -1.241 21.964 1.00 41.66 116 ALA F N 1
ATOM 5989 C CA . ALA F 1 116 ? 44.778 -0.096 21.118 1.00 47.96 116 ALA F CA 1
ATOM 5990 C C . ALA F 1 116 ? 44.161 -0.242 19.731 1.00 46.74 116 ALA F C 1
ATOM 5991 O O . ALA F 1 116 ? 44.852 -0.348 18.702 1.00 54.41 116 ALA F O 1
ATOM 5993 N N . ARG F 1 117 ? 42.836 -0.290 19.739 1.00 38.44 117 ARG F N 1
ATOM 5994 C CA . ARG F 1 117 ? 42.046 -0.222 18.523 1.00 39.75 117 ARG F CA 1
ATOM 5995 C C . ARG F 1 117 ? 40.891 0.733 18.697 1.00 36.66 117 ARG F C 1
ATOM 5996 O O . ARG F 1 117 ? 40.537 1.112 19.802 1.00 34.40 117 ARG F O 1
ATOM 6004 N N . THR F 1 118 ? 40.284 1.068 17.569 1.00 36.79 118 THR F N 1
ATOM 6005 C CA . THR F 1 118 ? 39.058 1.837 17.536 1.00 34.10 118 THR F CA 1
ATOM 6006 C C . THR F 1 118 ? 37.877 0.876 17.425 1.00 30.35 118 THR F C 1
ATOM 6007 O O . THR F 1 118 ? 38.033 -0.302 17.068 1.00 31.76 118 THR F O 1
ATOM 6011 N N . SER F 1 119 ? 36.701 1.407 17.733 1.00 28.68 119 SER F N 1
ATOM 6012 C CA . SER F 1 119 ? 35.435 0.689 17.607 1.00 29.28 119 SER F CA 1
ATOM 6013 C C . SER F 1 119 ? 35.236 0.115 16.202 1.00 29.39 119 SER F C 1
ATOM 6014 O O . SER F 1 119 ? 34.805 -1.027 16.060 1.00 26.65 119 SER F O 1
ATOM 6017 N N . ARG F 1 120 ? 35.583 0.900 15.183 1.00 30.75 120 ARG F N 1
ATOM 6018 C CA . ARG F 1 120 ? 35.532 0.443 13.775 1.00 33.84 120 ARG F CA 1
ATOM 6019 C C . ARG F 1 120 ? 36.308 -0.867 13.546 1.00 30.38 120 ARG F C 1
ATOM 6020 O O . ARG F 1 120 ? 35.858 -1.719 12.808 1.00 28.97 120 ARG F O 1
ATOM 6028 N N . GLU F 1 121 ? 37.469 -0.996 14.183 1.00 30.73 121 GLU F N 1
ATOM 6029 C CA . GLU F 1 121 ? 38.365 -2.157 14.020 1.00 32.80 121 GLU F CA 1
ATOM 6030 C C . GLU F 1 121 ? 38.225 -3.217 15.124 1.00 30.84 121 GLU F C 1
ATOM 6031 O O . GLU F 1 121 ? 38.890 -4.252 15.080 1.00 31.38 121 GLU F O 1
ATOM 6037 N N . CYS F 1 122 ? 37.362 -2.969 16.107 1.00 24.85 122 CYS F N 1
ATOM 6038 C CA . CYS F 1 122 ? 37.214 -3.865 17.241 1.00 24.90 122 CYS F CA 1
ATOM 6039 C C . CYS F 1 122 ? 36.855 -5.306 16.829 1.00 24.45 122 CYS F C 1
ATOM 6040 O O . CYS F 1 122 ? 35.826 -5.546 16.207 1.00 25.82 122 CYS F O 1
ATOM 6043 N N . GLY F 1 123 ? 37.703 -6.266 17.211 1.00 24.93 123 GLY F N 1
ATOM 6044 C CA . GLY F 1 123 ? 37.488 -7.675 16.850 1.00 24.28 123 GLY F CA 1
ATOM 6045 C C . GLY F 1 123 ? 36.242 -8.277 17.498 1.00 23.53 123 GLY F C 1
ATOM 6046 O O . GLY F 1 123 ? 35.594 -9.158 16.929 1.00 20.75 123 GLY F O 1
ATOM 6047 N N . ILE F 1 124 ? 35.903 -7.798 18.691 1.00 22.75 124 ILE F N 1
ATOM 6048 C CA . ILE F 1 124 ? 34.703 -8.261 19.393 1.00 22.18 124 ILE F CA 1
ATOM 6049 C C . ILE F 1 124 ? 33.445 -7.752 18.691 1.00 21.19 124 ILE F C 1
ATOM 6050 O O . ILE F 1 124 ? 32.548 -8.537 18.393 1.00 21.74 124 ILE F O 1
ATOM 6055 N N . LEU F 1 125 ? 33.377 -6.441 18.464 1.00 21.51 125 LEU F N 1
ATOM 6056 C CA . LEU F 1 125 ? 32.227 -5.837 17.777 1.00 23.87 125 LEU F CA 1
ATOM 6057 C C . LEU F 1 125 ? 32.073 -6.396 16.369 1.00 25.37 125 LEU F C 1
ATOM 6058 O O . LEU F 1 125 ? 30.958 -6.662 15.927 1.00 24.15 125 LEU F O 1
ATOM 6063 N N . ASN F 1 126 ? 33.196 -6.591 15.681 1.00 26.84 126 ASN F N 1
ATOM 6064 C CA . ASN F 1 126 ? 33.161 -7.135 14.314 1.00 28.07 126 ASN F CA 1
ATOM 6065 C C . ASN F 1 126 ? 32.722 -8.599 14.274 1.00 26.61 126 ASN F C 1
ATOM 6066 O O . ASN F 1 126 ? 32.031 -9.001 13.343 1.00 27.32 126 ASN F O 1
ATOM 6071 N N . SER F 1 127 ? 33.085 -9.388 15.278 1.00 25.63 127 SER F N 1
ATOM 6072 C CA . SER F 1 127 ? 32.628 -10.793 15.332 1.00 28.39 127 SER F CA 1
ATOM 6073 C C . SER F 1 127 ? 31.135 -10.917 15.692 1.00 28.02 127 SER F C 1
ATOM 6074 O O . SER F 1 127 ? 30.499 -11.911 15.355 1.00 29.01 127 SER F O 1
ATOM 6077 N N . LEU F 1 128 ? 30.590 -9.918 16.387 1.00 27.58 128 LEU F N 1
ATOM 6078 C CA . LEU F 1 128 ? 29.150 -9.874 16.699 1.00 27.40 128 LEU F CA 1
ATOM 6079 C C . LEU F 1 128 ? 28.304 -9.304 15.558 1.00 29.91 128 LEU F C 1
ATOM 6080 O O . LEU F 1 128 ? 27.086 -9.444 15.566 1.00 30.20 128 LEU F O 1
ATOM 6085 N N . ALA F 1 129 ? 28.946 -8.636 14.603 1.00 35.34 129 ALA F N 1
ATOM 6086 C CA . ALA F 1 129 ? 28.266 -8.132 13.406 1.00 41.48 129 ALA F CA 1
ATOM 6087 C C . ALA F 1 129 ? 28.218 -9.204 12.308 1.00 47.99 129 ALA F C 1
ATOM 6088 O O . ALA F 1 129 ? 28.672 -10.344 12.456 1.00 52.48 129 ALA F O 1
ATOM 6091 N N . MET G 1 1 ? 59.117 32.096 90.704 1.00 38.82 1 MET G N 1
ATOM 6092 C CA . MET G 1 1 ? 59.808 32.549 89.463 1.00 42.25 1 MET G CA 1
ATOM 6093 C C . MET G 1 1 ? 60.788 31.471 89.019 1.00 38.56 1 MET G C 1
ATOM 6094 O O . MET G 1 1 ? 61.406 30.810 89.860 1.00 39.02 1 MET G O 1
ATOM 6099 N N . MET G 1 2 ? 60.930 31.322 87.705 1.00 34.97 2 MET G N 1
ATOM 6100 C CA . MET G 1 2 ? 61.691 30.232 87.084 1.00 34.50 2 MET G CA 1
ATOM 6101 C C . MET G 1 2 ? 62.590 30.742 85.970 1.00 32.07 2 MET G C 1
ATOM 6102 O O . MET G 1 2 ? 62.208 31.648 85.229 1.00 27.07 2 MET G O 1
ATOM 6107 N N . ARG G 1 3 ? 63.751 30.115 85.813 1.00 30.68 3 ARG G N 1
ATOM 6108 C CA . ARG G 1 3 ? 64.545 30.287 84.594 1.00 31.18 3 ARG G CA 1
ATOM 6109 C C . ARG G 1 3 ? 63.944 29.396 83.501 1.00 29.34 3 ARG G C 1
ATOM 6110 O O . ARG G 1 3 ? 63.140 28.482 83.771 1.00 27.07 3 ARG G O 1
ATOM 6118 N N . ILE G 1 4 ? 64.350 29.677 82.269 1.00 27.09 4 ILE G N 1
ATOM 6119 C CA . ILE G 1 4 ? 63.788 29.004 81.092 1.00 26.60 4 ILE G CA 1
ATOM 6120 C C . ILE G 1 4 ? 63.915 27.471 81.161 1.00 25.55 4 ILE G C 1
ATOM 6121 O O . ILE G 1 4 ? 62.990 26.751 80.768 1.00 24.77 4 ILE G O 1
ATOM 6126 N N . GLY G 1 5 ? 65.051 26.987 81.670 1.00 25.75 5 GLY G N 1
ATOM 6127 C CA . GLY G 1 5 ? 65.279 25.548 81.864 1.00 27.83 5 GLY G CA 1
ATOM 6128 C C . GLY G 1 5 ? 64.228 24.876 82.741 1.00 29.49 5 GLY G C 1
ATOM 6129 O O . GLY G 1 5 ? 63.725 23.790 82.423 1.00 30.75 5 GLY G O 1
ATOM 6130 N N . GLU G 1 6 ? 63.879 25.538 83.840 1.00 30.85 6 GLU G N 1
ATOM 6131 C CA . GLU G 1 6 ? 62.873 25.013 84.770 1.00 31.45 6 GLU G CA 1
ATOM 6132 C C . GLU G 1 6 ? 61.475 25.103 84.158 1.00 29.86 6 GLU G C 1
ATOM 6133 O O . GLU G 1 6 ? 60.658 24.191 84.332 1.00 30.82 6 GLU G O 1
ATOM 6139 N N . LEU G 1 7 ? 61.206 26.201 83.452 1.00 26.67 7 LEU G N 1
ATOM 6140 C CA . LEU G 1 7 ? 59.948 26.355 82.708 1.00 27.18 7 LEU G CA 1
ATOM 6141 C C . LEU G 1 7 ? 59.763 25.206 81.717 1.00 26.80 7 LEU G C 1
ATOM 6142 O O . LEU G 1 7 ? 58.697 24.598 81.650 1.00 24.41 7 LEU G O 1
ATOM 6147 N N . GLY G 1 8 ? 60.807 24.937 80.938 1.00 27.61 8 GLY G N 1
ATOM 6148 C CA . GLY G 1 8 ? 60.812 23.825 79.974 1.00 30.23 8 GLY G CA 1
ATOM 6149 C C . GLY G 1 8 ? 60.529 22.466 80.615 1.00 30.46 8 GLY G C 1
ATOM 6150 O O . GLY G 1 8 ? 59.739 21.678 80.097 1.00 29.97 8 GLY G O 1
ATOM 6151 N N . LYS G 1 9 ? 61.208 22.199 81.728 1.00 32.59 9 LYS G N 1
ATOM 6152 C CA . LYS G 1 9 ? 60.982 20.997 82.548 1.00 33.49 9 LYS G CA 1
ATOM 6153 C C . LYS G 1 9 ? 59.519 20.854 82.970 1.00 28.54 9 LYS G C 1
ATOM 6154 O O . LYS G 1 9 ? 58.898 19.806 82.756 1.00 28.38 9 LYS G O 1
ATOM 6160 N N . LYS G 1 10 ? 58.965 21.931 83.512 1.00 26.78 10 LYS G N 1
ATOM 6161 C CA . LYS G 1 10 ? 57.557 21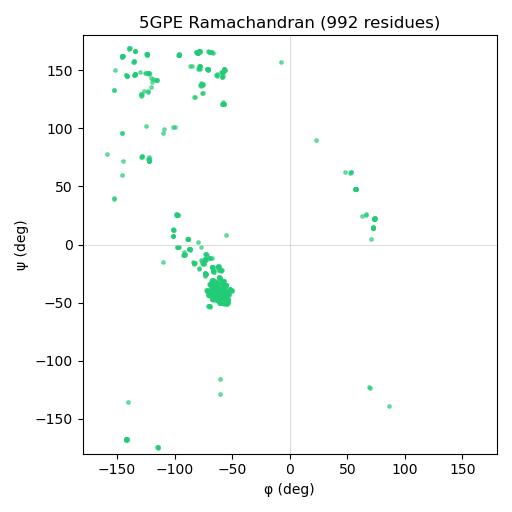.953 83.947 1.00 29.13 10 LYS G CA 1
ATOM 6162 C C . LYS G 1 10 ? 56.534 21.824 82.814 1.00 28.05 10 LYS G C 1
ATOM 6163 O O . LYS G 1 10 ? 55.477 21.225 83.002 1.00 30.93 10 LYS G O 1
ATOM 6169 N N . ALA G 1 11 ? 56.853 22.381 81.649 1.00 28.36 11 ALA G N 1
ATOM 6170 C CA . ALA G 1 11 ? 55.970 22.282 80.483 1.00 27.56 11 ALA G CA 1
ATOM 6171 C C . ALA G 1 11 ? 56.208 21.018 79.642 1.00 27.92 11 ALA G C 1
ATOM 6172 O O . ALA G 1 11 ? 55.488 20.773 78.667 1.00 27.69 11 ALA G O 1
ATOM 6174 N N . ASP G 1 12 ? 57.213 20.227 80.012 1.00 27.04 12 ASP G N 1
ATOM 6175 C CA . ASP G 1 12 ? 57.623 19.030 79.263 1.00 28.25 12 ASP G CA 1
ATOM 6176 C C . ASP G 1 12 ? 57.996 19.367 77.810 1.00 28.96 12 ASP G C 1
ATOM 6177 O O . ASP G 1 12 ? 57.547 18.723 76.858 1.00 30.94 12 ASP G O 1
ATOM 6182 N N . CYS G 1 13 ? 58.808 20.407 77.653 1.00 29.39 13 CYS G N 1
ATOM 6183 C CA . CYS G 1 13 ? 59.330 20.784 76.342 1.00 30.49 13 CYS G CA 1
ATOM 6184 C C . CYS G 1 13 ? 60.748 21.332 76.435 1.00 28.79 13 CYS G C 1
ATOM 6185 O O . CYS G 1 13 ? 61.201 21.731 77.506 1.00 28.50 13 CYS G O 1
ATOM 6188 N N . LEU G 1 14 ? 61.431 21.357 75.297 1.00 24.30 14 LEU G N 1
ATOM 6189 C CA . LEU G 1 14 ? 62.795 21.840 75.224 1.00 23.37 14 LEU G CA 1
ATOM 6190 C C . LEU G 1 14 ? 62.873 23.354 75.398 1.00 23.02 14 LEU G C 1
ATOM 6191 O O . LEU G 1 14 ? 61.957 24.083 75.021 1.00 23.30 14 LEU G O 1
ATOM 6196 N N . VAL G 1 15 ? 63.997 23.808 75.938 1.00 22.85 15 VAL G N 1
ATOM 6197 C CA . VAL G 1 15 ? 64.339 25.234 75.986 1.00 22.92 15 VAL G CA 1
ATOM 6198 C C . VAL G 1 15 ? 64.262 25.850 74.582 1.00 22.63 15 VAL G C 1
ATOM 6199 O O . VAL G 1 15 ? 63.669 26.918 74.398 1.00 23.06 15 VAL G O 1
ATOM 6203 N N . GLN G 1 16 ? 64.865 25.191 73.595 1.00 21.73 16 GLN G N 1
ATOM 6204 C CA . GLN G 1 16 ? 64.799 25.691 72.205 1.00 23.14 16 GLN G CA 1
ATOM 6205 C C . GLN G 1 16 ? 63.356 25.853 71.672 1.00 21.16 16 GLN G C 1
ATOM 6206 O O . GLN G 1 16 ? 63.075 26.730 70.854 1.00 19.49 16 GLN G O 1
ATOM 6212 N N . THR G 1 17 ? 62.450 25.004 72.146 1.00 20.23 17 THR G N 1
ATOM 6213 C CA . THR G 1 17 ? 61.032 25.097 71.774 1.00 21.22 17 THR G CA 1
ATOM 6214 C C . THR G 1 17 ? 60.383 26.324 72.404 1.00 20.42 17 THR G C 1
ATOM 6215 O O . THR G 1 17 ? 59.646 27.036 71.739 1.00 19.65 17 THR G O 1
ATOM 6219 N N . VAL G 1 18 ? 60.679 26.579 73.675 1.00 20.48 18 VAL G N 1
ATOM 6220 C CA . VAL G 1 18 ? 60.234 27.805 74.332 1.00 20.99 18 VAL G CA 1
ATOM 6221 C C . VAL G 1 18 ? 60.734 29.038 73.559 1.00 19.52 18 VAL G C 1
ATOM 6222 O O . VAL G 1 18 ? 59.964 29.958 73.307 1.00 19.65 18 VAL G O 1
ATOM 6226 N N . ARG G 1 19 ? 62.011 29.040 73.188 1.00 19.31 19 ARG G N 1
ATOM 6227 C CA . ARG G 1 19 ? 62.607 30.165 72.450 1.00 21.54 19 ARG G CA 1
ATOM 6228 C C . ARG G 1 19 ? 61.995 30.331 71.058 1.00 19.76 19 ARG G C 1
ATOM 6229 O O . ARG G 1 19 ? 61.854 31.446 70.578 1.00 18.92 19 ARG G O 1
ATOM 6237 N N . PHE G 1 20 ? 61.644 29.217 70.427 1.00 19.16 20 PHE G N 1
ATOM 6238 C CA . PHE G 1 20 ? 60.932 29.259 69.143 1.00 19.10 20 PHE G CA 1
ATOM 6239 C C . PHE G 1 20 ? 59.580 29.989 69.285 1.00 19.76 20 PHE G C 1
ATOM 6240 O O . PHE G 1 20 ? 59.256 30.888 68.514 1.00 20.05 20 PHE G O 1
ATOM 6248 N N . TYR G 1 21 ? 58.818 29.605 70.306 1.00 21.44 21 TYR G N 1
ATOM 6249 C CA . TYR G 1 21 ? 57.531 30.235 70.585 1.00 21.91 21 TYR G CA 1
ATOM 6250 C C . TYR G 1 21 ? 57.680 31.716 70.922 1.00 22.07 21 TYR G C 1
ATOM 6251 O O . TYR G 1 21 ? 56.845 32.516 70.517 1.00 24.44 21 TYR G O 1
ATOM 6260 N N . GLU G 1 22 ? 58.745 32.070 71.637 1.00 23.29 22 GLU G N 1
ATOM 6261 C CA . GLU G 1 22 ? 59.067 33.477 71.914 1.00 24.95 22 GLU G CA 1
ATOM 6262 C C . GLU G 1 22 ? 59.327 34.253 70.634 1.00 24.21 22 GLU G C 1
ATOM 6263 O O . GLU G 1 22 ? 58.755 35.318 70.428 1.00 24.31 22 GLU G O 1
ATOM 6269 N N . SER G 1 23 ? 60.177 33.704 69.771 1.00 24.88 23 SER G N 1
ATOM 6270 C CA . SER G 1 23 ? 60.499 34.350 68.487 1.00 27.72 23 SER G CA 1
ATOM 6271 C C . SER G 1 23 ? 59.261 34.515 67.595 1.00 27.97 23 SER G C 1
ATOM 6272 O O . SER G 1 23 ? 59.196 35.443 66.804 1.00 30.20 23 SER G O 1
ATOM 6275 N N . GLU G 1 24 ? 58.280 33.622 67.748 1.00 26.77 24 GLU G N 1
ATOM 6276 C CA . GLU G 1 24 ? 57.014 33.689 66.996 1.00 28.79 24 GLU G CA 1
ATOM 6277 C C . GLU G 1 24 ? 55.897 34.534 67.649 1.00 29.32 24 GLU G C 1
ATOM 6278 O O . GLU G 1 24 ? 54.766 34.571 67.141 1.00 29.97 24 GLU G O 1
ATOM 6284 N N . GLY G 1 25 ? 56.202 35.202 68.759 1.00 27.77 25 GLY G N 1
ATOM 6285 C CA . GLY G 1 25 ? 55.241 36.077 69.423 1.00 26.80 25 GLY G CA 1
ATOM 6286 C C . GLY G 1 25 ? 54.123 35.365 70.168 1.00 26.23 25 GLY G C 1
ATOM 6287 O O . GLY G 1 25 ? 53.078 35.958 70.418 1.00 28.75 25 GLY G O 1
ATOM 6288 N N . LEU G 1 26 ? 54.331 34.099 70.534 1.00 25.20 26 LEU G N 1
ATOM 6289 C CA . LEU G 1 26 ? 53.296 33.314 71.232 1.00 27.54 26 LEU G CA 1
ATOM 6290 C C . LEU G 1 26 ? 53.386 33.382 72.757 1.00 28.12 26 LEU G C 1
ATOM 6291 O O . LEU G 1 26 ? 52.489 32.892 73.435 1.00 24.66 26 LEU G O 1
ATOM 6296 N N . LEU G 1 27 ? 54.460 33.964 73.294 1.00 32.08 27 LEU G N 1
ATOM 6297 C CA . LEU G 1 27 ? 54.621 34.088 74.758 1.00 35.71 27 LEU G CA 1
ATOM 6298 C C . LEU G 1 27 ? 54.639 35.538 75.233 1.00 37.76 27 LEU G C 1
ATOM 6299 O O . LEU G 1 27 ? 55.233 36.389 74.588 1.00 38.87 27 LEU G O 1
ATOM 6304 N N . PRO G 1 28 ? 54.020 35.814 76.395 1.00 38.66 28 PRO G N 1
ATOM 6305 C CA . PRO G 1 28 ? 54.100 37.172 76.913 1.00 40.93 28 PRO G CA 1
ATOM 6306 C C . PRO G 1 28 ? 55.510 37.455 77.403 1.00 41.93 28 PRO G C 1
ATOM 6307 O O . PRO G 1 28 ? 56.309 36.523 77.582 1.00 35.60 28 PRO G O 1
ATOM 6311 N N . GLU G 1 29 ? 55.802 38.728 77.634 1.00 45.63 29 GLU G N 1
ATOM 6312 C CA . GLU G 1 29 ? 57.127 39.146 78.099 1.00 49.90 29 GLU G CA 1
ATOM 6313 C C . GLU G 1 29 ? 57.505 38.432 79.406 1.00 44.86 29 GLU G C 1
ATOM 6314 O O . GLU G 1 29 ? 56.612 38.068 80.184 1.00 38.81 29 GLU G O 1
ATOM 6320 N N . PRO G 1 30 ? 58.819 38.216 79.645 1.00 43.75 30 PRO G N 1
ATOM 6321 C CA . PRO G 1 30 ? 59.249 37.570 80.901 1.00 44.40 30 PRO G CA 1
ATOM 6322 C C . PRO G 1 30 ? 58.816 38.346 82.148 1.00 46.29 30 PRO G C 1
ATOM 6323 O O . PRO G 1 30 ? 58.705 39.572 82.102 1.00 45.22 30 PRO G O 1
ATOM 6327 N N . ALA G 1 31 ? 58.548 37.625 83.232 1.00 43.00 31 ALA G N 1
ATOM 6328 C CA . ALA G 1 31 ? 58.073 38.219 84.490 1.00 48.92 31 ALA G CA 1
ATOM 6329 C C . ALA G 1 31 ? 59.045 39.266 85.061 1.00 51.61 31 ALA G C 1
ATOM 6330 O O . ALA G 1 31 ? 58.618 40.281 85.613 1.00 53.39 31 ALA G O 1
ATOM 6332 N N . ARG G 1 32 ? 60.340 38.995 84.920 1.00 47.34 32 ARG G N 1
ATOM 6333 C CA . ARG G 1 32 ? 61.401 39.963 85.191 1.00 53.97 32 ARG G CA 1
ATOM 6334 C C . ARG G 1 32 ? 62.496 39.793 84.152 1.00 54.07 32 ARG G C 1
ATOM 6335 O O . ARG G 1 32 ? 62.759 38.673 83.712 1.00 56.25 32 ARG G O 1
ATOM 6343 N N . SER G 1 33 ? 63.126 40.894 83.748 1.00 58.47 33 SER G N 1
ATOM 6344 C CA . SER G 1 33 ? 64.230 40.808 82.781 1.00 62.24 33 SER G CA 1
ATOM 6345 C C . SER G 1 33 ? 65.261 41.891 82.859 1.00 65.13 33 SER G C 1
ATOM 6346 O O . SER G 1 33 ? 64.900 43.037 82.905 1.00 64.74 33 SER G O 1
ATOM 6349 N N . GLU G 1 34 ? 66.538 41.506 82.837 1.00 67.45 34 GLU G N 1
ATOM 6350 C CA . GLU G 1 34 ? 67.662 42.441 82.739 1.00 67.95 34 GLU G CA 1
ATOM 6351 C C . GLU G 1 34 ? 68.783 41.799 81.921 1.00 68.16 34 GLU G C 1
ATOM 6352 O O . GLU G 1 34 ? 69.562 41.034 82.471 1.00 69.58 34 GLU G O 1
ATOM 6358 N N . GLY G 1 35 ? 68.855 42.091 80.620 1.00 67.69 35 GLY G N 1
ATOM 6359 C CA . GLY G 1 35 ? 69.908 41.529 79.760 1.00 67.01 35 GLY G CA 1
ATOM 6360 C C . GLY G 1 35 ? 69.713 40.028 79.552 1.00 66.63 35 GLY G C 1
ATOM 6361 O O . GLY G 1 35 ? 68.643 39.578 79.111 1.00 64.15 35 GLY G O 1
ATOM 6362 N N . ASN G 1 36 ? 70.741 39.250 79.901 1.00 65.91 36 ASN G N 1
ATOM 6363 C CA . ASN G 1 36 ? 70.671 37.769 79.831 1.00 65.20 36 ASN G CA 1
ATOM 6364 C C . ASN G 1 36 ? 69.924 37.095 81.032 1.00 61.63 36 ASN G C 1
ATOM 6365 O O . ASN G 1 36 ? 69.789 35.862 81.103 1.00 64.88 36 ASN G O 1
ATOM 6370 N N . PHE G 1 37 ? 69.410 37.920 81.947 1.00 52.87 37 PHE G N 1
ATOM 6371 C CA . PHE G 1 37 ? 68.596 37.494 83.082 1.00 49.43 37 PHE G CA 1
ATOM 6372 C C . PHE G 1 37 ? 67.100 37.736 82.826 1.00 45.09 37 PHE G C 1
ATOM 6373 O O . PHE G 1 37 ? 66.623 38.850 82.951 1.00 50.16 37 PHE G O 1
ATOM 6381 N N . ARG G 1 38 ? 66.391 36.670 82.461 1.00 45.49 38 ARG G N 1
ATOM 6382 C CA . ARG G 1 38 ? 64.962 36.630 82.112 1.00 45.39 38 ARG G CA 1
ATOM 6383 C C . ARG G 1 38 ? 64.353 35.621 83.064 1.00 39.94 38 ARG G C 1
ATOM 6384 O O . ARG G 1 38 ? 64.912 34.539 83.237 1.00 33.13 38 ARG G O 1
ATOM 6392 N N . LEU G 1 39 ? 63.246 35.983 83.700 1.00 33.29 39 LEU G N 1
ATOM 6393 C CA . LEU G 1 39 ? 62.528 35.065 84.578 1.00 33.05 39 LEU G CA 1
ATOM 6394 C C . LEU G 1 39 ? 61.092 34.885 84.117 1.00 30.93 39 LEU G C 1
ATOM 6395 O O . LEU G 1 39 ? 60.474 35.807 83.594 1.00 34.33 39 LEU G O 1
ATOM 6400 N N . TYR G 1 40 ? 60.572 33.684 84.350 1.00 30.30 40 TYR G N 1
ATOM 6401 C CA . TYR G 1 40 ? 59.212 33.294 83.954 1.00 31.10 40 TYR G CA 1
ATOM 6402 C C . TYR G 1 40 ? 58.431 32.809 85.175 1.00 31.14 40 TYR G C 1
ATOM 6403 O O . TYR G 1 40 ? 59.008 32.513 86.219 1.00 34.34 40 TYR G O 1
ATOM 6412 N N . ASP G 1 41 ? 57.117 32.745 85.036 1.00 30.45 41 ASP G N 1
ATOM 6413 C CA . ASP G 1 41 ? 56.224 32.337 86.125 1.00 34.60 41 ASP G CA 1
ATOM 6414 C C . ASP G 1 41 ? 55.058 31.477 85.608 1.00 32.11 41 ASP G C 1
ATOM 6415 O O . ASP G 1 41 ? 55.076 31.026 84.451 1.00 29.48 41 ASP G O 1
ATOM 6420 N N . GLU G 1 42 ? 54.059 31.265 86.465 1.00 31.72 42 GLU G N 1
ATOM 6421 C CA . GLU G 1 42 ? 52.919 30.381 86.204 1.00 33.43 42 GLU G CA 1
ATOM 6422 C C . GLU G 1 42 ? 52.145 30.719 84.920 1.00 30.72 42 GLU G C 1
ATOM 6423 O O . GLU G 1 42 ? 51.653 29.817 84.244 1.00 27.96 42 GLU G O 1
ATOM 6429 N N . VAL G 1 43 ? 52.051 32.010 84.601 1.00 31.85 43 VAL G N 1
ATOM 6430 C CA . VAL G 1 43 ? 51.355 32.477 83.394 1.00 33.26 43 VAL G CA 1
ATOM 6431 C C . VAL G 1 43 ? 52.004 31.899 82.124 1.00 30.98 43 VAL G C 1
ATOM 6432 O O . VAL G 1 43 ? 51.307 31.469 81.207 1.00 29.33 43 VAL G O 1
ATOM 6436 N N . HIS G 1 44 ? 53.333 31.882 82.098 1.00 30.27 44 HIS G N 1
ATOM 6437 C CA . HIS G 1 44 ? 54.094 31.344 80.962 1.00 28.71 44 HIS G CA 1
ATOM 6438 C C . HIS G 1 44 ? 53.917 29.838 80.837 1.00 27.21 44 HIS G C 1
ATOM 6439 O O . HIS G 1 44 ? 53.783 29.319 79.724 1.00 25.53 44 HIS G O 1
ATOM 6446 N N . LEU G 1 45 ? 53.912 29.143 81.972 1.00 26.06 45 LEU G N 1
ATOM 6447 C CA . LEU G 1 45 ? 53.683 27.698 81.989 1.00 26.02 45 LEU G CA 1
ATOM 6448 C C . LEU G 1 45 ? 52.310 27.361 81.405 1.00 22.60 45 LEU G C 1
ATOM 6449 O O . LEU G 1 45 ? 52.193 26.500 80.542 1.00 21.52 45 LEU G O 1
ATOM 6454 N N . GLN G 1 46 ? 51.275 28.050 81.880 1.00 22.99 46 GLN G N 1
ATOM 6455 C CA . GLN G 1 46 ? 49.906 27.803 81.397 1.00 24.60 46 GLN G CA 1
ATOM 6456 C C . GLN G 1 46 ? 49.761 28.124 79.903 1.00 22.07 46 GLN G C 1
ATOM 6457 O O . GLN G 1 46 ? 49.017 27.466 79.190 1.00 20.92 46 GLN G O 1
ATOM 6463 N N . ARG G 1 47 ? 50.501 29.128 79.456 1.00 21.74 47 ARG G N 1
ATOM 6464 C CA . ARG G 1 47 ? 50.555 29.490 78.048 1.00 21.43 47 ARG G CA 1
ATOM 6465 C C . ARG G 1 47 ? 51.152 28.353 77.196 1.00 19.87 47 ARG G C 1
ATOM 6466 O O . ARG G 1 47 ? 50.598 27.997 76.156 1.00 18.31 47 ARG G O 1
ATOM 6474 N N . LEU G 1 48 ? 52.275 27.803 77.655 1.00 19.35 48 LEU G N 1
ATOM 6475 C CA . LEU G 1 48 ? 52.924 26.685 76.979 1.00 19.28 48 LEU G CA 1
ATOM 6476 C C . LEU G 1 48 ? 52.036 25.449 76.902 1.00 18.89 48 LEU G C 1
ATOM 6477 O O . LEU G 1 48 ? 52.011 24.757 75.879 1.00 19.87 48 LEU G O 1
ATOM 6482 N N . LEU G 1 49 ? 51.310 25.172 77.974 1.00 18.04 49 LEU G N 1
ATOM 6483 C CA . LEU G 1 49 ? 50.377 24.046 77.991 1.00 18.74 49 LEU G CA 1
ATOM 6484 C C . LEU G 1 49 ? 49.233 24.251 77.010 1.00 17.53 49 LEU G C 1
ATOM 6485 O O . LEU G 1 49 ? 48.849 23.313 76.319 1.00 18.37 49 LEU G O 1
ATOM 6490 N N . PHE G 1 50 ? 48.728 25.481 76.927 1.00 16.87 50 PHE G N 1
ATOM 6491 C CA . PHE G 1 50 ? 47.704 25.844 75.949 1.00 18.31 50 PHE G CA 1
ATOM 6492 C C . PHE G 1 50 ? 48.212 25.603 74.527 1.00 18.09 50 PHE G C 1
ATOM 6493 O O . PHE G 1 50 ? 47.530 24.983 73.719 1.00 18.95 50 PHE G O 1
ATOM 6501 N N . ILE G 1 51 ? 49.408 26.095 74.241 1.00 18.11 51 ILE G N 1
ATOM 6502 C CA . ILE G 1 51 ? 50.056 25.902 72.917 1.00 18.56 51 ILE G CA 1
ATOM 6503 C C . ILE G 1 51 ? 50.229 24.418 72.597 1.00 18.96 51 ILE G C 1
ATOM 6504 O O . ILE G 1 51 ? 49.928 23.969 71.485 1.00 20.98 51 ILE G O 1
ATOM 6509 N N . ARG G 1 52 ? 50.684 23.650 73.573 1.00 18.49 52 ARG G N 1
ATOM 6510 C CA . ARG G 1 52 ? 50.858 22.221 73.451 1.00 19.67 52 ARG G CA 1
ATOM 6511 C C . ARG G 1 52 ? 49.552 21.541 73.020 1.00 20.42 52 ARG G C 1
ATOM 6512 O O . ARG G 1 52 ? 49.534 20.784 72.100 1.00 21.67 52 ARG G O 1
ATOM 6520 N N . ARG G 1 53 ? 48.471 21.828 73.712 1.00 19.55 53 ARG G N 1
ATOM 6521 C CA . ARG G 1 53 ? 47.174 21.202 73.403 1.00 19.82 53 ARG G CA 1
ATOM 6522 C C . ARG G 1 53 ? 46.659 21.579 71.992 1.00 20.15 53 ARG G C 1
ATOM 6523 O O . ARG G 1 53 ? 46.100 20.746 71.283 1.00 18.95 53 ARG G O 1
ATOM 6531 N N . CYS G 1 54 ? 46.882 22.828 71.591 1.00 19.93 54 CYS G N 1
ATOM 6532 C CA . CYS G 1 54 ? 46.518 23.286 70.248 1.00 19.49 54 CYS G CA 1
ATOM 6533 C C . CYS G 1 54 ? 47.304 22.575 69.157 1.00 17.25 54 CYS G C 1
ATOM 6534 O O . CYS G 1 54 ? 46.740 22.126 68.164 1.00 17.62 54 CYS G O 1
ATOM 6537 N N . ARG G 1 55 ? 48.608 22.449 69.356 1.00 16.34 55 ARG G N 1
ATOM 6538 C CA . ARG G 1 55 ? 49.452 21.785 68.361 1.00 17.36 55 ARG G CA 1
ATOM 6539 C C . ARG G 1 55 ? 49.118 20.314 68.226 1.00 17.31 55 ARG G C 1
ATOM 6540 O O . ARG G 1 55 ? 49.175 19.777 67.134 1.00 16.30 55 ARG G O 1
ATOM 6548 N N . ALA G 1 56 ? 48.740 19.678 69.331 1.00 18.76 56 ALA G N 1
ATOM 6549 C CA . ALA G 1 56 ? 48.277 18.280 69.314 1.00 20.36 56 ALA G CA 1
ATOM 6550 C C . ALA G 1 56 ? 46.939 18.087 68.589 1.00 19.54 56 ALA G C 1
ATOM 6551 O O . ALA G 1 56 ? 46.605 16.977 68.231 1.00 19.74 56 ALA G O 1
ATOM 6553 N N . LYS G 1 57 ? 46.173 19.163 68.415 1.00 19.82 57 LYS G N 1
ATOM 6554 C CA . LYS G 1 57 ? 44.966 19.154 67.585 1.00 20.94 57 LYS G CA 1
ATOM 6555 C C . LYS G 1 57 ? 45.217 19.717 66.177 1.00 20.18 57 LYS G C 1
ATOM 6556 O O . LYS G 1 57 ? 44.297 20.210 65.533 1.00 20.62 57 LYS G O 1
ATOM 6562 N N . ASP G 1 58 ? 46.467 19.643 65.717 1.00 19.87 58 ASP G N 1
ATOM 6563 C CA . ASP G 1 58 ? 46.859 19.953 64.336 1.00 20.68 58 ASP G CA 1
ATOM 6564 C C . ASP G 1 58 ? 46.824 21.448 64.007 1.00 18.14 58 ASP G C 1
ATOM 6565 O O . ASP G 1 58 ? 46.870 21.832 62.847 1.00 18.07 58 ASP G O 1
ATOM 6570 N N . MET G 1 59 ? 46.736 22.300 65.013 1.00 17.82 59 MET G N 1
ATOM 6571 C CA . MET G 1 59 ? 46.673 23.731 64.741 1.00 18.45 59 MET G CA 1
ATOM 6572 C C . MET G 1 59 ? 48.035 24.310 64.345 1.00 17.55 59 MET G C 1
ATOM 6573 O O . MET G 1 59 ? 49.054 24.011 64.949 1.00 18.02 59 MET G O 1
ATOM 6578 N N . THR G 1 60 ? 48.016 25.172 63.339 1.00 16.60 60 THR G N 1
ATOM 6579 C CA . THR G 1 60 ? 49.216 25.881 62.908 1.00 16.99 60 THR G CA 1
ATOM 6580 C C . THR G 1 60 ? 49.508 27.032 63.859 1.00 18.56 60 THR G C 1
ATOM 6581 O O . THR G 1 60 ? 48.650 27.440 64.662 1.00 18.66 60 THR G O 1
ATOM 6585 N N . LEU G 1 61 ? 50.719 27.575 63.754 1.00 16.78 61 LEU G N 1
ATOM 6586 C CA . LEU G 1 61 ? 51.109 28.756 64.545 1.00 21.95 61 LEU G CA 1
ATOM 6587 C C . LEU G 1 61 ? 50.193 29.968 64.314 1.00 20.53 61 LEU G C 1
ATOM 6588 O O . LEU G 1 61 ? 49.964 30.739 65.242 1.00 20.61 61 LEU G O 1
ATOM 6593 N N . ASP G 1 62 ? 49.690 30.127 63.093 1.00 19.77 62 ASP G N 1
ATOM 6594 C CA . ASP G 1 62 ? 48.753 31.221 62.772 1.00 20.68 62 ASP G CA 1
ATOM 6595 C C . ASP G 1 62 ? 47.416 31.070 63.489 1.00 19.29 62 ASP G C 1
ATOM 6596 O O . ASP G 1 62 ? 46.878 32.047 64.014 1.00 18.86 62 ASP G O 1
ATOM 6601 N N . GLU G 1 63 ? 46.880 29.853 63.492 1.00 17.68 63 GLU G N 1
ATOM 6602 C CA . GLU G 1 63 ? 45.647 29.548 64.219 1.00 18.52 63 GLU G CA 1
ATOM 6603 C C . GLU G 1 63 ? 45.822 29.755 65.734 1.00 18.30 63 GLU G C 1
ATOM 6604 O O . GLU G 1 63 ? 44.938 30.289 66.393 1.00 17.42 63 GLU G O 1
ATOM 6610 N N . ILE G 1 64 ? 46.973 29.357 66.254 1.00 16.97 64 ILE G N 1
ATOM 6611 C CA . ILE G 1 64 ? 47.263 29.480 67.685 1.00 17.51 64 ILE G CA 1
ATOM 6612 C C . ILE G 1 64 ? 47.404 30.938 68.113 1.00 17.96 64 ILE G C 1
ATOM 6613 O O . ILE G 1 64 ? 46.917 31.321 69.164 1.00 19.15 64 ILE G O 1
ATOM 6618 N N . ARG G 1 65 ? 48.028 31.741 67.291 1.00 18.30 65 ARG G N 1
ATOM 6619 C CA . ARG G 1 65 ? 48.204 33.156 67.494 1.00 19.74 65 ARG G CA 1
ATOM 6620 C C . ARG G 1 65 ? 46.809 33.791 67.554 1.00 20.52 65 ARG G C 1
ATOM 6621 O O . ARG G 1 65 ? 46.551 34.563 68.392 1.00 23.29 65 ARG G O 1
ATOM 6629 N N . GLN G 1 66 ? 45.925 33.433 66.642 1.00 19.69 66 GLN G N 1
ATOM 6630 C CA . GLN G 1 66 ? 44.566 33.926 66.693 1.00 20.97 66 GLN G CA 1
ATOM 6631 C C . GLN G 1 66 ? 43.822 33.513 67.971 1.00 21.50 66 GLN G C 1
ATOM 6632 O O . GLN G 1 66 ? 43.138 34.330 68.562 1.00 21.90 66 GLN G O 1
ATOM 6638 N N . LEU G 1 67 ? 43.933 32.247 68.365 1.00 17.92 67 LEU G N 1
ATOM 6639 C CA . LEU G 1 67 ? 43.260 31.766 69.568 1.00 21.28 67 LEU G CA 1
ATOM 6640 C C . LEU G 1 67 ? 43.792 32.465 70.828 1.00 23.25 67 LEU G C 1
ATOM 6641 O O . LEU G 1 67 ? 43.012 32.833 71.692 1.00 22.98 67 LEU G O 1
ATOM 6646 N N . LEU G 1 68 ? 45.111 32.657 70.900 1.00 21.11 68 LEU G N 1
ATOM 6647 C CA . LEU G 1 68 ? 45.758 33.369 72.013 1.00 24.42 68 LEU G CA 1
ATOM 6648 C C . LEU G 1 68 ? 45.298 34.816 72.119 1.00 24.82 68 LEU G C 1
ATOM 6649 O O . LEU G 1 68 ? 45.011 35.300 73.224 1.00 24.13 68 LEU G O 1
ATOM 6654 N N . ASN G 1 69 ? 45.202 35.488 70.971 1.00 24.23 69 ASN G N 1
ATOM 6655 C CA . ASN G 1 69 ? 44.687 36.857 70.949 1.00 25.70 69 ASN G CA 1
ATOM 6656 C C . ASN G 1 69 ? 43.254 36.951 71.518 1.00 25.34 69 ASN G C 1
ATOM 6657 O O . ASN G 1 69 ? 42.931 37.877 72.246 1.00 27.57 69 ASN G O 1
ATOM 6662 N N . LEU G 1 70 ? 42.409 35.985 71.176 1.00 22.31 70 LEU G N 1
ATOM 6663 C CA . LEU G 1 70 ? 41.043 35.900 71.701 1.00 27.20 70 LEU G CA 1
ATOM 6664 C C . LEU G 1 70 ? 41.026 35.556 73.191 1.00 28.56 70 LEU G C 1
ATOM 6665 O O . LEU G 1 70 ? 40.254 36.131 73.934 1.00 28.25 70 LEU G O 1
ATOM 6670 N N . ARG G 1 71 ? 41.870 34.619 73.604 1.00 30.47 71 ARG G N 1
ATOM 6671 C CA . ARG G 1 71 ? 42.007 34.237 75.020 1.00 34.44 71 ARG G CA 1
ATOM 6672 C C . ARG G 1 71 ? 42.456 35.434 75.882 1.00 33.87 71 ARG G C 1
ATOM 6673 O O . ARG G 1 71 ? 41.939 35.629 76.976 1.00 36.43 71 ARG G O 1
ATOM 6681 N N . ASP G 1 72 ? 43.349 36.269 75.347 1.00 33.24 72 ASP G N 1
ATOM 6682 C CA . ASP G 1 72 ? 43.809 37.489 76.032 1.00 34.78 72 ASP G CA 1
ATOM 6683 C C . ASP G 1 72 ? 42.765 38.606 76.144 1.00 32.86 72 ASP G C 1
ATOM 6684 O O . ASP G 1 72 ? 42.985 39.580 76.867 1.00 34.04 72 ASP G O 1
ATOM 6689 N N . ARG G 1 73 ? 41.655 38.474 75.423 1.00 32.94 73 ARG G N 1
ATOM 6690 C CA . ARG G 1 73 ? 40.597 39.488 75.372 1.00 32.61 73 ARG G CA 1
ATOM 6691 C C . ARG G 1 73 ? 39.267 38.829 75.680 1.00 30.33 73 ARG G C 1
ATOM 6692 O O . ARG G 1 73 ? 38.465 38.577 74.768 1.00 35.47 73 ARG G O 1
ATOM 6700 N N . PRO G 1 74 ? 39.028 38.524 76.961 1.00 30.67 74 PRO G N 1
ATOM 6701 C CA . PRO G 1 74 ? 37.820 37.794 77.362 1.00 32.77 74 PRO G CA 1
ATOM 6702 C C . PRO G 1 74 ? 36.480 38.480 77.012 1.00 31.36 74 PRO G C 1
ATOM 6703 O O . PRO G 1 74 ? 35.468 37.789 76.918 1.00 30.36 74 PRO G O 1
ATOM 6707 N N . GLU G 1 75 ? 36.489 39.803 76.814 1.00 30.87 75 GLU G N 1
ATOM 6708 C CA . GLU G 1 75 ? 35.265 40.562 76.466 1.00 34.40 75 GLU G CA 1
ATOM 6709 C C . GLU G 1 75 ? 34.826 40.407 74.995 1.00 31.17 75 GLU G C 1
ATOM 6710 O O . GLU G 1 75 ? 33.689 40.742 74.679 1.00 32.94 75 GLU G O 1
ATOM 6716 N N . LEU G 1 76 ? 35.694 39.870 74.123 1.00 30.76 76 LEU G N 1
ATOM 6717 C CA . LEU G 1 76 ? 35.369 39.706 72.678 1.00 29.63 76 LEU G CA 1
ATOM 6718 C C . LEU G 1 76 ? 34.497 38.489 72.404 1.00 26.73 76 LEU G C 1
ATOM 6719 O O . LEU G 1 76 ? 34.525 37.517 73.150 1.00 29.05 76 LEU G O 1
ATOM 6724 N N . GLY G 1 77 ? 33.691 38.570 71.339 1.00 23.47 77 GLY G N 1
ATOM 6725 C CA . GLY G 1 77 ? 32.838 37.469 70.937 1.00 24.07 77 GLY G CA 1
ATOM 6726 C C . GLY G 1 77 ? 33.695 36.288 70.549 1.00 24.99 77 GLY G C 1
ATOM 6727 O O . GLY G 1 77 ? 34.806 36.478 70.048 1.00 24.30 77 GLY G O 1
ATOM 6728 N N . CYS G 1 78 ? 33.217 35.078 70.835 1.00 25.44 78 CYS G N 1
ATOM 6729 C CA . CYS G 1 78 ? 33.987 33.864 70.520 1.00 25.74 78 CYS G CA 1
ATOM 6730 C C . CYS G 1 78 ? 33.540 33.111 69.258 1.00 23.74 78 CYS G C 1
ATOM 6731 O O . CYS G 1 78 ? 34.060 32.038 68.978 1.00 21.57 78 CYS G O 1
ATOM 6734 N N . GLY G 1 79 ? 32.618 33.697 68.496 1.00 20.65 79 GLY G N 1
ATOM 6735 C CA . GLY G 1 79 ? 32.122 33.111 67.243 1.00 21.64 79 GLY G CA 1
ATOM 6736 C C . GLY G 1 79 ? 33.213 32.732 66.259 1.00 21.55 79 GLY G C 1
ATOM 6737 O O . GLY G 1 79 ? 33.146 31.698 65.602 1.00 23.46 79 GLY G O 1
ATOM 6738 N N . GLU G 1 80 ? 34.250 33.552 66.169 1.00 21.75 80 GLU G N 1
ATOM 6739 C CA . GLU G 1 80 ? 35.383 33.241 65.289 1.00 21.36 80 GLU G CA 1
ATOM 6740 C C . GLU G 1 80 ? 36.187 32.024 65.711 1.00 20.36 80 GLU G C 1
ATOM 6741 O O . GLU G 1 80 ? 36.895 31.471 64.905 1.00 21.18 80 GLU G O 1
ATOM 6747 N N . VAL G 1 81 ? 36.131 31.653 66.980 1.00 21.35 81 VAL G N 1
ATOM 6748 C CA . VAL G 1 81 ? 36.767 30.422 67.459 1.00 21.34 81 VAL G CA 1
ATOM 6749 C C . VAL G 1 81 ? 36.060 29.209 66.829 1.00 20.23 81 VAL G C 1
ATOM 6750 O O . VAL G 1 81 ? 36.723 28.285 66.374 1.00 19.11 81 VAL G O 1
ATOM 6754 N N . ASN G 1 82 ? 34.729 29.218 66.855 1.00 20.41 82 ASN G N 1
ATOM 6755 C CA . ASN G 1 82 ? 33.904 28.165 66.226 1.00 21.10 82 ASN G CA 1
ATOM 6756 C C . ASN G 1 82 ? 34.200 28.053 64.737 1.00 20.73 82 ASN G C 1
ATOM 6757 O O . ASN G 1 82 ? 34.374 26.958 64.227 1.00 19.57 82 ASN G O 1
ATOM 6762 N N . ALA G 1 83 ? 34.298 29.205 64.073 1.00 22.37 83 ALA G N 1
ATOM 6763 C CA . ALA G 1 83 ? 34.607 29.272 62.636 1.00 22.17 83 ALA G CA 1
ATOM 6764 C C . ALA G 1 83 ? 36.000 28.709 62.317 1.00 20.81 83 ALA G C 1
ATOM 6765 O O . ALA G 1 83 ? 36.196 28.063 61.304 1.00 18.32 83 ALA G O 1
ATOM 6767 N N . LEU G 1 84 ? 36.960 28.961 63.199 1.00 19.73 84 LEU G N 1
ATOM 6768 C CA . LEU G 1 84 ? 38.319 28.461 63.034 1.00 19.21 84 LEU G CA 1
ATOM 6769 C C . LEU G 1 84 ? 38.322 26.927 63.076 1.00 18.09 84 LEU G C 1
ATOM 6770 O O . LEU G 1 84 ? 38.973 26.273 62.267 1.00 17.12 84 LEU G O 1
ATOM 6775 N N . VAL G 1 85 ? 37.640 26.361 64.061 1.00 15.60 85 VAL G N 1
ATOM 6776 C CA . VAL G 1 85 ? 37.574 24.909 64.213 1.00 18.06 85 VAL G CA 1
ATOM 6777 C C . VAL G 1 85 ? 36.774 24.271 63.067 1.00 17.23 85 VAL G C 1
ATOM 6778 O O . VAL G 1 85 ? 37.165 23.249 62.556 1.00 15.72 85 VAL G O 1
ATOM 6782 N N . ASP G 1 86 ? 35.667 24.898 62.675 1.00 17.84 86 ASP G N 1
ATOM 6783 C CA . ASP G 1 86 ? 34.874 24.432 61.530 1.00 20.18 86 ASP G CA 1
ATOM 6784 C C . ASP G 1 86 ? 35.676 24.405 60.237 1.00 18.59 86 ASP G C 1
ATOM 6785 O O . ASP G 1 86 ? 35.586 23.447 59.488 1.00 18.88 86 ASP G O 1
ATOM 6790 N N . ALA G 1 87 ? 36.470 25.445 60.000 1.00 18.56 87 ALA G N 1
ATOM 6791 C CA . ALA G 1 87 ? 37.310 25.513 58.795 1.00 19.28 87 ALA G CA 1
ATOM 6792 C C . ALA G 1 87 ? 38.382 24.428 58.831 1.00 19.00 87 ALA G C 1
ATOM 6793 O O . ALA G 1 87 ? 38.717 23.846 57.798 1.00 18.90 87 ALA G O 1
ATOM 6795 N N . HIS G 1 88 ? 38.910 24.141 60.020 1.00 18.29 88 HIS G N 1
ATOM 6796 C CA . HIS G 1 88 ? 39.912 23.097 60.152 1.00 18.54 88 HIS G CA 1
ATOM 6797 C C . HIS G 1 88 ? 39.318 21.712 59.872 1.00 17.35 88 HIS G C 1
ATOM 6798 O O . HIS G 1 88 ? 39.927 20.899 59.183 1.00 16.64 88 HIS G O 1
ATOM 6805 N N . ILE G 1 89 ? 38.129 21.463 60.411 1.00 17.25 89 ILE G N 1
ATOM 6806 C CA . ILE G 1 89 ? 37.399 20.225 60.142 1.00 17.62 89 ILE G CA 1
ATOM 6807 C C . ILE G 1 89 ? 37.158 20.045 58.628 1.00 18.58 89 ILE G C 1
ATOM 6808 O O . ILE G 1 89 ? 37.396 18.968 58.077 1.00 17.78 89 ILE G O 1
ATOM 6813 N N . ALA G 1 90 ? 36.705 21.103 57.973 1.00 19.43 90 ALA G N 1
ATOM 6814 C CA . ALA G 1 90 ? 36.490 21.080 56.501 1.00 20.52 90 ALA G CA 1
ATOM 6815 C C . ALA G 1 90 ? 37.770 20.726 55.740 1.00 20.10 90 ALA G C 1
ATOM 6816 O O . ALA G 1 90 ? 37.747 19.930 54.807 1.00 20.70 90 ALA G O 1
ATOM 6818 N N . GLN G 1 91 ? 38.872 21.340 56.155 1.00 20.93 91 GLN G N 1
ATOM 6819 C CA . GLN G 1 91 ? 40.206 21.055 55.598 1.00 21.76 91 GLN G CA 1
ATOM 6820 C C . GLN G 1 91 ? 40.617 19.587 55.714 1.00 17.08 91 GLN G C 1
ATOM 6821 O O . GLN G 1 91 ? 41.110 18.991 54.758 1.00 14.97 91 GLN G O 1
ATOM 6827 N N . VAL G 1 92 ? 40.421 19.023 56.897 1.00 15.39 92 VAL G N 1
ATOM 6828 C CA . VAL G 1 92 ? 40.758 17.631 57.158 1.00 15.29 92 VAL G CA 1
ATOM 6829 C C . VAL G 1 92 ? 39.896 16.676 56.307 1.00 14.67 92 VAL G C 1
ATOM 6830 O O . VAL G 1 92 ? 40.396 15.672 55.807 1.00 13.66 92 VAL G O 1
ATOM 6834 N N . ARG G 1 93 ? 38.623 17.009 56.148 1.00 15.22 93 ARG G N 1
ATOM 6835 C CA . ARG G 1 93 ? 37.701 16.189 55.355 1.00 16.62 93 ARG G CA 1
ATOM 6836 C C . ARG G 1 93 ? 38.103 16.145 53.880 1.00 17.19 93 ARG G C 1
ATOM 6837 O O . ARG G 1 93 ? 38.045 15.096 53.251 1.00 17.44 93 ARG G O 1
ATOM 6845 N N . THR G 1 94 ? 38.516 17.286 53.346 1.00 16.69 94 THR G N 1
ATOM 6846 C CA . THR G 1 94 ? 38.980 17.355 51.958 1.00 17.36 94 THR G CA 1
ATOM 6847 C C . THR G 1 94 ? 40.278 16.556 51.785 1.00 16.88 94 THR G C 1
ATOM 6848 O O . THR G 1 94 ? 40.428 15.830 50.814 1.00 17.99 94 THR G O 1
ATOM 6852 N N . LYS G 1 95 ? 41.191 16.680 52.741 1.00 17.68 95 LYS G N 1
ATOM 6853 C CA . LYS G 1 95 ? 42.445 15.925 52.721 1.00 18.65 95 LYS G CA 1
ATOM 6854 C C . LYS G 1 95 ? 42.198 14.408 52.738 1.00 16.63 95 LYS G C 1
ATOM 6855 O O . LYS G 1 95 ? 42.845 13.677 52.010 1.00 17.25 95 LYS G O 1
ATOM 6861 N N . MET G 1 96 ? 41.228 13.954 53.530 1.00 16.27 96 MET G N 1
ATOM 6862 C CA . MET G 1 96 ? 40.869 12.521 53.573 1.00 18.12 96 MET G CA 1
ATOM 6863 C C . MET G 1 96 ? 40.371 11.991 52.210 1.00 17.33 96 MET G C 1
ATOM 6864 O O . MET G 1 96 ? 40.724 10.875 51.802 1.00 15.94 96 MET G O 1
ATOM 6869 N N . LYS G 1 97 ? 39.568 12.795 51.518 1.00 16.96 97 LYS G N 1
ATOM 6870 C CA . LYS G 1 97 ? 39.090 12.435 50.177 1.00 17.99 97 LYS G CA 1
ATOM 6871 C C . LYS G 1 97 ? 40.229 12.327 49.186 1.00 17.56 97 LYS G C 1
ATOM 6872 O O . LYS G 1 97 ? 40.320 11.355 48.451 1.00 18.39 97 LYS G O 1
ATOM 6878 N N . GLU G 1 98 ? 41.121 13.313 49.217 1.00 16.34 98 GLU G N 1
ATOM 6879 C CA . GLU G 1 98 ? 42.314 13.321 48.365 1.00 16.31 98 GLU G CA 1
ATOM 6880 C C . GLU G 1 98 ? 43.227 12.119 48.654 1.00 15.04 98 GLU G C 1
ATOM 6881 O O . GLU G 1 98 ? 43.721 11.489 47.726 1.00 13.69 98 GLU G O 1
ATOM 6887 N N . LEU G 1 99 ? 43.437 11.806 49.939 1.00 14.46 99 LEU G N 1
ATOM 6888 C CA . LEU G 1 99 ? 44.282 10.655 50.303 1.00 15.01 99 LEU G CA 1
ATOM 6889 C C . LEU G 1 99 ? 43.707 9.317 49.871 1.00 14.29 99 LEU G C 1
ATOM 6890 O O . LEU G 1 99 ? 44.458 8.445 49.453 1.00 14.47 99 LEU G O 1
ATOM 6895 N N . ARG G 1 100 ? 42.393 9.148 49.970 1.00 13.16 100 ARG G N 1
ATOM 6896 C CA . ARG G 1 100 ? 41.768 7.906 49.534 1.00 15.19 100 ARG G CA 1
ATOM 6897 C C . ARG G 1 100 ? 41.936 7.747 48.014 1.00 15.82 100 ARG G C 1
ATOM 6898 O O . ARG G 1 100 ? 42.260 6.656 47.540 1.00 15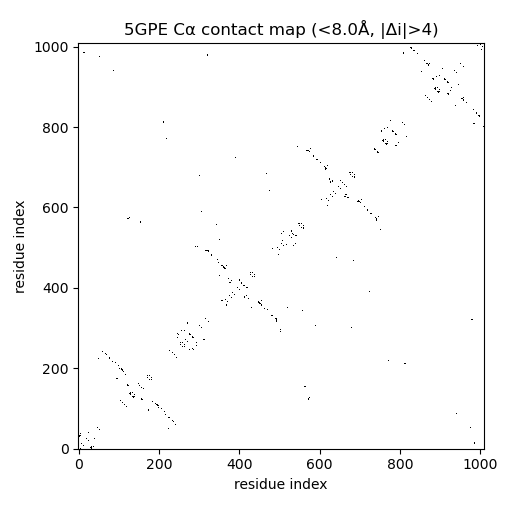.84 100 ARG G O 1
ATOM 6906 N N . ALA G 1 101 ? 41.742 8.833 47.279 1.00 15.37 101 ALA G N 1
ATOM 6907 C CA . ALA G 1 101 ? 41.962 8.802 45.822 1.00 15.83 101 ALA G CA 1
ATOM 6908 C C . ALA G 1 101 ? 43.420 8.465 45.512 1.00 15.62 101 ALA G C 1
ATOM 6909 O O . ALA G 1 101 ? 43.694 7.703 44.610 1.00 17.19 101 ALA G O 1
ATOM 6911 N N . LEU G 1 102 ? 44.352 9.012 46.295 1.00 14.35 102 LEU G N 1
ATOM 6912 C CA . LEU G 1 102 ? 45.778 8.703 46.131 1.00 17.13 102 LEU G CA 1
ATOM 6913 C C . LEU G 1 102 ? 46.054 7.229 46.388 1.00 17.31 102 LEU G C 1
ATOM 6914 O O . LEU G 1 102 ? 46.770 6.584 45.612 1.00 19.12 102 LEU G O 1
ATOM 6919 N N . GLU G 1 103 ? 45.485 6.695 47.470 1.00 16.63 103 GLU G N 1
ATOM 6920 C CA . GLU G 1 103 ? 45.624 5.271 47.787 1.00 16.96 103 GLU G CA 1
ATOM 6921 C C . GLU G 1 103 ? 45.189 4.402 46.602 1.00 16.05 103 GLU G C 1
ATOM 6922 O O . GLU G 1 103 ? 45.897 3.475 46.215 1.00 15.40 103 GLU G O 1
ATOM 6928 N N . ARG G 1 104 ? 44.019 4.699 46.052 1.00 16.23 104 ARG G N 1
ATOM 6929 C CA . ARG G 1 104 ? 43.478 3.924 44.923 1.00 17.82 104 ARG G CA 1
ATOM 6930 C C . ARG G 1 104 ? 44.370 4.049 43.682 1.00 17.98 104 ARG G C 1
ATOM 6931 O O . ARG G 1 104 ? 44.555 3.082 42.942 1.00 18.05 104 ARG G O 1
ATOM 6939 N N . GLU G 1 105 ? 44.929 5.240 43.477 1.00 17.55 105 GLU G N 1
ATOM 6940 C CA . GLU G 1 105 ? 45.865 5.504 42.367 1.00 19.16 105 GLU G CA 1
ATOM 6941 C C . GLU G 1 105 ? 47.153 4.673 42.506 1.00 17.59 105 GLU G C 1
ATOM 6942 O O . GLU G 1 105 ? 47.618 4.056 41.560 1.00 16.22 105 GLU G O 1
ATOM 6948 N N . LEU G 1 106 ? 47.695 4.637 43.715 1.00 16.00 106 LEU G N 1
ATOM 6949 C CA . LEU G 1 106 ? 48.890 3.862 44.010 1.00 15.99 106 LEU G CA 1
ATOM 6950 C C . LEU G 1 106 ? 48.655 2.355 43.927 1.00 15.90 106 LEU G C 1
ATOM 6951 O O . LEU G 1 106 ? 49.512 1.629 43.472 1.00 13.98 106 LEU G O 1
ATOM 6956 N N . MET G 1 107 ? 47.479 1.898 44.356 1.00 17.75 107 MET G N 1
ATOM 6957 C CA . MET G 1 107 ? 47.100 0.482 44.197 1.00 18.23 107 MET G CA 1
ATOM 6958 C C . MET G 1 107 ? 47.074 0.078 42.710 1.00 18.43 107 MET G C 1
ATOM 6959 O O . MET G 1 107 ? 47.526 -1.005 42.343 1.00 19.19 107 MET G O 1
ATOM 6964 N N . ASP G 1 108 ? 46.540 0.953 41.874 1.00 17.82 108 ASP G N 1
ATOM 6965 C CA . ASP G 1 108 ? 46.516 0.712 40.420 1.00 18.90 108 ASP G CA 1
ATOM 6966 C C . ASP G 1 108 ? 47.946 0.652 39.850 1.00 18.80 108 ASP G C 1
ATOM 6967 O O . ASP G 1 108 ? 48.272 -0.244 39.090 1.00 19.28 108 ASP G O 1
ATOM 6972 N N . LEU G 1 109 ? 48.799 1.580 40.286 1.00 18.75 109 LEU G N 1
ATOM 6973 C CA . LEU G 1 109 ? 50.203 1.577 39.927 1.00 18.87 109 LEU G CA 1
ATOM 6974 C C . LEU G 1 109 ? 50.871 0.256 40.304 1.00 17.78 109 LEU G C 1
ATOM 6975 O O . LEU G 1 109 ? 51.481 -0.388 39.464 1.00 17.00 109 LEU G O 1
ATOM 6980 N N . ARG G 1 110 ? 50.690 -0.175 41.548 1.00 18.08 110 ARG G N 1
ATOM 6981 C CA . ARG G 1 110 ? 51.271 -1.437 42.028 1.00 19.04 110 ARG G CA 1
ATOM 6982 C C . ARG G 1 110 ? 50.830 -2.662 41.215 1.00 19.55 110 ARG G C 1
ATOM 6983 O O . ARG G 1 110 ? 51.636 -3.561 40.966 1.00 18.57 110 ARG G O 1
ATOM 6991 N N . ARG G 1 111 ? 49.551 -2.700 40.833 1.00 18.35 111 ARG G N 1
ATOM 6992 C CA . ARG G 1 111 ? 48.972 -3.794 40.027 1.00 21.72 111 ARG G CA 1
ATOM 6993 C C . ARG G 1 111 ? 49.597 -3.925 38.637 1.00 21.20 111 ARG G C 1
ATOM 6994 O O . ARG G 1 111 ? 49.480 -4.980 38.022 1.00 22.78 111 ARG G O 1
ATOM 7002 N N . SER G 1 112 ? 50.257 -2.863 38.165 1.00 20.66 112 SER G N 1
ATOM 7003 C CA . SER G 1 112 ? 50.852 -2.830 36.833 1.00 21.55 112 SER G CA 1
ATOM 7004 C C . SER G 1 112 ? 52.126 -3.697 36.767 1.00 20.53 112 SER G C 1
ATOM 7005 O O . SER G 1 112 ? 52.617 -3.936 35.694 1.00 21.32 112 SER G O 1
ATOM 7008 N N . CYS G 1 113 ? 52.676 -4.149 37.896 1.00 21.53 113 CYS G N 1
ATOM 7009 C CA . CYS G 1 113 ? 53.857 -5.023 37.870 1.00 21.98 113 CYS G CA 1
ATOM 7010 C C . CYS G 1 113 ? 53.760 -6.205 38.812 1.00 26.62 113 CYS G C 1
ATOM 7011 O O . CYS G 1 113 ? 53.116 -6.133 39.834 1.00 25.42 113 CYS G O 1
ATOM 7014 N N . ASP G 1 114 ? 54.550 -7.229 38.511 1.00 36.04 114 ASP G N 1
ATOM 7015 C CA . ASP G 1 114 ? 54.577 -8.514 39.273 1.00 38.88 114 ASP G CA 1
ATOM 7016 C C . ASP G 1 114 ? 55.942 -8.717 39.952 1.00 40.37 114 ASP G C 1
ATOM 7017 O O . ASP G 1 114 ? 56.792 -7.846 39.855 1.00 28.43 114 ASP G O 1
ATOM 7022 N N . SER G 1 115 ? 56.150 -9.880 40.579 1.00 43.09 115 SER G N 1
ATOM 7023 C CA . SER G 1 115 ? 57.377 -10.177 41.337 1.00 46.05 115 SER G CA 1
ATOM 7024 C C . SER G 1 115 ? 58.617 -10.581 40.519 1.00 47.53 115 SER G C 1
ATOM 7025 O O . SER G 1 115 ? 59.719 -10.415 41.038 1.00 58.67 115 SER G O 1
ATOM 7028 N N . ALA G 1 116 ? 58.483 -11.044 39.267 1.00 43.32 116 ALA G N 1
ATOM 7029 C CA . ALA G 1 116 ? 59.658 -11.549 38.549 1.00 40.93 116 ALA G CA 1
ATOM 7030 C C . ALA G 1 116 ? 59.942 -10.820 37.213 1.00 33.29 116 ALA G C 1
ATOM 7031 O O . ALA G 1 116 ? 59.795 -11.401 36.164 1.00 32.41 116 ALA G O 1
ATOM 7033 N N . ARG G 1 117 ? 60.407 -9.570 37.280 1.00 30.34 117 ARG G N 1
ATOM 7034 C CA . ARG G 1 117 ? 60.798 -8.786 36.091 1.00 27.64 117 ARG G CA 1
ATOM 7035 C C . ARG G 1 117 ? 62.066 -7.971 36.299 1.00 23.00 117 ARG G C 1
ATOM 7036 O O . ARG G 1 117 ? 62.558 -7.799 37.413 1.00 22.30 117 ARG G O 1
ATOM 7044 N N . THR G 1 118 ? 62.574 -7.447 35.195 1.00 20.57 118 THR G N 1
ATOM 7045 C CA . THR G 1 118 ? 63.694 -6.529 35.199 1.00 20.38 118 THR G CA 1
ATOM 7046 C C . THR G 1 118 ? 63.167 -5.105 35.147 1.00 20.86 118 THR G C 1
ATOM 7047 O O . THR G 1 118 ? 62.013 -4.865 34.775 1.00 20.53 118 THR G O 1
ATOM 7051 N N . SER G 1 119 ? 64.040 -4.164 35.492 1.00 19.94 119 SER G N 1
ATOM 7052 C CA . SER G 1 119 ? 63.760 -2.735 35.391 1.00 20.10 119 SER G CA 1
ATOM 7053 C C . SER G 1 119 ? 63.290 -2.328 33.986 1.00 20.22 119 SER G C 1
ATOM 7054 O O . SER G 1 119 ? 62.351 -1.544 33.851 1.00 19.49 119 SER G O 1
ATOM 7057 N N . ARG G 1 120 ? 63.930 -2.882 32.956 1.00 20.28 120 ARG G N 1
ATOM 7058 C CA . ARG G 1 120 ? 63.523 -2.640 31.548 1.00 22.11 120 ARG G CA 1
ATOM 7059 C C . ARG G 1 120 ? 62.043 -2.956 31.291 1.00 21.59 120 ARG G C 1
ATOM 7060 O O . ARG G 1 120 ? 61.371 -2.233 30.578 1.00 22.93 120 ARG G O 1
ATOM 7068 N N . GLU G 1 121 ? 61.555 -4.037 31.890 1.00 22.02 121 GLU G N 1
ATOM 7069 C CA . GLU G 1 121 ? 60.169 -4.504 31.715 1.00 23.48 121 GLU G CA 1
ATOM 7070 C C . GLU G 1 121 ? 59.193 -4.050 32.822 1.00 21.15 121 GLU G C 1
ATOM 7071 O O . GLU G 1 121 ? 58.015 -4.390 32.785 1.00 20.21 121 GLU G O 1
ATOM 7077 N N . CYS G 1 122 ? 59.698 -3.333 33.824 1.00 20.32 122 CYS G N 1
ATOM 7078 C CA . CYS G 1 122 ? 58.897 -2.959 34.999 1.00 19.80 122 CYS G CA 1
ATOM 7079 C C . CYS G 1 122 ? 57.644 -2.140 34.646 1.00 18.05 122 CYS G C 1
ATOM 7080 O O . CYS G 1 122 ? 57.732 -1.106 33.996 1.00 17.86 122 CYS G O 1
ATOM 7083 N N . GLY G 1 123 ? 56.480 -2.661 35.017 1.00 17.11 123 GLY G N 1
ATOM 7084 C CA . GLY G 1 123 ? 55.210 -2.051 34.640 1.00 18.63 123 GLY G CA 1
ATOM 7085 C C . GLY G 1 123 ? 55.009 -0.704 35.325 1.00 18.63 123 GLY G C 1
ATOM 7086 O O . GLY G 1 123 ? 54.365 0.180 34.766 1.00 19.35 123 GLY G O 1
ATOM 7087 N N . ILE G 1 124 ? 55.571 -0.557 36.531 1.00 17.72 124 ILE G N 1
ATOM 7088 C CA . ILE G 1 124 ? 55.506 0.698 37.254 1.00 18.61 124 ILE G CA 1
ATOM 7089 C C . ILE G 1 124 ? 56.373 1.773 36.578 1.00 18.31 124 ILE G C 1
ATOM 7090 O O . ILE G 1 124 ? 55.878 2.867 36.279 1.00 18.13 124 ILE G O 1
ATOM 7095 N N . LEU G 1 125 ? 57.646 1.453 36.336 1.00 17.33 125 LEU G N 1
ATOM 7096 C CA . LEU G 1 125 ? 58.561 2.373 35.646 1.00 18.96 125 LEU G CA 1
ATOM 7097 C C . LEU G 1 125 ? 58.063 2.718 34.242 1.00 19.33 125 LEU G C 1
ATOM 7098 O O . LEU G 1 125 ? 58.136 3.873 33.832 1.00 18.00 125 LEU G O 1
ATOM 7103 N N . ASN G 1 126 ? 57.530 1.724 33.538 1.00 19.83 126 ASN G N 1
ATOM 7104 C CA . ASN G 1 126 ? 57.011 1.953 32.180 1.00 22.91 126 ASN G CA 1
ATOM 7105 C C . ASN G 1 126 ? 55.734 2.806 32.148 1.00 23.14 126 ASN G C 1
ATOM 7106 O O . ASN G 1 126 ? 55.571 3.612 31.249 1.00 24.48 126 ASN G O 1
ATOM 7111 N N . SER G 1 127 ? 54.875 2.677 33.161 1.00 24.28 127 SER G N 1
ATOM 7112 C CA . SER G 1 127 ? 53.684 3.531 33.242 1.00 26.67 127 SER G CA 1
ATOM 7113 C C . SER G 1 127 ? 54.006 4.987 33.652 1.00 25.58 127 SER G C 1
ATOM 7114 O O . SER G 1 127 ? 53.258 5.897 33.320 1.00 25.34 127 SER G O 1
ATOM 7117 N N . LEU G 1 128 ? 55.121 5.194 34.346 1.00 25.43 128 LEU G N 1
ATOM 7118 C CA . LEU G 1 128 ? 55.602 6.542 34.675 1.00 27.02 128 LEU G CA 1
ATOM 7119 C C . LEU G 1 128 ? 56.394 7.207 33.545 1.00 29.16 128 LEU G C 1
ATOM 7120 O O . LEU G 1 128 ? 56.627 8.408 33.577 1.00 25.78 128 LEU G O 1
ATOM 7125 N N . ALA G 1 129 ? 56.833 6.419 32.571 1.00 32.45 129 ALA G N 1
ATOM 7126 C CA . ALA G 1 129 ? 57.513 6.942 31.382 1.00 38.94 129 ALA G CA 1
ATOM 7127 C C . ALA G 1 129 ? 56.504 7.321 30.288 1.00 47.41 129 ALA G C 1
ATOM 7128 O O . ALA G 1 129 ? 55.285 7.233 30.441 1.00 53.23 129 ALA G O 1
ATOM 7131 N N . MET H 1 1 ? 68.104 20.238 19.845 1.00 37.70 1 MET H N 1
ATOM 7132 C CA . MET H 1 1 ? 68.722 20.773 21.095 1.00 39.32 1 MET H CA 1
ATOM 7133 C C . MET H 1 1 ? 67.961 22.019 21.531 1.00 36.89 1 MET H C 1
ATOM 7134 O O . MET H 1 1 ? 67.507 22.795 20.689 1.00 35.41 1 MET H O 1
ATOM 7139 N N . MET H 1 2 ? 67.837 22.192 22.846 1.00 31.78 2 MET H N 1
ATOM 7140 C CA . MET H 1 2 ? 67.006 23.226 23.457 1.00 29.60 2 MET H CA 1
ATOM 7141 C C . MET H 1 2 ? 67.742 23.942 24.577 1.00 24.59 2 MET H C 1
ATOM 7142 O O . MET H 1 2 ? 68.492 23.323 25.325 1.00 21.17 2 MET H O 1
ATOM 7147 N N . ARG H 1 3 ? 67.456 25.229 24.738 1.00 22.64 3 ARG H N 1
ATOM 7148 C CA . ARG H 1 3 ? 67.830 25.934 25.962 1.00 22.20 3 ARG H CA 1
ATOM 7149 C C . ARG H 1 3 ? 66.799 25.618 27.034 1.00 21.84 3 ARG H C 1
ATOM 7150 O O . ARG H 1 3 ? 65.702 25.119 26.754 1.00 19.74 3 ARG H O 1
ATOM 7158 N N . ILE H 1 4 ? 67.162 25.934 28.267 1.00 21.95 4 ILE H N 1
ATOM 7159 C CA . ILE H 1 4 ? 66.348 25.587 29.431 1.00 20.90 4 ILE H CA 1
ATOM 7160 C C . ILE H 1 4 ? 64.910 26.145 29.346 1.00 20.25 4 ILE H C 1
ATOM 7161 O O . ILE H 1 4 ? 63.962 25.473 29.741 1.00 21.77 4 ILE H O 1
ATOM 7166 N N . GLY H 1 5 ? 64.765 27.366 28.838 1.00 20.32 5 GLY H N 1
ATOM 7167 C CA . GLY H 1 5 ? 63.454 28.000 28.632 1.00 21.57 5 GLY H CA 1
ATOM 7168 C C . GLY H 1 5 ? 62.521 27.179 27.748 1.00 22.29 5 GLY H C 1
ATOM 7169 O O . GLY H 1 5 ? 61.343 27.007 28.058 1.00 22.09 5 GLY H O 1
ATOM 7170 N N . GLU H 1 6 ? 63.069 26.647 26.664 1.00 22.83 6 GLU H N 1
ATOM 7171 C CA . GLU H 1 6 ? 62.294 25.834 25.743 1.00 23.35 6 GLU H CA 1
ATOM 7172 C C . GLU H 1 6 ? 61.969 24.476 26.367 1.00 23.09 6 GLU H C 1
ATOM 7173 O O . GLU H 1 6 ? 60.884 23.952 26.163 1.00 22.86 6 GLU H O 1
ATOM 7179 N N . LEU H 1 7 ? 62.939 23.906 27.084 1.00 24.98 7 LEU H N 1
ATOM 7180 C CA . LEU H 1 7 ? 62.739 22.662 27.816 1.00 24.02 7 LEU H CA 1
ATOM 7181 C C . LEU H 1 7 ? 61.589 22.805 28.808 1.00 23.17 7 LEU H C 1
ATOM 7182 O O . LEU H 1 7 ? 60.697 21.963 28.854 1.00 24.46 7 LEU H O 1
ATOM 7187 N N . GLY H 1 8 ? 61.616 23.882 29.577 1.00 21.30 8 GLY H N 1
ATOM 7188 C CA . GLY H 1 8 ? 60.536 24.210 30.523 1.00 23.22 8 GLY H CA 1
ATOM 7189 C C . GLY H 1 8 ? 59.160 24.340 29.895 1.00 24.95 8 GLY H C 1
ATOM 7190 O O . GLY H 1 8 ? 58.176 23.789 30.394 1.00 26.07 8 GLY H O 1
ATOM 7191 N N . LYS H 1 9 ? 59.095 25.062 28.785 1.00 27.50 9 LYS H N 1
ATOM 7192 C CA . LYS H 1 9 ? 57.845 25.161 28.018 1.00 29.71 9 LYS H CA 1
ATOM 7193 C C . LYS H 1 9 ? 57.338 23.806 27.557 1.00 26.17 9 LYS H C 1
ATOM 7194 O O . LYS H 1 9 ? 56.170 23.525 27.723 1.00 24.17 9 LYS H O 1
ATOM 7200 N N . LYS H 1 10 ? 58.226 22.978 27.006 1.00 26.83 10 LYS H N 1
ATOM 7201 C CA . LYS H 1 10 ? 57.856 21.629 26.551 1.00 27.65 10 LYS H CA 1
ATOM 7202 C C . LYS H 1 10 ? 57.431 20.685 27.675 1.00 26.72 10 LYS H C 1
ATOM 7203 O O . LYS H 1 10 ? 56.563 19.839 27.475 1.00 24.73 10 LYS H O 1
ATOM 7209 N N . ALA H 1 11 ? 58.043 20.828 28.846 1.00 25.33 11 ALA H N 1
ATOM 7210 C CA . ALA H 1 11 ? 57.690 20.007 30.012 1.00 27.00 11 ALA H CA 1
ATOM 7211 C C . ALA H 1 11 ? 56.533 20.593 30.844 1.00 28.04 11 ALA H C 1
ATOM 7212 O O . ALA H 1 11 ? 56.097 19.975 31.810 1.00 29.36 11 ALA H O 1
ATOM 7214 N N . ASP H 1 12 ? 56.056 21.779 30.467 1.00 29.25 12 ASP H N 1
ATOM 7215 C CA . ASP H 1 12 ? 55.027 22.510 31.204 1.00 29.71 12 ASP H CA 1
ATOM 7216 C C . ASP H 1 12 ? 55.448 22.767 32.670 1.00 29.30 12 ASP H C 1
ATOM 7217 O O . ASP H 1 12 ? 54.693 22.527 33.609 1.00 29.68 12 ASP H O 1
ATOM 7222 N N . CYS H 1 13 ? 56.672 23.256 32.839 1.00 29.49 13 CYS H N 1
ATOM 7223 C CA . CYS H 1 13 ? 57.165 23.653 34.145 1.00 28.67 13 CYS H CA 1
ATOM 7224 C C . CYS H 1 13 ? 58.096 24.856 34.050 1.00 25.66 13 CYS H C 1
ATOM 7225 O O . CYS H 1 13 ? 58.617 25.179 32.979 1.00 27.82 13 CYS H O 1
ATOM 7228 N N . LEU H 1 14 ? 58.293 25.511 35.183 1.00 22.55 14 LEU H N 1
ATOM 7229 C CA . LEU H 1 14 ? 59.142 26.691 35.255 1.00 22.69 14 LEU H CA 1
ATOM 7230 C C . LEU H 1 14 ? 60.619 26.345 35.098 1.00 20.55 14 LEU H C 1
ATOM 7231 O O . LEU H 1 14 ? 61.063 25.256 35.474 1.00 21.63 14 LEU H O 1
ATOM 7236 N N . VAL H 1 15 ? 61.374 27.296 34.554 1.00 19.23 15 VAL 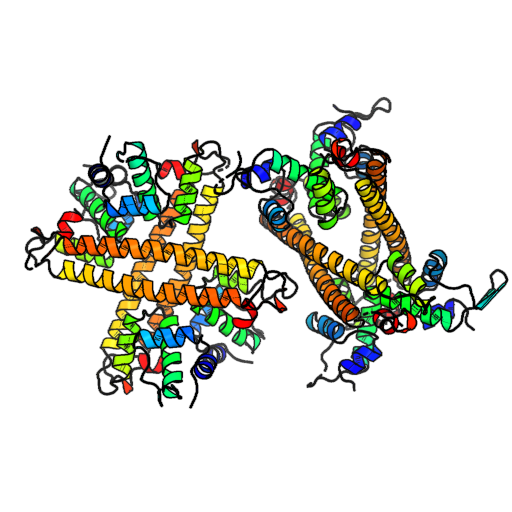H N 1
ATOM 7237 C CA . VAL H 1 15 ? 62.836 27.219 34.512 1.00 20.31 15 VAL H CA 1
ATOM 7238 C C . VAL H 1 15 ? 63.409 26.976 35.921 1.00 20.71 15 VAL H C 1
ATOM 7239 O O . VAL H 1 15 ? 64.261 26.106 36.110 1.00 20.75 15 VAL H O 1
ATOM 7243 N N . GLN H 1 16 ? 62.939 27.745 36.900 1.00 20.24 16 GLN H N 1
ATOM 7244 C CA . GLN H 1 16 ? 63.385 27.552 38.300 1.00 20.54 16 GLN H CA 1
ATOM 7245 C C . GLN H 1 16 ? 63.122 26.127 38.840 1.00 18.68 16 GLN H C 1
ATOM 7246 O O . GLN H 1 16 ? 63.891 25.607 39.651 1.00 18.56 16 GLN H O 1
ATOM 7252 N N . THR H 1 17 ? 62.047 25.496 38.373 1.00 16.86 17 THR H N 1
ATOM 7253 C CA . THR H 1 17 ? 61.750 24.110 38.730 1.00 18.56 17 THR H CA 1
ATOM 7254 C C . THR H 1 17 ? 62.755 23.136 38.110 1.00 18.68 17 THR H C 1
ATOM 7255 O O . THR H 1 17 ? 63.230 22.225 38.776 1.00 17.42 17 THR H O 1
ATOM 7259 N N . VAL H 1 18 ? 63.085 23.336 36.837 1.00 19.22 18 VAL H N 1
ATOM 7260 C CA . VAL H 1 18 ? 64.137 22.555 36.190 1.00 20.30 18 VAL H CA 1
ATOM 7261 C C . VAL H 1 18 ? 65.456 22.688 36.969 1.00 19.76 18 VAL H C 1
ATOM 7262 O O . VAL H 1 18 ? 66.135 21.695 37.224 1.00 19.38 18 VAL H O 1
ATOM 7266 N N . ARG H 1 19 ? 65.819 23.919 37.326 1.00 19.63 19 ARG H N 1
ATOM 7267 C CA . ARG H 1 19 ? 67.069 24.170 38.064 1.00 21.04 19 ARG H CA 1
ATOM 7268 C C . ARG H 1 19 ? 67.054 23.556 39.454 1.00 20.21 19 ARG H C 1
ATOM 7269 O O . ARG H 1 19 ? 68.080 23.110 39.953 1.00 21.98 19 ARG H O 1
ATOM 7277 N N . PHE H 1 20 ? 65.889 23.551 40.087 1.00 18.20 20 PHE H N 1
ATOM 7278 C CA . PHE H 1 20 ? 65.719 22.852 41.377 1.00 18.62 20 PHE H CA 1
ATOM 7279 C C . PHE H 1 20 ? 66.027 21.348 41.240 1.00 18.86 20 PHE H C 1
ATOM 7280 O O . PHE H 1 20 ? 66.804 20.785 42.016 1.00 17.92 20 PHE H O 1
ATOM 7288 N N . TYR H 1 21 ? 65.438 20.716 40.226 1.00 18.83 21 TYR H N 1
ATOM 7289 C CA . TYR H 1 21 ? 65.690 19.301 39.951 1.00 19.16 21 TYR H CA 1
ATOM 7290 C C . TYR H 1 21 ? 67.157 19.023 39.615 1.00 20.54 21 TYR H C 1
ATOM 7291 O O . TYR H 1 21 ? 67.702 18.004 40.027 1.00 22.32 21 TYR H O 1
ATOM 7300 N N . GLU H 1 22 ? 67.798 19.939 38.894 1.00 22.35 22 GLU H N 1
ATOM 7301 C CA . GLU H 1 22 ? 69.247 19.852 38.638 1.00 25.98 22 GLU H CA 1
ATOM 7302 C C . GLU H 1 22 ? 70.061 19.892 39.926 1.00 25.72 22 GLU H C 1
ATOM 7303 O O . GLU H 1 22 ? 70.927 19.053 40.138 1.00 26.59 22 GLU H O 1
ATOM 7309 N N . SER H 1 23 ? 69.773 20.875 40.779 1.00 27.03 23 SER H N 1
ATOM 7310 C CA . SER H 1 23 ? 70.471 21.005 42.067 1.00 28.41 23 SER H CA 1
ATOM 7311 C C . SER H 1 23 ? 70.281 19.776 42.962 1.00 28.36 23 SER H C 1
ATOM 7312 O O . SER H 1 23 ? 71.149 19.456 43.758 1.00 31.79 23 SER H O 1
ATOM 7315 N N . GLU H 1 24 ? 69.147 19.088 42.805 1.00 29.26 24 GLU H N 1
ATOM 7316 C CA . GLU H 1 24 ? 68.848 17.857 43.557 1.00 29.18 24 GLU H CA 1
ATOM 7317 C C . GLU H 1 24 ? 69.348 16.546 42.913 1.00 26.35 24 GLU H C 1
ATOM 7318 O O . GLU H 1 24 ? 69.078 15.459 43.426 1.00 25.44 24 GLU H O 1
ATOM 7324 N N . GLY H 1 25 ? 70.078 16.643 41.807 1.00 25.04 25 GLY H N 1
ATOM 7325 C CA . GLY H 1 25 ? 70.660 15.472 41.157 1.00 27.67 25 GLY H CA 1
ATOM 7326 C C . GLY H 1 25 ? 69.670 14.587 40.417 1.00 28.65 25 GLY H C 1
ATOM 7327 O O . GLY H 1 25 ? 69.961 13.424 40.168 1.00 31.91 25 GLY H O 1
ATOM 7328 N N . LEU H 1 26 ? 68.520 15.138 40.034 1.00 27.32 26 LEU H N 1
ATOM 7329 C CA . LEU H 1 26 ? 67.482 14.372 39.328 1.00 26.96 26 LEU H CA 1
ATOM 7330 C C . LEU H 1 26 ? 67.592 14.414 37.809 1.00 27.00 26 LEU H C 1
ATOM 7331 O O . LEU H 1 26 ? 66.873 13.693 37.120 1.00 25.56 26 LEU H O 1
ATOM 7336 N N . LEU H 1 27 ? 68.463 15.220 37.271 1.00 27.45 27 LEU H N 1
ATOM 7337 C CA . LEU H 1 27 ? 68.585 15.280 35.818 1.00 30.52 27 LEU H CA 1
ATOM 7338 C C . LEU H 1 27 ? 69.973 14.924 35.319 1.00 31.12 27 LEU H C 1
ATOM 7339 O O . LEU H 1 27 ? 70.910 15.282 35.918 1.00 33.71 27 LEU H O 1
ATOM 7344 N N . PRO H 1 28 ? 70.083 14.242 34.201 1.00 36.80 28 PRO H N 1
ATOM 7345 C CA . PRO H 1 28 ? 71.410 13.947 33.669 1.00 42.00 28 PRO H CA 1
ATOM 7346 C C . PRO H 1 28 ? 72.081 15.219 33.165 1.00 46.62 28 PRO H C 1
ATOM 7347 O O . PRO H 1 28 ? 71.419 16.259 32.998 1.00 42.22 28 PRO H O 1
ATOM 7351 N N . GLU H 1 29 ? 73.386 15.133 32.940 1.00 51.24 29 GLU H N 1
ATOM 7352 C CA . GLU H 1 29 ? 74.176 16.281 32.492 1.00 50.92 29 GLU H CA 1
ATOM 7353 C C . GLU H 1 29 ? 73.611 16.850 31.189 1.00 50.85 29 GLU H C 1
ATOM 7354 O O . GLU H 1 29 ? 73.011 16.104 30.403 1.00 41.62 29 GLU H O 1
ATOM 7360 N N . PRO H 1 30 ? 73.769 18.171 30.965 1.00 48.76 30 PRO H N 1
ATOM 7361 C CA . PRO H 1 30 ? 73.286 18.765 29.709 1.00 48.20 30 PRO H CA 1
ATOM 7362 C C . PRO H 1 30 ? 73.914 18.121 28.466 1.00 47.97 30 PRO H C 1
ATOM 7363 O O . PRO H 1 30 ? 75.058 17.681 28.513 1.00 47.76 30 PRO H O 1
ATOM 7367 N N . ALA H 1 31 ? 73.155 18.078 27.372 1.00 51.33 31 ALA H N 1
ATOM 7368 C CA . ALA H 1 31 ? 73.603 17.461 26.112 1.00 57.37 31 ALA H CA 1
ATOM 7369 C C . ALA H 1 31 ? 74.892 18.096 25.564 1.00 60.34 31 ALA H C 1
ATOM 7370 O O . ALA H 1 31 ? 75.746 17.406 25.012 1.00 67.02 31 ALA H O 1
ATOM 7372 N N . ARG H 1 32 ? 75.000 19.413 25.713 1.00 66.84 32 ARG H N 1
ATOM 7373 C CA . ARG H 1 32 ? 76.234 20.161 25.455 1.00 68.71 32 ARG H CA 1
ATOM 7374 C C . ARG H 1 32 ? 76.370 21.255 26.503 1.00 64.41 32 ARG H C 1
ATOM 7375 O O . ARG H 1 32 ? 75.367 21.826 26.923 1.00 54.44 32 ARG H O 1
ATOM 7383 N N . SER H 1 33 ? 77.603 21.553 26.912 1.00 68.28 33 SER H N 1
ATOM 7384 C CA . SER H 1 33 ? 77.862 22.646 27.859 1.00 72.45 33 SER H CA 1
ATOM 7385 C C . SER H 1 33 ? 79.294 23.242 27.680 1.00 78.37 33 SER H C 1
ATOM 7386 O O . SER H 1 33 ? 80.011 23.570 28.649 1.00 83.80 33 SER H O 1
ATOM 7389 N N . GLU H 1 34 ? 79.700 23.360 26.418 1.00 82.11 34 GLU H N 1
ATOM 7390 C CA . GLU H 1 34 ? 80.953 24.012 26.039 1.00 77.22 34 GLU H CA 1
ATOM 7391 C C . GLU H 1 34 ? 80.608 25.498 25.922 1.00 74.83 34 GLU H C 1
ATOM 7392 O O . GLU H 1 34 ? 79.442 25.848 25.721 1.00 67.75 34 GLU H O 1
ATOM 7398 N N . GLY H 1 35 ? 81.596 26.367 26.123 1.00 73.51 35 GLY H N 1
ATOM 7399 C CA . GLY H 1 35 ? 81.376 27.816 26.059 1.00 67.88 35 GLY H CA 1
ATOM 7400 C C . GLY H 1 35 ? 80.478 28.397 27.138 1.00 65.03 35 GLY H C 1
ATOM 7401 O O . GLY H 1 35 ? 79.850 29.415 26.877 1.00 64.95 35 GLY H O 1
ATOM 7402 N N . ASN H 1 36 ? 80.380 27.749 28.315 1.00 59.43 36 ASN H N 1
ATOM 7403 C CA . ASN H 1 36 ? 79.464 28.148 29.419 1.00 61.51 36 ASN H CA 1
ATOM 7404 C C . ASN H 1 36 ? 77.965 27.883 29.110 1.00 59.85 36 ASN H C 1
ATOM 7405 O O . ASN H 1 36 ? 77.067 28.178 29.918 1.00 67.75 36 ASN H O 1
ATOM 7410 N N . PHE H 1 37 ? 77.709 27.262 27.962 1.00 45.49 37 PHE H N 1
ATOM 7411 C CA . PHE H 1 37 ? 76.410 27.296 27.313 1.00 36.44 37 PHE H CA 1
ATOM 7412 C C . PHE H 1 37 ? 75.671 25.945 27.346 1.00 32.05 37 PHE H C 1
ATOM 7413 O O . PHE H 1 37 ? 75.927 25.077 26.528 1.00 33.59 37 PHE H O 1
ATOM 7421 N N . ARG H 1 38 ? 74.789 25.759 28.303 1.00 28.98 38 ARG H N 1
ATOM 7422 C CA . ARG H 1 38 ? 74.069 24.515 28.474 1.00 27.58 38 ARG H CA 1
ATOM 7423 C C . ARG H 1 38 ? 72.929 24.251 27.502 1.00 24.03 38 ARG H C 1
ATOM 7424 O O . ARG H 1 38 ? 72.093 25.063 27.288 1.00 23.45 38 ARG H O 1
ATOM 7432 N N . LEU H 1 39 ? 72.942 23.076 26.924 1.00 23.31 39 LEU H N 1
ATOM 7433 C CA . LEU H 1 39 ? 71.866 22.642 26.021 1.00 24.36 39 LEU H CA 1
ATOM 7434 C C . LEU H 1 39 ? 71.270 21.310 26.460 1.00 24.09 39 LEU H C 1
ATOM 7435 O O . LEU H 1 39 ? 71.965 20.458 27.002 1.00 23.69 39 LEU H O 1
ATOM 7440 N N . TYR H 1 40 ? 69.978 21.157 26.200 1.00 24.06 40 TYR H N 1
ATOM 7441 C CA . TYR H 1 40 ? 69.212 19.976 26.597 1.00 26.28 40 TYR H CA 1
ATOM 7442 C C . TYR H 1 40 ? 68.538 19.369 25.371 1.00 28.18 40 TYR H C 1
ATOM 7443 O O . TYR H 1 40 ? 68.417 20.009 24.335 1.00 28.19 40 TYR H O 1
ATOM 7452 N N . ASP H 1 41 ? 68.092 18.132 25.505 1.00 31.06 41 ASP H N 1
ATOM 7453 C CA . ASP H 1 41 ? 67.448 17.393 24.415 1.00 32.73 41 ASP H CA 1
ATOM 7454 C C . ASP H 1 41 ? 66.288 16.523 24.927 1.00 30.57 41 ASP H C 1
ATOM 7455 O O . ASP H 1 41 ? 65.854 16.665 26.084 1.00 28.53 41 ASP H O 1
ATOM 7460 N N . GLU H 1 42 ? 65.813 15.620 24.068 1.00 28.71 42 GLU H N 1
ATOM 7461 C CA . GLU H 1 42 ? 64.635 14.779 24.324 1.00 32.59 42 GLU H CA 1
ATOM 7462 C C . GLU H 1 42 ? 64.732 13.950 25.615 1.00 29.78 42 GLU H C 1
ATOM 7463 O O . GLU H 1 42 ? 63.722 13.729 26.287 1.00 25.37 42 GLU H O 1
ATOM 7469 N N . VAL H 1 43 ? 65.940 13.496 25.940 1.00 29.69 43 VAL H N 1
ATOM 7470 C CA . VAL H 1 43 ? 66.182 12.694 27.149 1.00 32.00 43 VAL H CA 1
ATOM 7471 C C . VAL H 1 43 ? 65.799 13.479 28.414 1.00 29.35 43 VAL H C 1
ATOM 7472 O O . VAL H 1 43 ? 65.191 12.929 29.333 1.00 27.70 43 VAL H O 1
ATOM 7476 N N . HIS H 1 44 ? 66.154 14.763 28.439 1.00 28.06 44 HIS H N 1
ATOM 7477 C CA . HIS H 1 44 ? 65.850 15.642 29.576 1.00 26.35 44 HIS H CA 1
ATOM 7478 C C . HIS H 1 44 ? 64.365 15.913 29.694 1.00 24.11 44 HIS H C 1
ATOM 7479 O O . HIS H 1 44 ? 63.827 15.918 30.805 1.00 25.82 44 HIS H O 1
ATOM 7486 N N . LEU H 1 45 ? 63.704 16.113 28.552 1.00 23.06 45 LEU H N 1
ATOM 7487 C CA . LEU H 1 45 ? 62.253 16.289 28.520 1.00 25.23 45 LEU H CA 1
ATOM 7488 C C . LEU H 1 45 ? 61.530 15.064 29.098 1.00 23.59 45 LEU H C 1
ATOM 7489 O O . LEU H 1 45 ? 60.679 15.196 29.973 1.00 22.26 45 LEU H O 1
ATOM 7494 N N . GLN H 1 46 ? 61.898 13.876 28.625 1.00 23.66 46 GLN H N 1
ATOM 7495 C CA . GLN H 1 46 ? 61.277 12.642 29.116 1.00 25.22 46 GLN H CA 1
ATOM 7496 C C . GLN H 1 46 ? 61.533 12.434 30.616 1.00 24.17 46 GLN H C 1
ATOM 7497 O O . GLN H 1 46 ? 60.697 11.881 31.332 1.00 23.44 46 GLN H O 1
ATOM 7503 N N . ARG H 1 47 ? 62.703 12.857 31.067 1.00 23.10 47 ARG H N 1
ATOM 7504 C CA . ARG H 1 47 ? 63.062 12.789 32.480 1.00 25.06 47 ARG H CA 1
ATOM 7505 C C . ARG H 1 47 ? 62.148 13.679 33.330 1.00 22.85 47 ARG H C 1
ATOM 7506 O O . ARG H 1 47 ? 61.652 13.252 34.367 1.00 22.67 47 ARG H O 1
ATOM 7514 N N . LEU H 1 48 ? 61.939 14.910 32.872 1.00 20.86 48 LEU H N 1
ATOM 7515 C CA . LEU H 1 48 ? 61.046 15.854 33.530 1.00 22.64 48 LEU H CA 1
ATOM 7516 C C . LEU H 1 48 ? 59.612 15.363 33.595 1.00 21.12 48 LEU H C 1
ATOM 7517 O O . LEU H 1 48 ? 58.941 15.519 34.625 1.00 22.46 48 LEU H O 1
ATOM 7522 N N . LEU H 1 49 ? 59.154 14.741 32.519 1.00 20.65 49 LEU H N 1
ATOM 7523 C CA . LEU H 1 49 ? 57.809 14.162 32.503 1.00 21.20 49 LEU H CA 1
ATOM 7524 C C . LEU H 1 49 ? 57.680 13.006 33.501 1.00 18.86 49 LEU H C 1
ATOM 7525 O O . LEU H 1 49 ? 56.671 12.897 34.182 1.00 18.03 49 LEU H O 1
ATOM 7530 N N . PHE H 1 50 ? 58.721 12.181 33.603 1.00 17.54 50 PHE H N 1
ATOM 7531 C CA . PHE H 1 50 ? 58.772 11.088 34.578 1.00 18.14 50 PHE H CA 1
ATOM 7532 C C . PHE H 1 50 ? 58.678 11.642 35.998 1.00 17.27 50 PHE H C 1
ATOM 7533 O O . PHE H 1 50 ? 57.899 11.164 36.790 1.00 16.80 50 PHE H O 1
ATOM 7541 N N . ILE H 1 51 ? 59.480 12.658 36.287 1.00 17.69 51 ILE H N 1
ATOM 7542 C CA . ILE H 1 51 ? 59.480 13.340 37.594 1.00 17.94 51 ILE H CA 1
ATOM 7543 C C . ILE H 1 51 ? 58.100 13.927 37.911 1.00 17.33 51 ILE H C 1
ATOM 7544 O O . ILE H 1 51 ? 57.588 13.759 39.015 1.00 17.72 51 ILE H O 1
ATOM 7549 N N . ARG H 1 52 ? 57.481 14.596 36.958 1.00 17.73 52 ARG H N 1
ATOM 7550 C CA . ARG H 1 52 ? 56.158 15.153 37.106 1.00 19.16 52 ARG H CA 1
ATOM 7551 C C . ARG H 1 52 ? 55.134 14.082 37.482 1.00 20.48 52 ARG H C 1
ATOM 7552 O O . ARG H 1 52 ? 54.374 14.262 38.361 1.00 21.25 52 ARG H O 1
ATOM 7560 N N . ARG H 1 53 ? 55.135 12.965 36.788 1.00 20.15 53 ARG H N 1
ATOM 7561 C CA . ARG H 1 53 ? 54.169 11.891 37.098 1.00 19.76 53 ARG H CA 1
ATOM 7562 C C . ARG H 1 53 ? 54.391 11.299 38.495 1.00 20.25 53 ARG H C 1
ATOM 7563 O O . ARG H 1 53 ? 53.425 10.992 39.204 1.00 22.57 53 ARG H O 1
ATOM 7571 N N . CYS H 1 54 ? 55.657 11.158 38.896 1.00 19.42 54 CYS H N 1
ATOM 7572 C CA . CYS H 1 54 ? 55.986 10.683 40.239 1.00 19.03 54 CYS H CA 1
ATOM 7573 C C . CYS H 1 54 ? 55.513 11.641 41.329 1.00 19.56 54 CYS H C 1
ATOM 7574 O O . CYS H 1 54 ? 54.922 11.215 42.325 1.00 19.34 54 CYS H O 1
ATOM 7577 N N . ARG H 1 55 ? 55.758 12.933 41.137 1.00 18.55 55 ARG H N 1
ATOM 7578 C CA . ARG H 1 55 ? 55.355 13.930 42.127 1.00 20.41 55 ARG H CA 1
ATOM 7579 C C . ARG H 1 55 ? 53.844 14.033 42.253 1.00 19.85 55 ARG H C 1
ATOM 7580 O O . ARG H 1 55 ? 53.341 14.210 43.352 1.00 18.80 55 ARG H O 1
ATOM 7588 N N . ALA H 1 56 ? 53.136 13.855 41.140 1.00 20.73 56 ALA H N 1
ATOM 7589 C CA . ALA H 1 56 ? 51.663 13.780 41.154 1.00 21.88 56 ALA H CA 1
ATOM 7590 C C . ALA H 1 56 ? 51.100 12.534 41.868 1.00 22.65 56 ALA H C 1
ATOM 7591 O O . ALA H 1 56 ? 49.939 12.521 42.239 1.00 24.51 56 ALA H O 1
ATOM 7593 N N . LYS H 1 57 ? 51.919 11.497 42.041 1.00 21.99 57 LYS H N 1
ATOM 7594 C CA . LYS H 1 57 ? 51.574 10.333 42.875 1.00 21.91 57 LYS H CA 1
ATOM 7595 C C . LYS H 1 57 ? 52.190 10.415 44.289 1.00 20.27 57 LYS H C 1
ATOM 7596 O O . LYS H 1 57 ? 52.399 9.396 44.935 1.00 21.24 57 LYS H O 1
ATOM 7602 N N . ASP H 1 58 ? 52.450 11.637 44.757 1.00 20.09 58 ASP H N 1
ATOM 7603 C CA . ASP H 1 58 ? 52.854 11.931 46.148 1.00 21.40 58 ASP H CA 1
ATOM 7604 C C . ASP H 1 58 ? 54.291 11.493 46.472 1.00 18.52 58 ASP H C 1
ATOM 7605 O O . ASP H 1 58 ? 54.670 11.419 47.627 1.00 18.87 58 ASP H O 1
ATOM 7610 N N . MET H 1 59 ? 55.095 11.189 45.464 1.00 18.05 59 MET H N 1
ATOM 7611 C CA . MET H 1 59 ? 56.450 10.719 45.742 1.00 20.30 59 MET H CA 1
ATOM 7612 C C . MET H 1 59 ? 57.383 11.864 46.144 1.00 17.00 59 MET H C 1
ATOM 7613 O O . MET H 1 59 ? 57.364 12.922 45.549 1.00 18.25 59 MET H O 1
ATOM 7618 N N . THR H 1 60 ? 58.195 11.608 47.155 1.00 16.73 60 THR H N 1
ATOM 7619 C CA . THR H 1 60 ? 59.190 12.571 47.592 1.00 17.31 60 THR H CA 1
ATOM 7620 C C . THR H 1 60 ? 60.372 12.537 46.633 1.00 17.62 60 THR H C 1
ATOM 7621 O O . THR H 1 60 ? 60.540 11.584 45.860 1.00 18.19 60 THR H O 1
ATOM 7625 N N . LEU H 1 61 ? 61.220 13.545 46.740 1.00 18.65 61 LEU H N 1
ATOM 7626 C CA . LEU H 1 61 ? 62.462 13.593 45.972 1.00 20.33 61 LEU H CA 1
ATOM 7627 C C . LEU H 1 61 ? 63.376 12.383 46.217 1.00 18.94 61 LEU H C 1
ATOM 7628 O O . LEU H 1 61 ? 64.069 11.935 45.304 1.00 17.19 61 LEU H O 1
ATOM 7633 N N . ASP H 1 62 ? 63.391 11.871 47.446 1.00 19.79 62 ASP H N 1
ATOM 7634 C CA . ASP H 1 62 ? 64.183 10.668 47.787 1.00 21.03 62 ASP H CA 1
ATOM 7635 C C . ASP H 1 62 ? 63.673 9.406 47.077 1.00 19.33 62 ASP H C 1
ATOM 7636 O O . ASP H 1 62 ? 64.464 8.612 46.565 1.00 17.97 62 ASP H O 1
ATOM 7641 N N . GLU H 1 63 ? 62.356 9.230 47.051 1.00 18.50 63 GLU H N 1
ATOM 7642 C CA . GLU H 1 63 ? 61.733 8.112 46.320 1.00 18.38 63 GLU H CA 1
ATOM 7643 C C . GLU H 1 63 ? 61.983 8.214 44.817 1.00 16.83 63 GLU H C 1
ATOM 7644 O O . GLU H 1 63 ? 62.257 7.227 44.148 1.00 15.08 63 GLU H O 1
ATOM 7650 N N . ILE H 1 64 ? 61.919 9.431 44.302 1.00 16.89 64 ILE H N 1
ATOM 7651 C CA . ILE H 1 64 ? 62.118 9.666 42.872 1.00 17.22 64 ILE H CA 1
ATOM 7652 C C . ILE H 1 64 ? 63.562 9.371 42.466 1.00 16.62 64 ILE H C 1
ATOM 7653 O O . ILE H 1 64 ? 63.810 8.822 41.401 1.00 18.06 64 ILE H O 1
ATOM 7658 N N . ARG H 1 65 ? 64.480 9.727 43.349 1.00 18.72 65 ARG H N 1
ATOM 7659 C CA . ARG H 1 65 ? 65.915 9.494 43.183 1.00 19.98 65 ARG H CA 1
ATOM 7660 C C . ARG H 1 65 ? 66.148 7.992 43.081 1.00 18.62 65 ARG H C 1
ATOM 7661 O O . ARG H 1 65 ? 66.829 7.533 42.229 1.00 17.44 65 ARG H O 1
ATOM 7669 N N . GLN H 1 66 ? 65.514 7.264 43.974 1.00 18.17 66 GLN H N 1
ATOM 7670 C CA . GLN H 1 66 ? 65.549 5.780 43.984 1.00 19.88 66 GLN H CA 1
ATOM 7671 C C . GLN H 1 66 ? 64.982 5.179 42.691 1.00 18.89 66 GLN H C 1
ATOM 7672 O O . GLN H 1 66 ? 65.621 4.324 42.075 1.00 17.33 66 GLN H O 1
ATOM 7678 N N . LEU H 1 67 ? 63.816 5.666 42.259 1.00 18.49 67 LEU H N 1
ATOM 7679 C CA . LEU H 1 67 ? 63.196 5.169 41.024 1.00 18.18 67 LEU H CA 1
ATOM 7680 C C . LEU H 1 67 ? 64.031 5.466 39.785 1.00 18.47 67 LEU H C 1
ATOM 7681 O O . LEU H 1 67 ? 64.195 4.594 38.919 1.00 16.62 67 LEU H O 1
ATOM 7686 N N . LEU H 1 68 ? 64.566 6.688 39.705 1.00 19.06 68 LEU H N 1
ATOM 7687 C CA . LEU H 1 68 ? 65.456 7.080 38.600 1.00 19.76 68 LEU H CA 1
ATOM 7688 C C . LEU H 1 68 ? 66.710 6.195 38.532 1.00 19.79 68 LEU H C 1
ATOM 7689 O O . LEU H 1 68 ? 67.140 5.802 37.440 1.00 19.93 68 LEU H O 1
ATOM 7694 N N . ASN H 1 69 ? 67.309 5.910 39.685 1.00 20.25 69 ASN H N 1
ATOM 7695 C CA . ASN H 1 69 ? 68.501 5.040 39.738 1.00 23.82 69 ASN H CA 1
ATOM 7696 C C . ASN H 1 69 ? 68.217 3.622 39.221 1.00 23.92 69 ASN H C 1
ATOM 7697 O O . ASN H 1 69 ? 69.013 3.059 38.459 1.00 23.43 69 ASN H O 1
ATOM 7702 N N . LEU H 1 70 ? 67.056 3.084 39.578 1.00 22.77 70 LEU H N 1
ATOM 7703 C CA . LEU H 1 70 ? 66.585 1.797 39.029 1.00 24.22 70 LEU H CA 1
ATOM 7704 C C . LEU H 1 70 ? 66.223 1.869 37.522 1.00 21.79 70 LEU H C 1
ATOM 7705 O O . LEU H 1 70 ? 66.579 0.966 36.740 1.00 20.73 70 LEU H O 1
ATOM 7710 N N . ARG H 1 71 ? 65.576 2.950 37.104 1.00 20.76 71 ARG H N 1
ATOM 7711 C CA . ARG H 1 71 ? 65.305 3.193 35.662 1.00 23.10 71 ARG H CA 1
ATOM 7712 C C . ARG H 1 71 ? 66.608 3.227 34.829 1.00 23.58 71 ARG H C 1
ATOM 7713 O O . ARG H 1 71 ? 66.652 2.735 33.709 1.00 25.60 71 ARG H O 1
ATOM 7721 N N . ASP H 1 72 ? 67.650 3.838 35.380 1.00 25.04 72 ASP H N 1
ATOM 7722 C CA . ASP H 1 72 ? 68.958 3.954 34.712 1.00 26.85 72 ASP H CA 1
ATOM 7723 C C . ASP H 1 72 ? 69.747 2.630 34.674 1.00 26.40 72 ASP H C 1
ATOM 7724 O O . ASP H 1 72 ? 70.747 2.565 33.967 1.00 31.83 72 ASP H O 1
ATOM 7729 N N . ARG H 1 73 ? 69.258 1.590 35.375 1.00 22.56 73 ARG H N 1
ATOM 7730 C CA . ARG H 1 73 ? 69.844 0.251 35.406 1.00 23.65 73 ARG H CA 1
ATOM 7731 C C . ARG H 1 73 ? 68.802 -0.820 34.932 1.00 21.48 73 ARG H C 1
ATOM 7732 O O . ARG H 1 73 ? 68.282 -1.594 35.730 1.00 20.51 73 ARG H O 1
ATOM 7740 N N . PRO H 1 74 ? 68.531 -0.898 33.610 1.00 20.32 74 PRO H N 1
ATOM 7741 C CA . PRO H 1 74 ? 67.504 -1.807 33.074 1.00 20.47 74 PRO H CA 1
ATOM 7742 C C . PRO H 1 74 ? 67.762 -3.306 33.307 1.00 20.64 74 PRO H C 1
ATOM 7743 O O . PRO H 1 74 ? 66.821 -4.084 33.282 1.00 19.80 74 PRO H O 1
ATOM 7747 N N . GLU H 1 75 ? 69.021 -3.684 33.543 1.00 21.46 75 GLU H N 1
ATOM 7748 C CA . GLU H 1 75 ? 69.411 -5.076 33.797 1.00 22.36 75 GLU H CA 1
ATOM 7749 C C . GLU H 1 75 ? 69.045 -5.600 35.185 1.00 22.61 75 GLU H C 1
ATOM 7750 O O . GLU H 1 75 ? 69.060 -6.810 35.390 1.00 22.29 75 GLU H O 1
ATOM 7756 N N . LEU H 1 76 ? 68.732 -4.704 36.127 1.00 23.01 76 LEU H N 1
ATOM 7757 C CA . LEU H 1 76 ? 68.411 -5.110 37.509 1.00 21.32 76 LEU H CA 1
ATOM 7758 C C . LEU H 1 76 ? 66.997 -5.656 37.638 1.00 20.93 76 LEU H C 1
ATOM 7759 O O . LEU H 1 76 ? 66.102 -5.246 36.919 1.00 20.12 76 LEU H O 1
ATOM 7764 N N . GLY H 1 77 ? 66.795 -6.513 38.630 1.00 21.80 77 GLY H N 1
ATOM 7765 C CA . GLY H 1 77 ? 65.461 -6.847 39.087 1.00 21.55 77 GLY H CA 1
ATOM 7766 C C . GLY H 1 77 ? 64.733 -5.574 39.534 1.00 20.40 77 GLY H C 1
ATOM 7767 O O . GLY H 1 77 ? 65.342 -4.636 40.076 1.00 23.43 77 GLY H O 1
ATOM 7768 N N . CYS H 1 78 ? 63.425 -5.525 39.293 1.00 18.57 78 CYS H N 1
ATOM 7769 C CA . CYS H 1 78 ? 62.600 -4.359 39.681 1.00 18.88 78 CYS H CA 1
ATOM 7770 C C . CYS H 1 78 ? 61.768 -4.563 40.959 1.00 19.88 78 CYS H C 1
ATOM 7771 O O . CYS H 1 78 ? 60.898 -3.734 41.277 1.00 22.17 78 CYS H O 1
ATOM 7774 N N . GLY H 1 79 ? 62.064 -5.623 41.714 1.00 19.71 79 GLY H N 1
ATOM 7775 C CA . GLY H 1 79 ? 61.412 -5.905 43.009 1.00 20.87 79 GLY H CA 1
ATOM 7776 C C . GLY H 1 79 ? 61.392 -4.738 43.996 1.00 22.55 79 GLY H C 1
ATOM 7777 O O . GLY H 1 79 ? 60.373 -4.528 44.664 1.00 24.91 79 GLY H O 1
ATOM 7778 N N . GLU H 1 80 ? 62.497 -3.976 44.061 1.00 22.14 80 GLU H N 1
ATOM 7779 C CA . GLU H 1 80 ? 62.587 -2.797 44.951 1.00 22.68 80 GLU H CA 1
ATOM 7780 C C . GLU H 1 80 ? 61.631 -1.658 44.550 1.00 19.70 80 GLU H C 1
ATOM 7781 O O . GLU H 1 80 ? 61.222 -0.871 45.403 1.00 19.67 80 GLU H O 1
ATOM 7787 N N . VAL H 1 81 ? 61.224 -1.605 43.280 1.00 17.62 81 VAL H N 1
ATOM 7788 C CA . VAL H 1 81 ? 60.180 -0.663 42.839 1.00 17.92 81 VAL H CA 1
ATOM 7789 C C . VAL H 1 81 ? 58.814 -0.997 43.461 1.00 17.19 81 VAL H C 1
ATOM 7790 O O . VAL H 1 81 ? 58.110 -0.112 43.972 1.00 19.91 81 VAL H O 1
ATOM 7794 N N . ASN H 1 82 ? 58.445 -2.277 43.404 1.00 17.51 82 ASN H N 1
ATOM 7795 C CA . ASN H 1 82 ? 57.214 -2.788 44.034 1.00 18.26 82 ASN H CA 1
ATOM 7796 C C . ASN H 1 82 ? 57.204 -2.482 45.532 1.00 18.10 82 ASN H C 1
ATOM 7797 O O . ASN H 1 82 ? 56.188 -2.033 46.078 1.00 20.43 82 ASN H O 1
ATOM 7802 N N . ALA H 1 83 ? 58.339 -2.719 46.181 1.00 17.25 83 ALA H N 1
ATOM 7803 C CA . ALA H 1 83 ? 58.485 -2.469 47.643 1.00 18.11 83 ALA H CA 1
ATOM 7804 C C . ALA H 1 83 ? 58.333 -0.978 48.006 1.00 16.76 83 ALA H C 1
ATOM 7805 O O . ALA H 1 83 ? 57.761 -0.641 49.032 1.00 17.46 83 ALA H O 1
ATOM 7807 N N . LEU H 1 84 ? 58.849 -0.109 47.145 1.00 16.67 84 LEU H N 1
ATOM 7808 C CA . LEU H 1 84 ? 58.731 1.343 47.332 1.00 17.64 84 LEU H CA 1
ATOM 7809 C C . LEU H 1 84 ? 57.270 1.800 47.261 1.00 18.00 84 LEU H C 1
ATOM 7810 O O . LEU H 1 84 ? 56.787 2.536 48.131 1.00 17.06 84 LEU H O 1
ATOM 7815 N N . VAL H 1 85 ? 56.548 1.314 46.254 1.00 16.92 85 VAL H N 1
ATOM 7816 C CA . VAL H 1 85 ? 55.125 1.628 46.131 1.00 16.82 85 VAL H CA 1
ATOM 7817 C C . VAL H 1 85 ? 54.302 1.008 47.286 1.00 16.21 85 VAL H C 1
ATOM 7818 O O . VAL H 1 85 ? 53.396 1.656 47.807 1.00 15.57 85 VAL H O 1
ATOM 7822 N N . ASP H 1 86 ? 54.599 -0.239 47.655 1.00 17.99 86 ASP H N 1
ATOM 7823 C CA . ASP H 1 86 ? 53.909 -0.883 48.790 1.00 19.49 86 ASP H CA 1
ATOM 7824 C C . ASP H 1 86 ? 54.107 -0.116 50.093 1.00 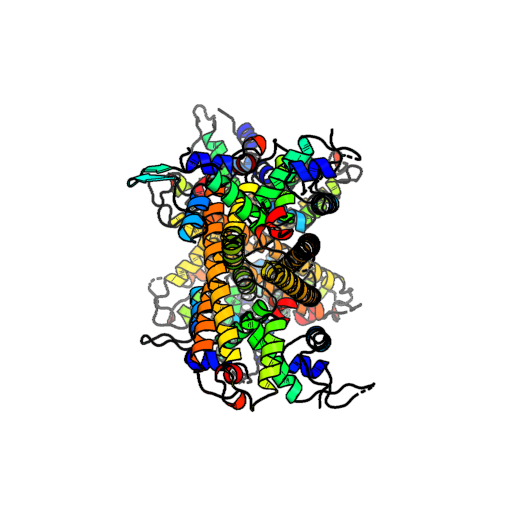19.35 86 ASP H C 1
ATOM 7825 O O . ASP H 1 86 ? 53.154 0.055 50.858 1.00 20.62 86 ASP H O 1
ATOM 7830 N N . ALA H 1 87 ? 55.328 0.351 50.331 1.00 18.99 87 ALA H N 1
ATOM 7831 C CA . ALA H 1 87 ? 55.626 1.136 51.554 1.00 20.13 87 ALA H CA 1
ATOM 7832 C C . ALA H 1 87 ? 54.893 2.488 51.542 1.00 18.04 87 ALA H C 1
ATOM 7833 O O . ALA H 1 87 ? 54.414 2.946 52.572 1.00 17.18 87 ALA H O 1
ATOM 7835 N N . HIS H 1 88 ? 54.763 3.086 50.359 1.00 17.65 88 HIS H N 1
ATOM 7836 C CA . HIS H 1 88 ? 54.021 4.338 50.227 1.00 17.86 88 HIS H CA 1
ATOM 7837 C C . HIS H 1 88 ? 52.535 4.154 50.493 1.00 17.35 88 HIS H C 1
ATOM 7838 O O . HIS H 1 88 ? 51.921 4.949 51.207 1.00 18.12 88 HIS H O 1
ATOM 7845 N N . ILE H 1 89 ? 51.965 3.091 49.933 1.00 16.18 89 ILE H N 1
ATOM 7846 C CA . ILE H 1 89 ? 50.570 2.724 50.216 1.00 16.58 89 ILE H CA 1
ATOM 7847 C C . ILE H 1 89 ? 50.346 2.541 51.738 1.00 15.90 89 ILE H C 1
ATOM 7848 O O . ILE H 1 89 ? 49.367 3.056 52.299 1.00 15.73 89 ILE H O 1
ATOM 7853 N N . ALA H 1 90 ? 51.233 1.794 52.388 1.00 14.70 90 ALA H N 1
ATOM 7854 C CA . ALA H 1 90 ? 51.142 1.579 53.861 1.00 17.94 90 ALA H CA 1
ATOM 7855 C C . ALA H 1 90 ? 51.172 2.898 54.635 1.00 18.80 90 ALA H C 1
ATOM 7856 O O . ALA H 1 90 ? 50.392 3.111 55.573 1.00 19.17 90 ALA H O 1
ATOM 7858 N N . GLN H 1 91 ? 52.074 3.784 54.226 1.00 19.56 91 GLN H N 1
ATOM 7859 C CA . GLN H 1 91 ? 52.166 5.152 54.785 1.00 21.35 91 GLN H CA 1
ATOM 7860 C C . GLN H 1 91 ? 50.875 5.968 54.675 1.00 17.69 91 GLN H C 1
ATOM 7861 O O . GLN H 1 91 ? 50.439 6.612 55.629 1.00 16.40 91 GLN H O 1
ATOM 7867 N N . VAL H 1 92 ? 50.281 5.946 53.493 1.00 16.66 92 VAL H N 1
ATOM 7868 C CA . VAL H 1 92 ? 49.038 6.667 53.237 1.00 16.69 92 VAL H CA 1
ATOM 7869 C C . VAL H 1 92 ? 47.885 6.108 54.074 1.00 16.25 92 VAL H C 1
ATOM 7870 O O . VAL H 1 92 ? 47.054 6.870 54.584 1.00 17.29 92 VAL H O 1
ATOM 7874 N N . ARG H 1 93 ? 47.837 4.784 54.214 1.00 16.15 93 ARG H N 1
ATOM 7875 C CA . ARG H 1 93 ? 46.797 4.131 55.010 1.00 17.04 93 ARG H CA 1
ATOM 7876 C C . ARG H 1 93 ? 46.867 4.532 56.495 1.00 17.35 93 ARG H C 1
ATOM 7877 O O . ARG H 1 93 ? 45.846 4.772 57.142 1.00 17.94 93 ARG H O 1
ATOM 7885 N N . THR H 1 94 ? 48.077 4.620 57.021 1.00 17.40 94 THR H N 1
ATOM 7886 C CA . THR H 1 94 ? 48.269 5.042 58.423 1.00 17.76 94 THR H CA 1
ATOM 7887 C C . THR H 1 94 ? 47.867 6.513 58.603 1.00 17.13 94 THR H C 1
ATOM 7888 O O . THR H 1 94 ? 47.224 6.871 59.578 1.00 16.86 94 THR H O 1
ATOM 7892 N N . LYS H 1 95 ? 48.241 7.347 57.641 1.00 17.28 95 LYS H N 1
ATOM 7893 C CA . LYS H 1 95 ? 47.885 8.763 57.676 1.00 18.13 95 LYS H CA 1
ATOM 7894 C C . LYS H 1 95 ? 46.363 8.960 57.656 1.00 17.28 95 LYS H C 1
ATOM 7895 O O . LYS H 1 95 ? 45.841 9.796 58.376 1.00 16.41 95 LYS H O 1
ATOM 7901 N N . MET H 1 96 ? 45.657 8.162 56.862 1.00 17.60 96 MET H N 1
ATOM 7902 C CA . MET H 1 96 ? 44.184 8.235 56.804 1.00 18.89 96 MET H CA 1
ATOM 7903 C C . MET H 1 96 ? 43.532 7.910 58.161 1.00 18.87 96 MET H C 1
ATOM 7904 O O . MET H 1 96 ? 42.566 8.557 58.567 1.00 17.66 96 MET H O 1
ATOM 7909 N N . LYS H 1 97 ? 44.073 6.912 58.850 1.00 19.49 97 LYS H N 1
ATOM 7910 C CA . LYS H 1 97 ? 43.588 6.556 60.196 1.00 20.11 97 LYS H CA 1
ATOM 7911 C C . LYS H 1 97 ? 43.792 7.699 61.175 1.00 18.81 97 LYS H C 1
ATOM 7912 O O . LYS H 1 97 ? 42.889 8.045 61.916 1.00 18.32 97 LYS H O 1
ATOM 7918 N N . GLU H 1 98 ? 44.988 8.273 61.157 1.00 17.62 98 GLU H N 1
ATOM 7919 C CA . GLU H 1 98 ? 45.327 9.422 62.007 1.00 18.21 98 GLU H CA 1
ATOM 7920 C C . GLU H 1 98 ? 44.452 10.645 61.719 1.00 16.13 98 GLU H C 1
ATOM 7921 O O . GLU H 1 98 ? 43.960 11.283 62.643 1.00 15.68 98 GLU H O 1
ATOM 7927 N N . LEU H 1 99 ? 44.230 10.943 60.444 1.00 15.63 99 LEU H N 1
ATOM 7928 C CA . LEU H 1 99 ? 43.354 12.059 60.062 1.00 16.43 99 LEU H CA 1
ATOM 7929 C C . LEU H 1 99 ? 41.895 11.880 60.460 1.00 14.36 99 LEU H C 1
ATOM 7930 O O . LEU H 1 99 ? 41.255 12.836 60.879 1.00 14.04 99 LEU H O 1
ATOM 7935 N N . ARG H 1 100 ? 41.369 10.666 60.333 1.00 13.71 100 ARG H N 1
ATOM 7936 C CA . ARG H 1 100 ? 40.002 10.407 60.755 1.00 13.96 100 ARG H CA 1
ATOM 7937 C C . ARG H 1 100 ? 39.870 10.611 62.265 1.00 14.62 100 ARG H C 1
ATOM 7938 O O . ARG H 1 100 ? 38.895 11.226 62.752 1.00 14.11 100 ARG H O 1
ATOM 7946 N N . ALA H 1 101 ? 40.847 10.116 63.014 1.00 14.10 101 ALA H N 1
ATOM 7947 C CA . ALA H 1 101 ? 40.851 10.340 64.480 1.00 14.56 101 ALA H CA 1
ATOM 7948 C C . ALA H 1 101 ? 40.929 11.841 64.797 1.00 14.96 101 ALA H C 1
ATOM 7949 O O . ALA H 1 101 ? 40.257 12.307 65.707 1.00 15.84 101 ALA H O 1
ATOM 7951 N N . LEU H 1 102 ? 41.727 12.590 64.032 1.00 14.38 102 LEU H N 1
ATOM 7952 C CA . LEU H 1 102 ? 41.818 14.041 64.207 1.00 15.45 102 LEU H CA 1
ATOM 7953 C C . LEU H 1 102 ? 40.483 14.727 63.928 1.00 15.61 102 LEU H C 1
ATOM 7954 O O . LEU H 1 102 ? 40.042 15.571 64.706 1.00 15.64 102 LEU H O 1
ATOM 7959 N N . GLU H 1 103 ? 39.832 14.331 62.830 1.00 15.67 103 GLU H N 1
ATOM 7960 C CA . GLU H 1 103 ? 38.492 14.839 62.506 1.00 16.98 103 GLU H CA 1
ATOM 7961 C C . GLU H 1 103 ? 37.505 14.650 63.675 1.00 16.66 103 GLU H C 1
ATOM 7962 O O . GLU H 1 103 ? 36.823 15.587 64.068 1.00 16.57 103 GLU H O 1
ATOM 7968 N N . ARG H 1 104 ? 37.456 13.441 64.219 1.00 16.14 104 ARG H N 1
ATOM 7969 C CA . ARG H 1 104 ? 36.570 13.130 65.342 1.00 17.81 104 ARG H CA 1
ATOM 7970 C C . ARG H 1 104 ? 36.912 13.948 66.596 1.00 18.13 104 ARG H C 1
ATOM 7971 O O . ARG H 1 104 ? 36.026 14.397 67.332 1.00 18.31 104 ARG H O 1
ATOM 7979 N N . GLU H 1 105 ? 38.200 14.151 66.822 1.00 18.24 105 GLU H N 1
ATOM 7980 C CA . GLU H 1 105 ? 38.696 14.982 67.939 1.00 20.50 105 GLU H CA 1
ATOM 7981 C C . GLU H 1 105 ? 38.236 16.447 67.793 1.00 19.65 105 GLU H C 1
ATOM 7982 O O . GLU H 1 105 ? 37.775 17.076 68.744 1.00 18.81 105 GLU H O 1
ATOM 7988 N N . LEU H 1 106 ? 38.376 16.977 66.583 1.00 19.08 106 LEU H N 1
ATOM 7989 C CA . LEU H 1 106 ? 37.972 18.351 66.295 1.00 18.93 106 LEU H CA 1
ATOM 7990 C C . LEU H 1 106 ? 36.453 18.534 66.362 1.00 18.30 106 LEU H C 1
ATOM 7991 O O . LEU H 1 106 ? 35.991 19.568 66.809 1.00 19.69 106 LEU H O 1
ATOM 7996 N N . MET H 1 107 ? 35.694 17.531 65.926 1.00 17.83 107 MET H N 1
ATOM 7997 C CA . MET H 1 107 ? 34.229 17.555 66.050 1.00 19.91 107 MET H CA 1
ATOM 7998 C C . MET H 1 107 ? 33.803 17.631 67.528 1.00 19.87 107 MET H C 1
ATOM 7999 O O . MET H 1 107 ? 32.899 18.384 67.889 1.00 20.10 107 MET H O 1
ATOM 8004 N N . ASP H 1 108 ? 34.487 16.878 68.374 1.00 19.05 108 ASP H N 1
ATOM 8005 C CA . ASP H 1 108 ? 34.238 16.940 69.819 1.00 22.04 108 ASP H CA 1
ATOM 8006 C C . ASP H 1 108 ? 34.550 18.344 70.391 1.00 21.44 108 ASP H C 1
ATOM 8007 O O . ASP H 1 108 ? 33.780 18.903 71.160 1.00 23.51 108 ASP H O 1
ATOM 8012 N N . LEU H 1 109 ? 35.678 18.910 69.970 1.00 16.42 109 LEU H N 1
ATOM 8013 C CA . LEU H 1 109 ? 36.068 20.256 70.355 1.00 20.36 109 LEU H CA 1
ATOM 8014 C C . LEU H 1 109 ? 34.980 21.262 69.960 1.00 20.47 109 LEU H C 1
ATOM 8015 O O . LEU H 1 109 ? 34.530 22.039 70.790 1.00 19.38 109 LEU H O 1
ATOM 8020 N N . ARG H 1 110 ? 34.530 21.195 68.705 1.00 21.05 110 ARG H N 1
ATOM 8021 C CA . ARG H 1 110 ? 33.495 22.100 68.201 1.00 21.95 110 ARG H CA 1
ATOM 8022 C C . ARG H 1 110 ? 32.182 22.024 68.984 1.00 24.09 110 ARG H C 1
ATOM 8023 O O . ARG H 1 110 ? 31.553 23.061 69.238 1.00 24.51 110 ARG H O 1
ATOM 8031 N N . ARG H 1 111 ? 31.788 20.804 69.364 1.00 26.93 111 ARG H N 1
ATOM 8032 C CA . ARG H 1 111 ? 30.569 20.559 70.180 1.00 29.02 111 ARG H CA 1
ATOM 8033 C C . ARG H 1 111 ? 30.610 21.220 71.568 1.00 29.25 111 ARG H C 1
ATOM 8034 O O . ARG H 1 111 ? 29.585 21.395 72.188 1.00 30.16 111 ARG H O 1
ATOM 8042 N N . SER H 1 112 ? 31.798 21.584 72.044 1.00 27.87 112 SER H N 1
ATOM 8043 C CA . SER H 1 112 ? 31.972 22.209 73.357 1.00 29.71 112 SER H CA 1
ATOM 8044 C C . SER H 1 112 ? 31.487 23.685 73.422 1.00 27.31 112 SER H C 1
ATOM 8045 O O . SER H 1 112 ? 31.326 24.244 74.493 1.00 28.26 112 SER H O 1
ATOM 8048 N N . CYS H 1 113 ? 31.234 24.312 72.280 1.00 27.77 113 CYS H N 1
ATOM 8049 C CA . CYS H 1 113 ? 30.708 25.692 72.280 1.00 29.38 113 CYS H CA 1
ATOM 8050 C C . CYS H 1 113 ? 29.464 25.753 71.386 1.00 32.51 113 CYS H C 1
ATOM 8051 O O . CYS H 1 113 ? 29.476 25.219 70.307 1.00 29.00 113 CYS H O 1
ATOM 8054 N N . ASP H 1 114 ? 28.353 26.287 71.885 1.00 41.38 114 ASP H N 1
ATOM 8055 C CA . ASP H 1 114 ? 27.081 26.283 71.133 1.00 46.49 114 ASP H CA 1
ATOM 8056 C C . ASP H 1 114 ? 26.161 27.499 71.312 1.00 48.23 114 ASP H C 1
ATOM 8057 O O . ASP H 1 114 ? 26.478 28.439 72.036 1.00 47.05 114 ASP H O 1
ATOM 8062 N N . ALA H 1 116 ? 26.802 32.557 70.425 1.00 42.68 116 ALA H N 1
ATOM 8063 C CA . ALA H 1 116 ? 26.490 33.695 71.276 1.00 45.18 116 ALA H CA 1
ATOM 8064 C C . ALA H 1 116 ? 27.116 33.554 72.656 1.00 45.06 116 ALA H C 1
ATOM 8065 O O . ALA H 1 116 ? 26.433 33.447 73.690 1.00 47.66 116 ALA H O 1
ATOM 8067 N N . ARG H 1 117 ? 28.442 33.522 72.647 1.00 40.26 117 ARG H N 1
ATOM 8068 C CA . ARG H 1 117 ? 29.239 33.603 73.870 1.00 40.57 117 ARG H CA 1
ATOM 8069 C C . ARG H 1 117 ? 30.390 34.571 73.696 1.00 36.96 117 ARG H C 1
ATOM 8070 O O . ARG H 1 117 ? 30.744 34.947 72.587 1.00 34.37 117 ARG H O 1
ATOM 8078 N N . THR H 1 118 ? 30.996 34.915 74.820 1.00 34.46 118 THR H N 1
ATOM 8079 C CA . THR H 1 118 ? 32.216 35.696 74.856 1.00 30.27 118 THR H CA 1
ATOM 8080 C C . THR H 1 118 ? 33.404 34.745 74.974 1.00 26.25 118 THR H C 1
ATOM 8081 O O . THR H 1 118 ? 33.255 33.564 75.331 1.00 24.56 118 THR H O 1
ATOM 8085 N N . SER H 1 119 ? 34.577 35.285 74.669 1.00 26.85 119 SER H N 1
ATOM 8086 C CA . SER H 1 119 ? 35.847 34.576 74.798 1.00 29.35 119 SER H CA 1
ATOM 8087 C C . SER H 1 119 ? 36.046 34.006 76.199 1.00 27.70 119 SER H C 1
ATOM 8088 O O . SER H 1 119 ? 36.484 32.870 76.350 1.00 25.86 119 SER H O 1
ATOM 8091 N N . ARG H 1 120 ? 35.698 34.794 77.213 1.00 29.00 120 ARG H N 1
ATOM 8092 C CA . ARG H 1 120 ? 35.741 34.334 78.618 1.00 31.51 120 ARG H CA 1
ATOM 8093 C C . ARG H 1 120 ? 34.973 33.024 78.851 1.00 29.91 120 ARG H C 1
ATOM 8094 O O . ARG H 1 120 ? 35.426 32.178 79.598 1.00 33.04 120 ARG H O 1
ATOM 8102 N N . GLU H 1 121 ? 33.811 32.892 78.221 1.00 29.11 121 GLU H N 1
ATOM 8103 C CA . GLU H 1 121 ? 32.927 31.721 78.385 1.00 31.85 121 GLU H CA 1
ATOM 8104 C C . GLU H 1 121 ? 33.088 30.656 77.288 1.00 29.00 121 GLU H C 1
ATOM 8105 O O . GLU H 1 121 ? 32.430 29.613 77.326 1.00 30.58 121 GLU H O 1
ATOM 8111 N N . CYS H 1 122 ? 33.952 30.907 76.316 1.00 24.67 122 CYS H N 1
ATOM 8112 C CA . CYS H 1 122 ? 34.103 30.004 75.167 1.00 25.79 122 CYS H CA 1
ATOM 8113 C C . CYS H 1 122 ? 34.476 28.563 75.581 1.00 24.98 122 CYS H C 1
ATOM 8114 O O . CYS H 1 122 ? 35.506 28.343 76.214 1.00 26.09 122 CYS H O 1
ATOM 8117 N N . GLY H 1 123 ? 33.637 27.594 75.209 1.00 23.39 123 GLY H N 1
ATOM 8118 C CA . GLY H 1 123 ? 33.861 26.194 75.577 1.00 23.68 123 GLY H CA 1
ATOM 8119 C C . GLY H 1 123 ? 35.114 25.602 74.934 1.00 23.84 123 GLY H C 1
ATOM 8120 O O . GLY H 1 123 ? 35.775 24.732 75.510 1.00 24.71 123 GLY H O 1
ATOM 8121 N N . ILE H 1 124 ? 35.452 26.077 73.736 1.00 23.35 124 ILE H N 1
ATOM 8122 C CA . ILE H 1 124 ? 36.658 25.628 73.040 1.00 22.46 124 ILE H CA 1
ATOM 8123 C C . ILE H 1 124 ? 37.915 26.152 73.739 1.00 22.00 124 ILE H C 1
ATOM 8124 O O . ILE H 1 124 ? 38.819 25.377 74.049 1.00 21.76 124 ILE H O 1
ATOM 8129 N N . LEU H 1 125 ? 37.976 27.461 73.956 1.00 22.44 125 LEU H N 1
ATOM 8130 C CA . LEU H 1 125 ? 39.115 28.076 74.652 1.00 23.66 125 LEU H CA 1
ATOM 8131 C C . LEU H 1 125 ? 39.267 27.526 76.060 1.00 24.70 125 LEU H C 1
ATOM 8132 O O . LEU H 1 125 ? 40.386 27.277 76.512 1.00 24.02 125 LEU H O 1
ATOM 8137 N N . ASN H 1 126 ? 38.143 27.321 76.744 1.00 25.44 126 ASN H N 1
ATOM 8138 C CA . ASN H 1 126 ? 38.184 26.785 78.113 1.00 28.02 126 ASN H CA 1
ATOM 8139 C C . ASN H 1 126 ? 38.640 25.327 78.167 1.00 27.40 126 ASN H C 1
ATOM 8140 O O . ASN H 1 126 ? 39.328 24.940 79.104 1.00 28.60 126 ASN H O 1
ATOM 8145 N N . SER H 1 127 ? 38.288 24.524 77.165 1.00 27.13 127 SER H N 1
ATOM 8146 C CA . SER H 1 127 ? 38.754 23.127 77.127 1.00 28.06 127 SER H CA 1
ATOM 8147 C C . SER H 1 127 ? 40.251 23.020 76.777 1.00 27.08 127 SER H C 1
ATOM 8148 O O . SER H 1 127 ? 40.891 22.035 77.110 1.00 24.61 127 SER H O 1
ATOM 8151 N N . LEU H 1 128 ? 40.785 24.022 76.077 1.00 29.06 128 LEU H N 1
ATOM 8152 C CA . LEU H 1 128 ? 42.224 24.083 75.759 1.00 28.46 128 LEU H CA 1
ATOM 8153 C C . LEU H 1 128 ? 43.066 24.671 76.897 1.00 31.33 128 LEU H C 1
ATOM 8154 O O . LEU H 1 128 ? 44.280 24.528 76.897 1.00 29.06 128 LEU H O 1
ATOM 8159 N N . ALA H 1 129 ? 42.418 25.340 77.843 1.00 36.35 129 ALA H N 1
ATOM 8160 C CA . ALA H 1 129 ? 43.084 25.846 79.045 1.00 43.52 129 ALA H CA 1
ATOM 8161 C C . ALA H 1 129 ? 43.137 24.778 80.152 1.00 48.69 129 ALA H C 1
ATOM 8162 O O . ALA H 1 129 ? 42.695 23.632 80.009 1.00 54.38 129 ALA H O 1
#

Nearest PDB structures (foldseek):
  5gpe-assembly4_H  TM=1.008E+00  e=5.390E-21  Cupriavidus metallidurans CH34
  5gpe-assembly3_F  TM=1.003E+00  e=4.235E-20  Cupriavidus metallidurans CH34
  5gpe-assembly4_G  TM=9.982E-01  e=1.051E-19  Cupriavidus metallidurans CH34
  6jni-assembly2_D  TM=8.916E-01  e=2.199E-11  Pseudomonas putida
  6jni-assembly3_E  TM=8.897E-01  e=4.284E-11  Pseudomonas putida